Protein AF-A0A482XYJ1-F1 (afdb_monomer)

Foldseek 3Di:
DDDDDDDDDDDPPPLVPLFPPPDDDDDDDDDDDDDDDDDDDDDDDFFQQWAKAFQFFFKDFLVLERDAPLLFAFFFFDPQKWWFDDPQFDDPVSFYTDPPHTTGQWTDDALEIEGGHLCCQFQVGVRLVRCSLLLVVLSCCVQQNALFEEEEEPCQVDPSFCVRRQLSCVVVVVRRYHYYYFNDQFQFWQKFKAFQFFFKAFPVQARDAVVLCVVAVQKDQFFWDDLQKWKDDPDPDPFYGDDSVGITGQWMGRQQEIEGRAPFQWPVDPRVSSLQLVLLNCVVRFPDAEEEEEPQQVDPDFVVGNVVSCVVSVVVPHDYYYANPLLCQLVVHDRDDDDPDDDRHREYEYEQGPHADDPSSLVSLLVSVVVRHHYYYHYHACPPNSPSQVRVQVSCVSNVHRIGTGNIGMFHPPAAPHRRTGMDSRGNCSSHDPNGMGHHLQRGQEYEDEQGNDADDPVSLVSLLVSVVVSRRYYYYHRACPPNSHRQVRVQVSCVSNVHRMGTGNTQMFHPPAALAHRSTHMISDTRPSDDSRGDDDTPDDDDDQADKWKFAWFAQQFLFKTKTQTPGPSRRIFIEGEAFWDAADAPPDFGQCLLPAQFDRPCRVLSNVLRVVSRVVCCVQWFDPPDDHGHGRTRTFMWMWHHFPQDDQADNRNGGHTFIFHAPVDRHDDPVPGPSPDGSRLVCQLQPSTHTPFAAGPCNVVSNVSNVNCLVVCGRSNVNGDLPPAAAALQFFAQKAWFFQFFFKWFLPDPLTGHDDPVFAFFWFDQQKDWFFDDSFDDDPGTGGQKGDDLVLLEIEGRHDRQFCCCDVVVNVQDHPRNHNSLLLVVLSLQSNFPFDAAEEEANHQAQGVAWFHDTVVRHSVSQSNQSNQVHGYDYDHCLLPVQVVPPGHHSEYEGTQHPGADDPSNLVSVLVSSVVGHHYYYYYHNRHDPVSQVSSQVSCVSSPGRMGGTRITMFHCPAAPPSGRSGGMDSRGDVVRPRRGRDHPDPPVDDDDDDDDDDDDDDDDDDDDDDDDDDDDDDDDDDD

Organism: NCBI:txid222984

Radius of gyration: 42.06 Å; Cα contacts (8 Å, |Δi|>4): 2335; chains: 1; bounding box: 107×80×138 Å

Secondary structure (DSSP, 8-state):
-------------GGGGTTS-S----------------------------EE-TTPEEEEETTSSB---GGGEEEE--TT-EEE--TTSS-TTTSPP-SSSPPEEEEEETTEEEES-TTTT-TTT--TTTTHHHHHHHHHHHHT-TT-EEEEE-TT--SS-GGGGHHHHHHHHHTT-EEEEESS--SSSS-EEEESPPPEE-TTSSBP-HHHHTT-TTEEEEEE--TT-EEE-SSS--PPPPPTTS--EEEEEETTEEEESS-TT-TT---HHHHHHHHHHHHHH-SSSEEEEE-TT--SS-GGG-HHHHHHHHHTT-EEEEES-HHHHHTT--SSSS-TTPPPPSEEEEE--SSPPPHHHHHHHHHHHHTT-EEEEE---STTS---HHHHHHHHHHTT-S-EE-SSEEE-SSSEEETTEEEE--B-GGGS-TTTSPPPGGG-SEEEE-S-SS---HHHHHHHHHHHHHT-EEEEE----TTT-TTHHHHHHHHHHTT-SEEEEEEEEE-SSSBSSSTTSBEE-EE-TTS--------S-----TT-EEEEEEEEE-SSSEEEEEESSSS--EEEEEETTEEEPP-TTSPP-GGGSTT--TT-HHHHHHHHHHHHHHHHHHHS-TT--TT--S----EEEEEE-SSS-SB-TTS-EEEEEEE-SS-TT--TTT----EEHHHHHHHHTSEEE--SS-TTHHHHHHHHHHHHHTT-GGGGG--STT----S-S--S-EEEET---EEE--SBTBBPPPGGGEEEE--TT-EEEE-TTPPP-SS--EEEEEEGGGTEEEESS-TT-GGGSGGGT-SS--TTSTHHHHHHHHHHHH-S--EEEEEE-TTTTTT-TT---GGG-HHHHHHHHTTT--EEEES-TTTTGGG-SS-EEEEEE---SSPPPHHHHHHHHHHHHTT-EEEEE--SSS-HHHHHHHHHHHHHTT--EEE-SEEEE-SSSBSTT-TTEEEE--B-TTSS-SSPP----TTS----------------------------------

pLDDT: mean 86.08, std 18.99, range [20.58, 98.81]

Sequence (1026 aa):
MVSFRAIGESGIDRRAFVSLLGTTTGALALSRSSDAFTTADSASGDGLESLSFYSTASQVSAAYAPLTDTEHVVAWASENAYVTSTDDGTDDVDVVSYEDARIPLITQDGTVIGIGSASFLSDERGGFTAGNEEFVLNVWDQLLGPESTVLWDESHDQYWDLSRHDTFRRYAADNGYDLRALAEFDPDGTTLEFYSTASQIAPDGDVLTETHLAADDGLEVLAWAESTATNGDRTQSDAVEYGDEERIPLITRDDRVVGVGAPLVEDDSDHEENRAFVRGVWDAVIDGETVYWDESHDQYYDTDRFETFIAAAENDGYTVTAADDLQAVLEGASDGADDTTAPHADAVVITTPAAAFTDAELAALESFVADGGAVLLHDQSDHGGHDETGALNEIAERLDLGFRFNADQVVDDASGWDDHVFTTAAVDESYLAAESGSVGVMDADGLVITTPQSAFDESELAILESFVADGGALFLFDQSDFGGNDRTGILNEIAERLDLAFRFNGGQVEDEVQNAGPVYEPVATEFSPAFDYADARAGIGIEFDRDGEYYGRVTRVFDGDTVEVEFDTEYGHREIVRNVGVDTAETPPTEASPREWTGIPDDATAHLHDWGERAAAFALERLAPDGAAVDEGDLEGRHVKITFDEAEPIRGNYGRLLGYLHYDPDDFTADFDAGSFDVNYNRRIVADGYARVYSSGFAAHDEFAALEEDALAAGRGVWSASDVDARTAIRNEPVEELFVPSARSIRSARGRAGGRVRDDRVAVSAAASAEQHLEGDGVAYDGDVPLVGVDERRRVALVGGLLIDERYEAGEGFGADTSGYGNFPFLTNLIDHLSETDGDVILAGGQGQFNAAGSLSLEDCKYYCRYLEGVDERLRQINDLERTLPDESEPPRAVLLSAPAHELAFGDRLALREYRNAGGAVVLLGSAAADADHTRHLNRLAAELGTDLRFNADRVVDADRNLADDPAVLETAALNHSFPMFDAYEPSDRTGEAGEAPGNSGHAPGHRGNGPGNSGRAPGHRGGEK

InterPro domains:
  IPR016071 Staphylococcal nuclease (SNase-like), OB-fold [PF00565] (577-720)
  IPR016071 Staphylococcal nuclease (SNase-like), OB-fold [PS50830] (548-721)
  IPR016071 Staphylococcal nuclease (SNase-like), OB-fold [SM00318] (548-721)
  IPR035437 SNase-like, OB-fold superfamily [G3DSA:2.40.50.90] (544-727)
  IPR035437 SNase-like, OB-fold superfamily [SSF50199] (546-724)

Structure (mmCIF, N/CA/C/O backbone):
data_AF-A0A482XYJ1-F1
#
_entry.id   AF-A0A482XYJ1-F1
#
loop_
_atom_site.group_PDB
_atom_site.id
_atom_site.type_symbol
_atom_site.label_atom_id
_atom_site.label_alt_id
_atom_site.label_comp_id
_atom_site.label_asym_id
_atom_site.label_entity_id
_atom_site.label_seq_id
_atom_site.pdbx_PDB_ins_code
_atom_site.Cartn_x
_atom_site.Cartn_y
_atom_site.Cartn_z
_atom_site.occupancy
_atom_site.B_iso_or_equiv
_atom_site.auth_seq_id
_atom_site.auth_comp_id
_atom_site.auth_asym_id
_atom_site.auth_atom_id
_atom_site.pdbx_PDB_model_num
ATOM 1 N N . MET A 1 1 ? -1.911 38.276 17.345 1.00 36.97 1 MET A N 1
ATOM 2 C CA . MET A 1 1 ? -1.780 39.097 16.116 1.00 36.97 1 MET A CA 1
ATOM 3 C C . MET A 1 1 ? -0.488 39.926 16.140 1.00 36.97 1 MET A C 1
ATOM 5 O O . MET A 1 1 ? -0.558 41.105 16.443 1.00 36.97 1 MET A O 1
ATOM 9 N N . VAL A 1 2 ? 0.671 39.323 15.826 1.00 21.81 2 VAL A N 1
ATOM 10 C CA . VAL A 1 2 ? 1.848 39.954 15.181 1.00 21.81 2 VAL A CA 1
ATOM 11 C C . VAL A 1 2 ? 2.649 38.832 14.495 1.00 21.81 2 VAL A C 1
ATOM 13 O O . VAL A 1 2 ? 3.327 38.064 15.156 1.00 21.81 2 VAL A O 1
ATOM 16 N N . SER A 1 3 ? 2.511 38.779 13.168 1.00 20.58 3 SER A N 1
ATOM 17 C CA . SER A 1 3 ? 3.448 38.323 12.128 1.00 20.58 3 SER A CA 1
ATOM 18 C C . SER A 1 3 ? 4.245 37.017 12.300 1.00 20.58 3 SER A C 1
ATOM 20 O O . SER A 1 3 ? 5.388 37.032 12.749 1.00 20.58 3 SER A O 1
ATOM 22 N N . PHE A 1 4 ? 3.706 35.943 11.713 1.00 22.17 4 PHE A N 1
ATOM 23 C CA . PHE A 1 4 ? 4.493 34.908 11.034 1.00 22.17 4 PHE A CA 1
ATOM 24 C C . PHE A 1 4 ? 5.401 35.561 9.977 1.00 22.17 4 PHE A C 1
ATOM 26 O O . PHE A 1 4 ? 4.979 36.476 9.256 1.00 22.17 4 PHE A O 1
ATOM 33 N N . ARG A 1 5 ? 6.659 35.124 9.903 1.00 21.22 5 ARG A N 1
ATOM 34 C CA . ARG A 1 5 ? 7.608 35.511 8.857 1.00 21.22 5 ARG A CA 1
ATOM 35 C C . ARG A 1 5 ? 8.384 34.266 8.440 1.00 21.22 5 ARG A C 1
ATOM 37 O O . ARG A 1 5 ? 9.230 33.794 9.185 1.00 21.22 5 ARG A O 1
ATOM 44 N N . ALA A 1 6 ? 8.048 33.777 7.252 1.00 26.23 6 ALA A N 1
ATOM 45 C CA . ALA A 1 6 ? 8.756 32.745 6.515 1.00 26.23 6 ALA A CA 1
ATOM 46 C C . ALA A 1 6 ? 10.196 33.165 6.187 1.00 26.23 6 ALA A C 1
ATOM 48 O O . ALA A 1 6 ? 10.386 34.270 5.670 1.00 26.23 6 ALA A O 1
ATOM 49 N N . ILE A 1 7 ? 11.148 32.270 6.471 1.00 24.20 7 ILE A N 1
ATOM 50 C CA . ILE A 1 7 ? 12.487 32.054 5.878 1.00 24.20 7 ILE A CA 1
ATOM 51 C C . ILE A 1 7 ? 12.815 30.605 6.316 1.00 24.20 7 ILE A C 1
ATOM 53 O O . ILE A 1 7 ? 12.744 30.353 7.510 1.00 24.20 7 ILE A O 1
ATOM 57 N N . GLY A 1 8 ? 13.029 29.586 5.485 1.00 22.27 8 GLY A N 1
ATOM 58 C CA . GLY A 1 8 ? 13.705 29.537 4.193 1.00 22.27 8 GLY A CA 1
ATOM 59 C C . GLY A 1 8 ? 15.058 28.838 4.386 1.00 22.27 8 GLY A C 1
ATOM 60 O O . GLY A 1 8 ? 15.841 29.308 5.202 1.00 22.27 8 GLY A O 1
ATOM 61 N N . GLU A 1 9 ? 15.307 27.788 3.592 1.00 25.34 9 GLU A N 1
ATOM 62 C CA . GLU A 1 9 ? 16.601 27.109 3.355 1.00 25.34 9 GLU A CA 1
ATOM 63 C C . GLU A 1 9 ? 17.029 25.974 4.311 1.00 25.34 9 GLU A C 1
ATOM 65 O O . GLU A 1 9 ? 17.874 26.164 5.178 1.00 25.34 9 GLU A O 1
ATOM 70 N N . SER A 1 10 ? 16.556 24.757 4.024 1.00 23.84 10 SER A N 1
ATOM 71 C CA . SER A 1 10 ? 17.402 23.557 3.864 1.00 23.84 10 SER A CA 1
ATOM 72 C C . SER A 1 10 ? 16.560 22.470 3.193 1.00 23.84 10 SER A C 1
ATOM 74 O O . SER A 1 10 ? 15.749 21.810 3.833 1.00 23.84 10 SER A O 1
ATOM 76 N N . GLY A 1 11 ? 16.674 22.370 1.867 1.00 22.33 11 GLY A N 1
ATOM 77 C CA . GLY A 1 11 ? 16.013 21.322 1.098 1.00 22.33 11 GLY A CA 1
ATOM 78 C C . GLY A 1 11 ? 16.589 19.965 1.481 1.00 22.33 11 GLY A C 1
ATOM 79 O O . GLY A 1 11 ? 17.795 19.760 1.363 1.00 22.33 11 GLY A O 1
ATOM 80 N N . ILE A 1 12 ? 15.725 19.067 1.947 1.00 22.72 12 ILE A N 1
ATOM 81 C CA . ILE A 1 12 ? 16.020 17.640 2.011 1.00 22.72 12 ILE A CA 1
ATOM 82 C C . ILE A 1 12 ? 15.929 17.143 0.570 1.00 22.72 12 ILE A C 1
ATOM 84 O O . ILE A 1 12 ? 14.848 16.988 0.003 1.00 22.72 12 ILE A O 1
ATOM 88 N N . ASP A 1 13 ? 17.094 17.008 -0.049 1.00 23.59 13 ASP A N 1
ATOM 89 C CA . ASP A 1 13 ? 17.260 16.507 -1.403 1.00 23.59 13 ASP A CA 1
ATOM 90 C C . ASP A 1 13 ? 17.072 14.982 -1.395 1.00 23.59 13 ASP A C 1
ATOM 92 O O . ASP A 1 13 ? 18.022 14.223 -1.210 1.00 23.59 13 ASP A O 1
ATOM 96 N N . ARG A 1 14 ? 15.824 14.521 -1.569 1.00 27.41 14 ARG A N 1
ATOM 97 C CA . A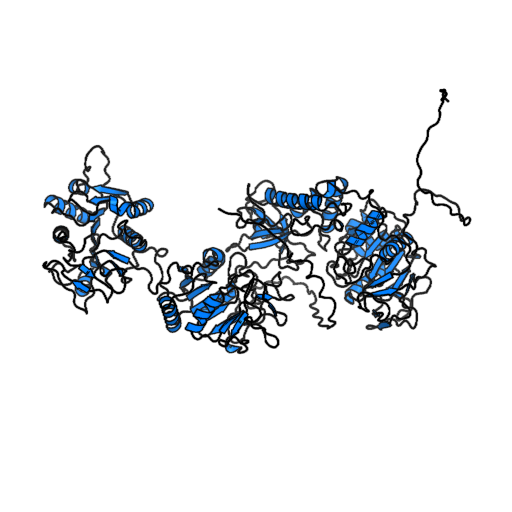RG A 1 14 ? 15.480 13.089 -1.687 1.00 27.41 14 ARG A CA 1
ATOM 98 C C . ARG A 1 14 ? 16.178 12.398 -2.875 1.00 27.41 14 ARG A C 1
ATOM 100 O O . ARG A 1 14 ? 16.186 11.174 -2.933 1.00 27.41 14 ARG A O 1
ATOM 107 N N . ARG A 1 15 ? 16.805 13.143 -3.800 1.00 27.42 15 ARG A N 1
ATOM 108 C CA . ARG A 1 15 ? 17.590 12.582 -4.917 1.00 27.42 15 ARG A CA 1
ATOM 109 C C . ARG A 1 15 ? 19.048 12.283 -4.574 1.00 27.42 15 ARG A C 1
ATOM 111 O O . ARG A 1 15 ? 19.703 11.570 -5.328 1.00 27.42 15 ARG A O 1
ATOM 118 N N . ALA A 1 16 ? 19.557 12.735 -3.426 1.00 25.72 16 ALA A N 1
ATOM 119 C CA . ALA A 1 16 ? 20.916 12.404 -2.992 1.00 25.72 16 ALA A CA 1
ATOM 120 C C . ALA A 1 16 ? 21.077 10.945 -2.502 1.00 25.72 16 ALA A C 1
ATOM 122 O O . ALA A 1 16 ? 22.195 10.527 -2.207 1.00 25.72 16 ALA A O 1
ATOM 123 N N . PHE A 1 17 ? 19.997 10.154 -2.457 1.00 25.83 17 PHE A N 1
ATOM 124 C CA . PHE A 1 17 ? 20.006 8.776 -1.952 1.00 25.83 17 PHE A CA 1
ATOM 125 C C . PHE A 1 17 ? 20.312 7.702 -3.022 1.00 25.83 17 PHE A C 1
ATOM 127 O O . PHE A 1 17 ? 20.583 6.557 -2.690 1.00 25.83 17 PHE A O 1
ATOM 134 N N . VAL A 1 18 ? 20.367 8.057 -4.314 1.00 26.80 18 VAL A N 1
ATOM 135 C CA . VAL A 1 18 ? 20.636 7.094 -5.413 1.00 26.80 18 VAL A CA 1
ATOM 136 C C . VAL A 1 18 ? 22.145 6.838 -5.641 1.00 26.80 18 VAL A C 1
ATOM 138 O O . VAL A 1 18 ? 22.534 5.908 -6.342 1.00 26.80 18 VAL A O 1
ATOM 141 N N . SER A 1 19 ? 23.046 7.597 -5.004 1.00 23.94 19 SER A N 1
ATOM 142 C CA . SER A 1 19 ? 24.480 7.616 -5.358 1.00 23.94 19 SER A CA 1
ATOM 143 C C . SER A 1 19 ? 25.425 6.779 -4.468 1.00 23.94 19 SER A C 1
ATOM 145 O O . SER A 1 19 ? 26.643 6.922 -4.604 1.00 23.94 19 SER A O 1
ATOM 147 N N . LEU A 1 20 ? 24.952 5.890 -3.584 1.00 22.48 20 LEU A N 1
ATOM 148 C CA . LEU A 1 20 ? 25.850 5.106 -2.707 1.00 22.48 20 LEU A CA 1
ATOM 149 C C . LEU A 1 20 ? 25.675 3.577 -2.782 1.00 22.48 20 LEU A C 1
ATOM 151 O O . LEU A 1 20 ? 25.861 2.886 -1.792 1.00 22.48 20 LEU A O 1
ATOM 155 N N . LEU A 1 21 ? 25.415 3.022 -3.972 1.00 24.88 21 LEU A N 1
ATOM 156 C CA . LEU A 1 21 ? 25.465 1.564 -4.228 1.00 24.88 21 LEU A CA 1
ATOM 157 C C . LEU A 1 21 ? 26.601 1.137 -5.174 1.00 24.88 21 LEU A C 1
ATOM 159 O O . LEU A 1 21 ? 26.613 0.044 -5.739 1.00 24.88 21 LEU A O 1
ATOM 163 N N . GLY A 1 22 ? 27.606 1.995 -5.332 1.00 24.06 22 GLY A N 1
ATOM 164 C CA . GLY A 1 22 ? 28.702 1.793 -6.269 1.00 24.06 22 GLY A CA 1
ATOM 165 C C . GLY A 1 22 ? 30.046 1.431 -5.648 1.00 24.06 22 GLY A C 1
ATOM 166 O O . GLY A 1 22 ? 31.018 1.954 -6.150 1.00 24.06 22 GLY A O 1
ATOM 167 N N . THR A 1 23 ? 30.153 0.603 -4.595 1.00 25.50 23 THR A N 1
ATOM 168 C CA . THR A 1 23 ? 31.401 -0.145 -4.277 1.00 25.50 23 THR A CA 1
ATOM 169 C C . THR A 1 23 ? 31.240 -1.093 -3.078 1.00 25.50 23 THR A C 1
ATOM 171 O O . THR A 1 23 ? 31.661 -0.764 -1.976 1.00 25.50 23 THR A O 1
ATOM 174 N N . THR A 1 24 ? 30.765 -2.320 -3.294 1.00 22.47 24 THR A N 1
ATOM 175 C CA . THR A 1 24 ? 31.197 -3.507 -2.523 1.00 22.47 24 THR A CA 1
ATOM 176 C C . THR A 1 24 ? 30.956 -4.770 -3.353 1.00 22.47 24 THR A C 1
ATOM 178 O O . THR A 1 24 ? 29.900 -5.388 -3.359 1.00 22.47 24 THR A O 1
ATOM 181 N N . THR A 1 25 ? 31.985 -5.200 -4.080 1.00 24.30 25 THR A N 1
ATOM 182 C CA . THR A 1 25 ? 32.080 -6.568 -4.604 1.00 24.30 25 THR A CA 1
ATOM 183 C C . THR A 1 25 ? 32.033 -7.586 -3.461 1.00 24.30 25 THR A C 1
ATOM 185 O O . THR A 1 25 ? 32.993 -7.690 -2.696 1.00 24.30 25 THR A O 1
ATOM 188 N N . GLY A 1 26 ? 30.970 -8.389 -3.399 1.00 20.84 26 GLY A N 1
ATOM 189 C CA . GLY A 1 26 ? 30.856 -9.550 -2.517 1.00 20.84 26 GLY A CA 1
ATOM 190 C C . GLY A 1 26 ? 29.702 -10.452 -2.946 1.00 20.84 26 GLY A C 1
ATOM 191 O O . GLY A 1 26 ? 28.553 -10.189 -2.639 1.00 20.84 26 GLY A O 1
ATOM 192 N N . ALA A 1 27 ? 30.009 -11.506 -3.698 1.00 22.34 27 ALA A N 1
ATOM 193 C CA . ALA A 1 27 ? 29.038 -12.465 -4.205 1.00 22.34 27 ALA A CA 1
ATOM 194 C C . ALA A 1 27 ? 28.246 -13.173 -3.091 1.00 22.34 27 ALA A C 1
ATOM 196 O O . ALA A 1 27 ? 28.856 -13.849 -2.266 1.00 22.34 27 ALA A O 1
ATOM 197 N N . LEU A 1 28 ? 26.914 -13.158 -3.186 1.00 21.11 28 LEU A N 1
ATOM 198 C CA . LEU A 1 28 ? 26.034 -14.244 -2.746 1.00 21.11 28 LEU A CA 1
ATOM 199 C C . LEU A 1 28 ? 24.881 -14.371 -3.749 1.00 21.11 28 LEU A C 1
ATOM 201 O O . LEU A 1 28 ? 23.866 -13.693 -3.683 1.00 21.11 28 LEU A O 1
ATOM 205 N N . ALA A 1 29 ? 25.087 -15.253 -4.724 1.00 22.75 29 ALA A N 1
ATOM 206 C CA . ALA A 1 29 ? 24.037 -15.747 -5.591 1.00 22.75 29 ALA A CA 1
ATOM 207 C C . ALA A 1 29 ? 23.083 -16.632 -4.774 1.00 22.75 29 ALA A C 1
ATOM 209 O O . ALA A 1 29 ? 23.490 -17.693 -4.296 1.00 22.75 29 ALA A O 1
ATOM 210 N N . LEU A 1 30 ? 21.812 -16.247 -4.685 1.00 21.53 30 LEU A N 1
ATOM 211 C CA . LEU A 1 30 ? 20.716 -17.181 -4.452 1.00 21.53 30 LEU A CA 1
ATOM 212 C C . LEU A 1 30 ? 19.887 -17.263 -5.731 1.00 21.53 30 LEU A C 1
ATOM 214 O O . LEU A 1 30 ? 18.906 -16.563 -5.934 1.00 21.53 30 LEU A O 1
ATOM 218 N N . SER A 1 31 ? 20.322 -18.163 -6.610 1.00 22.05 31 SER A N 1
ATOM 219 C CA . SER A 1 31 ? 19.471 -18.740 -7.644 1.00 22.05 31 SER A CA 1
ATOM 220 C C . SER A 1 31 ? 18.298 -19.442 -6.946 1.00 22.05 31 SER A C 1
ATOM 222 O O . SER A 1 31 ? 18.477 -20.538 -6.406 1.00 22.05 31 SER A O 1
ATOM 224 N N . ARG A 1 32 ? 17.101 -18.857 -6.984 1.00 21.64 32 ARG A N 1
ATOM 225 C CA . ARG A 1 32 ? 15.857 -19.631 -6.950 1.00 21.64 32 ARG A CA 1
ATOM 226 C C . ARG A 1 32 ? 15.294 -19.630 -8.361 1.00 21.64 32 ARG A C 1
ATOM 228 O O . ARG A 1 32 ? 14.801 -18.631 -8.864 1.00 21.64 32 ARG A O 1
ATOM 235 N N . SER A 1 33 ? 15.475 -20.770 -9.012 1.00 22.59 33 SER A N 1
ATOM 236 C CA . SER A 1 33 ? 14.816 -21.121 -10.255 1.00 22.59 33 SER A CA 1
ATOM 237 C C . SER A 1 33 ? 13.308 -20.971 -10.102 1.00 22.59 33 SER A C 1
ATOM 239 O O . SER A 1 33 ? 12.714 -21.562 -9.201 1.00 22.59 33 SER A O 1
ATOM 241 N N . SER A 1 34 ? 12.717 -20.226 -11.024 1.00 27.45 34 SER A N 1
ATOM 242 C CA . SER A 1 34 ? 11.316 -20.304 -11.402 1.00 27.45 34 SER A CA 1
ATOM 243 C C . SER A 1 34 ? 10.977 -21.734 -11.832 1.00 27.45 34 SER A C 1
ATOM 245 O O . SER A 1 34 ? 11.225 -22.134 -12.968 1.00 27.45 34 SER A O 1
ATOM 247 N N . ASP A 1 35 ? 10.425 -22.522 -10.913 1.00 22.92 35 ASP A N 1
ATOM 248 C CA . ASP A 1 35 ? 9.680 -23.724 -11.267 1.00 22.92 35 ASP A CA 1
ATOM 249 C C . ASP A 1 35 ? 8.188 -23.412 -11.158 1.00 22.92 35 ASP A C 1
ATOM 251 O O . ASP A 1 35 ? 7.693 -22.919 -10.148 1.00 22.92 35 ASP A O 1
ATOM 255 N N . ALA A 1 36 ? 7.501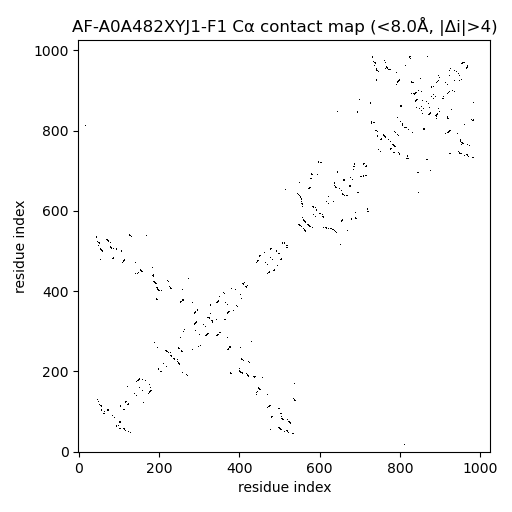 -23.672 -12.266 1.00 24.69 36 ALA A N 1
ATOM 256 C CA . ALA A 1 36 ? 6.076 -23.504 -12.456 1.00 24.69 36 ALA A CA 1
ATOM 257 C C . ALA A 1 36 ? 5.265 -24.140 -11.316 1.00 24.69 36 ALA A C 1
ATOM 259 O O . ALA A 1 36 ? 5.377 -25.344 -11.064 1.00 24.69 36 ALA A O 1
ATOM 260 N N . PHE A 1 37 ? 4.393 -23.344 -10.696 1.00 24.83 37 PHE A N 1
ATOM 261 C CA . PHE A 1 37 ? 3.345 -23.832 -9.810 1.00 24.83 37 PHE A CA 1
ATOM 262 C C . PHE A 1 37 ? 2.371 -24.668 -10.646 1.00 24.83 37 PHE A C 1
ATOM 264 O O . PHE A 1 37 ? 1.554 -24.169 -11.418 1.00 24.83 37 PHE A O 1
ATOM 271 N N . THR A 1 38 ? 2.515 -25.988 -10.575 1.00 22.19 38 THR A N 1
ATOM 272 C CA . THR A 1 38 ? 1.495 -26.897 -11.082 1.00 22.19 38 THR A CA 1
ATOM 273 C C . THR A 1 38 ? 0.296 -26.834 -10.150 1.00 22.19 38 THR A C 1
ATOM 275 O O . THR A 1 38 ? 0.405 -27.218 -8.989 1.00 22.19 38 THR A O 1
ATOM 278 N N . THR A 1 39 ? -0.842 -26.412 -10.692 1.00 29.22 39 THR A N 1
ATOM 279 C CA . THR A 1 39 ? -2.170 -26.516 -10.085 1.00 29.22 39 THR A CA 1
ATOM 280 C C . THR A 1 39 ? -2.442 -27.930 -9.562 1.00 29.22 39 THR A C 1
ATOM 282 O O . THR A 1 39 ? -2.580 -28.883 -10.336 1.00 29.22 39 THR A O 1
ATOM 285 N N . ALA A 1 40 ? -2.528 -28.060 -8.236 1.00 23.39 40 ALA A N 1
ATOM 286 C CA . ALA A 1 40 ? -3.137 -29.190 -7.540 1.00 23.39 40 ALA A CA 1
ATOM 287 C C . ALA A 1 40 ? -3.425 -28.830 -6.067 1.00 23.39 40 ALA A C 1
ATOM 289 O O . ALA A 1 40 ? -2.565 -29.002 -5.216 1.00 23.39 40 ALA A O 1
ATOM 290 N N . ASP A 1 41 ? -4.646 -28.360 -5.809 1.00 28.75 41 ASP A N 1
ATOM 291 C CA . ASP A 1 41 ? -5.511 -28.745 -4.679 1.00 28.75 41 ASP A CA 1
ATOM 292 C C . ASP A 1 41 ? -4.807 -29.151 -3.361 1.00 28.75 41 ASP A C 1
ATOM 294 O O . ASP A 1 41 ? -4.550 -30.337 -3.135 1.00 28.75 41 ASP A O 1
ATOM 298 N N . SER A 1 42 ? -4.555 -28.178 -2.477 1.00 28.02 42 SER A N 1
ATOM 299 C CA . SER A 1 42 ? -4.638 -28.335 -1.016 1.00 28.02 42 SER A CA 1
ATOM 300 C C . SER A 1 42 ? -4.415 -26.995 -0.316 1.00 28.02 42 SER A C 1
ATOM 302 O O . SER A 1 42 ? -3.374 -26.384 -0.520 1.00 28.02 42 SER A O 1
ATOM 304 N N . ALA A 1 43 ? -5.334 -26.604 0.567 1.00 41.06 43 ALA A N 1
ATOM 305 C CA . ALA A 1 43 ? -5.023 -25.705 1.673 1.00 41.06 43 ALA A CA 1
ATOM 306 C C . ALA A 1 43 ? -3.775 -26.225 2.422 1.00 41.06 43 ALA A C 1
ATOM 308 O O . ALA A 1 43 ? -3.763 -27.377 2.871 1.00 41.06 43 ALA A O 1
ATOM 309 N N . SER A 1 44 ? -2.730 -25.409 2.519 1.00 36.72 44 SER A N 1
ATOM 310 C CA . SER A 1 44 ? -1.504 -25.646 3.295 1.00 36.72 44 SER A CA 1
ATOM 311 C C . SER A 1 44 ? -1.285 -24.397 4.152 1.00 36.72 44 SER A C 1
ATOM 313 O O . SER A 1 44 ? -1.301 -23.317 3.593 1.00 36.72 44 SER A O 1
ATOM 315 N N . GLY A 1 45 ? -1.150 -24.428 5.476 1.00 37.56 45 GLY A N 1
ATOM 316 C CA . GLY A 1 45 ? -0.560 -25.467 6.321 1.00 37.56 45 GLY A CA 1
ATOM 317 C C . GLY A 1 45 ? 0.890 -25.149 6.715 1.00 37.56 45 GLY A C 1
ATOM 318 O O . GLY A 1 45 ? 1.457 -25.904 7.502 1.00 37.56 45 GLY A O 1
ATOM 319 N N . ASP A 1 46 ? 1.464 -24.064 6.194 1.00 53.38 46 ASP A N 1
ATOM 320 C CA . ASP A 1 46 ? 2.742 -23.505 6.633 1.00 53.38 46 ASP A CA 1
ATOM 321 C C . ASP A 1 46 ? 2.433 -22.289 7.529 1.00 53.38 46 ASP A C 1
ATOM 323 O O . ASP A 1 46 ? 1.509 -21.539 7.236 1.00 53.38 46 ASP A O 1
ATOM 327 N N . GLY A 1 47 ? 3.097 -22.191 8.685 1.00 72.12 47 GLY A N 1
ATOM 328 C CA . GLY A 1 47 ? 2.872 -21.145 9.694 1.00 72.12 47 GLY A CA 1
ATOM 329 C C . GLY A 1 47 ? 3.160 -19.724 9.200 1.00 72.12 47 GLY A C 1
ATOM 330 O O . GLY A 1 47 ? 3.552 -19.529 8.054 1.00 72.12 47 GLY A O 1
ATOM 331 N N . LEU A 1 48 ? 3.018 -18.744 10.093 1.00 86.06 48 LEU A N 1
ATOM 332 C CA . LEU A 1 48 ? 3.330 -17.334 9.854 1.00 86.06 48 LEU A CA 1
ATOM 333 C C . LEU A 1 48 ? 4.718 -17.172 9.202 1.00 86.06 48 LEU A C 1
ATOM 335 O O . LEU A 1 48 ? 5.739 -17.549 9.785 1.00 86.06 48 LEU A O 1
ATOM 339 N N . GLU A 1 49 ? 4.760 -16.617 7.988 1.00 87.38 49 GLU A N 1
ATOM 340 C CA . GLU A 1 49 ? 6.005 -16.489 7.218 1.00 87.38 49 GLU A CA 1
ATOM 341 C C . GLU A 1 49 ? 6.780 -15.207 7.539 1.00 87.38 49 GLU A C 1
ATOM 343 O O . GLU A 1 49 ? 8.013 -15.190 7.463 1.00 87.38 49 GLU A O 1
ATOM 348 N N . SER A 1 50 ? 6.073 -14.126 7.876 1.00 91.69 50 SER A N 1
ATOM 349 C CA . SER A 1 50 ? 6.679 -12.816 8.094 1.00 91.69 50 SER A CA 1
ATOM 350 C C . SER A 1 50 ? 5.828 -11.914 8.990 1.00 91.69 50 SER A C 1
ATOM 352 O O . SER A 1 50 ? 4.729 -12.292 9.351 1.00 91.69 50 SER A O 1
ATOM 354 N N . LEU A 1 51 ? 6.341 -10.746 9.373 1.00 94.75 51 LEU A N 1
ATOM 355 C CA . LEU A 1 51 ? 5.602 -9.671 10.044 1.00 94.75 51 LEU A CA 1
ATOM 356 C C . LEU A 1 51 ? 6.103 -8.327 9.511 1.00 94.75 51 LEU A C 1
ATOM 358 O O . LEU A 1 51 ? 7.317 -8.152 9.385 1.00 94.75 51 LEU A O 1
ATOM 362 N N . SER A 1 52 ? 5.205 -7.389 9.206 1.00 93.44 52 SER A N 1
ATOM 363 C CA . SER A 1 52 ? 5.571 -6.050 8.711 1.00 93.44 52 SER A CA 1
ATOM 364 C C . SER A 1 52 ? 5.506 -5.010 9.826 1.00 93.44 52 SER A C 1
ATOM 366 O O . SER A 1 52 ? 4.579 -5.030 10.637 1.00 93.44 52 SER A O 1
ATOM 368 N N . PHE A 1 53 ? 6.469 -4.088 9.861 1.00 93.94 53 PHE A N 1
ATOM 369 C CA . PHE A 1 53 ? 6.590 -3.092 10.925 1.00 93.94 53 PHE A CA 1
ATOM 370 C C . PHE A 1 53 ? 6.776 -1.685 10.361 1.00 93.94 53 PHE A C 1
ATOM 372 O O . PHE A 1 53 ? 7.897 -1.222 10.157 1.00 93.94 53 PHE A O 1
ATOM 379 N N . TYR A 1 54 ? 5.680 -0.968 10.138 1.00 90.19 54 TYR A N 1
ATOM 380 C CA . TYR A 1 54 ? 5.744 0.401 9.636 1.00 90.19 54 TYR A CA 1
ATOM 381 C C . TYR A 1 54 ? 6.274 1.366 10.707 1.00 90.19 54 TYR A C 1
ATOM 383 O O . TYR A 1 54 ? 5.756 1.417 11.825 1.00 90.19 54 TYR A O 1
ATOM 391 N N . SER A 1 55 ? 7.308 2.140 10.355 1.00 89.75 55 SER A N 1
ATOM 392 C CA . SER A 1 55 ? 7.925 3.174 11.203 1.00 89.75 55 SER A CA 1
ATOM 393 C C . SER A 1 55 ? 8.284 2.677 12.611 1.00 89.75 55 SER A C 1
ATOM 395 O O . SER A 1 55 ? 7.954 3.309 13.620 1.00 89.75 55 SER A O 1
ATOM 397 N N . THR A 1 56 ? 8.939 1.521 12.679 1.00 92.50 56 THR A N 1
ATOM 398 C CA . THR A 1 56 ? 9.121 0.798 13.939 1.00 92.50 56 THR A CA 1
ATOM 399 C C . THR A 1 56 ? 10.303 1.288 14.767 1.00 92.50 56 THR A C 1
ATOM 401 O O . THR A 1 56 ? 11.391 1.536 14.244 1.00 92.50 56 THR A O 1
ATOM 404 N N . ALA A 1 57 ? 10.095 1.354 16.078 1.00 92.69 57 ALA A N 1
ATOM 405 C CA . ALA A 1 57 ? 11.134 1.387 17.093 1.00 92.69 57 ALA A CA 1
ATOM 406 C C . ALA A 1 57 ? 11.714 -0.021 17.311 1.00 92.69 57 ALA A C 1
ATOM 408 O O . ALA A 1 57 ? 11.063 -1.037 17.046 1.00 92.69 57 ALA A O 1
ATOM 409 N N . SER A 1 58 ? 12.945 -0.086 17.813 1.00 95.12 58 SER A N 1
ATOM 410 C CA . SER A 1 58 ? 13.542 -1.339 18.311 1.00 95.12 58 SER A CA 1
ATOM 411 C C . SER A 1 58 ? 13.385 -1.445 19.828 1.00 95.12 58 SER A C 1
ATOM 413 O O . SER A 1 58 ? 13.068 -0.456 20.484 1.00 95.12 58 SER A O 1
ATOM 415 N N . GLN A 1 59 ? 13.639 -2.613 20.425 1.00 95.88 59 GLN A N 1
ATOM 416 C CA . GLN A 1 59 ? 13.684 -2.740 21.892 1.00 95.88 59 GLN A CA 1
ATOM 417 C C . GLN A 1 59 ? 15.109 -2.892 22.411 1.00 95.88 59 GLN A C 1
ATOM 419 O O . GLN A 1 59 ? 15.963 -3.474 21.750 1.00 95.88 59 GLN A O 1
ATOM 424 N N . VAL A 1 60 ? 15.375 -2.376 23.610 1.00 96.38 60 VAL A N 1
ATOM 425 C CA . VAL A 1 60 ? 16.657 -2.412 24.334 1.00 96.38 60 VAL A CA 1
ATOM 426 C C . VAL A 1 60 ? 16.458 -2.998 25.728 1.00 96.38 60 VAL A C 1
ATOM 428 O O . VAL A 1 60 ? 15.339 -3.187 26.184 1.00 96.38 60 VAL A O 1
ATOM 431 N N . SER A 1 61 ? 17.544 -3.334 26.421 1.00 97.00 61 SER A N 1
ATOM 432 C CA . SER A 1 61 ? 17.459 -3.852 27.794 1.00 97.00 61 SER A CA 1
ATOM 433 C C . SER A 1 61 ? 17.046 -2.765 28.792 1.00 97.00 61 SER A C 1
ATOM 435 O O . SER A 1 61 ? 17.272 -1.581 28.546 1.00 97.00 61 SER A O 1
ATOM 437 N N . ALA A 1 62 ? 16.574 -3.162 29.978 1.00 95.44 62 ALA A N 1
ATOM 438 C CA . ALA A 1 62 ? 16.278 -2.253 31.099 1.00 95.44 62 ALA A CA 1
ATOM 439 C C . ALA A 1 62 ? 17.446 -1.318 31.502 1.00 95.44 62 ALA A C 1
ATOM 441 O O . ALA A 1 62 ? 17.248 -0.304 32.165 1.00 95.44 62 ALA A O 1
ATOM 442 N N . ALA A 1 63 ? 18.682 -1.642 31.106 1.00 94.69 63 ALA A N 1
ATOM 443 C CA . ALA A 1 63 ? 19.863 -0.808 31.325 1.00 94.69 63 ALA A CA 1
ATOM 444 C C . ALA A 1 63 ? 20.179 0.151 30.155 1.00 94.69 63 ALA A C 1
ATOM 446 O O . ALA A 1 63 ? 21.273 0.719 30.142 1.00 94.69 63 ALA A O 1
ATOM 447 N N . TYR A 1 64 ? 19.275 0.295 29.177 1.00 93.06 64 TYR A N 1
ATOM 448 C CA . TYR A 1 64 ? 19.471 1.050 27.929 1.00 93.06 64 TYR A CA 1
ATOM 449 C C . TYR A 1 64 ? 20.727 0.606 27.155 1.00 93.06 64 TYR A C 1
ATOM 451 O O . TYR A 1 64 ? 21.515 1.403 26.651 1.00 93.06 64 TYR A O 1
ATOM 459 N N . ALA A 1 65 ? 20.943 -0.710 27.097 1.00 94.31 65 ALA A N 1
ATOM 460 C CA . ALA A 1 65 ? 21.988 -1.362 26.304 1.00 94.31 65 ALA A CA 1
ATOM 461 C C . ALA A 1 65 ? 21.361 -2.363 25.317 1.00 94.31 65 ALA A C 1
ATOM 463 O O . ALA A 1 65 ? 20.222 -2.777 25.562 1.00 94.31 65 ALA A O 1
ATOM 464 N N . PRO A 1 66 ? 22.078 -2.814 24.264 1.00 95.56 66 PRO A N 1
ATOM 465 C CA . PRO A 1 66 ? 21.539 -3.780 23.307 1.00 95.56 66 PRO A CA 1
ATOM 466 C C . PRO A 1 66 ? 20.934 -5.007 24.002 1.00 95.56 66 PRO A C 1
ATOM 468 O O . PRO A 1 66 ? 21.607 -5.676 24.799 1.00 95.56 66 PRO A O 1
ATOM 471 N N . LEU A 1 67 ? 19.664 -5.299 23.715 1.00 95.56 67 LEU A N 1
ATOM 472 C CA . LEU A 1 67 ? 18.959 -6.455 24.259 1.00 95.56 67 LEU A CA 1
ATOM 473 C C . LEU A 1 67 ? 19.429 -7.712 23.524 1.00 95.56 67 LEU A C 1
ATOM 475 O O . LEU A 1 67 ? 19.004 -8.025 22.418 1.00 95.56 67 LEU A O 1
ATOM 479 N N . THR A 1 68 ? 20.370 -8.414 24.149 1.00 92.44 68 THR A N 1
ATOM 480 C CA . THR A 1 68 ? 20.989 -9.634 23.602 1.00 92.44 68 THR A CA 1
ATOM 481 C C . THR A 1 68 ? 20.448 -10.910 24.234 1.00 92.44 68 THR A C 1
ATOM 483 O O . THR A 1 68 ? 20.800 -12.006 23.792 1.00 92.44 68 THR A O 1
ATOM 486 N N . ASP A 1 69 ? 19.607 -10.779 25.260 1.00 91.88 69 ASP A N 1
ATOM 487 C CA . ASP A 1 69 ? 18.972 -11.919 25.896 1.00 91.88 69 ASP A CA 1
ATOM 488 C C . ASP A 1 69 ? 17.784 -12.397 25.064 1.00 91.88 69 ASP A C 1
ATOM 490 O O . ASP A 1 69 ? 16.725 -11.776 25.026 1.00 91.88 69 ASP A O 1
ATOM 494 N N . THR A 1 70 ? 17.982 -13.502 24.351 1.00 91.38 70 THR A N 1
ATOM 495 C CA . THR A 1 70 ? 16.987 -14.035 23.420 1.00 91.38 70 THR A CA 1
ATOM 496 C C . THR A 1 70 ? 15.782 -14.659 24.121 1.00 91.38 70 THR A C 1
ATOM 498 O O . THR A 1 70 ? 14.833 -15.020 23.435 1.00 91.38 70 THR A O 1
ATOM 501 N N . GLU A 1 71 ? 15.812 -14.831 25.450 1.00 94.38 71 GLU A N 1
ATOM 502 C CA . GLU A 1 71 ? 14.664 -15.368 26.197 1.00 94.38 71 GLU A CA 1
ATOM 503 C C . GLU A 1 71 ? 13.466 -14.412 26.229 1.00 94.38 71 GLU A C 1
ATOM 505 O O . GLU A 1 71 ? 12.338 -14.869 26.380 1.00 94.38 71 GLU A O 1
ATOM 510 N N . HIS A 1 72 ? 13.710 -13.119 25.997 1.00 96.12 72 HIS A N 1
ATOM 511 C CA . HIS A 1 72 ? 12.694 -12.068 25.978 1.00 96.12 72 HIS A CA 1
ATOM 512 C C . HIS A 1 72 ? 12.352 -11.561 24.575 1.00 96.12 72 HIS A C 1
ATOM 514 O O . HIS A 1 72 ? 11.528 -10.664 24.444 1.00 96.12 72 HIS A O 1
ATOM 520 N N . VAL A 1 73 ? 12.992 -12.074 23.518 1.00 97.50 73 VAL A N 1
ATOM 521 C CA . VAL A 1 73 ? 12.782 -11.576 22.149 1.00 97.50 73 VAL A CA 1
ATOM 522 C C . VAL A 1 73 ? 11.948 -12.572 21.357 1.00 97.50 73 VAL A C 1
ATOM 524 O O . VAL A 1 73 ? 12.322 -13.740 21.241 1.00 97.50 73 VAL A O 1
ATOM 527 N N . VAL A 1 74 ? 10.839 -12.091 20.798 1.00 97.56 74 VAL A N 1
ATOM 528 C CA . VAL A 1 74 ? 9.884 -12.872 20.004 1.00 97.56 74 VAL A CA 1
ATOM 529 C C . VAL A 1 74 ? 10.235 -12.808 18.515 1.00 97.56 74 VAL A C 1
ATOM 531 O O . VAL A 1 74 ? 10.263 -13.846 17.855 1.00 97.56 74 VAL A O 1
ATOM 534 N N . ALA A 1 75 ? 10.567 -11.619 18.000 1.00 96.62 75 ALA A N 1
ATOM 535 C CA . ALA A 1 75 ? 10.904 -11.396 16.592 1.00 96.62 75 ALA A CA 1
ATOM 536 C C . ALA A 1 75 ? 12.088 -10.429 16.431 1.00 96.62 75 ALA A C 1
ATOM 538 O O . ALA A 1 75 ? 12.249 -9.487 17.217 1.00 96.62 75 ALA A O 1
ATOM 539 N N . TRP A 1 76 ? 12.900 -10.652 15.393 1.00 96.56 76 TRP A N 1
ATOM 540 C CA . TRP A 1 76 ? 14.021 -9.782 15.018 1.00 96.56 76 TRP A CA 1
ATOM 541 C C . TRP A 1 76 ? 13.836 -9.182 13.626 1.00 96.56 76 TRP A C 1
ATOM 543 O O . TRP A 1 76 ? 13.293 -9.832 12.731 1.00 96.56 76 TRP A O 1
ATOM 553 N N . ALA A 1 77 ? 14.391 -7.988 13.424 1.00 95.12 77 ALA A N 1
ATOM 554 C CA . ALA A 1 77 ? 14.644 -7.464 12.087 1.00 95.12 77 ALA A CA 1
ATOM 555 C C . ALA A 1 77 ? 15.689 -8.327 11.352 1.00 95.12 77 ALA A C 1
ATOM 557 O O . ALA A 1 77 ? 16.414 -9.121 11.971 1.00 95.12 77 ALA A O 1
ATOM 558 N N . SER A 1 78 ? 15.797 -8.152 10.032 1.00 90.94 78 SER A N 1
ATOM 559 C CA . SER A 1 78 ? 16.811 -8.853 9.241 1.00 90.94 78 SER A CA 1
ATOM 560 C C . SER A 1 78 ? 18.240 -8.464 9.654 1.00 90.94 78 SER A C 1
ATOM 562 O O . SER A 1 78 ? 18.476 -7.430 10.278 1.00 90.94 78 SER A O 1
ATOM 564 N N . GLU A 1 79 ? 19.231 -9.278 9.273 1.00 89.75 79 GLU A N 1
ATOM 565 C CA . GLU A 1 79 ? 20.649 -8.980 9.540 1.00 89.75 79 GLU A CA 1
ATOM 566 C C . GLU A 1 79 ? 21.166 -7.717 8.822 1.00 89.75 79 GLU A C 1
ATOM 568 O O . GLU A 1 79 ? 22.241 -7.232 9.169 1.00 89.75 79 GLU A O 1
ATOM 573 N N . ASN A 1 80 ? 20.438 -7.204 7.822 1.00 87.50 80 ASN A N 1
ATOM 574 C CA . ASN A 1 80 ? 20.809 -5.989 7.089 1.00 87.50 80 ASN A CA 1
ATOM 575 C C . ASN A 1 80 ? 20.119 -4.731 7.629 1.00 87.50 80 ASN A C 1
ATOM 577 O O . ASN A 1 80 ? 20.461 -3.631 7.194 1.00 87.50 80 ASN A O 1
ATOM 581 N N . ALA A 1 81 ? 19.161 -4.887 8.545 1.00 93.38 81 ALA A N 1
ATOM 582 C CA . ALA A 1 81 ? 18.469 -3.762 9.140 1.00 93.38 81 ALA A CA 1
ATOM 583 C C . ALA A 1 81 ? 19.409 -2.961 10.053 1.00 93.38 81 ALA A C 1
ATOM 585 O O . ALA A 1 81 ? 20.316 -3.509 10.688 1.00 93.38 81 ALA A O 1
ATOM 586 N N . TYR A 1 82 ? 19.171 -1.657 10.151 1.00 92.62 82 TYR A N 1
ATOM 587 C CA . TYR A 1 82 ? 19.915 -0.753 11.023 1.00 92.62 82 TYR A CA 1
ATOM 588 C C . TYR A 1 82 ? 18.978 0.237 11.716 1.00 92.62 82 TYR A C 1
ATOM 590 O O . TYR A 1 82 ? 17.867 0.487 11.261 1.00 92.62 82 TYR A O 1
ATOM 598 N N . VAL A 1 83 ? 19.432 0.797 12.839 1.00 91.56 83 VAL A N 1
ATOM 599 C CA . VAL A 1 83 ? 18.704 1.841 13.576 1.00 91.56 83 VAL A CA 1
ATOM 600 C C . VAL A 1 83 ? 19.250 3.209 13.173 1.00 91.56 83 VAL A C 1
ATOM 602 O O . VAL A 1 83 ? 20.468 3.402 13.162 1.00 91.56 83 VAL A O 1
ATOM 605 N N . THR A 1 84 ? 18.361 4.149 12.866 1.00 87.44 84 THR A N 1
ATOM 606 C CA . THR A 1 84 ? 18.676 5.531 12.490 1.00 87.44 84 THR A CA 1
ATOM 607 C C . THR A 1 84 ? 17.876 6.540 13.322 1.00 87.44 84 THR A C 1
ATOM 609 O O . THR A 1 84 ? 16.840 6.213 13.902 1.00 87.44 84 THR A O 1
ATOM 612 N N . SER A 1 85 ? 18.359 7.776 13.385 1.00 79.06 85 SER A N 1
ATOM 613 C CA . SER A 1 85 ? 17.749 8.914 14.086 1.00 79.06 85 SER A CA 1
ATOM 614 C C . SER A 1 85 ? 17.783 10.159 13.194 1.00 79.06 85 SER A C 1
ATOM 616 O O . SER A 1 85 ? 18.592 10.252 12.267 1.00 79.06 85 SER A O 1
ATOM 618 N N . THR A 1 86 ? 16.871 11.108 13.423 1.00 63.09 86 THR A N 1
ATOM 619 C CA . THR A 1 86 ? 16.730 12.335 12.618 1.00 63.09 86 THR A CA 1
ATOM 620 C C . THR A 1 86 ? 16.933 13.595 13.454 1.00 63.09 86 THR A C 1
ATOM 622 O O . THR A 1 86 ? 16.763 13.585 14.668 1.00 63.09 86 THR A O 1
ATOM 625 N N . ASP A 1 87 ? 17.246 14.715 12.786 1.00 56.09 87 ASP A N 1
ATOM 626 C CA . ASP A 1 87 ? 17.480 16.035 13.407 1.00 56.09 87 ASP A CA 1
ATOM 627 C C . ASP A 1 87 ? 16.273 16.583 14.218 1.00 56.09 87 ASP A C 1
ATOM 629 O O . ASP A 1 87 ? 16.404 17.604 14.901 1.00 56.09 87 ASP A O 1
ATOM 633 N N . ASP A 1 88 ? 15.096 15.958 14.114 1.00 59.03 88 ASP A N 1
ATOM 634 C CA . ASP A 1 88 ? 13.833 16.330 14.764 1.00 59.03 88 ASP A CA 1
ATOM 635 C C . ASP A 1 88 ? 13.231 15.248 15.690 1.00 59.03 88 ASP A C 1
ATOM 637 O O . ASP A 1 88 ? 12.161 15.491 16.250 1.00 59.03 88 ASP A O 1
ATOM 641 N N . GLY A 1 89 ? 13.905 14.103 15.872 1.00 63.53 89 GLY A N 1
ATOM 642 C CA . GLY A 1 89 ? 13.509 13.005 16.773 1.00 63.53 89 GLY A CA 1
ATOM 643 C C . GLY A 1 89 ? 14.386 12.903 18.032 1.00 63.53 89 GLY A C 1
ATOM 644 O O . GLY A 1 89 ? 14.910 13.913 18.511 1.00 63.53 89 GLY A O 1
ATOM 645 N N . THR A 1 90 ? 14.565 11.690 18.575 1.00 66.75 90 THR A N 1
ATOM 646 C CA . THR A 1 90 ? 15.524 11.441 19.669 1.00 66.75 90 THR A CA 1
ATOM 647 C C . THR A 1 90 ? 16.944 11.798 19.226 1.00 66.75 90 THR A C 1
ATOM 649 O O . THR A 1 90 ? 17.367 11.417 18.133 1.00 66.75 90 THR A O 1
ATOM 652 N N . ASP A 1 91 ? 17.715 12.469 20.087 1.00 64.75 91 ASP A N 1
ATOM 653 C CA . ASP A 1 91 ? 19.131 12.733 19.816 1.00 64.75 91 ASP A CA 1
ATOM 654 C C . ASP A 1 91 ? 19.889 11.404 19.587 1.00 64.75 91 ASP A C 1
ATOM 656 O O . ASP A 1 91 ? 19.781 10.478 20.393 1.00 64.75 91 ASP A O 1
ATOM 660 N N . ASP A 1 92 ? 20.751 11.338 18.559 1.00 69.00 92 ASP A N 1
ATOM 661 C CA . ASP A 1 92 ? 21.580 10.158 18.216 1.00 69.00 92 ASP A CA 1
ATOM 662 C C . ASP A 1 92 ? 22.323 9.536 19.415 1.00 69.00 92 ASP A C 1
ATOM 664 O O . ASP A 1 92 ? 22.700 8.366 19.398 1.00 69.00 92 ASP A O 1
ATOM 668 N N . VAL A 1 93 ? 22.618 10.336 20.446 1.00 70.44 93 VAL A N 1
ATOM 669 C CA . VAL A 1 93 ? 23.350 9.886 21.640 1.00 70.44 93 VAL A CA 1
ATOM 670 C C . VAL A 1 93 ? 22.510 9.037 22.591 1.00 70.44 93 VAL A C 1
ATOM 672 O O . VAL A 1 93 ? 23.095 8.320 23.406 1.00 70.44 93 VAL A O 1
ATOM 675 N N . ASP A 1 94 ? 21.186 9.127 22.487 1.00 76.56 94 ASP A N 1
ATOM 676 C CA . ASP A 1 94 ? 20.222 8.423 23.331 1.00 76.56 94 ASP A CA 1
ATOM 677 C C . ASP A 1 94 ? 19.631 7.188 22.619 1.00 76.56 94 ASP A C 1
ATOM 679 O O . ASP A 1 94 ? 18.971 6.367 23.255 1.00 76.56 94 ASP A O 1
ATOM 683 N N . VAL A 1 95 ? 19.947 6.997 21.330 1.00 87.31 95 VAL A N 1
ATOM 684 C CA . VAL A 1 95 ? 19.565 5.818 20.541 1.00 87.31 95 VAL A CA 1
ATOM 685 C C . VAL A 1 95 ? 20.621 4.718 20.650 1.00 87.31 95 VAL A C 1
ATOM 687 O O . VAL A 1 95 ? 21.820 4.920 20.436 1.00 87.31 95 VAL A O 1
ATOM 690 N N . VAL A 1 96 ? 20.176 3.500 20.956 1.00 90.75 96 VAL A N 1
ATOM 691 C CA . VAL A 1 96 ? 21.056 2.327 21.026 1.00 90.75 96 VAL A CA 1
ATOM 692 C C . VAL A 1 96 ? 21.214 1.701 19.641 1.00 90.75 96 VAL A C 1
ATOM 694 O O . VAL A 1 96 ? 20.235 1.310 19.011 1.00 90.75 96 VAL A O 1
ATOM 697 N N . SER A 1 97 ? 22.463 1.541 19.197 1.00 88.88 97 SER A N 1
ATOM 698 C CA . SER A 1 97 ? 22.805 0.843 17.953 1.00 88.88 97 SER A CA 1
ATOM 699 C C . SER A 1 97 ? 23.157 -0.633 18.182 1.00 88.88 97 SER A C 1
ATOM 701 O O . SER A 1 97 ? 23.697 -1.019 19.224 1.00 88.88 97 SER A O 1
ATOM 703 N N . TYR A 1 98 ? 22.879 -1.453 17.170 1.00 90.12 98 TYR A N 1
ATOM 704 C CA . TYR A 1 98 ? 23.044 -2.905 17.148 1.00 90.12 98 TYR A CA 1
ATOM 705 C C . TYR A 1 98 ? 24.140 -3.324 16.150 1.00 90.12 98 TYR A C 1
ATOM 707 O O . TYR A 1 98 ? 23.870 -3.955 15.138 1.00 90.12 98 TYR A O 1
ATOM 715 N N . GLU A 1 99 ? 25.403 -2.974 16.420 1.00 83.19 99 GLU A N 1
ATOM 716 C CA . GLU A 1 99 ? 26.512 -3.253 15.480 1.00 83.19 99 GLU A CA 1
ATOM 717 C C . GLU A 1 99 ? 26.865 -4.752 15.356 1.00 83.19 99 GLU A C 1
ATOM 719 O O . GLU A 1 99 ? 27.242 -5.216 14.283 1.00 83.19 99 GLU A O 1
ATOM 724 N N . ASP A 1 100 ? 26.765 -5.507 16.457 1.00 83.38 100 ASP A N 1
ATOM 725 C CA . ASP A 1 100 ? 27.195 -6.915 16.563 1.00 83.38 100 ASP A CA 1
ATOM 726 C C . ASP A 1 100 ? 26.061 -7.849 17.055 1.00 83.38 100 ASP A C 1
ATOM 728 O O . ASP A 1 100 ? 26.310 -8.965 17.525 1.00 83.38 100 ASP A O 1
ATOM 732 N N . ALA A 1 101 ? 24.809 -7.389 17.012 1.00 87.88 101 ALA A N 1
ATOM 733 C CA . ALA A 1 101 ? 23.638 -8.123 17.492 1.00 87.88 101 ALA A CA 1
ATOM 734 C C . ALA A 1 101 ? 22.430 -7.869 16.582 1.00 87.88 101 ALA A C 1
ATOM 736 O O . ALA A 1 101 ? 22.379 -6.860 15.893 1.00 87.88 101 ALA A O 1
ATOM 737 N N . ARG A 1 102 ? 21.452 -8.782 16.583 1.00 91.75 102 ARG A N 1
ATOM 738 C CA . ARG A 1 102 ? 20.197 -8.584 15.841 1.00 91.75 102 ARG A CA 1
ATOM 739 C C . ARG A 1 102 ? 19.305 -7.578 16.563 1.00 91.75 102 ARG A C 1
ATOM 741 O O . ARG A 1 102 ? 19.288 -7.576 17.792 1.00 91.75 102 ARG A O 1
ATOM 748 N N . ILE A 1 103 ? 18.549 -6.792 15.801 1.00 96.62 103 ILE A N 1
ATOM 749 C CA . ILE A 1 103 ? 17.625 -5.772 16.308 1.00 96.62 103 ILE A CA 1
ATOM 750 C C . ILE A 1 103 ? 16.309 -6.448 16.730 1.00 96.62 103 ILE A C 1
ATOM 752 O O . ILE A 1 103 ? 15.649 -7.042 15.874 1.00 96.62 103 ILE A O 1
ATOM 756 N N . PRO A 1 104 ? 15.919 -6.415 18.016 1.00 97.31 104 PRO A N 1
ATOM 757 C CA . PRO A 1 104 ? 14.606 -6.881 18.465 1.00 97.31 104 PRO A CA 1
ATOM 758 C C . PRO A 1 104 ? 13.499 -5.943 17.973 1.00 97.31 104 PRO A C 1
ATOM 760 O O . PRO A 1 104 ? 13.675 -4.723 18.041 1.00 97.31 104 PRO A O 1
ATOM 763 N N . LEU A 1 105 ? 12.392 -6.522 17.495 1.00 97.00 105 LEU A N 1
ATOM 764 C CA . LEU A 1 105 ? 11.186 -5.791 17.069 1.00 97.00 105 LEU A CA 1
ATOM 765 C C . LEU A 1 105 ? 9.948 -6.112 17.919 1.00 97.00 105 LEU A C 1
ATOM 767 O O . LEU A 1 105 ? 9.065 -5.263 18.059 1.00 97.00 105 LEU A O 1
ATOM 771 N N . ILE A 1 106 ? 9.896 -7.325 18.485 1.00 98.06 106 ILE A N 1
ATOM 772 C CA . ILE A 1 106 ? 8.870 -7.746 19.443 1.00 98.06 106 ILE A CA 1
ATOM 773 C C . ILE A 1 106 ? 9.544 -8.421 20.633 1.00 98.06 106 ILE A C 1
ATOM 775 O O . ILE A 1 106 ? 10.386 -9.312 20.457 1.00 98.06 106 ILE A O 1
ATOM 779 N N . THR A 1 107 ? 9.139 -8.043 21.841 1.00 98.19 107 THR A N 1
ATOM 780 C CA . THR A 1 107 ? 9.633 -8.606 23.101 1.00 98.19 107 THR A CA 1
ATOM 781 C C . THR A 1 107 ? 8.502 -9.078 24.003 1.00 98.19 107 THR A C 1
ATOM 783 O O . THR A 1 107 ? 7.391 -8.562 23.935 1.00 98.19 107 THR A O 1
ATOM 786 N N . GLN A 1 108 ? 8.801 -10.039 24.876 1.00 98.00 108 GLN A N 1
ATOM 787 C CA . GLN A 1 108 ? 7.885 -10.523 25.901 1.00 98.00 108 GLN A CA 1
ATOM 788 C C . GLN A 1 108 ? 8.593 -10.666 27.253 1.00 98.00 108 GLN A C 1
ATOM 790 O O . GLN A 1 108 ? 9.680 -11.247 27.345 1.00 98.00 108 GLN A O 1
ATOM 795 N N . ASP A 1 109 ? 7.940 -10.194 28.313 1.00 97.75 109 ASP A N 1
ATOM 796 C CA . ASP A 1 109 ? 8.306 -10.488 29.698 1.00 97.75 109 ASP A CA 1
ATOM 797 C C . ASP A 1 109 ? 7.044 -10.780 30.523 1.00 97.75 109 ASP A C 1
ATOM 799 O O . ASP A 1 109 ? 6.165 -9.934 30.671 1.00 97.75 109 ASP A O 1
ATOM 803 N N . GLY A 1 110 ? 6.909 -12.019 31.003 1.00 96.06 110 GLY A N 1
ATOM 804 C CA . GLY A 1 110 ? 5.668 -12.490 31.620 1.00 96.06 110 GLY A CA 1
ATOM 805 C C . GLY A 1 110 ? 4.472 -12.415 30.660 1.00 96.06 110 GLY A C 1
ATOM 806 O O . GLY A 1 110 ? 4.513 -12.999 29.572 1.00 96.06 110 GLY A O 1
ATOM 807 N N . THR A 1 111 ? 3.412 -11.723 31.086 1.00 97.12 111 THR A N 1
ATOM 808 C CA . THR A 1 111 ? 2.189 -11.450 30.308 1.00 97.12 111 THR A CA 1
ATOM 809 C C . THR A 1 111 ? 2.250 -10.119 29.547 1.00 97.12 111 THR A C 1
ATOM 811 O O . THR A 1 111 ? 1.256 -9.718 28.949 1.00 97.12 111 THR A O 1
ATOM 814 N N . VAL A 1 112 ? 3.404 -9.434 29.538 1.00 98.44 112 VAL A N 1
ATOM 815 C CA . VAL A 1 112 ? 3.579 -8.148 28.850 1.00 98.44 112 VAL A CA 1
ATOM 816 C C . VAL A 1 112 ? 4.312 -8.335 27.523 1.00 98.44 112 VAL A C 1
ATOM 818 O O . VAL A 1 112 ? 5.413 -8.894 27.483 1.00 98.44 112 VAL A O 1
ATOM 821 N N . ILE A 1 113 ? 3.714 -7.839 26.441 1.00 98.44 113 ILE A N 1
ATOM 822 C CA . ILE A 1 113 ? 4.246 -7.858 25.074 1.00 98.44 113 ILE A CA 1
ATOM 823 C C . ILE A 1 113 ? 4.579 -6.419 24.661 1.00 98.44 113 ILE A C 1
ATOM 825 O O . ILE A 1 113 ? 3.755 -5.522 24.810 1.00 98.44 113 ILE A O 1
ATOM 829 N N . GLY A 1 114 ? 5.777 -6.199 24.121 1.00 97.94 114 GLY A N 1
ATOM 830 C CA . GLY A 1 114 ? 6.176 -4.931 23.508 1.00 97.94 114 GLY A CA 1
ATOM 831 C C . GLY A 1 114 ? 6.344 -5.080 22.001 1.00 97.94 114 GLY A C 1
ATOM 832 O O . GLY A 1 114 ? 7.097 -5.949 21.562 1.00 97.94 114 GLY A O 1
ATOM 833 N N . ILE A 1 115 ? 5.674 -4.235 21.217 1.00 97.62 115 ILE A N 1
ATOM 834 C CA . ILE A 1 115 ? 5.731 -4.202 19.748 1.00 97.62 115 ILE A CA 1
ATOM 835 C C . ILE A 1 115 ? 6.200 -2.815 19.315 1.00 97.62 115 ILE A C 1
ATOM 837 O O . ILE A 1 115 ? 5.680 -1.802 19.769 1.00 97.62 115 ILE A O 1
ATOM 841 N N . GLY A 1 116 ? 7.204 -2.752 18.443 1.00 94.38 116 GLY A N 1
ATOM 842 C CA . GLY A 1 116 ? 7.835 -1.485 18.059 1.00 94.38 116 GLY A CA 1
ATOM 843 C C . GLY A 1 116 ? 7.040 -0.603 17.090 1.00 94.38 116 GLY A C 1
ATOM 844 O O . GLY A 1 116 ? 7.549 0.444 16.705 1.00 94.38 116 GLY A O 1
ATOM 845 N N . SER A 1 117 ? 5.850 -1.017 16.647 1.00 93.38 117 SER A N 1
ATOM 846 C CA . SER A 1 117 ? 5.061 -0.310 15.630 1.00 93.38 117 SER A CA 1
ATOM 847 C C . SER A 1 117 ? 3.612 -0.127 16.079 1.00 93.38 117 SER A C 1
ATOM 849 O O . SER A 1 117 ? 2.879 -1.096 16.222 1.00 93.38 117 SER A O 1
ATOM 851 N N . ALA A 1 118 ? 3.169 1.116 16.252 1.00 90.25 118 ALA A N 1
ATOM 852 C CA . ALA A 1 118 ? 1.809 1.439 16.678 1.00 90.25 118 ALA A CA 1
ATOM 853 C C . ALA A 1 118 ? 0.759 1.229 15.589 1.00 90.25 118 ALA A C 1
ATOM 855 O O . ALA A 1 118 ? -0.415 1.040 15.877 1.00 90.25 118 ALA A O 1
ATOM 856 N N . SER A 1 119 ? 1.196 1.183 14.335 1.00 89.25 119 SER A N 1
ATOM 857 C CA . SER A 1 119 ? 0.354 0.862 13.192 1.00 89.25 119 SER A CA 1
ATOM 858 C C . SER A 1 119 ? 0.300 -0.635 12.882 1.00 89.25 119 SER A C 1
ATOM 860 O O . SER A 1 119 ? -0.212 -1.003 11.834 1.00 89.25 119 SER A O 1
ATOM 862 N N . PHE A 1 120 ? 0.851 -1.500 13.741 1.00 94.06 120 PHE A N 1
ATOM 863 C CA . PHE A 1 120 ? 1.012 -2.936 13.479 1.00 94.06 120 PHE A CA 1
ATOM 864 C C . PHE A 1 120 ? -0.301 -3.672 13.179 1.00 94.06 120 PHE A C 1
ATOM 866 O O . PHE A 1 120 ? -0.248 -4.727 12.562 1.00 94.06 120 PHE A O 1
ATOM 873 N N . LEU A 1 121 ? -1.451 -3.113 13.573 1.00 94.06 121 LEU A N 1
ATOM 874 C CA . LEU A 1 121 ? -2.794 -3.643 13.307 1.00 94.06 121 LEU A CA 1
ATOM 875 C C . LEU A 1 121 ? -3.745 -2.604 12.685 1.00 94.06 121 LEU A C 1
ATOM 877 O O . LEU A 1 121 ? -4.954 -2.826 12.664 1.00 94.06 121 LEU A O 1
ATOM 881 N N . SER A 1 122 ? -3.239 -1.449 12.244 1.00 90.94 122 SER A N 1
ATOM 882 C CA . SER A 1 122 ? -4.107 -0.358 11.791 1.00 90.94 122 SER A CA 1
ATOM 883 C C . SER A 1 122 ? -4.725 -0.636 10.423 1.00 90.94 122 SER A C 1
ATOM 885 O O . SER A 1 122 ? -4.147 -1.324 9.586 1.00 90.94 122 SER A O 1
ATOM 887 N N . ASP A 1 123 ? -5.870 -0.028 10.143 1.00 85.25 123 ASP A N 1
ATOM 888 C CA . ASP A 1 123 ? -6.576 -0.209 8.870 1.00 85.25 123 ASP A CA 1
ATOM 889 C C . ASP A 1 123 ? -5.764 0.291 7.659 1.00 85.25 123 ASP A C 1
ATOM 891 O O . ASP A 1 123 ? -5.922 -0.198 6.543 1.00 85.25 123 ASP A O 1
ATOM 895 N N . GLU A 1 124 ? -4.857 1.248 7.874 1.00 79.44 124 GLU A N 1
ATOM 896 C CA . GLU A 1 124 ? -4.012 1.814 6.816 1.00 79.44 124 GLU A CA 1
ATOM 897 C C . GLU A 1 124 ? -2.696 1.047 6.602 1.00 79.44 124 GLU A C 1
ATOM 899 O O . GLU A 1 124 ? -2.129 1.083 5.508 1.00 79.44 124 GLU A O 1
ATOM 904 N N . ARG A 1 125 ? -2.134 0.440 7.659 1.00 82.75 125 ARG A N 1
ATOM 905 C CA . ARG A 1 125 ? -0.731 -0.035 7.691 1.00 82.75 125 ARG A CA 1
ATOM 906 C C . ARG A 1 125 ? -0.524 -1.310 8.516 1.00 82.75 125 ARG A C 1
ATOM 908 O O . ARG A 1 125 ? 0.617 -1.684 8.773 1.00 82.75 125 ARG A O 1
ATOM 915 N N . GLY A 1 126 ? -1.600 -2.001 8.881 1.00 80.56 126 GLY A N 1
ATOM 916 C CA . GLY A 1 126 ? -1.630 -3.144 9.796 1.00 80.56 126 GLY A CA 1
ATOM 917 C C . GLY A 1 126 ? -0.933 -4.409 9.321 1.00 80.56 126 GLY A C 1
ATOM 918 O O . GLY A 1 126 ? -1.068 -5.438 9.963 1.00 80.56 126 GLY A O 1
ATOM 919 N N . GLY A 1 127 ? -0.215 -4.384 8.195 1.00 81.69 127 GLY A N 1
ATOM 920 C CA . GLY A 1 127 ? 0.553 -5.537 7.729 1.00 81.69 127 GLY A CA 1
ATOM 921 C C . GLY A 1 127 ? -0.285 -6.803 7.527 1.00 81.69 127 GLY A C 1
ATOM 922 O O . GLY A 1 127 ? 0.249 -7.900 7.663 1.00 81.69 127 GLY A O 1
ATOM 923 N N . PHE A 1 128 ? -1.571 -6.678 7.178 1.00 88.19 128 PHE A N 1
ATOM 924 C CA . PHE A 1 128 ? -2.484 -7.820 6.997 1.00 88.19 128 PHE A CA 1
ATOM 925 C C . PHE A 1 128 ? -2.072 -8.768 5.861 1.00 88.19 128 PHE A C 1
ATOM 927 O O . PHE A 1 128 ? -2.531 -9.897 5.763 1.00 88.19 128 PHE A O 1
ATOM 934 N N . THR A 1 129 ? -1.154 -8.339 4.993 1.00 81.06 129 THR A N 1
ATOM 935 C CA . THR A 1 129 ? -0.515 -9.205 3.992 1.00 81.06 129 THR A CA 1
ATOM 936 C C . THR A 1 129 ? 0.628 -10.049 4.550 1.00 81.06 129 THR A C 1
ATOM 938 O O . THR A 1 129 ? 1.088 -10.964 3.874 1.00 81.06 129 THR A O 1
ATOM 941 N N . ALA A 1 130 ? 1.154 -9.686 5.720 1.00 87.50 130 ALA A N 1
ATOM 942 C CA . ALA A 1 130 ? 2.238 -10.382 6.402 1.00 87.50 130 ALA A CA 1
ATOM 943 C C . ALA A 1 130 ? 1.722 -11.313 7.513 1.00 87.50 130 ALA A C 1
ATOM 945 O O . ALA A 1 130 ? 2.458 -12.208 7.905 1.00 87.50 130 ALA A O 1
ATOM 946 N N . GLY A 1 131 ? 0.474 -11.152 7.971 1.00 91.06 131 GLY A N 1
ATOM 947 C CA . GLY A 1 131 ? -0.128 -11.961 9.039 1.00 91.06 131 GLY A CA 1
ATOM 948 C C . GLY A 1 131 ? 0.040 -11.354 10.437 1.00 91.06 131 GLY A C 1
ATOM 949 O O . GLY A 1 131 ? 0.083 -12.073 11.436 1.00 91.06 131 GLY A O 1
ATOM 950 N N . ASN A 1 132 ? 0.164 -10.029 10.544 1.00 95.06 132 ASN A N 1
ATOM 951 C CA . ASN A 1 132 ? 0.283 -9.345 11.834 1.00 95.06 132 ASN A CA 1
ATOM 952 C C . ASN A 1 132 ? -0.922 -9.614 12.757 1.00 95.06 132 ASN A C 1
ATOM 954 O O . ASN A 1 132 ? -0.751 -9.894 13.945 1.00 95.06 132 ASN A O 1
ATOM 958 N N . GLU A 1 133 ? -2.135 -9.578 12.211 1.00 94.38 133 GLU A N 1
ATOM 959 C CA . GLU A 1 133 ? -3.382 -9.922 12.893 1.00 94.38 133 GLU A CA 1
ATOM 960 C C . GLU A 1 133 ? -3.406 -11.384 13.334 1.00 94.38 133 GLU A C 1
ATOM 962 O O . GLU A 1 133 ? -3.908 -11.715 14.410 1.00 94.38 133 GLU A O 1
ATOM 967 N N . GLU A 1 134 ? -2.834 -12.267 12.514 1.00 94.69 134 GLU A N 1
ATOM 968 C CA . GLU A 1 134 ? -2.760 -13.686 12.813 1.00 94.69 134 GLU A CA 1
ATOM 969 C C . GLU A 1 134 ? -1.856 -13.926 14.022 1.00 94.69 134 GLU A C 1
ATOM 971 O O . GLU A 1 134 ? -2.227 -14.618 14.974 1.00 94.69 134 GLU A O 1
ATOM 976 N N . PHE A 1 135 ? -0.689 -13.282 14.010 1.00 96.12 135 PHE A N 1
ATOM 977 C CA . PHE A 1 135 ? 0.251 -13.300 15.117 1.00 96.12 135 PHE A CA 1
ATOM 978 C C . PHE A 1 135 ? -0.384 -12.796 16.415 1.00 96.12 135 PHE A C 1
ATOM 980 O O . PHE A 1 135 ? -0.268 -13.471 17.436 1.00 96.12 135 PHE A O 1
ATOM 987 N N . VAL A 1 136 ? -1.080 -11.652 16.398 1.00 96.44 136 VAL A N 1
ATOM 988 C CA . VAL A 1 136 ? -1.667 -11.095 17.630 1.00 96.44 136 VAL A CA 1
ATOM 989 C C . VAL A 1 136 ? -2.722 -12.025 18.212 1.00 96.44 136 VAL A C 1
ATOM 991 O O . VAL A 1 136 ? -2.683 -12.292 19.412 1.00 96.44 136 VAL A O 1
ATOM 994 N N . LEU A 1 137 ? -3.599 -12.602 17.388 1.00 95.44 137 LEU A N 1
ATOM 995 C CA . LEU A 1 137 ? -4.578 -13.549 17.914 1.00 95.44 137 LEU A CA 1
ATOM 996 C C . LEU A 1 137 ? -3.928 -14.852 18.413 1.00 95.44 137 LEU A C 1
ATOM 998 O O . LEU A 1 137 ? -4.382 -15.400 19.411 1.00 95.44 137 LEU A O 1
ATOM 1002 N N . ASN A 1 138 ? -2.826 -15.319 17.811 1.00 95.06 138 ASN A N 1
ATOM 1003 C CA . ASN A 1 138 ? -2.065 -16.453 18.356 1.00 95.06 138 ASN A CA 1
ATOM 1004 C C . ASN A 1 138 ? -1.441 -16.137 19.725 1.00 95.06 138 ASN A C 1
ATOM 1006 O O . ASN A 1 138 ? -1.343 -17.017 20.584 1.00 95.06 138 ASN A O 1
ATOM 1010 N N . VAL A 1 139 ? -1.006 -14.891 19.937 1.00 96.06 139 VAL A N 1
ATOM 1011 C CA . VAL A 1 139 ? -0.542 -14.425 21.250 1.00 96.06 139 VAL A CA 1
ATOM 1012 C C . VAL A 1 139 ? -1.710 -14.400 22.239 1.00 96.06 139 VAL A C 1
ATOM 1014 O O . VAL A 1 139 ? -1.573 -14.898 23.357 1.00 96.06 139 VAL A O 1
ATOM 1017 N N . TRP A 1 140 ? -2.868 -13.877 21.836 1.00 96.50 140 TRP A N 1
ATOM 1018 C CA . TRP A 1 140 ? -4.061 -13.798 22.685 1.00 96.50 140 TRP A CA 1
ATOM 1019 C C . TRP A 1 140 ? -4.611 -15.168 23.073 1.00 96.50 140 TRP A C 1
ATOM 1021 O O . TRP A 1 140 ? -4.936 -15.382 24.239 1.00 96.50 140 TRP A O 1
ATOM 1031 N N . ASP A 1 141 ? -4.619 -16.133 22.154 1.00 94.50 141 ASP A N 1
ATOM 1032 C CA . ASP A 1 141 ? -4.996 -17.523 22.430 1.00 94.50 141 ASP A CA 1
ATOM 1033 C C . ASP A 1 141 ? -4.158 -18.130 23.575 1.00 94.50 141 ASP A C 1
ATOM 1035 O O . ASP A 1 141 ? -4.653 -18.952 24.353 1.00 94.50 141 ASP A O 1
ATOM 1039 N N . GLN A 1 142 ? -2.887 -17.725 23.704 1.00 94.00 142 GLN A N 1
ATOM 1040 C CA . GLN A 1 142 ? -1.985 -18.217 24.749 1.00 94.00 142 GLN A CA 1
ATOM 1041 C C . GLN A 1 142 ? -2.022 -17.407 26.044 1.00 94.00 142 GLN A C 1
ATOM 1043 O O . GLN A 1 142 ? -1.879 -18.003 27.116 1.00 94.00 142 GLN A O 1
ATOM 1048 N N . LEU A 1 143 ? -2.148 -16.080 25.957 1.00 95.56 143 LEU A N 1
ATOM 1049 C CA . LEU A 1 143 ? -2.077 -15.193 27.122 1.00 95.56 143 LEU A CA 1
ATOM 1050 C C . LEU A 1 143 ? -3.440 -14.946 27.776 1.00 95.56 143 LEU A C 1
ATOM 1052 O O . LEU A 1 143 ? -3.503 -14.908 28.999 1.00 95.56 143 LEU A O 1
ATOM 1056 N N . LEU A 1 144 ? -4.500 -14.807 26.979 1.00 94.94 144 LEU A N 1
ATOM 1057 C CA . LEU A 1 144 ? -5.851 -14.460 27.436 1.00 94.94 144 LEU A CA 1
ATOM 1058 C C . LEU A 1 144 ? -6.744 -15.705 27.535 1.00 94.94 144 LEU A C 1
ATOM 1060 O O . LEU A 1 144 ? -7.417 -15.941 28.536 1.00 94.94 144 LEU A O 1
ATOM 1064 N N . GLY A 1 145 ? -6.674 -16.560 26.511 1.00 87.75 145 GLY A N 1
ATOM 1065 C CA . GLY A 1 145 ? -7.628 -17.645 26.298 1.00 87.75 145 GLY A CA 1
ATOM 1066 C C . GLY A 1 145 ? -8.776 -17.240 25.359 1.00 87.75 145 GLY A C 1
ATOM 1067 O O . GLY A 1 145 ? -8.752 -16.159 24.775 1.00 87.75 145 GLY A O 1
ATOM 1068 N N . PRO A 1 146 ? -9.744 -18.143 25.122 1.00 82.19 146 PRO A N 1
ATOM 1069 C CA . PRO A 1 146 ? -10.867 -17.878 24.226 1.00 82.19 146 PRO A CA 1
ATOM 1070 C C . PRO A 1 146 ? -11.930 -16.999 24.897 1.00 82.19 146 PRO A C 1
ATOM 1072 O O . PRO A 1 146 ? -12.150 -17.127 26.099 1.00 82.19 146 PRO A O 1
ATOM 1075 N N . GLU A 1 147 ? -12.669 -16.229 24.094 1.00 86.00 147 GLU A N 1
ATOM 1076 C CA . GLU A 1 147 ? -13.804 -15.402 24.551 1.00 86.00 147 GLU A CA 1
ATOM 1077 C C . GLU A 1 147 ? -13.423 -14.285 25.539 1.00 86.00 147 GLU A C 1
ATOM 1079 O O . GLU A 1 147 ? -14.212 -13.926 26.408 1.00 86.00 147 GLU A O 1
ATOM 1084 N N . SER A 1 148 ? -12.206 -13.752 25.402 1.00 93.81 148 SER A N 1
ATOM 1085 C CA . SER A 1 148 ? -11.647 -12.735 26.295 1.00 93.81 148 SER A CA 1
ATOM 1086 C C . SER A 1 148 ? -12.020 -11.300 25.920 1.00 93.81 148 SER A C 1
ATOM 1088 O O . SER A 1 148 ? -12.138 -10.968 24.734 1.00 93.81 148 SER A O 1
ATOM 1090 N N . THR A 1 149 ? -12.111 -10.442 26.936 1.00 94.31 149 THR A N 1
ATOM 1091 C CA . THR A 1 149 ? -12.311 -8.994 26.788 1.00 94.31 149 THR A CA 1
ATOM 1092 C C . THR A 1 149 ? -10.964 -8.278 26.740 1.00 94.31 149 THR A C 1
ATOM 1094 O O . THR A 1 149 ? -10.131 -8.431 27.638 1.00 94.31 149 THR A O 1
ATOM 1097 N N . VAL A 1 150 ? -10.754 -7.473 25.698 1.00 96.69 150 VAL A N 1
ATOM 1098 C CA . VAL A 1 150 ? -9.549 -6.663 25.497 1.00 96.69 150 VAL A CA 1
ATOM 1099 C C . VAL A 1 150 ? -9.923 -5.188 25.436 1.00 96.69 150 VAL A C 1
ATOM 1101 O O . VAL A 1 150 ? -10.675 -4.755 24.562 1.00 96.69 150 VAL A O 1
ATOM 1104 N N . LEU A 1 151 ? -9.359 -4.410 26.351 1.00 95.94 151 LEU A N 1
ATOM 1105 C CA . LEU A 1 151 ? -9.508 -2.963 26.381 1.00 95.94 151 LEU A CA 1
ATOM 1106 C C . LEU A 1 151 ? -8.447 -2.292 25.512 1.00 95.94 151 LEU A C 1
ATOM 1108 O O . LEU A 1 151 ? -7.278 -2.674 25.537 1.00 95.94 151 LEU A O 1
ATOM 1112 N N . TRP A 1 152 ? -8.853 -1.277 24.760 1.00 96.00 152 TRP A N 1
ATOM 1113 C CA . TRP A 1 152 ? -7.986 -0.406 23.980 1.00 96.00 152 TRP A CA 1
ATOM 1114 C C . TRP A 1 152 ? -7.960 0.969 24.633 1.00 96.00 152 TRP A C 1
ATOM 1116 O O . TRP A 1 152 ? -8.974 1.660 24.650 1.00 96.00 152 TRP A O 1
ATOM 1126 N N . ASP A 1 153 ? -6.821 1.349 25.200 1.00 95.62 153 ASP A N 1
ATOM 1127 C CA . ASP A 1 153 ? -6.671 2.613 25.916 1.00 95.62 153 ASP A CA 1
ATOM 1128 C C . ASP A 1 153 ? -6.896 3.811 24.978 1.00 95.62 153 ASP A C 1
ATOM 1130 O O . ASP A 1 153 ? -6.222 3.944 23.953 1.00 95.62 153 ASP A O 1
ATOM 1134 N N . GLU A 1 154 ? -7.861 4.661 25.333 1.00 93.75 154 GLU A N 1
ATOM 1135 C CA . GLU A 1 154 ? -8.169 5.945 24.691 1.00 93.75 154 GLU A CA 1
ATOM 1136 C C . GLU A 1 154 ? -8.151 7.115 25.699 1.00 93.75 154 GLU A C 1
ATOM 1138 O O . GLU A 1 154 ? -8.269 8.280 25.309 1.00 93.75 154 GLU A O 1
ATOM 1143 N N . SER A 1 155 ? -7.951 6.837 26.996 1.00 90.69 155 SER A N 1
ATOM 1144 C CA . SER A 1 155 ? -8.014 7.839 28.068 1.00 90.69 155 SER A CA 1
ATOM 1145 C C . SER A 1 155 ? -6.791 8.765 28.106 1.00 90.69 155 SER A C 1
ATOM 1147 O O . SER A 1 155 ? -6.791 9.773 28.814 1.00 90.69 155 SER A O 1
ATOM 1149 N N . HIS A 1 156 ? -5.749 8.453 27.326 1.00 92.75 156 HIS A N 1
ATOM 1150 C CA . HIS A 1 156 ? -4.497 9.211 27.242 1.00 92.75 156 HIS A CA 1
ATOM 1151 C C . HIS A 1 156 ? -4.280 9.860 25.861 1.00 92.75 156 HIS A C 1
ATOM 1153 O O . HIS A 1 156 ? -3.135 10.068 25.429 1.00 92.75 156 HIS A O 1
ATOM 1159 N N . ASP A 1 157 ? -5.377 10.210 25.176 1.00 89.31 157 ASP A N 1
ATOM 1160 C CA . ASP A 1 157 ? -5.406 10.904 23.879 1.00 89.31 157 ASP A CA 1
ATOM 1161 C C . ASP A 1 157 ? -4.609 10.163 22.780 1.00 89.31 157 ASP A C 1
ATOM 1163 O O . ASP A 1 157 ? -3.842 10.760 22.011 1.00 89.31 157 ASP A O 1
ATOM 1167 N N . GLN A 1 158 ? -4.746 8.841 22.709 1.00 87.38 158 GLN A N 1
ATOM 1168 C CA . GLN A 1 158 ? -4.046 7.987 21.755 1.00 87.38 158 GLN A CA 1
ATOM 1169 C C . GLN A 1 158 ? -4.332 8.451 20.330 1.00 87.38 158 GLN A C 1
ATOM 1171 O O . GLN A 1 158 ? -5.474 8.597 19.908 1.00 87.38 158 GLN A O 1
ATOM 1176 N N . TYR A 1 159 ? -3.272 8.664 19.544 1.00 85.62 159 TYR A N 1
ATOM 1177 C CA . TYR A 1 159 ? -3.456 8.883 18.109 1.00 85.62 159 TYR A CA 1
ATOM 1178 C C . TYR A 1 159 ? -3.963 7.607 17.429 1.00 85.62 159 TYR A C 1
ATOM 1180 O O . TYR A 1 159 ? -4.767 7.681 16.508 1.00 85.62 159 TYR A O 1
ATOM 1188 N N . TRP A 1 160 ? -3.474 6.452 17.886 1.00 89.56 160 TRP A N 1
ATOM 1189 C CA . TRP A 1 160 ? -3.832 5.117 17.417 1.00 89.56 160 TRP A CA 1
ATOM 1190 C C . TRP A 1 160 ? -4.946 4.534 18.296 1.00 89.56 160 TRP A C 1
ATOM 1192 O O . TRP A 1 160 ? -4.732 3.556 19.013 1.00 89.56 160 TRP A O 1
ATOM 1202 N N . ASP A 1 161 ? -6.103 5.193 18.263 1.00 91.00 161 ASP A N 1
ATOM 1203 C CA . ASP A 1 161 ? -7.344 4.775 18.923 1.00 91.00 161 ASP A CA 1
ATOM 1204 C C . ASP A 1 161 ? -7.984 3.546 18.238 1.00 91.00 161 ASP A C 1
ATOM 1206 O O . ASP A 1 161 ? -7.533 3.094 17.174 1.00 91.00 161 ASP A O 1
ATOM 1210 N N . LEU A 1 162 ? -9.035 2.980 18.837 1.00 92.50 162 LEU A N 1
ATOM 1211 C CA . LEU A 1 162 ? -9.693 1.778 18.320 1.00 92.50 162 LEU A CA 1
ATOM 1212 C C . LEU A 1 162 ? -10.387 2.032 16.970 1.00 92.50 162 LEU A C 1
ATOM 1214 O O . LEU A 1 162 ? -10.532 1.107 16.169 1.00 92.50 162 LEU A O 1
ATOM 1218 N N . SER A 1 163 ? -10.765 3.281 16.673 1.00 89.69 163 SER A N 1
ATOM 1219 C CA . SER A 1 163 ? -11.432 3.652 15.416 1.00 89.69 163 SER A CA 1
ATOM 1220 C C . SER A 1 163 ? -10.546 3.478 14.178 1.00 89.69 163 SER A C 1
ATOM 1222 O O . SER A 1 163 ? -11.060 3.302 13.077 1.00 89.69 163 SER A O 1
ATOM 1224 N N . ARG A 1 164 ? -9.218 3.471 14.358 1.00 90.44 164 ARG A N 1
ATOM 1225 C CA . ARG A 1 164 ? -8.220 3.201 13.304 1.00 90.44 164 ARG A CA 1
ATOM 1226 C C . ARG A 1 164 ? -7.892 1.719 13.115 1.00 90.44 164 ARG A C 1
ATOM 1228 O O . ARG A 1 164 ? -6.978 1.394 12.354 1.00 90.44 164 ARG A O 1
ATOM 1235 N N . HIS A 1 165 ? -8.567 0.850 13.861 1.00 92.62 165 HIS A N 1
ATOM 1236 C CA . HIS A 1 165 ? -8.340 -0.591 13.910 1.00 92.62 165 HIS A CA 1
ATOM 1237 C C . HIS A 1 165 ? -9.655 -1.350 13.695 1.00 92.62 165 HIS A C 1
ATOM 1239 O O . HIS A 1 165 ? -9.821 -2.454 14.215 1.00 92.62 165 HIS A O 1
ATOM 1245 N N . ASP A 1 166 ? -10.618 -0.782 12.964 1.00 89.81 166 ASP A N 1
ATOM 1246 C CA . ASP A 1 166 ? -11.949 -1.378 12.826 1.00 89.81 166 ASP A CA 1
ATOM 1247 C C . ASP A 1 166 ? -11.903 -2.723 12.086 1.00 89.81 166 ASP A C 1
ATOM 1249 O O . ASP A 1 166 ? -12.629 -3.656 12.442 1.00 89.81 166 ASP A O 1
ATOM 1253 N N . THR A 1 167 ? -11.004 -2.865 11.108 1.00 90.50 167 THR A N 1
ATOM 1254 C CA . THR A 1 167 ? -10.770 -4.132 10.397 1.00 90.50 167 THR A CA 1
ATOM 1255 C C . THR A 1 167 ? -10.300 -5.206 11.371 1.00 90.50 167 THR A C 1
ATOM 1257 O O . THR A 1 167 ? -10.880 -6.293 11.427 1.00 90.50 167 THR A O 1
ATOM 1260 N N . PHE A 1 168 ? -9.290 -4.890 12.190 1.00 93.75 168 PHE A N 1
ATOM 1261 C CA . PHE A 1 168 ? -8.784 -5.817 13.199 1.00 93.75 168 PHE A CA 1
ATOM 1262 C C . PHE A 1 168 ? -9.823 -6.098 14.290 1.00 93.75 168 PHE A C 1
ATOM 1264 O O . PHE A 1 168 ? -9.977 -7.245 14.697 1.00 93.75 168 PHE A O 1
ATOM 1271 N N . ARG A 1 169 ? -10.591 -5.090 14.719 1.00 93.69 169 ARG A N 1
ATOM 1272 C CA . ARG A 1 169 ? -11.671 -5.224 15.706 1.00 93.69 169 ARG A CA 1
ATOM 1273 C C . ARG A 1 169 ? -12.737 -6.214 15.247 1.00 93.69 169 ARG A C 1
ATOM 1275 O O . ARG A 1 169 ? -13.111 -7.103 16.009 1.00 93.69 169 ARG A O 1
ATOM 1282 N N . ARG A 1 170 ? -13.193 -6.102 13.994 1.00 92.19 170 ARG A N 1
ATOM 1283 C CA . ARG A 1 170 ? -14.150 -7.047 13.393 1.00 92.19 170 ARG A CA 1
ATOM 1284 C C . ARG A 1 170 ? -13.559 -8.451 13.275 1.00 92.19 170 ARG A C 1
ATOM 1286 O O . ARG A 1 170 ? -14.215 -9.416 13.652 1.00 92.19 170 ARG A O 1
ATOM 1293 N N . TYR A 1 171 ? -12.310 -8.559 12.824 1.00 93.38 171 TYR A N 1
ATOM 1294 C CA . TYR A 1 171 ? -11.606 -9.839 12.748 1.00 93.38 171 TYR A CA 1
ATOM 1295 C C . TYR A 1 171 ? -11.462 -10.507 14.125 1.00 93.38 171 TYR A C 1
ATOM 1297 O O . TYR A 1 171 ? -11.740 -11.697 14.270 1.00 93.38 171 TYR A O 1
ATOM 1305 N N . ALA A 1 172 ? -11.092 -9.753 15.158 1.00 94.12 172 ALA A N 1
ATOM 1306 C CA . ALA A 1 172 ? -10.998 -10.239 16.528 1.00 94.12 172 ALA A CA 1
ATOM 1307 C C . ALA A 1 172 ? -12.364 -10.703 17.069 1.00 94.12 172 ALA A C 1
ATOM 1309 O O . ALA A 1 172 ? -12.447 -11.801 17.624 1.00 94.12 172 ALA A O 1
ATOM 1310 N N . ALA A 1 173 ? -13.432 -9.934 16.824 1.00 92.56 173 ALA A N 1
ATOM 1311 C CA . ALA A 1 173 ? -14.802 -10.279 17.213 1.00 92.56 173 ALA A CA 1
ATOM 1312 C C . ALA A 1 173 ? -15.289 -11.592 16.584 1.00 92.56 173 ALA A C 1
ATOM 1314 O O . ALA A 1 173 ? -15.826 -12.454 17.283 1.00 92.56 173 ALA A O 1
ATOM 1315 N N . ASP A 1 174 ? -15.027 -11.808 15.294 1.00 92.56 174 ASP A N 1
ATOM 1316 C CA . ASP A 1 174 ? -15.370 -13.066 14.616 1.00 92.56 174 ASP A CA 1
ATOM 1317 C C . ASP A 1 174 ? -14.557 -14.264 15.127 1.00 92.56 174 ASP A C 1
ATOM 1319 O O . ASP A 1 174 ? -14.999 -15.415 15.047 1.00 92.56 174 ASP A O 1
ATOM 1323 N N . ASN A 1 175 ? -13.379 -13.998 15.695 1.00 93.19 175 ASN A N 1
ATOM 1324 C CA . ASN A 1 175 ? -12.547 -14.987 16.375 1.00 93.19 175 ASN A CA 1
ATOM 1325 C C . ASN A 1 175 ? -12.869 -15.115 17.879 1.00 93.19 175 ASN A C 1
ATOM 1327 O O . ASN A 1 175 ? -12.217 -15.893 18.574 1.00 93.19 175 ASN A O 1
ATOM 1331 N N . GLY A 1 176 ? -13.907 -14.423 18.359 1.00 93.38 176 GLY A N 1
ATOM 1332 C CA . GLY A 1 176 ? -14.461 -14.561 19.702 1.00 93.38 176 GLY A CA 1
ATOM 1333 C C . GLY A 1 176 ? -13.963 -13.547 20.727 1.00 93.38 176 GLY A C 1
ATOM 1334 O O . GLY A 1 176 ? -14.355 -13.672 21.875 1.00 93.38 176 GLY A O 1
ATOM 1335 N N . TYR A 1 177 ? -13.137 -12.567 20.370 1.00 95.12 177 TYR A N 1
ATOM 1336 C CA . TYR A 1 177 ? -12.646 -11.557 21.317 1.00 95.12 177 TYR A CA 1
ATOM 1337 C C . TYR A 1 177 ? -13.552 -10.327 21.363 1.00 95.12 177 TYR A C 1
ATOM 1339 O O . TYR A 1 177 ? -13.994 -9.846 20.323 1.00 95.12 177 TYR A O 1
ATOM 1347 N N . ASP A 1 178 ? -13.784 -9.780 22.552 1.00 93.25 178 ASP A N 1
ATOM 1348 C CA . ASP A 1 178 ? -14.542 -8.538 22.723 1.00 93.25 178 ASP A CA 1
ATOM 1349 C C . ASP A 1 178 ? -13.583 -7.353 22.883 1.00 93.25 178 ASP A C 1
ATOM 1351 O O . ASP A 1 178 ? -12.898 -7.234 23.897 1.00 93.25 178 ASP A O 1
ATOM 1355 N N . LEU A 1 179 ? -13.493 -6.504 21.857 1.00 93.56 179 LEU A N 1
ATOM 1356 C CA . LEU A 1 179 ? -12.614 -5.332 21.843 1.00 93.56 179 LEU A CA 1
ATOM 1357 C C . LEU A 1 179 ? -13.410 -4.067 22.132 1.00 93.56 179 LEU A C 1
ATOM 1359 O O . LEU A 1 179 ? -14.302 -3.709 21.356 1.00 93.56 179 LEU A O 1
ATOM 1363 N N . ARG A 1 180 ? -13.023 -3.351 23.190 1.00 91.38 180 ARG A N 1
ATOM 1364 C CA . ARG A 1 180 ? -13.698 -2.126 23.636 1.00 91.38 180 ARG A CA 1
ATOM 1365 C C . ARG A 1 180 ? -12.708 -0.989 23.846 1.00 91.38 180 ARG A C 1
ATOM 1367 O O . ARG A 1 180 ? -11.590 -1.219 24.292 1.00 91.38 180 ARG A O 1
ATOM 1374 N N . ALA A 1 181 ? -13.130 0.234 23.544 1.00 91.25 181 ALA A N 1
ATOM 1375 C CA . ALA A 1 181 ? -12.373 1.427 23.900 1.00 91.25 181 ALA A CA 1
ATOM 1376 C C . ALA A 1 181 ? -12.471 1.682 25.413 1.00 91.25 181 ALA A C 1
ATOM 1378 O O . ALA A 1 181 ? -13.543 1.527 26.001 1.00 91.25 181 ALA A O 1
ATOM 1379 N N . LEU A 1 182 ? -11.364 2.089 26.027 1.00 90.56 182 LEU A N 1
ATOM 1380 C CA . LEU A 1 182 ? -11.274 2.500 27.424 1.00 90.56 182 LEU A CA 1
ATOM 1381 C C . LEU A 1 182 ? -11.134 4.023 27.472 1.00 90.56 182 LEU A C 1
ATOM 1383 O O . LEU A 1 182 ? -10.042 4.560 27.297 1.00 90.56 182 LEU A O 1
ATOM 1387 N N . ALA A 1 183 ? -12.258 4.711 27.665 1.00 85.56 183 ALA A N 1
ATOM 1388 C CA . ALA A 1 183 ? -12.309 6.173 27.667 1.00 85.56 183 ALA A CA 1
ATOM 1389 C C . ALA A 1 183 ? -11.786 6.798 28.974 1.00 85.56 183 ALA A C 1
ATOM 1391 O O . ALA A 1 183 ? -11.292 7.925 28.959 1.00 85.56 183 ALA A O 1
ATOM 1392 N N . GLU A 1 184 ? -11.869 6.069 30.089 1.00 83.31 184 GLU A N 1
ATOM 1393 C CA . GLU A 1 184 ? -11.384 6.481 31.408 1.00 83.31 184 GLU A CA 1
ATOM 1394 C C . GLU A 1 184 ? -10.597 5.337 32.053 1.00 83.31 184 GLU A C 1
ATOM 1396 O O . GLU A 1 184 ? -10.993 4.178 31.957 1.00 83.31 184 GLU A O 1
ATOM 1401 N N . PHE A 1 185 ? -9.468 5.651 32.690 1.00 86.62 185 PHE A N 1
ATOM 1402 C CA . PHE A 1 185 ? -8.552 4.654 33.246 1.00 86.62 185 PHE A CA 1
ATOM 1403 C C . PHE A 1 185 ? -8.943 4.233 34.675 1.00 86.62 185 PHE A C 1
ATOM 1405 O O . PHE A 1 185 ? -8.171 4.393 35.623 1.00 86.62 185 PHE A O 1
ATOM 1412 N N . ASP A 1 186 ? -10.159 3.715 34.843 1.00 82.75 186 ASP A N 1
ATOM 1413 C CA . ASP A 1 186 ? -10.686 3.285 36.145 1.00 82.75 186 ASP A CA 1
ATOM 1414 C C . ASP A 1 186 ? -10.428 1.778 36.387 1.00 82.75 186 ASP A C 1
ATOM 1416 O O . ASP A 1 186 ? -10.535 0.966 35.455 1.00 82.75 186 ASP A O 1
ATOM 1420 N N . PRO A 1 187 ? -10.030 1.359 37.608 1.00 81.31 187 PRO A N 1
ATOM 1421 C CA . PRO A 1 187 ? -9.946 -0.059 37.949 1.00 81.31 187 PRO A CA 1
ATOM 1422 C C . PRO A 1 187 ? -11.294 -0.775 37.852 1.00 81.31 187 PRO A C 1
ATOM 1424 O O . PRO A 1 187 ? -11.309 -1.941 37.448 1.00 81.31 187 PRO A O 1
ATOM 1427 N N . ASP A 1 188 ? -12.374 -0.095 38.230 1.00 72.00 188 ASP A N 1
ATOM 1428 C CA . ASP A 1 188 ? -13.724 -0.626 38.329 1.00 72.00 188 ASP A CA 1
ATOM 1429 C C . ASP A 1 188 ? -14.523 -0.233 37.071 1.00 72.00 188 ASP A C 1
ATOM 1431 O O . ASP A 1 188 ? -14.275 0.799 36.450 1.00 72.00 188 ASP A O 1
ATOM 1435 N N . GLY A 1 189 ? -15.433 -1.104 36.626 1.00 72.25 189 GLY A N 1
ATOM 1436 C CA . GLY A 1 189 ? -16.209 -0.891 35.402 1.00 72.25 189 GLY A CA 1
ATOM 1437 C C . GLY A 1 189 ? -17.299 0.163 35.536 1.00 72.25 189 GLY A C 1
ATOM 1438 O O . GLY A 1 189 ? -17.035 1.356 35.681 1.00 72.25 189 GLY A O 1
ATOM 1439 N N . THR A 1 190 ? -18.556 -0.256 35.414 1.00 75.38 190 THR A N 1
ATOM 1440 C CA . THR A 1 190 ? -19.659 0.702 35.472 1.00 75.38 190 THR A CA 1
ATOM 1441 C C . THR A 1 190 ? -19.892 1.156 36.903 1.00 75.38 190 THR A C 1
ATOM 1443 O O . THR A 1 190 ? -20.200 0.350 37.780 1.00 75.38 190 THR A O 1
ATOM 1446 N N . THR A 1 191 ? -19.808 2.466 37.132 1.00 84.56 191 THR A N 1
ATOM 1447 C CA . THR A 1 191 ? -20.144 3.071 38.420 1.00 84.56 191 THR A CA 1
ATOM 1448 C C . THR A 1 191 ? -21.375 3.964 38.306 1.00 84.56 191 THR A C 1
ATOM 1450 O O . THR A 1 191 ? -21.620 4.594 37.279 1.00 84.56 191 THR A O 1
ATOM 1453 N N . LEU A 1 192 ? -22.181 4.005 39.369 1.00 87.75 192 LEU A N 1
ATOM 1454 C CA . LEU A 1 192 ? -23.302 4.938 39.494 1.00 87.75 192 LEU A CA 1
ATOM 1455 C C . LEU A 1 192 ? -22.963 6.029 40.506 1.00 87.75 192 LEU A C 1
ATOM 1457 O O . LEU A 1 192 ? -22.526 5.720 41.614 1.00 87.75 192 LEU A O 1
ATOM 1461 N N . GLU A 1 193 ? -23.201 7.290 40.147 1.00 89.81 193 GLU A N 1
ATOM 1462 C CA . GLU A 1 193 ? -22.983 8.454 41.015 1.00 89.81 193 GLU A CA 1
ATOM 1463 C C . GLU A 1 193 ? -24.250 8.780 41.818 1.00 89.81 193 GLU A C 1
ATOM 1465 O O . GLU A 1 193 ? -25.337 8.956 41.262 1.00 89.81 193 GLU A O 1
ATOM 1470 N N . PHE A 1 194 ? -24.119 8.916 43.136 1.00 90.12 194 PHE A N 1
ATOM 1471 C CA . PHE A 1 194 ? -25.223 9.231 44.037 1.00 90.12 194 PHE A CA 1
ATOM 1472 C C . PHE A 1 194 ? -25.036 10.595 44.703 1.00 90.12 194 PHE A C 1
ATOM 1474 O O . PHE A 1 194 ? -24.122 10.792 45.502 1.00 90.12 194 PHE A O 1
ATOM 1481 N N . TYR A 1 195 ? -25.973 11.515 44.452 1.00 86.56 195 TYR A N 1
ATOM 1482 C CA . TYR A 1 195 ? -26.044 12.813 45.127 1.00 86.56 195 TYR A CA 1
ATOM 1483 C C . TYR A 1 195 ? -26.947 12.758 46.350 1.00 86.56 195 TYR A C 1
ATOM 1485 O O . TYR A 1 195 ? -28.159 12.580 46.226 1.00 86.56 195 TYR A O 1
ATOM 1493 N N . SER A 1 196 ? -26.377 13.016 47.530 1.00 85.06 196 SER A N 1
ATOM 1494 C CA . SER A 1 196 ? -27.127 13.209 48.778 1.00 85.06 196 SER A CA 1
ATOM 1495 C C . SER A 1 196 ? -28.195 12.131 48.987 1.00 85.06 196 SER A C 1
ATOM 1497 O O . SER A 1 196 ? -29.369 12.444 49.194 1.00 85.06 196 SER A O 1
ATOM 1499 N N . THR A 1 197 ? -27.783 10.867 48.881 1.00 90.81 197 THR A N 1
ATOM 1500 C CA . THR A 1 197 ? -28.697 9.724 48.855 1.00 90.81 197 THR A CA 1
ATOM 1501 C C . THR A 1 197 ? -29.125 9.275 50.256 1.00 90.81 197 THR A C 1
ATOM 1503 O O . THR A 1 197 ? -28.332 9.299 51.202 1.00 90.81 197 THR A O 1
ATOM 1506 N N . ALA A 1 198 ? -30.389 8.879 50.381 1.00 91.25 198 ALA A N 1
ATOM 1507 C CA . ALA A 1 198 ? -30.951 8.154 51.510 1.00 91.25 198 ALA A CA 1
ATOM 1508 C C . ALA A 1 198 ? -30.812 6.638 51.300 1.00 91.25 198 ALA A C 1
ATOM 1510 O O . ALA A 1 198 ? -30.937 6.135 50.182 1.00 91.25 198 ALA A O 1
ATOM 1511 N N . SER A 1 199 ? -30.587 5.891 52.379 1.00 93.88 199 SER A N 1
ATOM 1512 C CA . SER A 1 199 ? -30.643 4.429 52.336 1.00 93.88 199 SER A CA 1
ATOM 1513 C C . SER A 1 199 ? -32.083 3.918 52.417 1.00 93.88 199 SER A C 1
ATOM 1515 O O . SER A 1 199 ? -33.034 4.665 52.656 1.00 93.88 199 SER A O 1
ATOM 1517 N N . GLN A 1 200 ? -32.265 2.613 52.235 1.00 94.56 200 GLN A N 1
ATOM 1518 C CA . GLN A 1 200 ? -33.577 1.966 52.323 1.00 94.56 200 GLN A CA 1
ATOM 1519 C C . GLN A 1 200 ? -33.611 0.982 53.486 1.00 94.56 200 GLN A C 1
ATOM 1521 O O . GLN A 1 200 ? -32.585 0.413 53.822 1.00 94.56 200 GLN A O 1
ATOM 1526 N N . ILE A 1 201 ? -34.755 0.774 54.133 1.00 95.00 201 ILE A N 1
ATOM 1527 C CA . ILE A 1 201 ? -34.922 -0.073 55.329 1.00 95.00 201 ILE A CA 1
ATOM 1528 C C . ILE A 1 201 ? -36.090 -1.049 55.160 1.00 95.00 201 ILE A C 1
ATOM 1530 O O . ILE A 1 201 ? -36.887 -0.934 54.229 1.00 95.00 201 ILE A O 1
ATOM 1534 N N . ALA A 1 202 ? -36.203 -2.029 56.057 1.00 94.38 202 ALA A N 1
ATOM 1535 C CA . ALA A 1 202 ? -37.288 -3.002 56.026 1.00 94.38 202 ALA A CA 1
ATOM 1536 C C . ALA A 1 202 ? -38.628 -2.391 56.509 1.00 94.38 202 ALA A C 1
ATOM 1538 O O . ALA A 1 202 ? -38.639 -1.409 57.259 1.00 94.38 202 ALA A O 1
ATOM 1539 N N . PRO A 1 203 ? -39.790 -2.976 56.151 1.00 92.75 203 PRO A N 1
ATOM 1540 C CA . PRO A 1 203 ? -41.106 -2.415 56.482 1.00 92.75 203 PRO A CA 1
ATOM 1541 C C . PRO A 1 203 ? -41.437 -2.390 57.981 1.00 92.75 203 PRO A C 1
ATOM 1543 O O . PRO A 1 203 ? -42.364 -1.696 58.401 1.00 92.75 203 PRO A O 1
ATOM 1546 N N . ASP A 1 204 ? -40.721 -3.165 58.798 1.00 90.62 204 ASP A N 1
ATOM 1547 C CA . ASP A 1 204 ? -40.852 -3.163 60.256 1.00 90.62 204 ASP A CA 1
ATOM 1548 C C . ASP A 1 204 ? -40.026 -2.064 60.947 1.00 90.62 204 ASP A C 1
ATOM 1550 O O . ASP A 1 204 ? -40.168 -1.880 62.162 1.00 90.62 204 ASP A O 1
ATOM 1554 N N . GLY A 1 205 ? -39.249 -1.297 60.176 1.00 88.44 205 GLY A N 1
ATOM 1555 C CA . GLY A 1 205 ? -38.402 -0.209 60.654 1.00 88.44 205 GLY A CA 1
ATOM 1556 C C . GLY A 1 205 ? -37.024 -0.657 61.149 1.00 88.44 205 GLY A C 1
ATOM 1557 O O . GLY A 1 205 ? -36.340 0.145 61.780 1.00 88.44 205 GLY A O 1
ATOM 1558 N N . ASP A 1 206 ? -36.628 -1.909 60.902 1.00 92.25 206 ASP A N 1
ATOM 1559 C CA . ASP A 1 206 ? -35.253 -2.387 61.087 1.00 92.25 206 ASP A CA 1
ATOM 1560 C C . ASP A 1 206 ? -34.470 -2.319 59.751 1.00 92.25 206 ASP A C 1
ATOM 1562 O O . ASP A 1 206 ? -35.028 -2.050 58.686 1.00 92.25 206 ASP A O 1
ATOM 1566 N N . VAL A 1 207 ? -33.155 -2.562 59.788 1.00 93.75 207 VAL A N 1
ATOM 1567 C CA . VAL A 1 207 ? -32.299 -2.604 58.586 1.00 93.75 207 VAL A CA 1
ATOM 1568 C C . VAL A 1 207 ? -32.789 -3.636 57.556 1.00 93.75 207 VAL A C 1
ATOM 1570 O O . VAL A 1 207 ? -33.207 -4.750 57.897 1.00 93.75 207 VAL A O 1
ATOM 1573 N N . LEU A 1 208 ? -32.720 -3.287 56.269 1.00 93.50 208 LEU A N 1
ATOM 1574 C CA . LEU A 1 208 ? -32.992 -4.208 55.169 1.00 93.50 208 LEU A CA 1
ATOM 1575 C C . LEU A 1 208 ? -31.787 -5.145 55.004 1.00 93.50 208 LEU A C 1
ATOM 1577 O O . LEU A 1 208 ? -30.650 -4.707 54.895 1.00 93.50 208 LEU A O 1
ATOM 1581 N N . THR A 1 209 ? -32.019 -6.459 55.023 1.00 90.25 209 THR A N 1
ATOM 1582 C CA . THR A 1 209 ? -30.943 -7.463 55.042 1.00 90.25 209 THR A CA 1
ATOM 1583 C C . THR A 1 209 ? -31.155 -8.480 53.937 1.00 90.25 209 THR A C 1
ATOM 1585 O O . THR A 1 209 ? -32.285 -8.700 53.505 1.00 90.25 209 THR A O 1
ATOM 1588 N N . GLU A 1 210 ? -30.107 -9.217 53.569 1.00 85.88 210 GLU A N 1
ATOM 1589 C CA . GLU A 1 210 ? -30.228 -10.343 52.629 1.00 85.88 210 GLU A CA 1
ATOM 1590 C C . GLU A 1 210 ? -31.255 -11.401 53.068 1.00 85.88 210 GLU A C 1
ATOM 1592 O O . GLU A 1 210 ? -31.799 -12.126 52.241 1.00 85.88 210 GLU A O 1
ATOM 1597 N N . THR A 1 211 ? -31.561 -11.507 54.369 1.00 87.56 211 THR A N 1
ATOM 1598 C CA . THR A 1 211 ? -32.611 -12.424 54.845 1.00 87.56 211 THR A CA 1
ATOM 1599 C C . THR A 1 211 ? -34.008 -11.949 54.445 1.00 87.56 211 THR A C 1
ATOM 1601 O O . THR A 1 211 ? -34.875 -12.791 54.218 1.00 87.56 211 THR A O 1
ATOM 1604 N N . HIS A 1 212 ? -34.226 -10.633 54.360 1.00 91.56 212 HIS A N 1
ATOM 1605 C CA . HIS A 1 212 ? -35.461 -10.055 53.833 1.00 91.56 212 HIS A CA 1
ATOM 1606 C C . HIS A 1 212 ? -35.573 -10.327 52.330 1.00 91.56 212 HIS A C 1
ATOM 1608 O O . HIS A 1 212 ? -36.580 -10.888 51.910 1.00 91.56 212 HIS A O 1
ATOM 1614 N N . LEU A 1 213 ? -34.501 -10.070 51.568 1.00 89.88 213 LEU A N 1
ATOM 1615 C CA . LEU A 1 213 ? -34.444 -10.345 50.123 1.00 89.88 213 LEU A CA 1
ATOM 1616 C C . LEU A 1 213 ? -34.698 -11.830 49.814 1.00 89.88 213 LEU A C 1
ATOM 1618 O O . LEU A 1 213 ? -35.504 -12.180 48.969 1.00 89.88 213 LEU A O 1
ATOM 1622 N N . ALA A 1 214 ? -34.094 -12.745 50.575 1.00 86.94 214 ALA A N 1
ATOM 1623 C CA . ALA A 1 214 ? -34.308 -14.182 50.384 1.00 86.94 214 ALA A CA 1
ATOM 1624 C C . ALA A 1 214 ? -35.704 -14.684 50.815 1.00 86.94 214 ALA A C 1
ATOM 1626 O O . ALA A 1 214 ? -36.025 -15.857 50.595 1.00 86.94 214 ALA A O 1
ATOM 1627 N N . ALA A 1 215 ? -36.494 -13.864 51.516 1.00 88.25 215 ALA A N 1
ATOM 1628 C CA . ALA A 1 215 ? -37.834 -14.216 51.978 1.00 88.25 215 ALA A CA 1
ATOM 1629 C C . ALA A 1 215 ? -38.943 -13.749 51.024 1.00 88.25 215 ALA A C 1
ATOM 1631 O O . ALA A 1 215 ? -40.063 -14.258 51.148 1.00 88.25 215 ALA A O 1
ATOM 1632 N N . ASP A 1 216 ? -38.630 -12.838 50.102 1.00 87.62 216 ASP A N 1
ATOM 1633 C CA . ASP A 1 216 ? -39.558 -12.267 49.135 1.00 87.62 216 ASP A CA 1
ATOM 1634 C C . ASP A 1 216 ? -38.956 -12.304 47.724 1.00 87.62 216 ASP A C 1
ATOM 1636 O O . ASP A 1 216 ? -38.033 -11.562 47.412 1.00 87.62 216 ASP A O 1
ATOM 1640 N N . ASP A 1 217 ? -39.481 -13.189 46.872 1.00 83.75 217 ASP A N 1
ATOM 1641 C CA . ASP A 1 217 ? -38.973 -13.388 45.508 1.00 83.75 217 ASP A CA 1
ATOM 1642 C C . ASP A 1 217 ? -39.210 -12.158 44.596 1.00 83.75 217 ASP A C 1
ATOM 1644 O O . ASP A 1 217 ? -38.675 -12.131 43.488 1.00 83.75 217 ASP A O 1
ATOM 1648 N N . GLY A 1 218 ? -40.036 -11.188 45.020 1.00 84.81 218 GLY A N 1
ATOM 1649 C CA . GLY A 1 218 ? -40.293 -9.934 44.300 1.00 84.81 218 GLY A CA 1
ATOM 1650 C C . GLY A 1 218 ? -39.364 -8.780 44.690 1.00 84.81 218 GLY A C 1
ATOM 1651 O O . GLY A 1 218 ? -39.346 -7.776 43.980 1.00 84.81 218 GLY A O 1
ATOM 1652 N N . LEU A 1 219 ? -38.587 -8.931 45.774 1.00 94.25 219 LEU A N 1
ATOM 1653 C CA . LEU A 1 219 ? -37.759 -7.881 46.365 1.00 94.25 219 LEU A CA 1
ATOM 1654 C C . LEU A 1 219 ? -36.272 -8.055 46.019 1.00 94.25 219 LEU A C 1
ATOM 1656 O O . LEU A 1 219 ? -35.638 -9.042 46.395 1.00 94.25 219 LEU A O 1
ATOM 1660 N N . GLU A 1 220 ? -35.688 -7.046 45.383 1.00 94.75 220 GLU A N 1
ATOM 1661 C CA . GLU A 1 220 ? -34.302 -7.046 44.910 1.00 94.75 220 GLU A CA 1
ATOM 1662 C C . GLU A 1 220 ? -33.623 -5.702 45.192 1.00 94.75 220 GLU A C 1
ATOM 1664 O O . GLU A 1 220 ? -34.254 -4.658 45.079 1.00 94.75 220 GLU A O 1
ATOM 1669 N N . VAL A 1 221 ? -32.330 -5.706 45.527 1.00 95.69 221 VAL A N 1
ATOM 1670 C CA . VAL A 1 221 ? -31.525 -4.476 45.628 1.00 95.69 221 VAL A CA 1
ATOM 1671 C C . VAL A 1 221 ? -30.672 -4.354 44.373 1.00 95.69 221 VAL A C 1
ATOM 1673 O O . VAL A 1 221 ? -29.803 -5.195 44.150 1.00 95.69 221 VAL A O 1
ATOM 1676 N N . LEU A 1 222 ? -30.922 -3.306 43.588 1.00 95.00 222 LEU A N 1
ATOM 1677 C CA . LEU A 1 222 ? -30.272 -3.049 42.300 1.00 95.00 222 LEU A CA 1
ATOM 1678 C C . LEU A 1 222 ? -28.934 -2.314 42.449 1.00 95.00 222 LEU A C 1
ATOM 1680 O O . LEU A 1 222 ? -28.081 -2.404 41.575 1.00 95.00 222 LEU A O 1
ATOM 1684 N N . ALA A 1 223 ? -28.748 -1.572 43.544 1.00 94.62 223 ALA A N 1
ATOM 1685 C CA . ALA A 1 223 ? -27.490 -0.902 43.857 1.00 94.62 223 ALA A CA 1
ATOM 1686 C C . ALA A 1 223 ? -27.273 -0.834 45.369 1.00 94.62 223 ALA A C 1
ATOM 1688 O O . ALA A 1 223 ? -28.181 -0.487 46.137 1.00 94.62 223 ALA A O 1
ATOM 1689 N N . TRP A 1 224 ? -26.052 -1.148 45.787 1.00 94.56 224 TRP A N 1
ATOM 1690 C CA . TRP A 1 224 ? -25.590 -1.052 47.169 1.00 94.56 224 TRP A CA 1
ATOM 1691 C C . TRP A 1 224 ? -24.558 0.059 47.289 1.00 94.56 224 TRP A C 1
ATOM 1693 O O . TRP A 1 224 ? -23.854 0.331 46.332 1.00 94.56 224 TRP A O 1
ATOM 1703 N N . ALA A 1 225 ? -24.414 0.649 48.470 1.00 92.25 225 ALA A N 1
ATOM 1704 C CA . ALA A 1 225 ? -23.263 1.495 48.744 1.00 92.25 225 ALA A CA 1
ATOM 1705 C C . ALA A 1 225 ? -21.992 0.644 48.880 1.00 92.25 225 ALA A C 1
ATOM 1707 O O . ALA A 1 225 ? -22.052 -0.534 49.269 1.00 92.25 225 ALA A O 1
ATOM 1708 N N . GLU A 1 226 ? -20.845 1.267 48.618 1.00 88.44 226 GLU A N 1
ATOM 1709 C CA . GLU A 1 226 ? -19.545 0.650 48.847 1.00 88.44 226 GLU A CA 1
ATOM 1710 C C . GLU A 1 226 ? -19.335 0.283 50.318 1.00 88.44 226 GLU A C 1
ATOM 1712 O O . GLU A 1 226 ? -19.937 0.843 51.234 1.00 88.44 226 GLU A O 1
ATOM 1717 N N . SER A 1 227 ? -18.431 -0.666 50.569 1.00 87.69 227 SER A N 1
ATOM 1718 C CA . SER A 1 227 ? -18.116 -1.101 51.942 1.00 87.69 227 SER A CA 1
ATOM 1719 C C . SER A 1 227 ? -17.477 -0.010 52.817 1.00 87.69 227 SER A C 1
ATOM 1721 O O . SER A 1 227 ? -17.392 -0.164 54.037 1.00 87.69 227 SER A O 1
ATOM 1723 N N . THR A 1 228 ? -17.007 1.072 52.196 1.00 87.12 228 THR A N 1
ATOM 1724 C CA . THR A 1 228 ? -16.475 2.287 52.826 1.00 87.12 228 THR A CA 1
ATOM 1725 C C . THR A 1 228 ? -17.562 3.266 53.252 1.00 87.12 228 THR A C 1
ATOM 1727 O O . THR A 1 228 ? -17.324 4.070 54.158 1.00 87.12 228 THR A O 1
ATOM 1730 N N . ALA A 1 229 ? -18.752 3.172 52.660 1.00 90.75 229 ALA A N 1
ATOM 1731 C CA . ALA A 1 229 ? -19.846 4.080 52.931 1.00 90.75 229 ALA A CA 1
ATOM 1732 C C . ALA A 1 229 ? -20.427 3.871 54.335 1.00 90.75 229 ALA A C 1
ATOM 1734 O O . ALA A 1 229 ? -20.478 2.768 54.884 1.00 90.75 229 ALA A O 1
ATOM 1735 N N . THR A 1 230 ? -20.918 4.960 54.918 1.00 90.81 230 THR A N 1
ATOM 1736 C CA . THR A 1 230 ? -21.637 4.945 56.196 1.00 90.81 230 THR A CA 1
ATOM 1737 C C . THR A 1 230 ? -22.895 5.784 56.083 1.00 90.81 230 THR A C 1
ATOM 1739 O O . THR A 1 230 ? -22.921 6.764 55.342 1.00 90.81 230 THR A O 1
ATOM 1742 N N . ASN A 1 231 ? -23.937 5.435 56.831 1.00 90.75 231 ASN A N 1
ATOM 1743 C CA . ASN A 1 231 ? -25.133 6.260 56.918 1.00 90.75 231 ASN A CA 1
ATOM 1744 C C . ASN A 1 231 ? -25.257 6.924 58.293 1.00 90.75 231 ASN A C 1
ATOM 1746 O O . ASN A 1 231 ? -24.775 6.408 59.305 1.00 90.75 231 ASN A O 1
ATOM 1750 N N . GLY A 1 232 ? -25.889 8.093 58.345 1.00 82.25 232 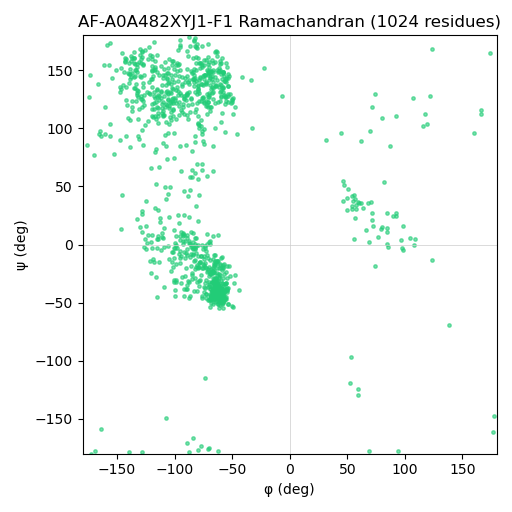GLY A N 1
ATOM 1751 C CA . GLY A 1 232 ? -26.119 8.778 59.611 1.00 82.25 232 GLY A CA 1
ATOM 1752 C C . GLY A 1 232 ? -27.217 9.829 59.555 1.00 82.25 232 GLY A C 1
ATOM 1753 O O . GLY A 1 232 ? -27.488 10.422 58.516 1.00 82.25 232 GLY A O 1
ATOM 1754 N N . ASP A 1 233 ? -27.806 10.088 60.720 1.00 73.06 233 ASP A N 1
ATOM 1755 C CA . ASP A 1 233 ? -28.805 11.136 60.936 1.00 73.06 233 ASP A CA 1
ATOM 1756 C C . ASP A 1 233 ? -28.120 12.495 61.153 1.00 73.06 233 ASP A C 1
ATOM 1758 O O . ASP A 1 233 ? -27.419 12.718 62.155 1.00 73.06 233 ASP A O 1
ATOM 1762 N N . ARG A 1 234 ? -28.322 13.436 60.224 1.00 64.06 234 ARG A N 1
ATOM 1763 C CA . ARG A 1 234 ? -27.778 14.799 60.339 1.00 64.06 234 ARG A CA 1
ATOM 1764 C C . ARG A 1 234 ? -28.798 15.807 60.887 1.00 64.06 234 ARG A C 1
ATOM 1766 O O . ARG A 1 234 ? -28.407 16.949 61.170 1.00 64.06 234 ARG A O 1
ATOM 1773 N N . THR A 1 235 ? -30.051 15.409 61.142 1.00 58.34 235 THR A N 1
ATOM 1774 C CA . THR A 1 235 ? -31.146 16.306 61.562 1.00 58.34 235 THR A CA 1
ATOM 1775 C C . THR A 1 235 ? -31.793 16.012 62.930 1.00 58.34 235 THR A C 1
ATOM 1777 O O . THR A 1 235 ? -32.541 16.866 63.420 1.00 58.34 235 THR A O 1
ATOM 1780 N N . GLN A 1 236 ? -31.402 14.944 63.643 1.00 57.75 236 GLN A N 1
ATOM 1781 C CA . GLN A 1 236 ? -32.060 14.418 64.862 1.00 57.75 236 GLN A CA 1
ATOM 1782 C C . GLN A 1 236 ? -33.456 13.815 64.587 1.00 57.75 236 GLN A C 1
ATOM 1784 O O . GLN A 1 236 ? -34.365 13.988 65.415 1.00 57.75 236 GLN A O 1
ATOM 1789 N N . SER A 1 237 ? -33.626 13.165 63.433 1.00 60.66 237 SER A N 1
ATOM 1790 C CA . SER A 1 237 ? -34.802 12.372 63.046 1.00 60.66 237 SER A CA 1
ATOM 1791 C C . SER A 1 237 ? -34.780 10.962 63.693 1.00 60.66 237 SER A C 1
ATOM 1793 O O . SER A 1 237 ? -33.933 10.663 64.536 1.00 60.66 237 SER A O 1
ATOM 1795 N N . ASP A 1 238 ? -35.753 10.095 63.376 1.00 70.12 238 ASP A N 1
ATOM 1796 C CA . ASP A 1 238 ? -35.788 8.683 63.816 1.00 70.12 238 ASP A CA 1
ATOM 1797 C C . ASP A 1 238 ? -35.097 7.762 62.768 1.00 70.12 238 ASP A C 1
ATOM 1799 O O . ASP A 1 238 ? -35.649 6.726 62.396 1.00 70.12 238 ASP A O 1
ATOM 1803 N N . ALA A 1 239 ? -33.916 8.141 62.257 1.00 82.88 239 ALA A N 1
ATOM 1804 C CA . ALA A 1 239 ? -33.191 7.358 61.248 1.00 82.88 239 ALA A CA 1
ATOM 1805 C C . ALA A 1 239 ? -32.645 6.024 61.793 1.00 82.88 239 ALA A C 1
ATOM 1807 O O . ALA A 1 239 ? -32.259 5.913 62.964 1.00 82.88 239 ALA A O 1
ATOM 1808 N N . VAL A 1 240 ? -32.558 5.017 60.924 1.00 89.06 240 VAL A N 1
ATOM 1809 C CA . VAL A 1 240 ? -31.972 3.706 61.241 1.00 89.06 240 VAL A CA 1
ATOM 1810 C C . VAL A 1 240 ? -30.514 3.674 60.781 1.00 89.06 240 VAL A C 1
ATOM 1812 O O . VAL A 1 240 ? -30.235 3.871 59.605 1.00 89.06 240 VAL A O 1
ATOM 1815 N N . GLU A 1 241 ? -29.570 3.410 61.683 1.00 90.06 241 GLU A N 1
ATOM 1816 C CA . GLU A 1 241 ? -28.146 3.260 61.337 1.00 90.06 241 GLU A CA 1
ATOM 1817 C C . GLU A 1 241 ? -27.827 1.806 60.949 1.00 90.06 241 GLU A C 1
ATOM 1819 O O . GLU A 1 241 ? -28.166 0.879 61.693 1.00 90.06 241 GLU A O 1
ATOM 1824 N N . TYR A 1 242 ? -27.143 1.623 59.819 1.00 92.25 242 TYR A N 1
ATOM 1825 C CA . TYR A 1 242 ? -26.564 0.352 59.391 1.00 92.25 242 TYR A CA 1
ATOM 1826 C C . TYR A 1 242 ? -25.244 0.096 60.128 1.00 92.25 242 TYR A C 1
ATOM 1828 O O . TYR A 1 242 ? -24.434 1.004 60.326 1.00 92.25 242 TYR A O 1
ATOM 1836 N N . GLY A 1 243 ? -25.024 -1.141 60.578 1.00 87.31 243 GLY A N 1
ATOM 1837 C CA . GLY A 1 243 ? -23.766 -1.521 61.226 1.00 87.31 243 GLY A CA 1
ATOM 1838 C C . GLY A 1 243 ? -22.632 -1.797 60.232 1.00 87.31 243 GLY A C 1
ATOM 1839 O O . GLY A 1 243 ? -22.885 -2.171 59.098 1.00 87.31 243 GLY A O 1
ATOM 1840 N N . ASP A 1 244 ? -21.376 -1.748 60.696 1.00 81.12 244 ASP A N 1
ATOM 1841 C CA . ASP A 1 244 ? -20.165 -1.985 59.876 1.00 81.12 244 ASP A CA 1
ATOM 1842 C C . ASP A 1 244 ? -20.133 -3.328 59.097 1.00 81.12 244 ASP A C 1
ATOM 1844 O O . ASP A 1 244 ? -19.310 -3.507 58.204 1.00 81.12 244 ASP A O 1
ATOM 1848 N N . GLU A 1 245 ? -20.947 -4.321 59.481 1.00 81.56 245 GLU A N 1
ATOM 1849 C CA . GLU A 1 245 ? -21.033 -5.636 58.813 1.00 81.56 245 GLU A CA 1
ATOM 1850 C C . GLU A 1 245 ? -22.248 -5.749 57.867 1.00 81.56 245 GLU A C 1
ATOM 1852 O O . GLU A 1 245 ? -22.436 -6.788 57.230 1.00 81.56 245 GLU A O 1
ATOM 1857 N N . GLU A 1 246 ? -23.091 -4.718 57.797 1.00 87.94 246 GLU A N 1
ATOM 1858 C CA . GLU A 1 246 ? -24.327 -4.679 57.015 1.00 87.94 246 GLU A CA 1
ATOM 1859 C C . GLU A 1 246 ? -24.129 -3.796 55.777 1.00 87.94 246 GLU A C 1
ATOM 1861 O O . GLU A 1 246 ? -23.505 -2.741 55.845 1.00 87.94 246 GLU A O 1
ATOM 1866 N N . ARG A 1 247 ? -24.652 -4.229 54.626 1.00 92.75 247 ARG A N 1
ATOM 1867 C CA . ARG A 1 247 ? -24.592 -3.439 53.389 1.00 92.75 247 ARG A CA 1
ATOM 1868 C C . ARG A 1 247 ? -25.739 -2.437 53.357 1.00 92.75 247 ARG A C 1
ATOM 1870 O O . ARG A 1 247 ? -26.852 -2.778 53.750 1.00 92.75 247 ARG A O 1
ATOM 1877 N N . ILE A 1 248 ? -25.468 -1.241 52.844 1.00 95.12 248 ILE A N 1
ATOM 1878 C CA . ILE A 1 248 ? -26.436 -0.144 52.756 1.00 95.12 248 ILE A CA 1
ATOM 1879 C C . ILE A 1 248 ? -27.103 -0.190 51.368 1.00 95.12 248 ILE A C 1
ATOM 1881 O O . ILE A 1 248 ? -26.406 -0.006 50.371 1.00 95.12 248 ILE A O 1
ATOM 1885 N N . PRO A 1 249 ? -28.412 -0.469 51.255 1.00 96.38 249 PRO A N 1
ATOM 1886 C CA . PRO A 1 249 ? -29.114 -0.491 49.971 1.00 96.38 249 PRO A CA 1
ATOM 1887 C C . PRO A 1 249 ? -29.469 0.929 49.512 1.00 96.38 249 PRO A C 1
ATOM 1889 O O . PRO A 1 249 ? -30.002 1.719 50.297 1.00 96.38 249 PRO A O 1
ATOM 1892 N N . LEU A 1 250 ? -29.197 1.230 48.238 1.00 95.69 250 LEU A N 1
ATOM 1893 C CA . LEU A 1 250 ? -29.410 2.547 47.621 1.00 95.69 250 LEU A CA 1
ATOM 1894 C C . LEU A 1 250 ? -30.572 2.546 46.622 1.00 95.69 250 LEU A C 1
ATOM 1896 O O . LEU A 1 250 ? -31.332 3.515 46.551 1.00 95.69 250 LEU A O 1
ATOM 1900 N N . ILE A 1 251 ? -30.736 1.448 45.876 1.00 97.00 251 ILE A N 1
ATOM 1901 C CA . ILE A 1 251 ? -31.833 1.244 44.922 1.00 97.00 251 ILE A CA 1
ATOM 1902 C C . ILE A 1 251 ? -32.449 -0.133 45.165 1.00 97.00 251 ILE A C 1
ATOM 1904 O O . ILE A 1 251 ? -31.732 -1.130 45.133 1.00 97.00 251 ILE A O 1
ATOM 1908 N N . THR A 1 252 ? -33.765 -0.203 45.361 1.00 96.88 252 THR A N 1
ATOM 1909 C CA . THR A 1 252 ? -34.498 -1.464 45.560 1.00 96.88 252 THR A CA 1
ATOM 1910 C C . THR A 1 252 ? -35.684 -1.517 44.617 1.00 96.88 252 THR A C 1
ATOM 1912 O O . THR A 1 252 ? -36.339 -0.511 44.350 1.00 96.88 252 THR A O 1
ATOM 1915 N N . ARG A 1 253 ? -35.981 -2.713 44.132 1.00 95.94 253 ARG A N 1
ATOM 1916 C CA . ARG A 1 253 ? -37.143 -3.039 43.324 1.00 95.94 253 ARG A CA 1
ATOM 1917 C C . ARG A 1 253 ? -38.026 -4.007 44.097 1.00 95.94 253 ARG A C 1
ATOM 1919 O O . ARG A 1 253 ? -37.535 -4.991 44.637 1.00 95.94 253 ARG A O 1
ATOM 1926 N N . ASP A 1 254 ? -39.322 -3.732 44.103 1.00 96.19 254 ASP A N 1
ATOM 1927 C CA . ASP A 1 254 ? -40.364 -4.662 44.527 1.00 96.19 254 ASP A CA 1
ATOM 1928 C C . ASP A 1 254 ? -41.394 -4.800 43.395 1.00 96.19 254 ASP A C 1
ATOM 1930 O O . ASP A 1 254 ? -42.182 -3.886 43.123 1.00 96.19 254 ASP A O 1
ATOM 1934 N N . ASP A 1 255 ? -41.316 -5.908 42.657 1.00 93.81 255 ASP A N 1
ATOM 1935 C CA . ASP A 1 255 ? -42.069 -6.171 41.424 1.00 93.81 255 ASP A CA 1
ATOM 1936 C C . ASP A 1 255 ? -41.936 -5.052 40.357 1.00 93.81 255 ASP A C 1
ATOM 1938 O O . ASP A 1 255 ? -40.999 -5.053 39.551 1.00 93.81 255 ASP A O 1
ATOM 1942 N N . ARG A 1 256 ? -42.902 -4.122 40.302 1.00 94.19 256 ARG A N 1
ATOM 1943 C CA . ARG A 1 256 ? -42.966 -2.984 39.355 1.00 94.19 256 ARG A CA 1
ATOM 1944 C C . ARG A 1 256 ? -42.758 -1.628 40.033 1.00 94.19 256 ARG A C 1
ATOM 1946 O O . ARG A 1 256 ? -42.951 -0.589 39.402 1.00 94.19 256 ARG A O 1
ATOM 1953 N N . VAL A 1 257 ? -42.416 -1.631 41.317 1.00 97.06 257 VAL A N 1
ATOM 1954 C CA . VAL A 1 257 ? -42.157 -0.416 42.082 1.00 97.06 257 VAL A CA 1
ATOM 1955 C C . VAL A 1 257 ? -40.671 -0.337 42.388 1.00 97.06 257 VAL A C 1
ATOM 1957 O O . VAL A 1 257 ? -40.108 -1.255 42.977 1.00 97.06 257 VAL A O 1
ATOM 1960 N N . VAL A 1 258 ? -40.032 0.753 41.976 1.00 97.69 258 VAL A N 1
ATOM 1961 C CA . VAL A 1 258 ? -38.598 0.979 42.182 1.00 97.69 258 VAL A CA 1
ATOM 1962 C C . VAL A 1 258 ? -38.426 2.147 43.137 1.00 97.69 258 VAL A C 1
ATOM 1964 O O . VAL A 1 258 ? -38.958 3.228 42.899 1.00 97.69 258 VAL A O 1
ATOM 1967 N N . GLY A 1 259 ? -37.701 1.924 44.227 1.00 96.19 259 GLY A N 1
ATOM 1968 C CA . GLY A 1 259 ? -37.255 2.965 45.138 1.00 96.19 259 GLY A CA 1
ATOM 1969 C C . GLY A 1 259 ? -35.807 3.326 44.859 1.00 96.19 259 GLY A C 1
ATOM 1970 O O . GLY A 1 259 ? -34.939 2.454 44.883 1.00 96.19 259 GLY A O 1
ATOM 1971 N N . VAL A 1 260 ? -35.545 4.607 44.637 1.00 95.31 260 VAL A N 1
ATOM 1972 C CA . VAL A 1 260 ? -34.219 5.181 44.411 1.00 95.31 260 VAL A CA 1
ATOM 1973 C C . VAL A 1 260 ? -33.959 6.170 45.536 1.00 95.31 260 VAL A C 1
ATOM 1975 O O . VAL A 1 260 ? -34.723 7.111 45.723 1.00 95.31 260 VAL A O 1
ATOM 1978 N N . GLY A 1 261 ? -32.889 5.976 46.301 1.00 92.44 261 GLY A N 1
ATOM 1979 C CA . GLY A 1 261 ? -32.563 6.844 47.433 1.00 92.44 261 GLY A CA 1
ATOM 1980 C C . GLY A 1 261 ? -32.102 8.255 47.051 1.00 92.44 261 GLY A C 1
ATOM 1981 O O . GLY A 1 261 ? -31.679 9.003 47.924 1.00 92.44 261 GLY A O 1
ATOM 1982 N N . ALA A 1 262 ? -32.074 8.600 45.767 1.00 90.44 262 ALA A N 1
ATOM 1983 C CA . ALA A 1 262 ? -31.568 9.867 45.260 1.00 90.44 262 ALA A CA 1
ATOM 1984 C C . ALA A 1 262 ? -32.418 10.356 44.075 1.00 90.44 262 ALA A C 1
ATOM 1986 O O . ALA A 1 262 ? -33.001 9.535 43.352 1.00 90.44 262 ALA A O 1
ATOM 1987 N N . PRO A 1 263 ? -32.400 11.667 43.778 1.00 86.31 263 PRO A N 1
ATOM 1988 C CA . PRO A 1 263 ? -32.832 12.218 42.496 1.00 86.31 263 PRO A CA 1
ATOM 1989 C C . PRO A 1 263 ? -31.801 11.872 41.403 1.00 86.31 263 PRO A C 1
ATOM 1991 O O . PRO A 1 263 ? -31.182 12.741 40.796 1.00 86.31 263 PRO A O 1
ATOM 1994 N N . LEU A 1 264 ? -31.572 10.571 41.203 1.00 83.94 264 LEU A N 1
ATOM 1995 C CA . LEU A 1 264 ? -30.688 10.007 40.186 1.00 83.94 264 LEU A CA 1
ATOM 1996 C C . LEU A 1 264 ? -31.073 10.581 38.813 1.00 83.94 264 LEU A C 1
ATOM 1998 O O . LEU A 1 264 ? -32.259 10.792 38.583 1.00 83.94 264 LEU A O 1
ATOM 2002 N N . VAL A 1 265 ? -30.094 10.810 37.931 1.00 89.75 265 VAL A N 1
ATOM 2003 C CA . VAL A 1 265 ? -30.237 11.352 36.556 1.00 89.75 265 VAL A CA 1
ATOM 2004 C C . VAL A 1 265 ? -30.578 12.842 36.394 1.00 89.75 265 VAL A C 1
ATOM 2006 O O . VAL A 1 265 ? -30.946 13.253 35.294 1.00 89.75 265 VAL A O 1
ATOM 2009 N N . GLU A 1 266 ? -30.418 13.661 37.438 1.00 88.81 266 GLU A N 1
ATOM 2010 C CA . GLU A 1 266 ? -30.521 15.129 37.330 1.00 88.81 266 GLU A CA 1
ATOM 2011 C C . GLU A 1 266 ? -29.529 15.702 36.296 1.00 88.81 266 GLU A C 1
ATOM 2013 O O . GLU A 1 266 ? -28.396 15.233 36.180 1.00 88.81 266 GLU A O 1
ATOM 2018 N N . ASP A 1 267 ? -29.936 16.758 35.584 1.00 87.00 267 ASP A N 1
ATOM 2019 C CA . ASP A 1 267 ? -29.132 17.454 34.565 1.00 87.00 267 ASP A CA 1
ATOM 2020 C C . ASP A 1 267 ? -27.819 18.061 35.098 1.00 87.00 267 ASP A C 1
ATOM 2022 O O . ASP A 1 267 ? -26.927 18.378 34.313 1.00 87.00 267 ASP A O 1
ATOM 2026 N N . ASP A 1 268 ? -27.692 18.240 36.417 1.00 82.75 268 ASP A N 1
ATOM 2027 C CA . ASP A 1 268 ? -26.460 18.703 37.067 1.00 82.75 268 ASP A CA 1
ATOM 2028 C C . ASP A 1 268 ? -25.389 17.584 37.177 1.00 82.75 268 ASP A C 1
ATOM 2030 O O . ASP A 1 268 ? -24.245 17.888 37.522 1.00 82.75 268 ASP A O 1
ATOM 2034 N N . SER A 1 269 ? -25.729 16.318 36.880 1.00 78.94 269 SER A N 1
ATOM 2035 C CA . SER A 1 269 ? -24.794 15.181 36.842 1.00 78.94 269 SER A CA 1
ATOM 2036 C C . SER A 1 269 ? -24.321 14.883 35.416 1.00 78.94 269 SER A C 1
ATOM 2038 O O . SER A 1 269 ? -25.121 14.655 34.499 1.00 78.94 269 SER A O 1
ATOM 2040 N N . ASP A 1 270 ? -23.002 14.795 35.246 1.00 76.94 270 ASP A N 1
ATOM 2041 C CA . ASP A 1 270 ? -22.364 14.447 33.972 1.00 76.94 270 ASP A CA 1
ATOM 2042 C C . ASP A 1 270 ? -22.223 12.917 33.767 1.00 76.94 270 ASP A C 1
ATOM 2044 O O . ASP A 1 270 ? -21.746 12.494 32.717 1.00 76.94 270 ASP A O 1
ATOM 2048 N N . HIS A 1 271 ? -22.685 12.078 34.710 1.00 82.12 271 HIS A N 1
ATOM 2049 C CA . HIS A 1 271 ? -22.587 10.612 34.622 1.00 82.12 271 HIS A CA 1
ATOM 2050 C C . HIS A 1 271 ? -23.673 10.007 33.716 1.00 82.12 271 HIS A C 1
ATOM 2052 O O . HIS A 1 271 ? -24.847 9.893 34.093 1.00 82.12 271 HIS A O 1
ATOM 2058 N N . GLU A 1 272 ? -23.288 9.590 32.509 1.00 82.50 272 GLU A N 1
ATOM 2059 C CA . GLU A 1 272 ? -24.190 8.946 31.543 1.00 82.50 272 GLU A CA 1
ATOM 2060 C C . GLU A 1 272 ? -24.615 7.537 31.983 1.00 82.50 272 GLU A C 1
ATOM 2062 O O . GLU A 1 272 ? -25.723 7.102 31.659 1.00 82.50 272 GLU A O 1
ATOM 2067 N N . GLU A 1 273 ? -23.791 6.848 32.774 1.00 84.75 273 GLU A N 1
ATOM 2068 C CA . GLU A 1 273 ? -24.053 5.517 33.331 1.00 84.75 273 GLU A CA 1
ATOM 2069 C C . GLU A 1 273 ? -25.322 5.526 34.190 1.00 84.75 273 GLU A C 1
ATOM 2071 O O . GLU A 1 273 ? -26.167 4.639 34.058 1.00 84.75 273 GLU A O 1
ATOM 2076 N N . ASN A 1 274 ? -25.533 6.589 34.978 1.00 90.06 274 ASN A N 1
ATOM 2077 C CA . ASN A 1 274 ? -26.775 6.805 35.722 1.00 90.06 274 ASN A CA 1
ATOM 2078 C C . ASN A 1 274 ? -27.989 6.820 34.790 1.00 90.06 274 ASN A C 1
ATOM 2080 O O . ASN A 1 274 ? -29.008 6.179 35.063 1.00 90.06 274 ASN A O 1
ATOM 2084 N N . ARG A 1 275 ? -27.889 7.554 33.674 1.00 90.25 275 ARG A N 1
ATOM 2085 C CA . ARG A 1 275 ? -28.977 7.683 32.696 1.00 90.25 275 ARG A CA 1
ATOM 2086 C C . ARG A 1 275 ? -29.233 6.356 31.994 1.00 90.25 275 ARG A C 1
ATOM 2088 O O . ARG A 1 275 ? -30.394 5.976 31.853 1.00 90.25 275 ARG A O 1
ATOM 2095 N N . ALA A 1 276 ? -28.183 5.653 31.578 1.00 87.88 276 ALA A N 1
ATOM 2096 C CA . ALA A 1 276 ? -28.287 4.339 30.949 1.00 87.88 276 ALA A CA 1
ATOM 2097 C C . ALA A 1 276 ? -28.932 3.309 31.889 1.00 87.88 276 ALA A C 1
ATOM 2099 O O . ALA A 1 276 ? -29.880 2.633 31.491 1.00 87.88 276 ALA A O 1
ATOM 2100 N N . PHE A 1 277 ? -28.490 3.261 33.148 1.00 90.94 277 PHE A N 1
ATOM 2101 C CA . PHE A 1 277 ? -29.017 2.351 34.161 1.00 90.94 277 PHE A CA 1
ATOM 2102 C C . PHE A 1 277 ? -30.507 2.581 34.423 1.00 90.94 277 PHE A C 1
ATOM 2104 O O . PHE A 1 277 ? -31.297 1.640 34.380 1.00 90.94 277 PHE A O 1
ATOM 2111 N N . VAL A 1 278 ? -30.934 3.835 34.631 1.00 92.69 278 VAL A N 1
ATOM 2112 C CA . VAL A 1 278 ? -32.359 4.135 34.857 1.00 92.69 278 VAL A CA 1
ATOM 2113 C C . VAL A 1 278 ? -33.210 3.757 33.641 1.00 92.69 278 VAL A C 1
ATOM 2115 O O . VAL A 1 278 ? -34.301 3.220 33.829 1.00 92.69 278 VAL A O 1
ATOM 2118 N N . ARG A 1 279 ? -32.724 3.959 32.406 1.00 92.56 279 ARG A N 1
ATOM 2119 C CA . ARG A 1 279 ? -33.450 3.514 31.200 1.00 92.56 279 ARG A CA 1
ATOM 2120 C C . ARG A 1 279 ? -33.561 1.989 31.116 1.00 92.56 279 ARG A C 1
ATOM 2122 O O . ARG A 1 279 ? -34.639 1.487 30.816 1.00 92.56 279 ARG A O 1
ATOM 2129 N N . GLY A 1 280 ? -32.517 1.239 31.465 1.00 91.75 280 GLY A N 1
ATOM 2130 C CA . GLY A 1 280 ? -32.620 -0.223 31.519 1.00 91.75 280 GLY A CA 1
ATOM 2131 C C . GLY A 1 280 ? -33.538 -0.724 32.640 1.00 91.75 280 GLY A C 1
ATOM 2132 O O . GLY A 1 280 ? -34.261 -1.706 32.462 1.00 91.75 280 GLY A O 1
ATOM 2133 N N . VAL A 1 281 ? -33.610 -0.007 33.769 1.00 93.69 281 VAL A N 1
ATOM 2134 C CA . VAL A 1 281 ? -34.640 -0.245 34.793 1.00 93.69 281 VAL A CA 1
ATOM 2135 C C . VAL A 1 281 ? -36.040 0.019 34.234 1.00 93.69 281 VAL A C 1
ATOM 2137 O O . VAL A 1 281 ? -36.929 -0.800 34.466 1.00 93.69 281 VAL A O 1
ATOM 2140 N N . TRP A 1 282 ? -36.245 1.103 33.472 1.00 94.69 282 TRP A N 1
ATOM 2141 C CA . TRP A 1 282 ? -37.522 1.397 32.805 1.00 94.69 282 TRP A CA 1
ATOM 2142 C C . TRP A 1 282 ? -37.938 0.257 31.873 1.00 94.69 282 TRP A C 1
ATOM 2144 O O . TRP A 1 282 ? -39.039 -0.272 32.027 1.00 94.69 282 TRP A O 1
ATOM 2154 N N . ASP A 1 283 ? -37.033 -0.212 31.014 1.00 92.88 283 ASP A N 1
ATOM 2155 C CA . ASP A 1 283 ? -37.284 -1.334 30.098 1.00 92.88 283 ASP A CA 1
ATOM 2156 C C . ASP A 1 283 ? -37.681 -2.629 30.830 1.00 92.88 283 ASP A C 1
ATOM 2158 O O . ASP A 1 283 ? -38.415 -3.467 30.299 1.00 92.88 283 ASP A O 1
ATOM 2162 N N . ALA A 1 284 ? -37.211 -2.805 32.068 1.00 92.62 284 ALA A N 1
ATOM 2163 C CA . ALA A 1 284 ? -37.482 -3.986 32.876 1.00 92.62 284 ALA A CA 1
ATOM 2164 C C . ALA A 1 284 ? -38.796 -3.929 33.679 1.00 92.62 284 ALA A C 1
ATOM 2166 O O . ALA A 1 284 ? -39.261 -4.981 34.147 1.00 92.62 284 ALA A O 1
ATOM 2167 N N . VAL A 1 285 ? -39.378 -2.741 33.895 1.00 94.19 285 VAL A N 1
ATOM 2168 C CA . VAL A 1 285 ? -40.576 -2.562 34.746 1.00 94.19 285 VAL A CA 1
ATOM 2169 C C . VAL A 1 285 ? -41.781 -1.962 34.021 1.00 94.19 285 VAL A C 1
ATOM 2171 O O . VAL A 1 285 ? -42.908 -2.208 34.457 1.00 94.19 285 VAL A O 1
ATOM 2174 N N . ILE A 1 286 ? -41.579 -1.213 32.932 1.00 95.25 286 ILE A N 1
ATOM 2175 C CA . ILE A 1 286 ? -42.634 -0.497 32.204 1.00 95.25 286 ILE A CA 1
ATOM 2176 C C . ILE A 1 286 ? -43.141 -1.352 31.034 1.00 95.25 286 ILE A C 1
ATOM 2178 O O . ILE A 1 286 ? -42.431 -1.619 30.072 1.00 95.25 286 ILE A O 1
ATOM 2182 N N . ASP A 1 287 ? -44.415 -1.749 31.078 1.00 90.31 287 ASP A N 1
ATOM 2183 C CA . ASP A 1 287 ? -45.071 -2.525 30.012 1.00 90.31 287 ASP A CA 1
ATOM 2184 C C . ASP A 1 287 ? -45.708 -1.616 28.925 1.00 90.31 287 ASP A C 1
ATOM 2186 O O . ASP A 1 287 ? -46.824 -1.875 28.455 1.00 90.31 287 ASP A O 1
ATOM 2190 N N . GLY A 1 288 ? -45.012 -0.544 28.520 1.00 91.00 288 GLY A N 1
ATOM 2191 C CA . GLY A 1 288 ? -45.498 0.469 27.575 1.00 91.00 288 GLY A CA 1
ATOM 2192 C C . GLY A 1 288 ? -44.520 1.629 27.352 1.00 91.00 288 GLY A C 1
ATOM 2193 O O . GLY A 1 288 ? -43.335 1.499 27.624 1.00 91.00 288 GLY A O 1
ATOM 2194 N N . GLU A 1 289 ? -45.013 2.754 26.832 1.00 93.88 289 GLU A N 1
ATOM 2195 C CA . GLU A 1 289 ? -44.176 3.895 26.404 1.00 93.88 289 GLU A CA 1
ATOM 2196 C C . GLU A 1 289 ? -44.542 5.197 27.141 1.00 93.88 289 GLU A C 1
ATOM 2198 O O . GLU A 1 289 ? -43.789 6.162 27.088 1.00 93.88 289 GLU A O 1
ATOM 2203 N N . THR A 1 290 ? -45.688 5.268 27.832 1.00 93.69 290 THR A N 1
ATOM 2204 C CA . THR A 1 290 ? -46.201 6.522 28.413 1.00 93.69 290 THR A CA 1
ATOM 2205 C C . THR A 1 290 ? -45.822 6.658 29.886 1.00 93.69 290 THR A C 1
ATOM 2207 O O . THR A 1 290 ? -46.373 5.962 30.742 1.00 93.69 290 THR A O 1
ATOM 2210 N N . VAL A 1 291 ? -44.950 7.613 30.201 1.00 95.38 291 VAL A N 1
ATOM 2211 C CA . VAL A 1 291 ? -44.493 7.897 31.567 1.00 95.38 291 VAL A CA 1
ATOM 2212 C C . VAL A 1 291 ? -44.984 9.270 32.007 1.00 95.38 291 VAL A C 1
ATOM 2214 O O . VAL A 1 291 ? -44.768 10.269 31.322 1.00 95.38 291 VAL A O 1
ATOM 2217 N N . TYR A 1 292 ? -45.632 9.332 33.167 1.00 94.62 292 TYR A N 1
ATOM 2218 C CA . TYR A 1 292 ? -46.037 10.599 33.771 1.00 94.62 292 TYR A CA 1
ATOM 2219 C C . TYR A 1 292 ? -45.153 10.960 34.962 1.00 94.62 292 TYR A C 1
ATOM 2221 O O . TYR A 1 292 ? -44.953 10.148 35.859 1.00 94.62 292 TYR A O 1
ATOM 2229 N N . TRP A 1 293 ? -44.648 12.185 34.992 1.00 93.62 293 TRP A N 1
ATOM 2230 C CA . TRP A 1 293 ? -43.833 12.704 36.087 1.00 93.62 293 TRP A CA 1
ATOM 2231 C C . TRP A 1 293 ? -44.701 13.550 37.013 1.00 93.62 293 TRP A C 1
ATOM 2233 O O . TRP A 1 293 ? -45.329 14.499 36.556 1.00 93.62 293 TRP A O 1
ATOM 2243 N N . ASP A 1 294 ? -44.789 13.209 38.294 1.00 93.94 294 ASP A N 1
ATOM 2244 C CA . ASP A 1 294 ? -45.641 13.941 39.230 1.00 93.94 294 ASP A CA 1
ATOM 2245 C C . ASP A 1 294 ? -45.077 15.337 39.536 1.00 93.94 294 ASP A C 1
ATOM 2247 O O . ASP A 1 294 ? -43.958 15.469 40.028 1.00 93.94 294 ASP A O 1
ATOM 2251 N N . GLU A 1 295 ? -45.883 16.367 39.275 1.00 92.50 295 GLU A N 1
ATOM 2252 C CA . GLU A 1 295 ? -45.627 17.769 39.639 1.00 92.50 295 GLU A CA 1
ATOM 2253 C C . GLU A 1 295 ? -46.776 18.348 40.497 1.00 92.50 295 GLU A C 1
ATOM 2255 O O . GLU A 1 295 ? -46.827 19.543 40.802 1.00 92.50 295 GLU A O 1
ATOM 2260 N N . SER A 1 296 ? -47.717 17.496 40.925 1.00 90.62 296 SER A N 1
ATOM 2261 C CA . SER A 1 296 ? -48.933 17.899 41.640 1.00 90.62 296 SER A CA 1
ATOM 2262 C C . SER A 1 296 ? -48.762 18.033 43.162 1.00 90.62 296 SER A C 1
ATOM 2264 O O . SER A 1 296 ? -49.654 18.563 43.836 1.00 90.62 296 SER A O 1
ATOM 2266 N N . HIS A 1 297 ? -47.607 17.629 43.710 1.00 91.38 297 HIS A N 1
ATOM 2267 C CA . HIS A 1 297 ? -47.324 17.573 45.154 1.00 91.38 297 HIS A CA 1
ATOM 2268 C C . HIS A 1 297 ? -46.184 18.509 45.599 1.00 91.38 297 HIS A C 1
ATOM 2270 O O . HIS A 1 297 ? -45.505 18.241 46.595 1.00 91.38 297 HIS A O 1
ATOM 2276 N N . ASP A 1 298 ? -46.024 19.647 44.910 1.00 86.88 298 ASP A N 1
ATOM 2277 C CA . ASP A 1 298 ? -45.018 20.682 45.202 1.00 86.88 298 ASP A CA 1
ATOM 2278 C C . ASP A 1 298 ? -43.571 20.125 45.200 1.00 86.88 298 ASP A C 1
ATOM 2280 O O . ASP A 1 298 ? -42.748 20.505 46.039 1.00 86.88 298 ASP A O 1
ATOM 2284 N N . GLN A 1 299 ? -43.262 19.209 44.273 1.00 85.75 299 GLN A N 1
ATOM 2285 C CA . GLN A 1 299 ? -41.923 18.644 44.093 1.00 85.75 299 GLN A CA 1
ATOM 2286 C C . GLN A 1 299 ? -40.871 19.732 43.844 1.00 85.75 299 GLN A C 1
ATOM 2288 O O . GLN A 1 299 ? -41.097 20.693 43.109 1.00 85.75 299 GLN A O 1
ATOM 2293 N N . TYR A 1 300 ? -39.685 19.563 44.434 1.00 83.50 300 TYR A N 1
ATOM 2294 C CA . TYR A 1 300 ? -38.513 20.373 44.076 1.00 83.50 300 TYR A CA 1
ATOM 2295 C C . TYR A 1 300 ? -37.855 19.906 42.765 1.00 83.50 300 TYR A C 1
ATOM 2297 O O . TYR A 1 300 ? -37.262 20.715 42.051 1.00 83.50 300 TYR A O 1
ATOM 2305 N N . TYR A 1 301 ? -37.957 18.603 42.489 1.00 86.56 301 TYR A N 1
ATOM 2306 C CA . TYR A 1 301 ? -37.393 17.901 41.339 1.00 86.56 301 TYR A CA 1
ATOM 2307 C C . TYR A 1 301 ? -38.479 17.659 40.281 1.00 86.56 301 TYR A C 1
ATOM 2309 O O . TYR A 1 301 ? -39.003 16.548 40.162 1.00 86.56 301 TYR A O 1
ATOM 2317 N N . ASP A 1 302 ? -38.842 18.730 39.576 1.00 89.19 302 ASP A N 1
ATOM 2318 C CA . ASP A 1 302 ? -39.765 18.734 38.436 1.00 89.19 302 ASP A CA 1
ATOM 2319 C C . ASP A 1 302 ? -39.053 18.362 37.121 1.00 89.19 302 ASP A C 1
ATOM 2321 O O . ASP A 1 302 ? -37.834 18.166 37.087 1.00 89.19 302 ASP A O 1
ATOM 2325 N N . THR A 1 303 ? -39.810 18.226 36.028 1.00 91.44 303 THR A N 1
ATOM 2326 C CA . THR A 1 303 ? -39.275 17.784 34.726 1.00 91.44 303 THR A CA 1
ATOM 2327 C C . THR A 1 303 ? -38.209 18.718 34.139 1.00 91.44 303 THR A C 1
ATOM 2329 O O . THR A 1 303 ? -37.330 18.242 33.422 1.00 91.44 303 THR A O 1
ATOM 2332 N N . ASP A 1 304 ? -38.215 20.007 34.504 1.00 92.19 304 ASP A N 1
ATOM 2333 C CA . ASP A 1 304 ? -37.223 21.015 34.084 1.00 92.19 304 ASP A CA 1
ATOM 2334 C C . ASP A 1 304 ? -35.784 20.689 34.563 1.00 92.19 304 ASP A C 1
ATOM 2336 O O . ASP A 1 304 ? -34.829 21.313 34.099 1.00 92.19 304 ASP A O 1
ATOM 2340 N N . ARG A 1 305 ? -35.608 19.752 35.509 1.00 91.69 305 ARG A N 1
ATOM 2341 C CA . ARG A 1 305 ? -34.294 19.308 36.026 1.00 91.69 305 ARG A CA 1
ATOM 2342 C C . ARG A 1 305 ? -33.779 17.996 35.435 1.00 91.69 305 ARG A C 1
ATOM 2344 O O . ARG A 1 305 ? -32.693 17.554 35.808 1.00 91.69 305 ARG A O 1
ATOM 2351 N N . PHE A 1 306 ? -34.561 17.358 34.572 1.00 93.19 306 PHE A N 1
ATOM 2352 C CA . PHE A 1 306 ? -34.238 16.067 33.960 1.00 93.19 306 PHE A CA 1
ATOM 2353 C C . PHE A 1 306 ? -34.380 16.133 32.435 1.00 93.19 306 PHE A C 1
ATOM 2355 O O . PHE A 1 306 ? -34.651 15.113 31.797 1.00 93.19 306 PHE A O 1
ATOM 2362 N N . GLU A 1 307 ? -34.231 17.317 31.827 1.00 93.94 307 GLU A N 1
ATOM 2363 C CA . GLU A 1 307 ? -34.453 17.529 30.392 1.00 93.94 307 GLU A CA 1
ATOM 2364 C C . GLU A 1 307 ? -33.550 16.616 29.547 1.00 93.94 307 GLU A C 1
ATOM 2366 O O . GLU A 1 307 ? -33.992 16.075 28.529 1.00 93.94 307 GLU A O 1
ATOM 2371 N N . THR A 1 308 ? -32.304 16.397 29.979 1.00 92.06 308 THR A N 1
ATOM 2372 C CA . THR A 1 308 ? -31.323 15.553 29.277 1.00 92.06 308 THR A CA 1
ATOM 2373 C C . THR A 1 308 ? -31.736 14.088 29.307 1.00 92.06 308 THR A C 1
ATOM 2375 O O . THR A 1 308 ? -31.747 13.419 28.272 1.00 92.06 308 THR A O 1
ATOM 2378 N N . PHE A 1 309 ? -32.122 13.587 30.482 1.00 93.38 309 PHE A N 1
ATOM 2379 C CA . PHE A 1 309 ? -32.596 12.215 30.629 1.00 93.38 309 PHE A CA 1
ATOM 2380 C C . PHE A 1 309 ? -33.910 11.985 29.872 1.00 93.38 309 PHE A C 1
ATOM 2382 O O . PHE A 1 309 ? -34.039 10.987 29.163 1.00 93.38 309 PHE A O 1
ATOM 2389 N N . ILE A 1 310 ? -34.858 12.922 29.966 1.00 94.75 310 ILE A N 1
ATOM 2390 C CA . ILE A 1 310 ? -36.136 12.859 29.248 1.00 94.75 310 ILE A CA 1
ATOM 2391 C C . ILE A 1 310 ? -35.893 12.806 27.739 1.00 94.75 310 ILE A C 1
ATOM 2393 O O . ILE A 1 310 ? -36.456 11.945 27.068 1.00 94.75 310 ILE A O 1
ATOM 2397 N N . ALA A 1 311 ? -35.009 13.652 27.203 1.00 92.56 311 ALA A N 1
ATOM 2398 C CA . ALA A 1 311 ? -34.670 13.632 25.782 1.00 92.56 311 ALA A CA 1
ATOM 2399 C C . ALA A 1 311 ? -34.061 12.289 25.339 1.00 92.56 311 ALA A C 1
ATOM 2401 O O . ALA A 1 311 ? -34.370 11.807 24.246 1.00 92.56 311 ALA A O 1
ATOM 2402 N N . ALA A 1 312 ? -33.224 11.670 26.179 1.00 88.81 312 ALA A N 1
ATOM 2403 C CA . ALA A 1 312 ? -32.673 10.342 25.914 1.00 88.81 312 ALA A CA 1
ATOM 2404 C C . ALA A 1 312 ? -33.769 9.260 25.921 1.00 88.81 312 ALA A C 1
ATOM 2406 O O . ALA A 1 312 ? -33.862 8.481 24.975 1.00 88.81 312 ALA A O 1
ATOM 2407 N N . ALA A 1 313 ? -34.651 9.256 26.925 1.00 92.31 313 ALA A N 1
ATOM 2408 C CA . ALA A 1 313 ? -35.768 8.314 27.001 1.00 92.31 313 ALA A CA 1
ATOM 2409 C C . ALA A 1 313 ? -36.754 8.475 25.825 1.00 92.31 313 ALA A C 1
ATOM 2411 O O . ALA A 1 313 ? -37.228 7.485 25.270 1.00 92.31 313 ALA A O 1
ATOM 2412 N N . GLU A 1 314 ? -37.034 9.708 25.391 1.00 93.94 314 GLU A N 1
ATOM 2413 C CA . GLU A 1 314 ? -37.874 9.975 24.216 1.00 93.94 314 GLU A CA 1
ATOM 2414 C C . GLU A 1 314 ? -37.240 9.479 22.912 1.00 93.94 314 GLU A C 1
ATOM 2416 O O . GLU A 1 314 ? -37.941 8.992 22.019 1.00 93.94 314 GLU A O 1
ATOM 2421 N N . ASN A 1 315 ? -35.913 9.567 22.794 1.00 91.62 315 ASN A N 1
ATOM 2422 C CA . ASN A 1 315 ? -35.186 8.995 21.665 1.00 91.62 315 ASN A CA 1
ATOM 2423 C C . ASN A 1 315 ? -35.268 7.457 21.646 1.00 91.62 315 ASN A C 1
ATOM 2425 O O . ASN A 1 315 ? -35.325 6.868 20.564 1.00 91.62 315 ASN A O 1
ATOM 2429 N N . ASP A 1 316 ? -35.363 6.837 22.823 1.00 89.56 316 ASP A N 1
ATOM 2430 C CA . ASP A 1 316 ? -35.534 5.389 22.999 1.00 89.56 316 ASP A CA 1
ATOM 2431 C C . ASP A 1 316 ? -37.003 4.934 22.844 1.00 89.56 316 ASP A C 1
ATOM 2433 O O . ASP A 1 316 ? -37.294 3.738 22.819 1.00 89.56 316 ASP A O 1
ATOM 2437 N N . GLY A 1 317 ? -37.933 5.875 22.631 1.00 92.31 317 GLY A N 1
ATOM 2438 C CA . GLY A 1 317 ? -39.330 5.606 22.271 1.00 92.31 317 GLY A CA 1
ATOM 2439 C C . GLY A 1 317 ? -40.354 5.880 23.371 1.00 92.31 317 GLY A C 1
ATOM 2440 O O . GLY A 1 317 ? -41.551 5.735 23.120 1.00 92.31 317 GLY A O 1
ATOM 2441 N N . TYR A 1 318 ? -39.925 6.320 24.555 1.00 94.69 318 TYR A N 1
ATOM 2442 C CA . TYR A 1 318 ? -40.842 6.738 25.613 1.00 94.69 318 TYR A CA 1
ATOM 2443 C C . TYR A 1 318 ? -41.510 8.086 25.289 1.00 94.69 318 TYR A C 1
ATOM 2445 O O . TYR A 1 318 ? -41.037 8.890 24.491 1.00 94.69 318 TYR A O 1
ATOM 2453 N N . THR A 1 319 ? -42.648 8.353 25.918 1.00 94.56 319 THR A N 1
ATOM 2454 C CA . THR A 1 319 ? -43.303 9.662 25.965 1.00 94.56 319 THR A CA 1
ATOM 2455 C C . THR A 1 319 ? -43.386 10.072 27.424 1.00 94.56 319 THR A C 1
ATOM 2457 O O . THR A 1 319 ? -44.149 9.471 28.181 1.00 94.56 319 THR A O 1
ATOM 2460 N N . VAL A 1 320 ? -42.614 11.086 27.815 1.00 93.69 320 VAL A N 1
ATOM 2461 C CA . VAL A 1 320 ? -42.592 11.588 29.194 1.00 93.69 320 VAL A CA 1
ATOM 2462 C C . VAL A 1 320 ? -43.412 12.872 29.283 1.00 93.69 320 VAL A C 1
ATOM 2464 O O . VAL A 1 320 ? -43.340 13.736 28.411 1.00 93.69 320 VAL A O 1
ATOM 2467 N N . THR A 1 321 ? -44.268 13.006 30.294 1.00 91.38 321 THR A N 1
ATOM 2468 C CA . THR A 1 321 ? -45.122 14.195 30.459 1.00 91.38 321 THR A CA 1
ATOM 2469 C C . THR A 1 321 ? -45.323 14.532 31.933 1.00 91.38 321 THR A C 1
ATOM 2471 O O . THR A 1 321 ? -45.573 13.643 32.738 1.00 91.38 321 THR A O 1
ATOM 2474 N N . ALA A 1 322 ? -45.250 15.813 32.290 1.00 91.56 322 ALA A N 1
ATOM 2475 C CA . ALA A 1 322 ? -45.581 16.284 33.634 1.00 91.56 322 ALA A CA 1
ATOM 2476 C C . ALA A 1 322 ? -47.070 16.067 33.973 1.00 91.56 322 ALA A C 1
ATOM 2478 O O . ALA A 1 322 ? -47.938 16.202 33.105 1.00 91.56 322 ALA A O 1
ATOM 2479 N N . ALA A 1 323 ? -47.360 15.743 35.232 1.00 90.31 323 ALA A N 1
ATOM 2480 C CA . ALA A 1 323 ? -48.696 15.548 35.780 1.00 90.31 323 ALA A CA 1
ATOM 2481 C C . ALA A 1 323 ? -48.999 16.601 36.862 1.00 90.31 323 ALA A C 1
ATOM 2483 O O . ALA A 1 323 ? -48.502 16.519 37.984 1.00 90.31 323 ALA A O 1
ATOM 2484 N N . ASP A 1 324 ? -49.872 17.552 36.533 1.00 88.94 324 ASP A N 1
ATOM 2485 C CA . ASP A 1 324 ? -50.448 18.562 37.430 1.00 88.94 324 ASP A CA 1
ATOM 2486 C C . ASP A 1 324 ? -51.603 17.993 38.294 1.00 88.94 324 ASP A C 1
ATOM 2488 O O . ASP A 1 324 ? -51.975 18.582 39.316 1.00 88.94 324 ASP A O 1
ATOM 2492 N N . ASP A 1 325 ? -52.197 16.860 37.893 1.00 89.69 325 ASP A N 1
ATOM 2493 C CA . ASP A 1 325 ? -53.230 16.104 38.625 1.00 89.69 325 ASP A CA 1
ATOM 2494 C C . ASP A 1 325 ? -52.947 14.594 38.519 1.00 89.69 325 ASP A C 1
ATOM 2496 O O . ASP A 1 325 ? -53.504 13.881 37.672 1.00 89.69 325 ASP A O 1
ATOM 2500 N N . LEU A 1 326 ? -52.070 14.092 39.397 1.00 90.06 326 LEU A N 1
ATOM 2501 C CA . LEU A 1 326 ? -51.657 12.685 39.399 1.00 90.06 326 LEU A CA 1
ATOM 2502 C C . LEU A 1 326 ? -52.854 11.731 39.541 1.00 90.06 326 LEU A C 1
ATOM 2504 O O . LEU A 1 326 ? -52.898 10.688 38.887 1.00 90.06 326 LEU A O 1
ATOM 2508 N N . GLN A 1 327 ? -53.864 12.083 40.346 1.00 91.00 327 GLN A N 1
ATOM 2509 C CA . GLN A 1 327 ? -55.056 11.245 40.494 1.00 91.00 327 GLN A CA 1
ATOM 2510 C C . GLN A 1 327 ? -55.792 11.085 39.158 1.00 91.00 327 GLN A C 1
ATOM 2512 O O . GLN A 1 327 ? -56.197 9.973 38.808 1.00 91.00 327 GLN A O 1
ATOM 2517 N N . ALA A 1 328 ? -55.975 12.178 38.410 1.00 87.00 328 ALA A N 1
ATOM 2518 C CA . ALA A 1 328 ? -56.628 12.131 37.107 1.00 87.00 328 ALA A CA 1
ATOM 2519 C C . ALA A 1 328 ? -55.859 11.236 36.128 1.00 87.00 328 ALA A C 1
ATOM 2521 O O . ALA A 1 328 ? -56.481 10.394 35.478 1.00 87.00 328 ALA A O 1
ATOM 2522 N N . VAL A 1 329 ? -54.531 11.368 36.075 1.00 88.19 329 VAL A N 1
ATOM 2523 C CA . VAL A 1 329 ? -53.653 10.549 35.225 1.00 88.19 329 VAL A CA 1
ATOM 2524 C C . VAL A 1 329 ? -53.798 9.059 35.548 1.00 88.19 329 VAL A C 1
ATOM 2526 O O . VAL A 1 329 ? -54.095 8.260 34.656 1.00 88.19 329 VAL A O 1
ATOM 2529 N N . LEU A 1 330 ? -53.683 8.689 36.827 1.00 88.75 330 LEU A N 1
ATOM 2530 C CA . LEU A 1 330 ? -53.787 7.299 37.288 1.00 88.75 330 LEU A CA 1
ATOM 2531 C C . LEU A 1 330 ? -55.176 6.691 37.024 1.00 88.75 330 LEU A C 1
ATOM 2533 O O . LEU A 1 330 ? -55.302 5.499 36.750 1.00 88.75 330 LEU A O 1
ATOM 2537 N N . GLU A 1 331 ? -56.238 7.502 37.064 1.00 86.88 331 GLU A N 1
ATOM 2538 C CA . GLU A 1 331 ? -57.608 7.074 36.747 1.00 86.88 331 GLU A CA 1
ATOM 2539 C C . GLU A 1 331 ? -57.917 7.064 35.230 1.00 86.88 331 GLU A C 1
ATOM 2541 O O . GLU A 1 331 ? -59.036 6.719 34.823 1.00 86.88 331 GLU A O 1
ATOM 2546 N N . GLY A 1 332 ? -56.951 7.428 34.375 1.00 77.38 332 GLY A N 1
ATOM 2547 C CA . GLY A 1 332 ? -57.114 7.515 32.919 1.00 77.38 332 GLY A CA 1
ATOM 2548 C C . GLY A 1 332 ? -57.990 8.689 32.464 1.00 77.38 332 GLY A C 1
ATOM 2549 O O . GLY A 1 332 ? -58.675 8.607 31.438 1.00 77.38 332 GLY A O 1
ATOM 2550 N N . ALA A 1 333 ? -58.035 9.760 33.256 1.00 76.25 333 ALA A N 1
ATOM 2551 C CA . ALA A 1 333 ? -58.680 11.025 32.936 1.00 76.25 333 ALA A CA 1
ATOM 2552 C C . ALA A 1 333 ? -57.656 12.050 32.417 1.00 76.25 333 ALA A C 1
ATOM 2554 O O . ALA A 1 333 ? -56.467 11.964 32.686 1.00 76.25 333 ALA A O 1
ATOM 2555 N N . SER A 1 334 ? -58.126 13.038 31.649 1.00 66.94 334 SER A N 1
ATOM 2556 C CA . SER A 1 334 ? -57.260 14.108 31.146 1.00 66.94 334 SER A CA 1
ATOM 2557 C C . SER A 1 334 ? -56.817 15.028 32.282 1.00 66.94 334 SER A C 1
ATOM 2559 O O . SER A 1 334 ? -57.681 15.618 32.946 1.00 66.94 334 SER A O 1
ATOM 2561 N N . ASP A 1 335 ? -55.516 15.233 32.403 1.00 64.62 335 ASP A N 1
ATOM 2562 C CA . ASP A 1 335 ? -54.918 16.241 33.266 1.00 64.62 335 ASP A CA 1
ATOM 2563 C C . ASP A 1 335 ? -55.047 17.649 32.644 1.00 64.62 335 ASP A C 1
ATOM 2565 O O . ASP A 1 335 ? -54.309 18.027 31.745 1.00 64.62 335 ASP A O 1
ATOM 2569 N N . GLY A 1 336 ? -56.084 18.407 33.020 1.00 56.03 336 GLY A N 1
ATOM 2570 C CA . GLY A 1 336 ? -56.137 19.856 32.761 1.00 56.03 336 GLY A CA 1
ATOM 2571 C C . GLY A 1 336 ? -56.120 20.371 31.297 1.00 56.03 336 GLY A C 1
ATOM 2572 O O . GLY A 1 336 ? -55.122 20.851 30.792 1.00 56.03 336 GLY A O 1
ATOM 2573 N N . ALA A 1 337 ? -57.315 20.508 30.699 1.00 44.94 337 ALA A N 1
ATOM 2574 C CA . ALA A 1 337 ? -57.690 21.387 29.564 1.00 44.94 337 ALA A CA 1
ATOM 2575 C C . ALA A 1 337 ? -57.161 21.101 28.125 1.00 44.94 337 ALA A C 1
ATOM 2577 O O . ALA A 1 337 ? -56.198 21.692 27.653 1.00 44.94 337 ALA A O 1
ATOM 2578 N N . ASP A 1 338 ? -58.036 20.427 27.359 1.00 46.81 338 ASP A N 1
ATOM 2579 C CA . ASP A 1 338 ? -58.171 20.395 25.879 1.00 46.81 338 ASP A CA 1
ATOM 2580 C C . ASP A 1 338 ? -57.551 19.215 25.110 1.00 46.81 338 ASP A C 1
ATOM 2582 O O . ASP A 1 338 ? -57.517 19.260 23.881 1.00 46.81 338 ASP A O 1
ATOM 2586 N N . ASP A 1 339 ? -57.202 18.109 25.779 1.00 48.47 339 ASP A N 1
ATOM 2587 C CA . ASP A 1 339 ? -56.920 16.845 25.086 1.00 48.47 339 ASP A CA 1
ATOM 2588 C C . ASP A 1 339 ? -58.001 15.782 25.354 1.00 48.47 339 ASP A C 1
ATOM 2590 O O . ASP A 1 339 ? -58.223 15.321 26.472 1.00 48.47 339 ASP A O 1
ATOM 2594 N N . THR A 1 340 ? -58.732 15.399 24.305 1.00 49.91 340 THR A N 1
ATOM 2595 C CA . THR A 1 340 ? -59.721 14.306 24.346 1.00 49.91 340 THR A CA 1
ATOM 2596 C C . THR A 1 340 ? -59.092 12.920 24.153 1.00 49.91 340 THR A C 1
ATOM 2598 O O . THR A 1 340 ? -59.824 11.949 23.943 1.00 49.91 340 THR A O 1
ATOM 2601 N N . THR A 1 341 ? -57.761 12.839 24.187 1.00 54.22 341 THR A N 1
ATOM 2602 C CA . THR A 1 341 ? -56.946 11.656 23.892 1.00 54.22 341 THR A CA 1
ATOM 2603 C C . THR A 1 341 ? -55.681 11.591 24.760 1.00 54.22 341 THR A C 1
ATOM 2605 O O . THR A 1 341 ? -54.626 11.239 24.249 1.00 54.22 341 THR A O 1
ATOM 2608 N N . ALA A 1 342 ? -55.774 11.889 26.062 1.00 56.69 342 ALA A N 1
ATOM 2609 C CA . ALA A 1 342 ? -54.667 11.591 26.975 1.00 56.69 342 ALA A CA 1
ATOM 2610 C C . ALA A 1 342 ? -54.396 10.067 26.965 1.00 56.69 342 ALA A C 1
ATOM 2612 O O . ALA A 1 342 ? -55.349 9.297 27.159 1.00 56.69 342 ALA A O 1
ATOM 2613 N N . PRO A 1 343 ? -53.167 9.618 26.650 1.00 64.19 343 PRO A N 1
ATOM 2614 C CA . PRO A 1 343 ? -52.806 8.208 26.727 1.00 64.19 343 PRO A CA 1
ATOM 2615 C C . PRO A 1 343 ? -52.952 7.699 28.167 1.00 64.19 343 PRO A C 1
ATOM 2617 O O . PRO A 1 343 ? -52.871 8.464 29.125 1.00 64.19 343 PRO A O 1
ATOM 2620 N N . HIS A 1 344 ? -53.232 6.405 28.322 1.00 81.19 344 HIS A N 1
ATOM 2621 C CA . HIS A 1 344 ? -53.167 5.784 29.643 1.00 81.19 344 HIS A CA 1
ATOM 2622 C C . HIS A 1 344 ? -51.703 5.775 30.091 1.00 81.19 344 HIS A C 1
ATOM 2624 O O . HIS A 1 344 ? -50.845 5.437 29.283 1.00 81.19 344 HIS A O 1
ATOM 2630 N N . ALA A 1 345 ? -51.436 6.157 31.342 1.00 89.75 345 ALA A N 1
ATOM 2631 C CA . ALA A 1 345 ? -50.105 6.020 31.917 1.00 89.75 345 ALA A CA 1
ATOM 2632 C C . ALA A 1 345 ? -49.703 4.538 31.940 1.00 89.75 345 ALA A C 1
ATOM 2634 O O . ALA A 1 345 ? -50.512 3.692 32.327 1.00 89.75 345 ALA A O 1
ATOM 2635 N N . ASP A 1 346 ? -48.469 4.247 31.547 1.00 95.31 346 ASP A N 1
ATOM 2636 C CA . ASP A 1 346 ? -47.829 2.940 31.710 1.00 95.31 346 ASP A CA 1
ATOM 2637 C C . ASP A 1 346 ? -46.911 2.956 32.947 1.00 95.31 346 ASP A C 1
ATOM 2639 O O . ASP A 1 346 ? -46.788 1.956 33.657 1.00 95.31 346 ASP A O 1
ATOM 2643 N N . ALA A 1 347 ? -46.344 4.125 33.272 1.00 96.75 347 ALA A N 1
ATOM 2644 C CA . ALA A 1 347 ? -45.596 4.361 34.500 1.00 96.75 347 ALA A CA 1
ATOM 2645 C C . ALA A 1 347 ? -45.818 5.765 35.076 1.00 96.75 347 ALA A C 1
ATOM 2647 O O . ALA A 1 347 ? -46.225 6.688 34.362 1.00 96.75 347 ALA A O 1
ATOM 2648 N N . VAL A 1 348 ? -45.504 5.924 36.364 1.00 96.38 348 VAL A N 1
ATOM 2649 C CA . VAL A 1 348 ? -45.373 7.233 37.012 1.00 96.38 348 VAL A CA 1
ATOM 2650 C C . VAL A 1 348 ? -44.040 7.373 37.744 1.00 96.38 348 VAL A C 1
ATOM 2652 O O . VAL A 1 348 ? -43.600 6.439 38.414 1.00 96.38 348 VAL A O 1
ATOM 2655 N N . VAL A 1 349 ? -43.419 8.547 37.636 1.00 96.44 349 VAL A N 1
ATOM 2656 C CA . VAL A 1 349 ? -42.228 8.947 38.397 1.00 96.44 349 VAL A CA 1
ATOM 2657 C C . VAL A 1 349 ? -42.658 9.949 39.461 1.00 96.44 349 VAL A C 1
ATOM 2659 O O . VAL A 1 349 ? -43.294 10.954 39.150 1.00 96.44 349 VAL A O 1
ATOM 2662 N N . ILE A 1 350 ? -42.333 9.669 40.718 1.00 94.62 350 ILE A N 1
ATOM 2663 C CA . ILE A 1 350 ? -42.627 10.523 41.867 1.00 94.62 350 ILE A CA 1
ATOM 2664 C C . ILE A 1 350 ? -41.300 10.830 42.548 1.00 94.62 350 ILE A C 1
ATOM 2666 O O . ILE A 1 350 ? -40.712 9.976 43.213 1.00 94.62 350 ILE A O 1
ATOM 2670 N N . THR A 1 351 ? -40.827 12.056 42.374 1.00 91.75 351 THR A N 1
ATOM 2671 C CA . THR A 1 351 ? -39.692 12.593 43.126 1.00 91.75 351 THR A CA 1
ATOM 2672 C C . THR A 1 351 ? -40.165 13.149 44.467 1.00 91.75 351 THR A C 1
ATOM 2674 O O . THR A 1 351 ? -41.357 13.412 44.653 1.00 91.75 351 THR A O 1
ATOM 2677 N N . THR A 1 352 ? -39.231 13.303 45.407 1.00 87.00 352 THR A N 1
ATOM 2678 C CA . THR A 1 352 ? -39.418 13.758 46.792 1.00 87.00 352 THR A CA 1
ATOM 2679 C C . THR A 1 352 ? -40.554 14.794 46.951 1.00 87.00 352 THR A C 1
ATOM 2681 O O . THR A 1 352 ? -40.363 15.979 46.648 1.00 87.00 352 THR A O 1
ATOM 2684 N N . PRO A 1 353 ? -41.753 14.374 47.411 1.00 88.19 353 PRO A N 1
ATOM 2685 C CA . PRO A 1 353 ? -42.944 15.216 47.406 1.00 88.19 353 PRO A CA 1
ATOM 2686 C C . PRO A 1 353 ? -43.067 16.028 48.700 1.00 88.19 353 PRO A C 1
ATOM 2688 O O . PRO A 1 353 ? -43.052 15.484 49.804 1.00 88.19 353 PRO A O 1
ATOM 2691 N N . ALA A 1 354 ? -43.258 17.345 48.577 1.00 83.69 354 ALA A N 1
ATOM 2692 C CA . ALA A 1 354 ? -43.390 18.244 49.728 1.00 83.69 354 ALA A CA 1
ATOM 2693 C C . ALA A 1 354 ? -44.798 18.228 50.357 1.00 83.69 354 ALA A C 1
ATOM 2695 O O . ALA A 1 354 ? -44.985 18.638 51.511 1.00 83.69 354 ALA A O 1
ATOM 2696 N N . ALA A 1 355 ? -45.805 17.774 49.607 1.00 85.62 355 ALA A N 1
ATOM 2697 C CA . ALA A 1 355 ? -47.177 17.607 50.069 1.00 85.62 355 ALA A CA 1
ATOM 2698 C C . ALA A 1 355 ? -47.537 16.123 50.262 1.00 85.62 355 ALA A C 1
ATOM 2700 O O . ALA A 1 355 ? -47.165 15.267 49.471 1.00 85.62 355 ALA A O 1
ATOM 2701 N N . ALA A 1 356 ? -48.313 15.825 51.309 1.00 86.31 356 ALA A N 1
ATOM 2702 C CA . ALA A 1 356 ? -48.820 14.475 51.553 1.00 86.31 356 ALA A CA 1
ATOM 2703 C C . ALA A 1 356 ? -49.941 14.101 50.572 1.00 86.31 356 ALA A C 1
ATOM 2705 O O . ALA A 1 356 ? -50.795 14.938 50.254 1.00 86.31 356 ALA A O 1
ATOM 2706 N N 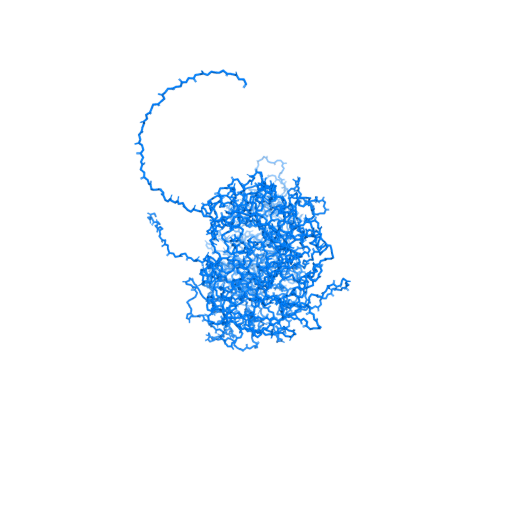. PHE A 1 357 ? -49.990 12.824 50.198 1.00 91.38 357 PHE A N 1
ATOM 2707 C CA . PHE A 1 357 ? -51.017 12.268 49.323 1.00 91.38 357 PHE A CA 1
ATOM 2708 C C . PHE A 1 357 ? -52.340 12.097 50.073 1.00 91.38 357 PHE A C 1
ATOM 2710 O O . PHE A 1 357 ? -52.411 11.773 51.262 1.00 91.38 357 PHE A O 1
ATOM 2717 N N . THR A 1 358 ? -53.445 12.300 49.373 1.00 94.69 358 THR A N 1
ATOM 2718 C CA . THR A 1 358 ? -54.775 11.989 49.884 1.00 94.69 358 THR A CA 1
ATOM 2719 C C . THR A 1 358 ? -55.058 10.488 49.797 1.00 94.69 358 THR A C 1
ATOM 2721 O O . THR A 1 358 ? -54.559 9.779 48.926 1.00 94.69 358 THR A O 1
ATOM 2724 N N . ASP A 1 359 ? -55.975 9.996 50.640 1.00 94.00 359 ASP A N 1
ATOM 2725 C CA . ASP A 1 359 ? -56.466 8.607 50.567 1.00 94.00 359 ASP A CA 1
ATOM 2726 C C . ASP A 1 359 ? -56.960 8.209 49.156 1.00 94.00 359 ASP A C 1
ATOM 2728 O O . ASP A 1 359 ? -56.995 7.022 48.826 1.00 94.00 359 ASP A O 1
ATOM 2732 N N . ALA A 1 360 ? -57.413 9.179 48.349 1.00 93.06 360 ALA A N 1
ATOM 2733 C CA . ALA A 1 360 ? -57.899 8.941 46.993 1.00 93.06 360 ALA A CA 1
ATOM 2734 C C . ALA A 1 360 ? -56.746 8.711 46.006 1.00 93.06 360 ALA A C 1
ATOM 2736 O O . ALA A 1 360 ? -56.799 7.734 45.265 1.00 93.06 360 ALA A O 1
ATOM 2737 N N . GLU A 1 361 ? -55.700 9.538 46.053 1.00 95.56 361 GLU A N 1
ATOM 2738 C CA . GLU A 1 361 ? -54.475 9.361 45.256 1.00 95.56 361 GLU A CA 1
ATOM 2739 C C . GLU A 1 361 ? -53.775 8.047 45.614 1.00 95.56 361 GLU A C 1
ATOM 2741 O O . GLU A 1 361 ? -53.479 7.243 44.735 1.00 95.56 361 GLU A O 1
ATOM 2746 N N . LEU A 1 362 ? -53.635 7.750 46.909 1.00 95.75 362 LEU A N 1
ATOM 2747 C CA . LEU A 1 362 ? -53.075 6.484 47.390 1.00 95.75 362 LEU A CA 1
ATOM 2748 C C . LEU A 1 362 ? -53.877 5.260 46.906 1.00 95.75 362 LEU A C 1
ATOM 2750 O O . LEU A 1 362 ? -53.313 4.215 46.586 1.00 95.75 362 LEU A O 1
ATOM 2754 N N . ALA A 1 363 ? -55.209 5.358 46.844 1.00 95.06 363 ALA A N 1
ATOM 2755 C CA . ALA A 1 363 ? -56.044 4.291 46.289 1.00 95.06 363 ALA A CA 1
ATOM 2756 C C . ALA A 1 363 ? -55.947 4.180 44.756 1.00 95.06 363 ALA A C 1
ATOM 2758 O O . ALA A 1 363 ? -56.100 3.075 44.226 1.00 95.06 363 ALA A O 1
ATOM 2759 N N . ALA A 1 364 ? -55.708 5.293 44.058 1.00 95.25 364 ALA A N 1
ATOM 2760 C CA . ALA A 1 364 ? -55.454 5.302 42.623 1.00 95.25 364 ALA A CA 1
ATOM 2761 C C . ALA A 1 364 ? -54.104 4.639 42.306 1.00 95.25 364 ALA A C 1
ATOM 2763 O O . ALA A 1 364 ? -54.079 3.756 41.456 1.00 95.25 364 ALA A O 1
ATOM 2764 N N . LEU A 1 365 ? -53.040 4.954 43.056 1.00 96.00 365 LEU A N 1
ATOM 2765 C CA . LEU A 1 365 ? -51.726 4.302 42.946 1.00 96.00 365 LEU A CA 1
ATOM 2766 C C . LEU A 1 365 ? -51.808 2.789 43.188 1.00 96.00 365 LEU A C 1
ATOM 2768 O O . LEU A 1 365 ? -51.308 2.012 42.380 1.00 96.00 365 LEU A O 1
ATOM 2772 N N . GLU A 1 366 ? -52.502 2.349 44.247 1.00 96.88 366 GLU A N 1
ATOM 2773 C CA . GLU A 1 366 ? -52.712 0.911 44.499 1.00 96.88 366 GLU A CA 1
ATOM 2774 C C . GLU A 1 366 ? -53.424 0.227 43.325 1.00 96.88 366 GLU A C 1
ATOM 2776 O O . GLU A 1 366 ? -53.045 -0.870 42.915 1.00 96.88 366 GLU A O 1
ATOM 2781 N N . SER A 1 367 ? -54.459 0.869 42.777 1.00 95.44 367 SER A N 1
ATOM 2782 C CA . SER A 1 367 ? -55.201 0.313 41.640 1.00 95.44 367 SER A CA 1
ATOM 2783 C C . SER A 1 367 ? -54.340 0.272 40.377 1.00 95.44 367 SER A C 1
ATOM 2785 O O . SER A 1 367 ? -54.369 -0.722 39.661 1.00 95.44 367 SER A O 1
ATOM 2787 N N . PHE A 1 368 ? -53.550 1.318 40.140 1.00 95.75 368 PHE A N 1
ATOM 2788 C CA . PHE A 1 368 ? -52.649 1.446 39.002 1.00 95.75 368 PHE A CA 1
ATOM 2789 C C . PHE A 1 368 ? -51.580 0.347 38.986 1.00 95.75 368 PHE A C 1
ATOM 2791 O O . PHE A 1 368 ? -51.456 -0.366 37.991 1.00 95.75 368 PHE A O 1
ATOM 2798 N N . VAL A 1 369 ? -50.890 0.125 40.111 1.00 95.81 369 VAL A N 1
ATOM 2799 C CA . VAL A 1 369 ? -49.901 -0.960 40.243 1.00 95.81 369 VAL A CA 1
ATOM 2800 C C . VAL A 1 369 ? -50.564 -2.331 40.087 1.00 95.81 369 VAL A C 1
ATOM 2802 O O . VAL A 1 369 ? -50.052 -3.199 39.378 1.00 95.81 369 VAL A O 1
ATOM 2805 N N . ALA A 1 370 ? -51.748 -2.530 40.680 1.00 94.12 370 ALA A N 1
ATOM 2806 C CA . ALA A 1 370 ? -52.498 -3.781 40.540 1.00 94.12 370 ALA A CA 1
ATOM 2807 C C . ALA A 1 370 ? -52.949 -4.066 39.093 1.00 94.12 370 ALA A C 1
ATOM 2809 O O . ALA A 1 370 ? -53.093 -5.235 38.717 1.00 94.12 370 ALA A O 1
ATOM 2810 N N . ASP A 1 371 ? -53.161 -3.019 38.294 1.00 93.25 371 ASP A N 1
ATOM 2811 C CA . ASP A 1 371 ? -53.499 -3.101 36.872 1.00 93.25 371 ASP A CA 1
ATOM 2812 C C . ASP A 1 371 ? -52.256 -3.227 35.963 1.00 93.25 371 ASP A C 1
ATOM 2814 O O . ASP A 1 371 ? -52.405 -3.428 34.756 1.00 93.25 371 ASP A O 1
ATOM 2818 N N . GLY A 1 372 ? -51.048 -3.224 36.542 1.00 93.12 372 GLY A N 1
ATOM 2819 C CA . GLY A 1 372 ? -49.779 -3.468 35.852 1.00 93.12 372 GLY A CA 1
ATOM 2820 C C . GLY A 1 372 ? -48.930 -2.224 35.596 1.00 93.12 372 GLY A C 1
ATOM 2821 O O . GLY A 1 372 ? -47.903 -2.353 34.940 1.00 93.12 372 GLY A O 1
ATOM 2822 N N . GLY A 1 373 ? -49.331 -1.057 36.102 1.00 96.25 373 GLY A N 1
ATOM 2823 C CA . GLY A 1 373 ? -48.542 0.168 36.005 1.00 96.25 373 GLY A CA 1
ATOM 2824 C C . GLY A 1 373 ? -47.280 0.131 36.870 1.00 96.25 373 GLY A C 1
ATOM 2825 O O . GLY A 1 373 ? -47.274 -0.481 37.943 1.00 96.25 373 GLY A O 1
ATOM 2826 N N . ALA A 1 374 ? -46.217 0.789 36.410 1.00 97.69 374 ALA A N 1
ATOM 2827 C CA . ALA A 1 374 ? -44.954 0.904 37.142 1.00 97.69 374 ALA A CA 1
ATOM 2828 C C . ALA A 1 374 ? -44.855 2.218 37.928 1.00 97.69 374 ALA A C 1
ATOM 2830 O O . ALA A 1 374 ? -45.328 3.259 37.476 1.00 97.69 374 ALA A O 1
ATOM 2831 N N . VAL A 1 375 ? -44.228 2.188 39.104 1.00 97.56 375 VAL A N 1
ATOM 2832 C CA . VAL A 1 375 ? -44.048 3.381 39.950 1.00 97.56 375 VAL A CA 1
ATOM 2833 C C . VAL A 1 375 ? -42.574 3.525 40.303 1.00 97.56 375 VAL A C 1
ATOM 2835 O O . VAL A 1 375 ? -41.991 2.620 40.896 1.00 97.56 375 VAL A O 1
ATOM 2838 N N . LEU A 1 376 ? -41.978 4.666 39.975 1.00 96.81 376 LEU A N 1
ATOM 2839 C CA . LEU A 1 376 ? -40.614 5.009 40.361 1.00 96.81 376 LEU A CA 1
ATOM 2840 C C . LEU A 1 376 ? -40.654 6.089 41.435 1.00 96.81 376 LEU A C 1
ATOM 2842 O O . LEU A 1 376 ? -41.217 7.160 41.223 1.00 96.81 376 LEU A O 1
ATOM 2846 N N . LEU A 1 377 ? -40.077 5.791 42.592 1.00 95.44 377 LEU A N 1
ATOM 2847 C CA . LEU A 1 377 ? -40.037 6.662 43.757 1.00 95.44 377 LEU A CA 1
ATOM 2848 C C . LEU A 1 377 ? -38.595 7.127 43.962 1.00 95.44 377 LEU A C 1
ATOM 2850 O O . LEU A 1 377 ? -37.737 6.310 44.290 1.00 95.44 377 LEU A O 1
ATOM 2854 N N . HIS A 1 378 ? -38.332 8.416 43.777 1.00 92.94 378 HIS A N 1
ATOM 2855 C CA . HIS A 1 378 ? -37.021 9.018 44.015 1.00 92.94 378 HIS A CA 1
ATOM 2856 C C . HIS A 1 378 ? -37.064 9.825 45.308 1.00 92.94 378 HIS A C 1
ATOM 2858 O O . HIS A 1 378 ? -37.822 10.790 45.405 1.00 92.94 378 HIS A O 1
ATOM 2864 N N . ASP A 1 379 ? -36.264 9.422 46.289 1.00 90.44 379 ASP A N 1
ATOM 2865 C CA . ASP A 1 379 ? -36.080 10.154 47.540 1.00 90.44 379 ASP A CA 1
ATOM 2866 C C . ASP A 1 379 ? -34.848 11.068 47.488 1.00 90.44 379 ASP A C 1
ATOM 2868 O O . ASP A 1 379 ? -34.086 11.075 46.521 1.00 90.44 379 ASP A O 1
ATOM 2872 N N . GLN A 1 380 ? -34.650 11.841 48.550 1.00 84.69 380 GLN A N 1
ATOM 2873 C CA . GLN A 1 380 ? -33.447 12.618 48.810 1.00 84.69 380 GLN A CA 1
ATOM 2874 C C . GLN A 1 380 ? -33.116 12.508 50.303 1.00 84.69 380 GLN A C 1
ATOM 2876 O O . GLN A 1 380 ? -34.019 12.451 51.133 1.00 84.69 380 GLN A O 1
ATOM 2881 N N . SER A 1 381 ? -31.827 12.515 50.660 1.00 79.31 381 SER A N 1
ATOM 2882 C CA . SER A 1 381 ? -31.415 12.551 52.071 1.00 79.31 381 SER A CA 1
ATOM 2883 C C . SER A 1 381 ? -32.007 13.732 52.842 1.00 79.31 381 SER A C 1
ATOM 2885 O O . SER A 1 381 ? -32.263 14.806 52.292 1.00 79.31 381 SER A O 1
ATOM 2887 N N . ASP A 1 382 ? -32.091 13.571 54.163 1.00 68.94 382 ASP A N 1
ATOM 2888 C CA . ASP A 1 382 ? -32.681 14.550 55.084 1.00 68.94 382 ASP A CA 1
ATOM 2889 C C . ASP A 1 382 ? -31.871 15.862 55.258 1.00 68.94 382 ASP A C 1
ATOM 2891 O O . ASP A 1 382 ? -32.221 16.768 56.034 1.00 68.94 382 ASP A O 1
ATOM 2895 N N . HIS A 1 383 ? -30.762 16.003 54.526 1.00 64.69 383 HIS A N 1
ATOM 2896 C CA . HIS A 1 383 ? -29.832 17.115 54.642 1.00 64.69 383 HIS A CA 1
ATOM 2897 C C . HIS A 1 383 ? -30.506 18.465 54.356 1.00 64.69 383 HIS A C 1
ATOM 2899 O O . HIS A 1 383 ? -31.174 18.661 53.353 1.00 64.69 383 HIS A O 1
ATOM 2905 N N . GLY A 1 384 ? -30.294 19.463 55.221 1.00 59.03 384 GLY A N 1
ATOM 2906 C CA . GLY A 1 384 ? -30.868 20.806 55.035 1.00 59.03 384 GLY A CA 1
ATOM 2907 C C . GLY A 1 384 ? -32.304 20.982 55.553 1.00 59.03 384 GLY A C 1
ATOM 2908 O O . GLY A 1 384 ? -32.805 22.111 55.534 1.00 59.03 384 GLY A O 1
ATOM 2909 N N . GLY A 1 385 ? -32.909 19.933 56.126 1.00 57.31 385 GLY A N 1
ATOM 2910 C CA . GLY A 1 385 ? -34.268 19.956 56.685 1.00 57.31 385 GLY A CA 1
ATOM 2911 C C . GLY A 1 385 ? -35.355 19.542 55.692 1.00 57.31 385 GLY A C 1
ATOM 2912 O O . GLY A 1 385 ? -36.498 19.973 55.858 1.00 57.31 385 GLY A O 1
ATOM 2913 N N . HIS A 1 386 ? -34.965 18.761 54.688 1.00 63.34 386 HIS A N 1
ATOM 2914 C CA . HIS A 1 386 ? -35.826 18.096 53.722 1.00 63.34 386 HIS A CA 1
ATOM 2915 C C . HIS A 1 386 ? -36.349 16.790 54.358 1.00 63.34 386 HIS A C 1
ATOM 2917 O O . HIS A 1 386 ? -35.685 15.768 54.329 1.00 63.34 386 HIS A O 1
ATOM 2923 N N . ASP A 1 387 ? -37.475 16.860 55.079 1.00 62.25 387 ASP A N 1
ATOM 2924 C CA . ASP A 1 387 ? -38.097 15.726 55.804 1.00 62.25 387 ASP A CA 1
ATOM 2925 C C . ASP A 1 387 ? -39.326 15.216 55.028 1.00 62.25 387 ASP A C 1
ATOM 2927 O O . ASP A 1 387 ? -40.446 15.142 55.543 1.00 62.25 387 ASP A O 1
ATOM 2931 N N . GLU A 1 388 ? -39.140 14.979 53.729 1.00 72.06 388 GLU A N 1
ATOM 2932 C CA . GLU A 1 388 ? -40.192 14.549 52.802 1.00 72.06 388 GLU A CA 1
ATOM 2933 C C . GLU A 1 388 ? -40.256 13.016 52.617 1.00 72.06 388 GLU A C 1
ATOM 2935 O O . GLU A 1 388 ? -41.261 12.502 52.117 1.00 72.06 388 GLU A O 1
ATOM 2940 N N . THR A 1 389 ? -39.270 12.263 53.130 1.00 81.56 389 THR A N 1
ATOM 2941 C CA . THR A 1 389 ? -39.220 10.783 53.160 1.00 81.56 389 THR A CA 1
ATOM 2942 C C . THR A 1 389 ? -40.519 10.155 53.690 1.00 81.56 389 THR A C 1
ATOM 2944 O O . THR A 1 389 ? -40.959 9.085 53.257 1.00 81.56 389 THR A O 1
ATOM 2947 N N . GLY A 1 390 ? -41.191 10.838 54.626 1.00 84.00 390 GLY A N 1
ATOM 2948 C CA . GLY A 1 390 ? -42.466 10.400 55.192 1.00 84.00 390 GLY A CA 1
ATOM 2949 C C . GLY A 1 390 ? -43.584 10.236 54.155 1.00 84.00 390 GLY A C 1
ATOM 2950 O O . GLY A 1 390 ? -44.358 9.286 54.260 1.00 84.00 390 GLY A O 1
ATOM 2951 N N . ALA A 1 391 ? -43.659 11.107 53.144 1.00 88.19 391 ALA A N 1
ATOM 2952 C CA . ALA A 1 391 ? -44.705 11.055 52.122 1.00 88.19 391 ALA A CA 1
ATOM 2953 C C . ALA A 1 391 ? -44.497 9.889 51.137 1.00 88.19 391 ALA A C 1
ATOM 2955 O O . ALA A 1 391 ? -45.458 9.204 50.784 1.00 88.19 391 ALA A O 1
ATOM 2956 N N . LEU A 1 392 ? -43.246 9.586 50.771 1.00 91.44 392 LEU A N 1
ATOM 2957 C CA . LEU A 1 392 ? -42.915 8.389 49.986 1.00 91.44 392 LEU A CA 1
ATOM 2958 C C . LEU A 1 392 ? -43.211 7.102 50.769 1.00 91.44 392 LEU A C 1
ATOM 2960 O O . LEU A 1 392 ? -43.741 6.136 50.218 1.00 91.44 392 LEU A O 1
ATOM 2964 N N . ASN A 1 393 ? -42.952 7.099 52.078 1.00 92.12 393 ASN A N 1
ATOM 2965 C CA . ASN A 1 393 ? -43.264 5.956 52.932 1.00 92.12 393 ASN A CA 1
ATOM 2966 C C . ASN A 1 393 ? -44.774 5.719 53.126 1.00 92.12 393 ASN A C 1
ATOM 2968 O O . ASN A 1 393 ? -45.167 4.571 53.340 1.00 92.12 393 ASN A O 1
ATOM 2972 N N . GLU A 1 394 ? -45.631 6.741 52.992 1.00 93.19 394 GLU A N 1
ATOM 2973 C CA . GLU A 1 394 ? -47.093 6.556 52.926 1.00 93.19 394 GLU A CA 1
ATOM 2974 C C . GLU A 1 394 ? -47.509 5.789 51.657 1.00 93.19 394 GLU A C 1
ATOM 2976 O O . GLU A 1 394 ? -48.373 4.909 51.729 1.00 93.19 394 GLU A O 1
ATOM 2981 N N . ILE A 1 395 ? -46.863 6.059 50.513 1.00 94.94 395 ILE A N 1
ATOM 2982 C CA . ILE A 1 395 ? -47.048 5.279 49.278 1.00 94.94 395 ILE A CA 1
ATOM 2983 C C . ILE A 1 395 ? -46.551 3.847 49.490 1.00 94.94 395 ILE A C 1
ATOM 2985 O O . ILE A 1 395 ? -47.293 2.897 49.232 1.00 94.94 395 ILE A O 1
ATOM 2989 N N . ALA A 1 396 ? -45.335 3.680 50.015 1.00 95.00 396 ALA A N 1
ATOM 2990 C CA . ALA A 1 396 ? -44.743 2.365 50.244 1.00 95.00 396 ALA A CA 1
ATOM 2991 C C . ALA A 1 396 ? -45.580 1.499 51.207 1.00 95.00 396 ALA A C 1
ATOM 2993 O O . ALA A 1 396 ? -45.755 0.302 50.978 1.00 95.00 396 ALA A O 1
ATOM 2994 N N . GLU A 1 397 ? -46.163 2.093 52.258 1.00 95.56 397 GLU A N 1
ATOM 2995 C CA . GLU A 1 397 ? -47.104 1.402 53.149 1.00 95.56 397 GLU A CA 1
ATOM 2996 C C . GLU A 1 397 ? -48.411 1.042 52.441 1.00 95.56 397 GLU A C 1
ATOM 2998 O O . GLU A 1 397 ? -48.937 -0.056 52.636 1.00 95.56 397 GLU A O 1
ATOM 3003 N N . ARG A 1 398 ? -48.938 1.934 51.596 1.00 96.38 398 ARG A N 1
ATOM 3004 C CA . ARG A 1 398 ? -50.182 1.685 50.862 1.00 96.38 398 ARG A CA 1
ATOM 3005 C C . ARG A 1 398 ? -50.061 0.543 49.858 1.00 96.38 398 ARG A C 1
ATOM 3007 O O . ARG A 1 398 ? -51.040 -0.190 49.693 1.00 96.38 398 ARG A O 1
ATOM 3014 N N . LEU A 1 399 ? -48.911 0.449 49.196 1.00 96.31 399 LEU A N 1
ATOM 3015 C CA . LEU A 1 399 ? -48.590 -0.556 48.183 1.00 96.31 399 LEU A CA 1
ATOM 3016 C C . LEU A 1 399 ? -48.047 -1.866 48.784 1.00 96.31 399 LEU A C 1
ATOM 3018 O O . LEU A 1 399 ? -47.844 -2.812 48.036 1.00 96.31 399 LEU A O 1
ATOM 3022 N N . ASP A 1 400 ? -47.881 -1.937 50.112 1.00 95.12 400 ASP A N 1
ATOM 3023 C CA . ASP A 1 400 ? -47.333 -3.098 50.836 1.00 95.12 400 ASP A CA 1
ATOM 3024 C C . ASP A 1 400 ? -45.905 -3.474 50.394 1.00 95.12 400 ASP A C 1
ATOM 3026 O O . ASP A 1 400 ? -45.567 -4.652 50.346 1.00 95.12 400 ASP A O 1
ATOM 3030 N N . LEU A 1 401 ? -45.066 -2.473 50.086 1.00 96.06 401 LEU A N 1
ATOM 3031 C CA . LEU A 1 401 ? -43.706 -2.712 49.584 1.00 96.06 401 LEU A CA 1
ATOM 3032 C C . LEU A 1 401 ? -42.807 -3.354 50.649 1.00 96.06 401 LEU A C 1
ATOM 3034 O O . LEU A 1 401 ? -42.909 -3.032 51.841 1.00 96.06 401 LEU A O 1
ATOM 3038 N N . GLY A 1 402 ? -41.861 -4.175 50.206 1.00 95.50 402 GLY A N 1
ATOM 3039 C CA . GLY A 1 402 ? -40.813 -4.823 50.991 1.00 95.50 402 GLY A CA 1
ATOM 3040 C C . GLY A 1 402 ? -39.687 -3.894 51.458 1.00 95.50 402 GLY A C 1
ATOM 3041 O O . GLY A 1 402 ? -38.805 -4.339 52.190 1.00 95.50 402 GLY A O 1
ATOM 3042 N N . PHE A 1 403 ? -39.729 -2.607 51.099 1.00 96.12 403 PHE A N 1
ATOM 3043 C CA . PHE A 1 403 ? -38.773 -1.587 51.537 1.00 96.12 403 PHE A CA 1
ATOM 3044 C C . PHE A 1 403 ? -39.461 -0.277 51.956 1.00 96.12 403 PHE A C 1
ATOM 3046 O O . PHE A 1 403 ? -40.614 -0.002 51.614 1.00 96.12 403 PHE A O 1
ATOM 3053 N N . ARG A 1 404 ? -38.746 0.545 52.721 1.00 94.75 404 ARG A N 1
ATOM 3054 C CA . ARG A 1 404 ? -39.084 1.930 53.078 1.00 94.75 404 ARG A CA 1
ATOM 3055 C C . ARG A 1 404 ? -37.856 2.805 52.864 1.00 94.75 404 ARG A C 1
ATOM 3057 O O . ARG A 1 404 ? -36.738 2.309 52.942 1.00 94.75 404 ARG A O 1
ATOM 3064 N N . PHE A 1 405 ? -38.056 4.092 52.645 1.00 92.75 405 PHE A N 1
ATOM 3065 C CA . PHE A 1 405 ? -36.968 5.060 52.608 1.00 92.75 405 PHE A CA 1
ATOM 3066 C C . PHE A 1 405 ? -36.550 5.442 54.030 1.00 92.75 405 PHE A C 1
ATOM 3068 O O . PHE A 1 405 ? -37.404 5.624 54.907 1.00 92.75 405 PHE A O 1
ATOM 3075 N N . ASN A 1 406 ? -35.245 5.509 54.275 1.00 91.44 406 ASN A N 1
ATOM 3076 C CA . ASN A 1 406 ? -34.677 5.895 55.558 1.00 91.44 406 ASN A CA 1
ATOM 3077 C C . ASN A 1 406 ? -34.514 7.415 55.618 1.00 91.44 406 ASN A C 1
ATOM 3079 O O . ASN A 1 406 ? -34.129 8.040 54.641 1.00 91.44 406 ASN A O 1
ATOM 3083 N N . ALA A 1 407 ? -34.779 8.019 56.773 1.00 88.25 407 ALA A N 1
ATOM 3084 C CA . ALA A 1 407 ? -34.590 9.458 56.960 1.00 88.25 407 ALA A CA 1
ATOM 3085 C C . ALA A 1 407 ? -33.127 9.764 57.337 1.00 88.25 407 ALA A C 1
ATOM 3087 O O . ALA A 1 407 ? -32.861 10.271 58.426 1.00 88.25 407 ALA A O 1
ATOM 3088 N N . ASP A 1 408 ? -32.180 9.369 56.484 1.00 88.62 408 ASP A N 1
ATOM 3089 C CA . ASP A 1 408 ? -30.738 9.461 56.716 1.00 88.62 408 ASP A CA 1
ATOM 3090 C C . ASP A 1 408 ? -29.991 10.146 55.562 1.00 88.62 408 ASP A C 1
ATOM 3092 O O . ASP A 1 408 ? -30.577 10.593 54.576 1.00 88.62 408 ASP A O 1
ATOM 3096 N N . GLN A 1 409 ? -28.666 10.233 55.704 1.00 88.75 409 GLN A N 1
ATOM 3097 C CA . GLN A 1 409 ? -27.751 10.532 54.611 1.00 88.75 409 GLN A CA 1
ATOM 3098 C C . GLN A 1 409 ? -26.646 9.476 54.563 1.00 88.75 409 GLN A C 1
ATOM 3100 O O . GLN A 1 409 ? -25.945 9.267 55.561 1.00 88.75 409 GLN A O 1
ATOM 3105 N N . VAL A 1 410 ? -26.470 8.848 53.401 1.00 91.56 410 VAL A N 1
ATOM 3106 C CA . VAL A 1 410 ? -25.314 7.995 53.107 1.00 91.56 410 VAL A CA 1
ATOM 3107 C C . VAL A 1 410 ? -24.154 8.873 52.653 1.00 91.56 410 VAL A C 1
ATOM 3109 O O . VAL A 1 410 ? -24.342 9.814 51.878 1.00 91.56 410 VAL A O 1
ATOM 3112 N N . VAL A 1 411 ? -22.962 8.580 53.166 1.00 89.69 411 VAL A N 1
ATOM 3113 C CA . VAL A 1 411 ? -21.725 9.273 52.818 1.00 89.69 411 VAL A CA 1
ATOM 3114 C C . VAL A 1 411 ? -20.574 8.308 52.586 1.00 89.69 411 VAL A C 1
ATOM 3116 O O . VAL A 1 411 ? -20.440 7.319 53.310 1.00 89.69 411 VAL A O 1
ATOM 3119 N N . ASP A 1 412 ? -19.721 8.649 51.628 1.00 89.19 412 ASP A N 1
ATOM 3120 C CA . ASP A 1 412 ? -18.462 7.972 51.337 1.00 89.19 412 ASP A CA 1
ATOM 3121 C C . ASP A 1 412 ? -17.400 9.011 50.942 1.00 89.19 412 ASP A C 1
ATOM 3123 O O . ASP A 1 412 ? -17.616 9.823 50.046 1.00 89.19 412 ASP A O 1
ATOM 3127 N N . ASP A 1 413 ? -16.261 9.022 51.639 1.00 83.00 413 ASP A N 1
ATOM 3128 C CA . ASP A 1 413 ? -15.136 9.919 51.355 1.00 83.00 413 ASP A CA 1
ATOM 3129 C C . ASP A 1 413 ? -14.050 9.281 50.469 1.00 83.00 413 ASP A C 1
ATOM 3131 O O . ASP A 1 413 ? -13.020 9.917 50.223 1.00 83.00 413 ASP A O 1
ATOM 3135 N N . ALA A 1 414 ? -14.264 8.044 50.001 1.00 80.25 414 ALA A N 1
ATOM 3136 C CA . ALA A 1 414 ? -13.306 7.271 49.217 1.00 80.25 414 ALA A CA 1
ATOM 3137 C C . ALA A 1 414 ? -13.562 7.294 47.700 1.00 80.25 414 ALA A C 1
ATOM 3139 O O . ALA A 1 414 ? -12.589 7.367 46.953 1.00 80.25 414 ALA A O 1
ATOM 3140 N N . SER A 1 415 ? -14.820 7.243 47.249 1.00 73.62 415 SER A N 1
ATOM 3141 C CA . SER A 1 415 ? -15.190 7.084 45.828 1.00 73.62 415 SER A CA 1
ATOM 3142 C C . SER A 1 415 ? -15.827 8.332 45.197 1.00 73.62 415 SER A C 1
ATOM 3144 O O . SER A 1 415 ? -16.373 8.283 44.103 1.00 73.62 415 SER A O 1
ATOM 3146 N N . GLY A 1 416 ? -15.794 9.469 45.893 1.00 71.81 416 GLY A N 1
ATOM 3147 C CA . GLY A 1 416 ? -16.489 10.692 45.501 1.00 71.81 416 GLY A CA 1
ATOM 3148 C C . GLY A 1 416 ? -15.614 11.938 45.506 1.00 71.81 416 GLY A C 1
ATOM 3149 O O . GLY A 1 416 ? -14.559 11.984 46.144 1.00 71.81 416 GLY A O 1
ATOM 3150 N N . TRP A 1 417 ? -16.071 13.000 44.839 1.00 74.75 417 TRP A N 1
ATOM 3151 C CA . TRP A 1 417 ? -15.430 14.319 44.942 1.00 74.75 417 TRP A CA 1
ATOM 3152 C C . TRP A 1 417 ? -15.896 15.112 46.178 1.00 74.75 417 TRP A C 1
ATOM 3154 O O . TRP A 1 417 ? -15.240 16.087 46.565 1.00 74.75 417 TRP A O 1
ATOM 3164 N N . ASP A 1 418 ? -16.985 14.681 46.825 1.00 81.88 418 ASP A N 1
ATOM 3165 C CA . ASP A 1 418 ? -17.440 15.137 48.142 1.00 81.88 418 ASP A CA 1
ATOM 3166 C C . ASP A 1 418 ? -18.005 13.949 48.942 1.00 81.88 418 ASP A C 1
ATOM 3168 O O . ASP A 1 418 ? -18.421 12.952 48.365 1.00 81.88 418 ASP A O 1
ATOM 3172 N N . ASP A 1 419 ? -18.075 14.058 50.272 1.00 79.88 419 ASP A N 1
ATOM 3173 C CA . ASP A 1 419 ? -18.514 12.952 51.141 1.00 79.88 419 ASP A CA 1
ATOM 3174 C C . ASP A 1 419 ? -19.957 12.500 50.865 1.00 79.88 419 ASP A C 1
ATOM 3176 O O . ASP A 1 419 ? -20.353 11.407 51.237 1.00 79.88 419 ASP A O 1
ATOM 3180 N N . HIS A 1 420 ? -20.760 13.344 50.227 1.00 82.31 420 HIS A N 1
ATOM 3181 C CA . HIS A 1 420 ? -22.167 13.121 49.910 1.00 82.31 420 HIS A CA 1
ATOM 3182 C C . HIS A 1 420 ? -22.435 13.036 48.403 1.00 82.31 420 HIS A C 1
ATOM 3184 O O . HIS A 1 420 ? -23.603 13.032 48.007 1.00 82.31 420 HIS A O 1
ATOM 3190 N N . VAL A 1 421 ? -21.378 13.021 47.588 1.00 87.00 421 VAL A N 1
ATOM 3191 C CA . VAL A 1 421 ? -21.436 12.768 46.146 1.00 87.00 421 VAL A CA 1
ATOM 3192 C C . VAL A 1 421 ? -20.376 11.727 45.829 1.00 87.00 421 VAL A C 1
ATOM 3194 O O . VAL A 1 421 ? -19.205 12.064 45.654 1.00 87.00 421 VAL A O 1
ATOM 3197 N N . PHE A 1 422 ? -20.796 10.465 45.834 1.00 88.62 422 PHE A N 1
ATOM 3198 C CA . PHE A 1 422 ? -19.922 9.302 45.722 1.00 88.62 422 PHE A CA 1
ATOM 3199 C C . PHE A 1 422 ? -20.387 8.367 44.611 1.00 88.62 422 PHE A C 1
ATOM 3201 O O . PHE A 1 422 ? -21.574 8.348 44.276 1.00 88.62 422 PHE A O 1
ATOM 3208 N N . THR A 1 423 ? -19.465 7.577 44.065 1.00 88.62 423 THR A N 1
ATOM 3209 C CA . THR A 1 423 ? -19.790 6.525 43.101 1.00 88.62 423 THR A CA 1
ATOM 3210 C C . THR A 1 423 ? -19.801 5.145 43.759 1.00 88.62 423 THR A C 1
ATOM 3212 O O . THR A 1 423 ? -19.205 4.932 44.821 1.00 88.62 423 THR A O 1
ATOM 3215 N N . THR A 1 424 ? -20.504 4.193 43.152 1.00 88.75 424 THR A N 1
ATOM 3216 C CA . THR A 1 424 ? -20.425 2.776 43.529 1.00 88.75 424 THR A CA 1
ATOM 3217 C C . THR A 1 424 ? -20.424 1.879 42.301 1.00 88.75 424 THR A C 1
ATOM 3219 O O . THR A 1 424 ? -21.193 2.109 41.367 1.00 88.75 424 THR A O 1
ATOM 3222 N N . ALA A 1 425 ? -19.584 0.845 42.335 1.00 85.94 425 ALA A N 1
ATOM 3223 C CA . ALA A 1 425 ? -19.539 -0.236 41.352 1.00 85.94 425 ALA A CA 1
ATOM 3224 C C . ALA A 1 425 ? -20.425 -1.428 41.769 1.00 85.94 425 ALA A C 1
ATOM 3226 O O . ALA A 1 425 ? -20.603 -2.388 41.025 1.00 85.94 425 ALA A O 1
ATOM 3227 N N . ALA A 1 426 ? -21.002 -1.403 42.978 1.00 88.56 426 ALA A N 1
ATOM 3228 C CA . ALA A 1 426 ? -21.817 -2.485 43.526 1.00 88.56 426 ALA A CA 1
ATOM 3229 C C . ALA A 1 426 ? -23.261 -2.479 42.984 1.00 88.56 426 ALA A C 1
ATOM 3231 O O . ALA A 1 426 ? -24.237 -2.436 43.750 1.00 88.56 426 ALA A O 1
ATOM 3232 N N . VAL A 1 427 ? -23.377 -2.539 41.659 1.00 88.56 427 VAL A N 1
ATOM 3233 C CA . VAL A 1 427 ? -24.604 -2.336 40.885 1.00 88.56 427 VAL A CA 1
ATOM 3234 C C . VAL A 1 427 ? -24.988 -3.600 40.118 1.00 88.56 427 VAL A C 1
ATOM 3236 O O . VAL A 1 427 ? -24.143 -4.423 39.772 1.00 88.56 427 VAL A O 1
ATOM 3239 N N . ASP A 1 428 ? -26.282 -3.791 39.880 1.00 88.06 428 ASP A N 1
ATOM 3240 C CA . ASP A 1 428 ? -26.765 -4.876 39.030 1.00 88.06 428 ASP A CA 1
ATOM 3241 C C . ASP A 1 428 ? -26.672 -4.469 37.555 1.00 88.06 428 ASP A C 1
ATOM 3243 O O . ASP A 1 428 ? -27.574 -3.853 36.986 1.00 88.06 428 ASP A O 1
ATOM 3247 N N . GLU A 1 429 ? -25.563 -4.833 36.921 1.00 79.88 429 GLU A N 1
ATOM 3248 C CA . GLU A 1 429 ? -25.289 -4.508 35.520 1.00 79.88 429 GLU A CA 1
ATOM 3249 C C . GLU A 1 429 ? -26.260 -5.160 34.525 1.00 79.88 429 GLU A C 1
ATOM 3251 O O . GLU A 1 429 ? -26.262 -4.797 33.350 1.00 79.88 429 GLU A O 1
ATOM 3256 N N . SER A 1 430 ? -27.136 -6.085 34.949 1.00 82.38 430 SER A N 1
ATOM 3257 C CA . SER A 1 430 ? -28.158 -6.647 34.050 1.00 82.38 430 SER A CA 1
ATOM 3258 C C . SER A 1 430 ? -29.167 -5.607 33.543 1.00 82.38 430 SER A C 1
ATOM 3260 O O . SER A 1 430 ? -29.873 -5.866 32.565 1.00 82.38 430 SER A O 1
ATOM 3262 N N . TYR A 1 431 ? -29.192 -4.428 34.171 1.00 83.50 431 TYR A N 1
ATOM 3263 C CA . TYR A 1 431 ? -29.968 -3.257 33.772 1.00 83.50 431 TYR A CA 1
ATOM 3264 C C . TYR A 1 431 ? -29.169 -2.261 32.904 1.00 83.50 431 TYR A C 1
ATOM 3266 O O . TYR A 1 431 ? -29.640 -1.157 32.650 1.00 83.50 431 TYR A O 1
ATOM 3274 N N . LEU A 1 432 ? -27.983 -2.632 32.415 1.00 77.62 432 LEU A N 1
ATOM 3275 C CA . LEU A 1 432 ? -27.225 -1.889 31.404 1.00 77.62 432 LEU A CA 1
ATOM 3276 C C . LEU A 1 432 ? -27.224 -2.677 30.090 1.00 77.62 432 LEU A C 1
ATOM 3278 O O . LEU A 1 432 ? -27.150 -3.908 30.086 1.00 77.62 432 LEU A O 1
ATOM 3282 N N . ALA A 1 433 ? -27.297 -1.997 28.941 1.00 63.69 433 ALA A N 1
ATOM 3283 C CA . ALA A 1 433 ? -27.103 -2.700 27.674 1.00 63.69 433 ALA A CA 1
ATOM 3284 C C . ALA A 1 433 ? -25.640 -3.168 27.569 1.00 63.69 433 ALA A C 1
ATOM 3286 O O . ALA A 1 433 ? -24.726 -2.475 28.015 1.00 63.69 433 ALA A O 1
ATOM 3287 N N . ALA A 1 434 ? -25.413 -4.333 26.952 1.00 53.94 434 ALA A N 1
ATOM 3288 C CA . ALA A 1 434 ? -24.089 -4.962 26.869 1.00 53.94 434 ALA A CA 1
ATOM 3289 C C . ALA A 1 434 ? -23.007 -4.070 26.222 1.00 53.94 434 ALA A C 1
ATOM 3291 O O . ALA A 1 434 ? -21.828 -4.242 26.517 1.00 53.94 434 ALA A O 1
ATOM 3292 N N . GLU A 1 435 ? -23.414 -3.119 25.372 1.00 52.56 435 GLU A N 1
ATOM 3293 C CA . GLU A 1 435 ? -22.538 -2.139 24.710 1.00 52.56 435 GLU A CA 1
ATOM 3294 C C . GLU A 1 435 ? -22.347 -0.832 25.504 1.00 52.56 435 GLU A C 1
ATOM 3296 O O . GLU A 1 435 ? -21.542 0.003 25.109 1.00 52.56 435 GLU A O 1
ATOM 3301 N N . SER A 1 436 ? -23.083 -0.631 26.601 1.00 54.19 436 SER A N 1
ATOM 3302 C CA . SER A 1 436 ? -23.075 0.611 27.396 1.00 54.19 436 SER A CA 1
ATOM 3303 C C . SER A 1 436 ? -22.465 0.470 28.791 1.00 54.19 436 SER A C 1
ATOM 3305 O O . SER A 1 436 ? -22.340 1.473 29.482 1.00 54.19 436 SER A O 1
ATOM 3307 N N . GLY A 1 437 ? -22.095 -0.742 29.215 1.00 59.75 437 GLY A N 1
ATOM 3308 C CA . GLY A 1 437 ? -21.304 -0.923 30.431 1.00 59.75 437 GLY A CA 1
ATOM 3309 C C . GLY A 1 437 ? -19.823 -0.670 30.149 1.00 59.75 437 GLY A C 1
ATOM 3310 O O . GLY A 1 437 ? -19.243 -1.343 29.286 1.00 59.75 437 GLY A O 1
ATOM 3311 N N . SER A 1 438 ? -19.211 0.278 30.862 1.00 67.38 438 SER A N 1
ATOM 3312 C CA . SER A 1 438 ? -17.752 0.382 30.927 1.00 67.38 438 SER A CA 1
ATOM 3313 C C . SER A 1 438 ? -17.205 -0.866 31.621 1.00 67.38 438 SER A C 1
ATOM 3315 O O . SER A 1 438 ? -17.768 -1.348 32.605 1.00 67.38 438 SER A O 1
ATOM 3317 N N . VAL A 1 439 ? -16.129 -1.427 31.072 1.00 75.56 439 VAL A N 1
ATOM 3318 C CA . VAL A 1 439 ? -15.392 -2.530 31.696 1.00 75.56 439 VAL A CA 1
ATOM 3319 C C . VAL A 1 439 ? -14.152 -1.917 32.321 1.00 75.56 439 VAL A C 1
ATOM 3321 O O . VAL A 1 439 ? -13.387 -1.250 31.624 1.00 75.56 439 VAL A O 1
ATOM 3324 N N . GLY A 1 440 ? -13.984 -2.122 33.624 1.00 84.06 440 GLY A N 1
ATOM 3325 C CA . GLY A 1 440 ? -12.845 -1.604 34.365 1.00 84.06 440 GLY A CA 1
ATOM 3326 C C . GLY A 1 440 ? -11.583 -2.345 33.964 1.00 84.06 440 GLY A C 1
ATOM 3327 O O . GLY A 1 440 ? -11.636 -3.494 33.508 1.00 84.06 440 GLY A O 1
ATOM 3328 N N . VAL A 1 441 ? -10.425 -1.718 34.160 1.00 89.56 441 VAL A N 1
ATOM 3329 C CA . VAL A 1 441 ? -9.140 -2.345 33.814 1.00 89.56 441 VAL A CA 1
ATOM 3330 C C . VAL A 1 441 ? -8.971 -3.696 34.519 1.00 89.56 441 VAL A C 1
ATOM 3332 O O . VAL A 1 441 ? -8.402 -4.615 33.937 1.00 89.56 441 VAL A O 1
ATOM 3335 N N . MET A 1 442 ? -9.493 -3.850 35.741 1.00 88.88 442 MET A N 1
ATOM 3336 C CA . MET A 1 442 ? -9.339 -5.079 36.529 1.00 88.88 442 MET A CA 1
ATOM 3337 C C . MET A 1 442 ? -10.279 -6.220 36.102 1.00 88.88 442 MET A C 1
ATOM 3339 O O . MET A 1 442 ? -10.016 -7.369 36.460 1.00 88.88 442 MET A O 1
ATOM 3343 N N . ASP A 1 443 ? -11.329 -5.924 35.331 1.00 87.88 443 ASP A N 1
ATOM 3344 C CA . ASP A 1 443 ? -12.290 -6.914 34.820 1.00 87.88 443 ASP A CA 1
ATOM 3345 C C . ASP A 1 443 ? -11.953 -7.404 33.402 1.00 87.88 443 ASP A C 1
ATOM 3347 O O . ASP A 1 443 ? -12.531 -8.383 32.922 1.00 87.88 443 ASP A O 1
ATOM 3351 N N . ALA A 1 444 ? -11.019 -6.738 32.719 1.00 93.00 444 ALA A N 1
ATOM 3352 C CA . ALA A 1 444 ? -10.539 -7.149 31.407 1.00 93.00 444 ALA A CA 1
ATOM 3353 C C . ALA A 1 444 ? -9.522 -8.298 31.497 1.00 93.00 444 ALA A C 1
ATOM 3355 O O . ALA A 1 444 ? -8.818 -8.468 32.491 1.00 93.00 444 ALA A O 1
ATOM 3356 N N . ASP A 1 445 ? -9.382 -9.066 30.417 1.00 96.62 445 ASP A N 1
ATOM 3357 C CA . ASP A 1 445 ? -8.319 -10.069 30.304 1.00 96.62 445 ASP A CA 1
ATOM 3358 C C . ASP A 1 445 ? -7.045 -9.455 29.700 1.00 96.62 445 ASP A C 1
ATOM 3360 O O . ASP A 1 445 ? -5.920 -9.836 30.045 1.00 96.62 445 ASP A O 1
ATOM 3364 N N . GLY A 1 446 ? -7.220 -8.504 28.774 1.00 97.56 446 GLY A N 1
ATOM 3365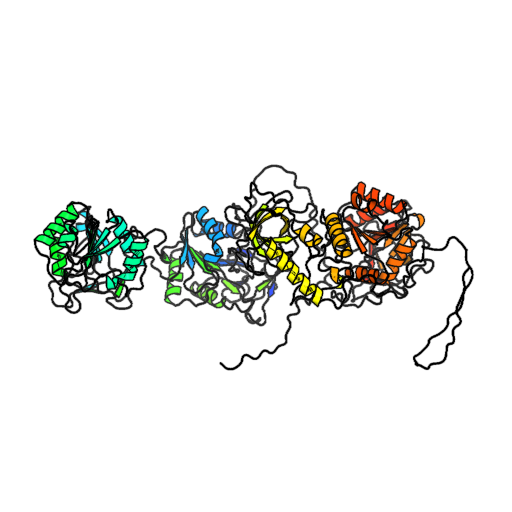 C CA . GLY A 1 446 ? -6.142 -7.835 28.053 1.00 97.56 446 GLY A CA 1
ATOM 3366 C C . GLY A 1 446 ? -6.298 -6.316 28.006 1.00 97.56 446 GLY A C 1
ATOM 3367 O O . GLY A 1 446 ? -7.410 -5.803 27.927 1.00 97.56 446 GLY A O 1
ATOM 3368 N N . LEU A 1 447 ? -5.173 -5.601 27.990 1.00 98.06 447 LEU A N 1
ATOM 3369 C CA . LEU A 1 447 ? -5.116 -4.151 27.796 1.00 98.06 447 LEU A CA 1
ATOM 3370 C C . LEU A 1 447 ? -4.102 -3.804 26.700 1.00 98.06 447 LEU A C 1
ATOM 3372 O O . LEU A 1 447 ? -2.944 -4.224 26.753 1.00 98.06 447 LEU A O 1
ATOM 3376 N N . VAL A 1 448 ? -4.532 -3.027 25.710 1.00 98.06 448 VAL A N 1
ATOM 3377 C CA . VAL A 1 448 ? -3.703 -2.479 24.634 1.00 98.06 448 VAL A CA 1
ATOM 3378 C C . VAL A 1 448 ? -3.442 -1.006 24.916 1.00 98.06 448 VAL A C 1
ATOM 3380 O O . VAL A 1 448 ? -4.377 -0.218 25.013 1.00 98.06 448 VAL A O 1
ATOM 3383 N N . ILE A 1 449 ? -2.166 -0.634 24.998 1.00 96.94 449 ILE A N 1
ATOM 3384 C CA . ILE A 1 449 ? -1.717 0.756 25.097 1.00 96.94 449 ILE A CA 1
ATOM 3385 C C . ILE A 1 449 ? -0.854 1.044 23.874 1.00 96.94 449 ILE A C 1
ATOM 3387 O O . ILE A 1 449 ? 0.260 0.527 23.735 1.00 96.94 449 ILE A O 1
ATOM 3391 N N . THR A 1 450 ? -1.379 1.864 22.971 1.00 93.38 450 THR A N 1
ATOM 3392 C CA . THR A 1 450 ? -0.608 2.429 21.859 1.00 93.38 450 THR A CA 1
ATOM 3393 C C . THR A 1 450 ? 0.071 3.723 22.291 1.00 93.38 450 THR A C 1
ATOM 3395 O O . THR A 1 450 ? -0.082 4.150 23.428 1.00 93.38 450 THR A O 1
ATOM 3398 N N . THR A 1 451 ? 0.839 4.344 21.396 1.00 86.62 451 THR A N 1
ATOM 3399 C CA . THR A 1 451 ? 1.608 5.580 21.605 1.00 86.62 451 THR A CA 1
ATOM 3400 C C . THR A 1 451 ? 0.801 6.691 22.323 1.00 86.62 451 THR A C 1
ATOM 3402 O O . THR A 1 451 ? 0.106 7.466 21.652 1.00 86.62 451 THR A O 1
ATOM 3405 N N . PRO A 1 452 ? 0.898 6.824 23.665 1.00 90.69 452 PRO A N 1
ATOM 3406 C CA . PRO A 1 452 ? 0.020 7.698 24.442 1.00 90.69 452 PRO A CA 1
ATOM 3407 C C . PRO A 1 452 ? 0.516 9.149 24.381 1.00 90.69 452 PRO A C 1
ATOM 3409 O O . PRO A 1 452 ? 1.719 9.402 24.245 1.00 90.69 452 PRO A O 1
ATOM 3412 N N . GLN A 1 453 ? -0.384 10.135 24.466 1.00 88.81 453 GLN A N 1
ATOM 3413 C CA . GLN A 1 453 ? -0.001 11.554 24.405 1.00 88.81 453 GLN A CA 1
ATOM 3414 C C . GLN A 1 453 ? 0.235 12.193 25.777 1.00 88.81 453 GLN A C 1
ATOM 3416 O O . GLN A 1 453 ? 1.032 13.141 25.872 1.00 88.81 453 GLN A O 1
ATOM 3421 N N . SER A 1 454 ? -0.428 11.695 26.816 1.00 89.44 454 SER A N 1
ATOM 3422 C CA . SER A 1 454 ? -0.240 12.076 28.218 1.00 89.44 454 SER A CA 1
ATOM 3423 C C . SER A 1 454 ? 0.454 10.959 29.002 1.00 89.44 454 SER A C 1
ATOM 3425 O O . SER A 1 454 ? 0.470 9.803 28.592 1.00 89.44 454 SER A O 1
ATOM 3427 N N . ALA A 1 455 ? 1.103 11.333 30.106 1.00 91.38 455 ALA A N 1
ATOM 3428 C CA . ALA A 1 455 ? 1.715 10.373 31.019 1.00 91.38 455 ALA A CA 1
ATOM 3429 C C . ALA A 1 455 ? 0.674 9.848 32.011 1.00 91.38 455 ALA A C 1
ATOM 3431 O O . ALA A 1 455 ? -0.195 10.618 32.422 1.00 91.38 455 ALA A O 1
ATOM 3432 N N . PHE A 1 456 ? 0.850 8.594 32.419 1.00 93.69 456 PHE A N 1
ATOM 3433 C CA . PHE A 1 456 ? 0.064 7.936 33.456 1.00 93.69 456 PHE A CA 1
ATOM 3434 C C . PHE A 1 456 ? 0.446 8.495 34.825 1.00 93.69 456 PHE A C 1
ATOM 3436 O O . PHE A 1 456 ? 1.627 8.730 35.113 1.00 93.69 456 PHE A O 1
ATOM 3443 N N . ASP A 1 457 ? -0.538 8.710 35.684 1.00 94.06 457 ASP A N 1
ATOM 3444 C CA . ASP A 1 457 ? -0.312 9.105 37.062 1.00 94.06 457 ASP A CA 1
ATOM 3445 C C . ASP A 1 457 ? -0.012 7.905 37.984 1.00 94.06 457 ASP A C 1
ATOM 3447 O O . ASP A 1 457 ? 0.022 6.744 37.580 1.00 94.06 457 ASP A O 1
ATOM 3451 N N . GLU A 1 458 ? 0.285 8.179 39.259 1.00 93.38 458 GLU A N 1
ATOM 3452 C CA . GLU A 1 458 ? 0.665 7.124 40.210 1.00 93.38 458 GLU A CA 1
ATOM 3453 C C . GLU A 1 458 ? -0.480 6.133 40.494 1.00 93.38 458 GLU A C 1
ATOM 3455 O O . GLU A 1 458 ? -0.204 4.971 40.794 1.00 93.38 458 GLU A O 1
ATOM 3460 N N . SER A 1 459 ? -1.741 6.575 40.422 1.00 88.38 459 SER A N 1
ATOM 3461 C CA . SER A 1 459 ? -2.915 5.706 40.587 1.00 88.38 459 SER A CA 1
ATOM 3462 C C . SER A 1 459 ? -3.029 4.750 39.407 1.00 88.38 459 SER A C 1
ATOM 3464 O O . SER A 1 459 ? -3.082 3.539 39.614 1.00 88.38 459 SER A O 1
ATOM 3466 N N . GLU A 1 460 ? -2.972 5.279 38.188 1.00 95.19 460 GLU A N 1
ATOM 3467 C CA . GLU A 1 460 ? -3.064 4.510 36.942 1.00 95.19 460 GLU A CA 1
ATOM 3468 C C . GLU A 1 460 ? -1.910 3.502 36.823 1.00 95.19 460 GLU A C 1
ATOM 3470 O O . GLU A 1 460 ? -2.112 2.319 36.537 1.00 95.19 460 GLU A O 1
ATOM 3475 N N . LEU A 1 461 ? -0.690 3.916 37.177 1.00 96.50 461 LEU A N 1
ATOM 3476 C CA . LEU A 1 461 ? 0.473 3.026 37.247 1.00 96.50 461 LEU A CA 1
ATOM 3477 C C . LEU A 1 461 ? 0.325 1.914 38.303 1.00 96.50 461 LEU A C 1
ATOM 3479 O O . LEU A 1 461 ? 0.844 0.810 38.112 1.00 96.50 461 LEU A O 1
ATOM 3483 N N . ALA A 1 462 ? -0.351 2.177 39.426 1.00 94.00 462 ALA A N 1
ATOM 3484 C CA . ALA A 1 462 ? -0.632 1.161 40.443 1.00 94.00 462 ALA A CA 1
ATOM 3485 C C . ALA A 1 462 ? -1.727 0.174 39.998 1.00 94.00 462 ALA A C 1
ATOM 3487 O O . ALA A 1 462 ? -1.654 -1.010 40.346 1.00 94.00 462 ALA A O 1
ATOM 3488 N N . ILE A 1 463 ? -2.699 0.640 39.209 1.00 95.06 463 ILE A N 1
ATOM 3489 C CA . ILE A 1 463 ? -3.717 -0.202 38.568 1.00 95.06 463 ILE A CA 1
ATOM 3490 C C . ILE A 1 463 ? -3.041 -1.149 37.575 1.00 95.06 463 ILE A C 1
ATOM 3492 O O . ILE A 1 463 ? -3.215 -2.358 37.691 1.00 95.06 463 ILE A O 1
ATOM 3496 N N . LEU A 1 464 ? -2.164 -0.641 36.702 1.00 97.12 464 LEU A N 1
ATOM 3497 C CA . LEU A 1 464 ? -1.380 -1.465 35.770 1.00 97.12 464 LEU A CA 1
ATOM 3498 C C . LEU A 1 464 ? -0.532 -2.534 36.475 1.00 97.12 464 LEU A C 1
ATOM 3500 O O . LEU A 1 464 ? -0.487 -3.683 36.035 1.00 97.12 464 LEU A O 1
ATOM 3504 N N . GLU A 1 465 ? 0.138 -2.180 37.578 1.00 97.44 465 GLU A N 1
ATOM 3505 C CA . GLU A 1 465 ? 0.902 -3.150 38.376 1.00 97.44 465 GLU A CA 1
ATOM 3506 C C . GLU A 1 465 ? -0.001 -4.251 38.946 1.00 97.44 465 GLU A C 1
ATOM 3508 O O . GLU A 1 465 ? 0.381 -5.423 38.933 1.00 97.44 465 GLU A O 1
ATOM 3513 N N . SER A 1 466 ? -1.191 -3.882 39.424 1.00 96.38 466 SER A N 1
ATOM 3514 C CA . SER A 1 466 ? -2.159 -4.824 39.994 1.00 96.38 466 SER A CA 1
ATOM 3515 C C . SER A 1 466 ? -2.746 -5.736 38.916 1.00 96.38 466 SER A C 1
ATOM 3517 O O . SER A 1 466 ? -2.707 -6.953 39.076 1.00 96.38 466 SER A O 1
ATOM 3519 N N . PHE A 1 467 ? -3.163 -5.170 37.783 1.00 96.56 467 PHE A N 1
ATOM 3520 C CA . PHE A 1 467 ? -3.673 -5.890 36.617 1.00 96.56 467 PHE A CA 1
ATOM 3521 C C . PHE A 1 467 ? -2.701 -6.979 36.139 1.00 96.56 467 PHE A C 1
ATOM 3523 O O . PHE A 1 467 ? -3.057 -8.155 36.036 1.00 96.56 467 PHE A O 1
ATOM 3530 N N . VAL A 1 468 ? -1.427 -6.621 35.933 1.00 97.56 468 VAL A N 1
ATOM 3531 C CA . VAL A 1 468 ? -0.393 -7.583 35.510 1.00 97.56 468 VAL A CA 1
ATOM 3532 C C . VAL A 1 468 ? -0.103 -8.614 36.608 1.00 97.56 468 VAL A C 1
ATOM 3534 O O . VAL A 1 468 ? 0.101 -9.794 36.313 1.00 97.56 468 VAL A O 1
ATOM 3537 N N . ALA A 1 469 ? -0.093 -8.209 37.883 1.00 95.88 469 ALA A N 1
ATOM 3538 C CA . ALA A 1 469 ? 0.129 -9.127 39.002 1.00 95.88 469 ALA A CA 1
ATOM 3539 C C . ALA A 1 469 ? -0.999 -10.162 39.165 1.00 95.88 469 ALA A C 1
ATOM 3541 O O . ALA A 1 469 ? -0.719 -11.300 39.566 1.00 95.88 469 ALA A O 1
ATOM 3542 N N . ASP A 1 470 ? -2.233 -9.785 38.828 1.00 94.00 470 ASP A N 1
ATOM 3543 C CA . ASP A 1 470 ? -3.414 -10.651 38.857 1.00 94.00 470 ASP A CA 1
ATOM 3544 C C . ASP A 1 470 ? -3.535 -11.541 37.605 1.00 94.00 470 ASP A C 1
ATOM 3546 O O . ASP A 1 470 ? -4.305 -12.504 37.597 1.00 94.00 470 ASP A O 1
ATOM 3550 N N . GLY A 1 471 ? -2.666 -11.323 36.613 1.00 94.06 471 GLY A N 1
ATOM 3551 C CA . GLY A 1 471 ? -2.490 -12.187 35.447 1.00 94.06 471 GLY A CA 1
ATOM 3552 C C . GLY A 1 471 ? -3.016 -11.610 34.136 1.00 94.06 471 GLY A C 1
ATOM 3553 O O . GLY A 1 471 ? -2.941 -12.316 33.132 1.00 94.06 471 GLY A O 1
ATOM 3554 N N . GLY A 1 472 ? -3.491 -10.361 34.132 1.00 96.75 472 GLY A N 1
ATOM 3555 C CA . GLY A 1 472 ? -3.873 -9.649 32.917 1.00 96.75 472 GLY A CA 1
ATOM 3556 C C . GLY A 1 472 ? -2.699 -9.504 31.943 1.00 96.75 472 GLY A C 1
ATOM 3557 O O . GLY A 1 472 ? -1.529 -9.408 32.352 1.00 96.75 472 GLY A O 1
ATOM 3558 N N . ALA A 1 473 ? -2.992 -9.523 30.642 1.00 98.31 473 ALA A N 1
ATOM 3559 C CA . ALA A 1 473 ? -1.977 -9.344 29.605 1.00 98.31 473 ALA A CA 1
ATOM 3560 C C . ALA A 1 473 ? -1.950 -7.907 29.082 1.00 98.31 473 ALA A C 1
ATOM 3562 O O . ALA A 1 473 ? -2.980 -7.328 28.748 1.00 98.31 473 ALA A O 1
ATOM 3563 N N . LEU A 1 474 ? -0.750 -7.338 28.982 1.00 98.44 474 LEU A N 1
ATOM 3564 C CA . LEU A 1 474 ? -0.544 -5.950 28.573 1.00 98.44 474 LEU A CA 1
ATOM 3565 C C . LEU A 1 474 ? 0.217 -5.899 27.247 1.00 98.44 474 LEU A C 1
ATOM 3567 O O . LEU A 1 474 ? 1.298 -6.478 27.125 1.00 98.44 474 LEU A O 1
ATOM 3571 N N . PHE A 1 475 ? -0.321 -5.180 26.267 1.00 98.38 475 PHE A N 1
ATOM 3572 C CA . PHE A 1 475 ? 0.266 -5.017 24.940 1.00 98.38 475 PHE A CA 1
ATOM 3573 C C . PHE A 1 475 ? 0.663 -3.559 24.734 1.00 98.38 475 PHE A C 1
ATOM 3575 O O . PHE A 1 475 ? -0.191 -2.683 24.620 1.00 98.38 475 PHE A O 1
ATOM 3582 N N . LEU A 1 476 ? 1.968 -3.302 24.694 1.00 97.81 476 LEU A N 1
ATOM 3583 C CA . LEU A 1 476 ? 2.533 -1.970 24.509 1.00 97.81 476 LEU A CA 1
ATOM 3584 C C . LEU A 1 476 ? 2.978 -1.807 23.056 1.00 97.81 476 LEU A C 1
ATOM 3586 O O . LEU A 1 476 ? 3.885 -2.514 22.607 1.00 97.81 476 LEU A O 1
ATOM 3590 N N . PHE A 1 477 ? 2.362 -0.873 22.337 1.00 95.88 477 PHE A N 1
ATOM 3591 C CA . PHE A 1 477 ? 2.711 -0.558 20.956 1.00 95.88 477 PHE A CA 1
ATOM 3592 C C . PHE A 1 477 ? 3.380 0.814 20.869 1.00 95.88 477 PHE A C 1
ATOM 3594 O O . PHE A 1 477 ? 2.748 1.854 21.066 1.00 95.88 477 PHE A O 1
ATOM 3601 N N . ASP A 1 478 ? 4.667 0.808 20.548 1.00 92.44 478 ASP A N 1
ATOM 3602 C CA . ASP A 1 478 ? 5.462 2.019 20.377 1.00 92.44 478 ASP A CA 1
ATOM 3603 C C . ASP A 1 478 ? 5.547 2.449 18.907 1.00 92.44 478 ASP A C 1
ATOM 3605 O O . ASP A 1 478 ? 5.163 1.712 18.005 1.00 92.44 478 ASP A O 1
ATOM 3609 N N . GLN A 1 479 ? 6.064 3.642 18.642 1.00 87.50 479 GLN A N 1
ATOM 3610 C CA . GLN A 1 479 ? 6.382 4.116 17.300 1.00 87.50 479 GLN A CA 1
ATOM 3611 C C . GLN A 1 479 ? 7.716 4.858 17.356 1.00 87.50 479 GLN A C 1
ATOM 3613 O O . GLN A 1 479 ? 7.964 5.592 18.304 1.00 87.50 479 GLN A O 1
ATOM 3618 N N . SER A 1 480 ? 8.560 4.723 16.325 1.00 82.00 480 SER A N 1
ATOM 3619 C CA . SER A 1 480 ? 9.815 5.483 16.280 1.00 82.00 480 SER A CA 1
ATOM 3620 C C . SER A 1 480 ? 9.558 6.993 16.352 1.00 82.00 480 SER A C 1
ATOM 3622 O O . SER A 1 480 ? 8.617 7.483 15.719 1.00 82.00 480 SER A O 1
ATOM 3624 N N . ASP A 1 481 ? 10.477 7.747 16.949 1.00 74.25 481 ASP A N 1
ATOM 3625 C CA . ASP A 1 481 ? 10.377 9.202 17.120 1.00 74.25 481 ASP A CA 1
ATOM 3626 C C . ASP A 1 481 ? 10.554 9.999 15.799 1.00 74.25 481 ASP A C 1
ATOM 3628 O O . ASP A 1 481 ? 10.645 11.231 15.805 1.00 74.25 481 ASP A O 1
ATOM 3632 N N . PHE A 1 482 ? 10.589 9.327 14.641 1.00 67.69 482 PHE A N 1
ATOM 3633 C CA . PHE A 1 482 ? 10.686 9.951 13.319 1.00 67.69 482 PHE A CA 1
ATOM 3634 C C . PHE A 1 482 ? 9.556 10.975 13.105 1.00 67.69 482 PHE A C 1
ATOM 3636 O O . PHE A 1 482 ? 8.372 10.662 13.257 1.00 67.69 482 PHE A O 1
ATOM 3643 N N . GLY A 1 483 ? 9.919 12.208 12.734 1.00 63.00 483 GLY A N 1
ATOM 3644 C CA . GLY A 1 483 ? 8.975 13.320 12.566 1.00 63.00 483 GLY A CA 1
ATOM 3645 C C . GLY A 1 483 ? 8.539 14.002 13.871 1.00 63.00 483 GLY A C 1
ATOM 3646 O O . GLY A 1 483 ? 7.580 14.777 13.847 1.00 63.00 483 GLY A O 1
ATOM 3647 N N . GLY A 1 484 ? 9.232 13.744 14.988 1.00 62.47 484 GLY A N 1
ATOM 3648 C CA . GLY A 1 484 ? 9.018 14.413 16.278 1.00 62.47 484 GLY A CA 1
ATOM 3649 C C . GLY A 1 484 ? 7.999 13.740 17.200 1.00 62.47 484 GLY A C 1
ATOM 3650 O O . GLY A 1 484 ? 7.413 14.410 18.054 1.00 62.47 484 GLY A O 1
ATOM 3651 N N . ASN A 1 485 ? 7.771 12.435 17.035 1.00 66.38 485 ASN A N 1
ATOM 3652 C CA . ASN A 1 485 ? 6.846 11.647 17.855 1.00 66.38 485 ASN A CA 1
ATOM 3653 C C . ASN A 1 485 ? 7.515 11.151 19.156 1.00 66.38 485 ASN A C 1
ATOM 3655 O O . ASN A 1 485 ? 7.666 9.957 19.345 1.00 66.38 485 ASN A O 1
ATOM 3659 N N . ASP A 1 486 ? 7.922 12.057 20.052 1.00 64.62 486 ASP A N 1
ATOM 3660 C CA . ASP A 1 486 ? 8.653 11.742 21.304 1.00 64.62 486 ASP A CA 1
ATOM 3661 C C . ASP A 1 486 ? 7.735 11.156 22.399 1.00 64.62 486 ASP A C 1
ATOM 3663 O O . ASP A 1 486 ? 7.385 11.824 23.379 1.00 64.62 486 ASP A O 1
ATOM 3667 N N . ARG A 1 487 ? 7.253 9.924 22.189 1.00 80.31 487 ARG A N 1
ATOM 3668 C CA . ARG A 1 487 ? 6.330 9.221 23.107 1.00 80.31 487 ARG A CA 1
ATOM 3669 C C . ARG A 1 487 ? 6.901 7.922 23.672 1.00 80.31 487 ARG A C 1
ATOM 3671 O O . ARG A 1 487 ? 6.407 7.457 24.701 1.00 80.31 487 ARG A O 1
ATOM 3678 N N . THR A 1 488 ? 8.006 7.438 23.101 1.00 87.25 488 THR A N 1
ATOM 3679 C CA . THR A 1 488 ? 8.825 6.320 23.598 1.00 87.25 488 THR A CA 1
ATOM 3680 C C . THR A 1 488 ? 9.064 6.407 25.116 1.00 87.25 488 THR A C 1
ATOM 3682 O O . THR A 1 488 ? 9.019 5.409 25.842 1.00 87.25 488 THR A O 1
ATOM 3685 N N . GLY A 1 489 ? 9.293 7.621 25.633 1.00 88.38 489 GLY A N 1
ATOM 3686 C CA . GLY A 1 489 ? 9.533 7.867 27.056 1.00 88.38 489 GLY A CA 1
ATOM 3687 C C . GLY A 1 489 ? 8.377 7.467 27.983 1.00 88.38 489 GLY A C 1
ATOM 3688 O O . GLY A 1 489 ? 8.646 6.966 29.073 1.00 88.38 489 GLY A O 1
ATOM 3689 N N . ILE A 1 490 ? 7.120 7.635 27.557 1.00 91.25 490 ILE A N 1
ATOM 3690 C CA . ILE A 1 490 ? 5.937 7.341 28.387 1.00 91.25 490 ILE A CA 1
ATOM 3691 C C . ILE A 1 490 ? 5.756 5.824 28.532 1.00 91.25 490 ILE A C 1
ATOM 3693 O O . ILE A 1 490 ? 5.611 5.317 29.642 1.00 91.25 490 ILE A O 1
ATOM 3697 N N . LEU A 1 491 ? 5.869 5.069 27.435 1.00 94.50 491 LEU A N 1
ATOM 3698 C CA . LEU A 1 491 ? 5.817 3.602 27.489 1.00 94.50 491 LEU A CA 1
ATOM 3699 C C . LEU A 1 491 ? 6.972 3.017 28.319 1.00 94.50 491 LEU A C 1
ATOM 3701 O O . LEU A 1 491 ? 6.808 2.021 29.026 1.00 94.50 491 LEU A O 1
ATOM 3705 N N . ASN A 1 492 ? 8.143 3.658 28.283 1.00 95.06 492 ASN A N 1
ATOM 3706 C CA . ASN A 1 492 ? 9.288 3.255 29.095 1.00 95.06 492 ASN A CA 1
ATOM 3707 C C . ASN A 1 492 ? 9.102 3.506 30.601 1.00 95.06 492 ASN A C 1
ATOM 3709 O O . ASN A 1 492 ? 9.712 2.783 31.393 1.00 95.06 492 ASN A O 1
ATOM 3713 N N . GLU A 1 493 ? 8.260 4.465 31.000 1.00 95.88 493 GLU A N 1
ATOM 3714 C CA . GLU A 1 493 ? 7.863 4.678 32.399 1.00 95.88 493 GLU A CA 1
ATOM 3715 C C . GLU A 1 493 ? 6.998 3.516 32.910 1.00 95.88 493 GLU A C 1
ATOM 3717 O O . GLU A 1 493 ? 7.289 2.965 33.974 1.00 95.88 493 GLU A O 1
ATOM 3722 N N . ILE A 1 494 ? 6.032 3.048 32.107 1.00 97.06 494 ILE A N 1
ATOM 3723 C CA . ILE A 1 494 ? 5.241 1.838 32.401 1.00 97.06 494 ILE A CA 1
ATOM 3724 C C . ILE A 1 494 ? 6.167 0.621 32.530 1.00 97.06 494 ILE A C 1
ATOM 3726 O O . ILE A 1 494 ? 6.129 -0.107 33.525 1.00 97.06 494 ILE A O 1
ATOM 3730 N N . ALA A 1 495 ? 7.065 0.426 31.559 1.00 97.38 495 ALA A N 1
ATOM 3731 C CA . ALA A 1 495 ? 8.014 -0.685 31.574 1.00 97.38 495 ALA A CA 1
ATOM 3732 C C . ALA A 1 495 ? 8.975 -0.642 32.780 1.00 97.38 495 ALA A C 1
ATOM 3734 O O . ALA A 1 495 ? 9.405 -1.688 33.273 1.00 97.38 495 ALA A O 1
ATOM 3735 N N . GLU A 1 496 ? 9.327 0.551 33.274 1.00 97.50 496 GLU A N 1
ATOM 3736 C CA . GLU A 1 496 ? 10.094 0.720 34.513 1.00 97.50 496 GLU A CA 1
ATOM 3737 C C . GLU A 1 496 ? 9.274 0.415 35.759 1.00 97.50 496 GLU A C 1
ATOM 3739 O O . GLU A 1 496 ? 9.773 -0.288 36.641 1.00 97.50 496 GLU A O 1
ATOM 3744 N N . ARG A 1 497 ? 8.017 0.863 35.813 1.00 97.56 497 ARG A N 1
ATOM 3745 C CA . ARG A 1 497 ? 7.116 0.580 36.934 1.00 97.56 497 ARG A CA 1
ATOM 3746 C C . ARG A 1 497 ? 6.880 -0.916 37.133 1.00 97.56 497 ARG A C 1
ATOM 3748 O O . ARG A 1 497 ? 6.821 -1.356 38.281 1.00 97.56 497 ARG A O 1
ATOM 3755 N N . LEU A 1 498 ? 6.781 -1.663 36.034 1.00 98.00 498 LEU A N 1
ATOM 3756 C CA . LEU A 1 498 ? 6.551 -3.110 36.008 1.00 98.00 498 LEU A CA 1
ATOM 3757 C C . LEU A 1 498 ? 7.844 -3.952 36.085 1.00 98.00 498 LEU A C 1
ATOM 3759 O O . LEU A 1 498 ? 7.768 -5.176 36.059 1.00 98.00 498 LEU A O 1
ATOM 3763 N N . ASP A 1 499 ? 9.024 -3.321 36.187 1.00 97.56 499 ASP A N 1
ATOM 3764 C CA . ASP A 1 499 ? 10.344 -3.985 36.213 1.00 97.56 499 ASP A CA 1
ATOM 3765 C C . ASP A 1 499 ? 10.596 -4.919 35.006 1.00 97.56 499 ASP A C 1
ATOM 3767 O O . ASP A 1 499 ? 11.217 -5.974 35.140 1.00 97.56 499 ASP A O 1
ATOM 3771 N N . LEU A 1 500 ? 10.133 -4.528 33.808 1.00 98.06 500 LEU A N 1
ATOM 3772 C CA . LEU A 1 500 ? 10.276 -5.344 32.595 1.00 98.06 500 LEU A CA 1
ATOM 3773 C C . LEU A 1 500 ? 11.739 -5.447 32.147 1.00 98.06 500 LEU A C 1
ATOM 3775 O O . LEU A 1 500 ? 12.512 -4.485 32.253 1.00 98.06 500 LEU A O 1
ATOM 3779 N N . ALA A 1 501 ? 12.104 -6.572 31.532 1.00 97.62 501 ALA A N 1
ATOM 3780 C CA . ALA A 1 501 ? 13.437 -6.814 30.979 1.00 97.62 501 ALA A CA 1
ATOM 3781 C C . ALA A 1 501 ? 13.808 -5.905 29.787 1.00 97.62 501 ALA A C 1
ATOM 3783 O O . ALA A 1 501 ? 15.000 -5.747 29.480 1.00 97.62 501 ALA A O 1
ATOM 3784 N N . PHE A 1 502 ? 12.817 -5.290 29.131 1.00 97.75 502 PHE A N 1
ATOM 3785 C CA . PHE A 1 502 ? 12.983 -4.485 27.919 1.00 97.75 502 PHE A CA 1
ATOM 3786 C C . PHE A 1 502 ? 12.456 -3.046 28.054 1.00 97.75 502 PHE A C 1
A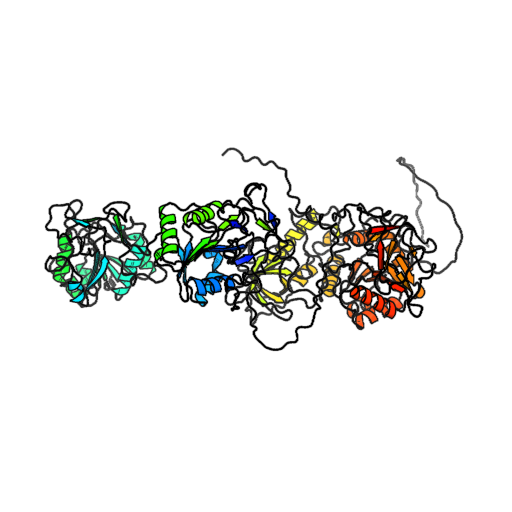TOM 3788 O O . PHE A 1 502 ? 11.636 -2.737 28.915 1.00 97.75 502 PHE A O 1
ATOM 3795 N N . ARG A 1 503 ? 12.941 -2.163 27.180 1.00 96.69 503 ARG A N 1
ATOM 3796 C CA . ARG A 1 503 ? 12.487 -0.784 26.938 1.00 96.69 503 ARG A CA 1
ATOM 3797 C C . ARG A 1 503 ? 12.409 -0.552 25.432 1.00 96.69 503 ARG A C 1
ATOM 3799 O O . ARG A 1 503 ? 13.069 -1.263 24.677 1.00 96.69 503 ARG A O 1
ATOM 3806 N N . PHE A 1 504 ? 11.664 0.447 24.997 1.00 94.56 504 PHE A N 1
ATOM 3807 C CA . PHE A 1 504 ? 11.639 0.897 23.613 1.00 94.56 504 PHE A CA 1
ATOM 3808 C C . PHE A 1 504 ? 12.773 1.887 23.318 1.00 94.56 504 PHE A C 1
ATOM 3810 O O . PHE A 1 504 ? 13.215 2.635 24.196 1.00 94.56 504 PHE A O 1
ATOM 3817 N N . ASN A 1 505 ? 13.276 1.848 22.088 1.00 92.31 505 ASN A N 1
ATOM 3818 C CA . ASN A 1 505 ? 14.393 2.638 21.582 1.00 92.31 505 ASN A CA 1
ATOM 3819 C C . ASN A 1 505 ? 13.872 3.582 20.496 1.00 92.31 505 ASN A C 1
ATOM 3821 O O . ASN A 1 505 ? 13.490 3.103 19.432 1.00 92.31 505 ASN A O 1
ATOM 3825 N N . GLY A 1 506 ? 13.899 4.896 20.740 1.00 87.69 506 GLY A N 1
ATOM 3826 C CA . GLY A 1 506 ? 13.209 5.893 19.901 1.00 87.69 506 GLY A CA 1
ATOM 3827 C C . GLY A 1 506 ? 13.731 6.039 18.463 1.00 87.69 506 GLY A C 1
ATOM 3828 O O . GLY A 1 506 ? 13.091 6.686 17.636 1.00 87.69 506 GLY A O 1
ATOM 3829 N N . GLY A 1 507 ? 14.863 5.413 18.122 1.00 88.75 507 GLY A N 1
ATOM 3830 C CA . GLY A 1 507 ? 15.366 5.363 16.747 1.00 88.75 507 GLY A CA 1
ATOM 3831 C C . GLY A 1 507 ? 14.510 4.489 15.820 1.00 88.75 507 GLY A C 1
ATOM 3832 O O . GLY A 1 507 ? 14.006 3.440 16.223 1.00 88.75 507 GLY A O 1
ATOM 3833 N N . GLN A 1 508 ? 14.400 4.894 14.553 1.00 90.94 508 GLN A N 1
ATOM 3834 C CA . GLN A 1 508 ? 13.682 4.149 13.518 1.00 90.94 508 GLN A CA 1
ATOM 3835 C C . GLN A 1 508 ? 14.538 2.997 12.990 1.00 90.94 508 GLN A C 1
ATOM 3837 O O . GLN A 1 508 ? 15.719 3.178 12.691 1.00 90.94 508 GLN A O 1
ATOM 3842 N N . VAL A 1 509 ? 13.946 1.812 12.857 1.00 93.44 509 VAL A N 1
ATOM 3843 C CA . VAL A 1 509 ? 14.582 0.684 12.170 1.00 93.44 509 VAL A CA 1
ATOM 3844 C C . VAL A 1 509 ? 14.296 0.781 10.675 1.00 93.44 509 VAL A C 1
ATOM 3846 O O . VAL A 1 509 ? 13.138 0.841 10.264 1.00 93.44 509 VAL A O 1
ATOM 3849 N N . GLU A 1 510 ? 15.351 0.755 9.868 1.00 92.69 510 GLU A N 1
ATOM 3850 C CA . GLU A 1 510 ? 15.273 0.719 8.409 1.00 92.69 510 GLU A CA 1
ATOM 3851 C C . GLU A 1 510 ? 15.939 -0.547 7.857 1.00 92.69 510 GLU A C 1
ATOM 3853 O O . GLU A 1 510 ? 16.906 -1.061 8.425 1.00 92.69 510 GLU A O 1
ATOM 3858 N N . ASP A 1 511 ? 15.440 -1.037 6.726 1.00 91.25 511 ASP A N 1
ATOM 3859 C CA . ASP A 1 511 ? 16.007 -2.147 5.969 1.00 91.25 511 ASP A CA 1
ATOM 3860 C C . ASP A 1 511 ? 15.883 -1.875 4.464 1.00 91.25 511 ASP A C 1
ATOM 3862 O O . ASP A 1 511 ? 14.787 -1.736 3.926 1.00 91.25 511 ASP A O 1
ATOM 3866 N N . GLU A 1 512 ? 17.006 -1.813 3.749 1.00 85.56 512 GLU A N 1
ATOM 3867 C CA . GLU A 1 512 ? 17.023 -1.580 2.297 1.00 85.56 512 GLU A CA 1
ATOM 3868 C C . GLU A 1 512 ? 16.672 -2.830 1.471 1.00 85.56 512 GLU A C 1
ATOM 3870 O O . GLU A 1 512 ? 16.415 -2.730 0.270 1.00 85.56 512 GLU A O 1
ATOM 3875 N N . VAL A 1 513 ? 16.696 -4.015 2.088 1.00 84.19 513 VAL A N 1
ATOM 3876 C CA . VAL A 1 513 ? 16.632 -5.315 1.406 1.00 84.19 513 VAL A CA 1
ATOM 3877 C C . VAL A 1 513 ? 15.359 -6.086 1.752 1.00 84.19 513 VAL A C 1
ATOM 3879 O O . VAL A 1 513 ? 14.744 -6.662 0.856 1.00 84.19 513 VAL A O 1
ATOM 3882 N N . GLN A 1 514 ? 14.985 -6.146 3.030 1.00 85.81 514 GLN A N 1
ATOM 3883 C CA . GLN A 1 514 ? 13.813 -6.870 3.532 1.00 85.81 514 GLN A CA 1
ATOM 3884 C C . GLN A 1 514 ? 12.802 -5.895 4.135 1.00 85.81 514 GLN A C 1
ATOM 3886 O O . GLN A 1 514 ? 12.736 -5.701 5.347 1.00 85.81 514 GLN A O 1
ATOM 3891 N N . ASN A 1 515 ? 11.999 -5.289 3.267 1.00 87.19 515 ASN A N 1
ATOM 3892 C CA . ASN A 1 515 ? 10.946 -4.354 3.642 1.00 87.19 515 ASN A CA 1
ATOM 3893 C C . ASN A 1 515 ? 9.664 -4.607 2.832 1.00 87.19 515 ASN A C 1
ATOM 3895 O O . ASN A 1 515 ? 9.701 -5.253 1.781 1.00 87.19 515 ASN A O 1
ATOM 3899 N N . ALA A 1 516 ? 8.534 -4.088 3.313 1.00 79.88 516 ALA A N 1
ATOM 3900 C CA . ALA A 1 516 ? 7.241 -4.153 2.631 1.00 79.88 516 ALA A CA 1
ATOM 3901 C C . ALA A 1 516 ? 7.028 -2.974 1.659 1.00 79.88 516 ALA A C 1
ATOM 3903 O O . ALA A 1 516 ? 5.902 -2.629 1.308 1.00 79.88 516 ALA A O 1
ATOM 3904 N N . GLY A 1 517 ? 8.118 -2.367 1.179 1.00 76.38 517 GLY A N 1
ATOM 3905 C CA . GLY A 1 517 ? 8.109 -1.345 0.142 1.00 76.38 517 GLY A CA 1
ATOM 3906 C C . GLY A 1 517 ? 9.058 -0.184 0.424 1.00 76.38 517 GLY A C 1
ATOM 3907 O O . GLY A 1 517 ? 10.030 0.002 -0.311 1.00 76.38 517 GLY A O 1
ATOM 3908 N N . PRO A 1 518 ? 8.771 0.659 1.425 1.00 80.06 518 PRO A N 1
ATOM 3909 C CA . PRO A 1 518 ? 9.712 1.666 1.888 1.00 80.06 518 PRO A CA 1
ATOM 3910 C C . PRO A 1 518 ? 10.727 1.075 2.876 1.00 80.06 518 PRO A C 1
ATOM 3912 O O . PRO A 1 518 ? 10.407 0.177 3.645 1.00 80.06 518 PRO A O 1
ATOM 3915 N N . VAL A 1 519 ? 11.938 1.639 2.923 1.00 86.25 519 VAL A N 1
ATOM 3916 C CA . VAL A 1 519 ? 13.011 1.150 3.813 1.00 86.25 519 VAL A CA 1
ATOM 3917 C C . VAL A 1 519 ? 12.647 1.204 5.301 1.00 86.25 519 VAL A C 1
ATOM 3919 O O . VAL A 1 519 ? 13.137 0.395 6.071 1.00 86.25 519 VAL A O 1
ATOM 3922 N N . TYR A 1 520 ? 11.752 2.108 5.700 1.00 87.50 520 TYR A N 1
ATOM 3923 C CA . TYR A 1 520 ? 11.261 2.270 7.074 1.00 87.50 520 TYR A CA 1
ATOM 3924 C C . TYR A 1 520 ? 10.075 1.351 7.428 1.00 87.50 520 TYR A C 1
ATOM 3926 O O . TYR A 1 520 ? 9.427 1.544 8.457 1.00 87.50 520 TYR A O 1
ATOM 3934 N N . GLU A 1 521 ? 9.756 0.375 6.575 1.00 90.19 521 GLU A N 1
ATOM 3935 C CA . GLU A 1 521 ? 8.782 -0.687 6.849 1.00 90.19 521 GLU A CA 1
ATOM 3936 C C . GLU A 1 521 ? 9.467 -2.063 6.755 1.00 90.19 521 GLU A C 1
ATOM 3938 O O . GLU A 1 521 ? 9.216 -2.829 5.818 1.00 90.19 521 GLU A O 1
ATOM 3943 N N . PRO A 1 522 ? 10.413 -2.368 7.666 1.00 92.88 522 PRO A N 1
ATOM 3944 C CA . PRO A 1 522 ? 11.116 -3.642 7.664 1.00 92.88 522 PRO A CA 1
ATOM 3945 C C . PRO A 1 522 ? 10.160 -4.822 7.867 1.00 92.88 522 PRO A C 1
ATOM 3947 O O . PRO A 1 522 ? 9.155 -4.731 8.576 1.00 92.88 522 PRO A O 1
ATOM 3950 N N . VAL A 1 523 ? 10.528 -5.959 7.278 1.00 92.19 523 VAL A N 1
ATOM 3951 C CA . VAL A 1 523 ? 9.799 -7.224 7.405 1.00 92.19 523 VAL A CA 1
ATOM 3952 C C . VAL A 1 523 ? 10.627 -8.208 8.226 1.00 92.19 523 VAL A C 1
ATOM 3954 O O . VAL A 1 523 ? 11.745 -8.568 7.850 1.00 92.19 523 VAL A O 1
ATOM 3957 N N . ALA A 1 524 ? 10.079 -8.674 9.346 1.00 93.62 524 ALA A N 1
ATOM 3958 C CA . ALA A 1 524 ? 10.680 -9.743 10.133 1.00 93.62 524 ALA A CA 1
ATOM 3959 C C . ALA A 1 524 ? 10.309 -11.103 9.541 1.00 93.62 524 ALA A C 1
ATOM 3961 O O . ALA A 1 524 ? 9.141 -11.377 9.303 1.00 93.62 524 ALA A O 1
ATOM 3962 N N . THR A 1 525 ? 11.296 -11.975 9.356 1.00 91.62 525 THR A N 1
ATOM 3963 C CA . THR A 1 525 ? 11.102 -13.386 8.951 1.00 91.62 525 THR A CA 1
ATOM 3964 C C . THR A 1 525 ? 11.749 -14.364 9.936 1.00 91.62 525 THR A C 1
ATOM 3966 O O . THR A 1 525 ? 11.729 -15.580 9.755 1.00 91.62 525 THR A O 1
ATOM 3969 N N . GLU A 1 526 ? 12.351 -13.832 11.000 1.00 89.94 526 GLU A N 1
ATOM 3970 C CA . GLU A 1 526 ? 13.119 -14.578 11.988 1.00 89.94 526 GLU A CA 1
ATOM 3971 C C . GLU A 1 526 ? 12.401 -14.509 13.339 1.00 89.94 526 GLU A C 1
ATOM 3973 O O . GLU A 1 526 ? 12.460 -13.496 14.042 1.00 89.94 526 GLU A O 1
ATOM 3978 N N . PHE A 1 527 ? 11.750 -15.612 13.711 1.00 93.06 527 PHE A N 1
ATOM 3979 C CA . PHE A 1 527 ? 10.997 -15.745 14.958 1.00 93.06 527 PHE A CA 1
ATOM 3980 C C . PHE A 1 527 ? 11.728 -16.623 15.970 1.00 93.06 527 PHE A C 1
ATOM 3982 O O . PHE A 1 527 ? 12.460 -17.561 15.630 1.00 93.06 527 PHE A O 1
ATOM 3989 N N . SER A 1 528 ? 11.546 -16.315 17.249 1.00 93.06 528 SER A N 1
ATOM 3990 C CA . SER A 1 528 ? 12.158 -17.066 18.335 1.00 93.06 528 SER A CA 1
ATOM 3991 C C . SER A 1 528 ? 11.436 -18.395 18.546 1.00 93.06 528 SER A C 1
ATOM 3993 O O . SER A 1 528 ? 10.237 -18.400 18.804 1.00 93.06 528 SER A O 1
ATOM 3995 N N . PRO A 1 529 ? 12.146 -19.539 18.548 1.00 89.62 529 PRO A N 1
ATOM 3996 C CA . PRO A 1 529 ? 11.530 -20.842 18.793 1.00 89.62 529 PRO A CA 1
ATOM 3997 C C . PRO A 1 529 ? 11.118 -21.047 20.262 1.00 89.62 529 PRO A C 1
ATOM 3999 O O . PRO A 1 529 ? 10.687 -22.139 20.627 1.00 89.62 529 PRO A O 1
ATOM 4002 N N . ALA A 1 530 ? 11.348 -20.053 21.129 1.00 90.81 530 ALA A N 1
ATOM 4003 C CA . ALA A 1 530 ? 10.893 -20.067 22.515 1.00 90.81 530 ALA A CA 1
ATOM 4004 C C . ALA A 1 530 ? 9.391 -19.764 22.642 1.00 90.81 530 ALA A C 1
ATOM 4006 O O . ALA A 1 530 ? 8.799 -20.130 23.656 1.00 90.81 530 ALA A O 1
ATOM 4007 N N . PHE A 1 531 ? 8.799 -19.144 21.618 1.00 92.38 531 PHE A N 1
ATOM 4008 C CA . PHE A 1 531 ? 7.399 -18.741 21.570 1.00 92.38 531 PHE A CA 1
ATOM 4009 C C . PHE A 1 531 ? 6.702 -19.439 20.402 1.00 92.38 531 PHE A C 1
ATOM 4011 O O . PHE A 1 531 ? 7.297 -19.621 19.341 1.00 92.38 531 PHE A O 1
ATOM 4018 N N . ASP A 1 532 ? 5.449 -19.837 20.603 1.00 90.06 532 ASP A N 1
ATOM 4019 C CA . ASP A 1 532 ? 4.677 -20.624 19.633 1.00 90.06 532 ASP A CA 1
ATOM 4020 C C . ASP A 1 532 ? 3.574 -19.763 18.992 1.00 90.06 532 ASP A C 1
ATOM 4022 O O . ASP A 1 532 ? 2.404 -20.116 19.017 1.00 90.06 532 ASP A O 1
ATOM 4026 N N . TYR A 1 533 ? 3.933 -18.569 18.505 1.00 92.94 533 TYR A N 1
ATOM 4027 C CA . TYR A 1 533 ? 2.980 -17.580 17.961 1.00 92.94 533 TYR A CA 1
ATOM 4028 C C . TYR A 1 533 ? 2.889 -17.577 16.431 1.00 92.94 533 TYR A C 1
ATOM 4030 O O . TYR A 1 533 ? 2.132 -16.804 15.850 1.00 92.94 533 TYR A O 1
ATOM 4038 N N . ALA A 1 534 ? 3.668 -18.433 15.772 1.00 87.81 534 ALA A N 1
ATOM 4039 C CA . ALA A 1 534 ? 3.762 -18.509 14.317 1.00 87.81 534 ALA A CA 1
ATOM 4040 C C . ALA A 1 534 ? 2.852 -19.597 13.717 1.00 87.81 534 ALA A C 1
ATOM 4042 O O . ALA A 1 534 ? 3.083 -20.042 12.595 1.00 87.81 534 ALA A O 1
ATOM 4043 N N . ASP A 1 535 ? 1.851 -20.072 14.459 1.00 87.56 535 ASP A N 1
ATOM 4044 C CA . ASP A 1 535 ? 0.898 -21.057 13.951 1.00 87.56 535 ASP A CA 1
ATOM 4045 C C . ASP A 1 535 ? 0.025 -20.458 12.838 1.00 87.56 535 ASP A C 1
ATOM 4047 O O . ASP A 1 535 ? -0.400 -19.307 12.906 1.00 87.56 535 ASP A O 1
ATOM 4051 N N . ALA A 1 536 ? -0.239 -21.249 11.795 1.00 83.94 536 ALA A N 1
ATOM 4052 C CA . ALA A 1 536 ? -1.062 -20.817 10.668 1.00 83.94 536 ALA A CA 1
ATOM 4053 C C . ALA A 1 536 ? -2.524 -20.633 11.093 1.00 83.94 536 ALA A C 1
ATOM 4055 O O . ALA A 1 536 ? -3.114 -21.553 11.678 1.00 83.94 536 ALA A O 1
ATOM 4056 N N . ARG A 1 537 ? -3.145 -19.517 10.702 1.00 88.06 537 ARG A N 1
ATOM 4057 C CA . ARG A 1 537 ? -4.597 -19.319 10.801 1.00 88.06 537 ARG A CA 1
ATOM 4058 C C . ARG A 1 537 ? -5.126 -18.614 9.553 1.00 88.06 537 ARG A C 1
ATOM 4060 O O . ARG A 1 537 ? -4.424 -18.467 8.565 1.00 88.06 537 ARG A O 1
ATOM 4067 N N . ALA A 1 538 ? -6.425 -18.340 9.530 1.00 87.69 538 ALA A N 1
ATOM 4068 C CA . ALA A 1 538 ? -7.018 -17.579 8.439 1.00 87.69 538 ALA A CA 1
ATOM 4069 C C . ALA A 1 538 ? -6.878 -16.091 8.769 1.00 87.69 538 ALA A C 1
ATOM 4071 O O . ALA A 1 538 ? -7.477 -15.659 9.749 1.00 87.69 538 ALA A O 1
ATOM 4072 N N . GLY A 1 539 ? -6.085 -15.357 7.990 1.00 87.31 539 GLY A N 1
ATOM 4073 C CA . GLY A 1 539 ? -5.926 -13.909 8.113 1.00 87.31 539 GLY A CA 1
ATOM 4074 C C . GLY A 1 539 ? -6.948 -13.093 7.316 1.00 87.31 539 GLY A C 1
ATOM 4075 O O . GLY A 1 539 ? -7.834 -13.631 6.646 1.00 87.31 539 GLY A O 1
ATOM 4076 N N . ILE A 1 540 ? -6.792 -11.773 7.397 1.00 87.31 540 ILE A N 1
ATOM 4077 C CA . ILE A 1 540 ? -7.563 -10.752 6.669 1.00 87.31 540 ILE A CA 1
ATOM 4078 C C . ILE A 1 540 ? -7.067 -10.624 5.221 1.00 87.31 540 ILE A C 1
ATOM 4080 O O . ILE A 1 540 ? -7.857 -10.357 4.311 1.00 87.31 540 ILE A O 1
ATOM 4084 N N . GLY A 1 541 ? -5.755 -10.780 5.017 1.00 82.81 541 GLY A N 1
ATOM 4085 C CA . GLY A 1 541 ? -5.093 -10.522 3.744 1.00 82.81 541 GLY A CA 1
ATOM 4086 C C . GLY A 1 541 ? -5.590 -11.382 2.581 1.00 82.81 541 GLY A C 1
ATOM 4087 O O . GLY A 1 541 ? -6.075 -12.503 2.736 1.00 82.81 541 GLY A O 1
ATOM 4088 N N . ILE A 1 542 ? -5.417 -10.857 1.367 1.00 84.38 542 ILE A N 1
ATOM 4089 C CA . ILE A 1 542 ? -5.742 -11.568 0.127 1.00 84.38 542 ILE A CA 1
ATOM 4090 C C . ILE A 1 542 ? -4.466 -12.149 -0.483 1.00 84.38 542 ILE A C 1
ATOM 4092 O O . ILE A 1 542 ? -3.536 -11.416 -0.832 1.00 84.38 542 ILE A O 1
ATOM 4096 N N . GLU A 1 543 ? -4.452 -13.461 -0.716 1.00 84.75 543 GLU A N 1
ATOM 4097 C CA . GLU A 1 543 ? -3.480 -14.069 -1.625 1.00 84.75 543 GLU A CA 1
ATOM 4098 C C . GLU A 1 543 ? -3.911 -13.794 -3.075 1.00 84.75 543 GLU A C 1
ATOM 4100 O O . GLU A 1 543 ? -4.849 -14.395 -3.611 1.00 84.75 543 GLU A O 1
ATOM 4105 N N . PHE A 1 544 ? -3.252 -12.823 -3.708 1.00 88.25 544 PHE A N 1
ATOM 4106 C CA . PHE A 1 544 ? -3.527 -12.463 -5.095 1.00 88.25 544 PHE A CA 1
ATOM 4107 C C . PHE A 1 544 ? -2.940 -13.499 -6.063 1.00 88.25 544 PHE A C 1
ATOM 4109 O O . PHE A 1 544 ? -1.740 -13.776 -6.056 1.00 88.25 544 PHE A O 1
ATOM 4116 N N . ASP A 1 545 ? -3.781 -14.021 -6.951 1.00 90.56 545 ASP A N 1
ATOM 4117 C CA . ASP A 1 545 ? -3.414 -14.891 -8.060 1.00 90.56 545 ASP A CA 1
ATOM 4118 C C . ASP A 1 545 ? -3.287 -14.062 -9.346 1.00 90.56 545 ASP A C 1
ATOM 4120 O O . ASP A 1 545 ? -4.087 -13.162 -9.615 1.00 90.56 545 ASP A O 1
ATOM 4124 N N . ARG A 1 546 ? -2.284 -14.391 -10.166 1.00 91.38 546 ARG A N 1
ATOM 4125 C CA . ARG A 1 546 ? -1.993 -13.738 -11.455 1.00 91.38 546 ARG A CA 1
ATOM 4126 C C . ARG A 1 546 ? -3.206 -13.722 -12.388 1.00 91.38 546 ARG A C 1
ATOM 4128 O O . ARG A 1 546 ? -3.431 -12.731 -13.074 1.00 91.38 546 ARG A O 1
ATOM 4135 N N . ASP A 1 547 ? -3.952 -14.823 -12.421 1.00 93.25 547 ASP A N 1
ATOM 4136 C CA . ASP A 1 547 ? -5.111 -15.021 -13.293 1.00 93.25 547 ASP A CA 1
ATOM 4137 C C . ASP A 1 547 ? -6.428 -14.620 -12.593 1.00 93.25 547 ASP A C 1
ATOM 4139 O O . ASP A 1 547 ? -7.514 -14.798 -13.156 1.00 93.25 547 ASP A O 1
ATOM 4143 N N . GLY A 1 548 ? -6.345 -14.110 -11.358 1.00 93.69 548 GLY A N 1
ATOM 4144 C CA . GLY A 1 548 ? -7.485 -13.702 -10.547 1.00 93.69 548 GLY A CA 1
ATOM 4145 C C . GLY A 1 548 ? -8.093 -12.363 -10.971 1.00 93.69 548 GLY A C 1
ATOM 4146 O O . GLY A 1 548 ? -7.437 -11.488 -11.540 1.00 93.69 548 GLY A O 1
ATOM 4147 N N . GLU A 1 549 ? -9.375 -12.203 -10.653 1.00 96.31 549 GLU A N 1
ATOM 4148 C CA . GLU A 1 549 ? -10.104 -10.942 -10.770 1.00 96.31 549 GLU A CA 1
ATOM 4149 C C . GLU A 1 549 ? -10.558 -10.516 -9.377 1.00 96.31 549 GLU A C 1
ATOM 4151 O O . GLU A 1 549 ? -11.225 -11.286 -8.684 1.00 96.31 549 GLU A O 1
ATOM 4156 N N . TYR A 1 550 ? -10.206 -9.295 -8.982 1.00 97.12 550 TYR A N 1
ATOM 4157 C CA . TYR A 1 550 ? -10.466 -8.783 -7.640 1.00 97.12 550 TYR A CA 1
ATOM 4158 C C . TYR A 1 550 ? -11.293 -7.514 -7.732 1.00 97.12 550 TYR A C 1
ATOM 4160 O O . TYR A 1 550 ? -10.964 -6.612 -8.499 1.00 97.12 550 TYR A O 1
ATOM 4168 N N . TYR A 1 551 ? -12.373 -7.451 -6.968 1.00 97.88 551 TYR A N 1
ATOM 4169 C CA . TYR A 1 551 ? -13.331 -6.354 -7.010 1.00 97.88 551 TYR A CA 1
ATOM 4170 C C . TYR A 1 551 ? -13.224 -5.535 -5.733 1.00 97.88 551 TYR A C 1
ATOM 4172 O O . TYR A 1 551 ? -12.924 -6.081 -4.675 1.00 97.88 551 TYR A O 1
ATOM 4180 N N . GLY A 1 552 ? -13.433 -4.229 -5.829 1.00 97.44 552 GLY A N 1
ATOM 4181 C CA . GLY A 1 552 ? -13.328 -3.342 -4.679 1.00 97.44 552 GLY A CA 1
ATOM 4182 C C . GLY A 1 552 ? -13.774 -1.924 -4.981 1.00 97.44 552 GLY A C 1
ATOM 4183 O O . GLY A 1 552 ? -14.161 -1.600 -6.107 1.00 97.44 552 GLY A O 1
ATOM 4184 N N . ARG A 1 553 ? -13.701 -1.063 -3.973 1.00 97.50 553 ARG A N 1
ATOM 4185 C CA . ARG A 1 553 ? -13.996 0.366 -4.064 1.00 97.50 553 ARG A CA 1
ATOM 4186 C C . ARG A 1 553 ? -12.712 1.172 -3.899 1.00 97.50 553 ARG A C 1
ATOM 4188 O O . ARG A 1 553 ? -11.897 0.883 -3.032 1.00 97.50 553 ARG A O 1
ATOM 4195 N N . VAL A 1 554 ? -12.530 2.206 -4.717 1.00 98.31 554 VAL A N 1
ATOM 4196 C CA . VAL A 1 554 ? -11.424 3.159 -4.527 1.00 98.31 554 VAL A CA 1
ATOM 4197 C C . VAL A 1 554 ? -11.644 3.953 -3.233 1.00 98.31 554 VAL A C 1
ATOM 4199 O O . VAL A 1 554 ? -12.693 4.576 -3.086 1.00 98.31 554 VAL A O 1
ATOM 4202 N N . THR A 1 555 ? -10.669 3.948 -2.321 1.00 96.81 555 THR A N 1
ATOM 4203 C CA . THR A 1 555 ? -10.675 4.714 -1.052 1.00 96.81 555 THR A CA 1
ATOM 4204 C C . THR A 1 555 ? -9.802 5.960 -1.104 1.00 96.81 555 THR A C 1
ATOM 4206 O O . THR A 1 555 ? -10.024 6.887 -0.334 1.00 96.81 555 THR A O 1
ATOM 4209 N N . ARG A 1 556 ? -8.816 6.012 -2.005 1.00 96.81 556 ARG A N 1
ATOM 4210 C CA . ARG A 1 556 ? -7.885 7.143 -2.127 1.00 96.81 556 ARG A CA 1
ATOM 4211 C C . ARG A 1 556 ? -7.330 7.236 -3.538 1.00 96.81 556 ARG A C 1
ATOM 4213 O O . ARG A 1 556 ? -7.044 6.224 -4.177 1.00 96.81 556 ARG A O 1
ATOM 4220 N N . VAL A 1 557 ? -7.138 8.457 -4.025 1.00 97.62 557 VAL A N 1
ATOM 4221 C CA . VAL A 1 557 ? -6.455 8.729 -5.299 1.00 97.62 557 VAL A CA 1
ATOM 4222 C C . VAL A 1 557 ? -5.194 9.525 -4.997 1.00 97.62 557 VAL A C 1
ATOM 4224 O O . VAL A 1 557 ? -5.291 10.687 -4.609 1.00 97.62 557 VAL A O 1
ATOM 4227 N N . PHE A 1 558 ? -4.021 8.915 -5.170 1.00 94.25 558 PHE A N 1
ATOM 4228 C CA . PHE A 1 558 ? -2.738 9.570 -4.889 1.00 94.25 558 PHE A CA 1
ATOM 4229 C C . PHE A 1 558 ? -2.304 10.482 -6.035 1.00 94.25 558 PHE A C 1
ATOM 4231 O O . PHE A 1 558 ? -1.792 11.574 -5.807 1.00 94.25 558 PHE A O 1
ATOM 4238 N N . ASP A 1 559 ? -2.519 10.040 -7.272 1.00 94.44 559 ASP A N 1
ATOM 4239 C CA . ASP A 1 559 ? -2.186 10.768 -8.493 1.00 94.44 559 ASP A CA 1
ATOM 4240 C C . ASP A 1 559 ? -2.923 10.144 -9.700 1.00 94.44 559 ASP A C 1
ATOM 4242 O O . ASP A 1 559 ? -3.965 9.501 -9.553 1.00 94.44 559 ASP A O 1
ATOM 4246 N N . GLY A 1 560 ? -2.434 10.376 -10.922 1.00 95.75 560 GLY A N 1
ATOM 4247 C CA . GLY A 1 560 ? -3.061 9.850 -12.131 1.00 95.75 560 GLY A CA 1
ATOM 4248 C C . GLY A 1 560 ? -2.853 8.346 -12.371 1.00 95.75 560 GLY A C 1
ATOM 4249 O O . GLY A 1 560 ? -3.600 7.759 -13.161 1.00 95.75 560 GLY A O 1
ATOM 4250 N N . ASP A 1 561 ? -1.875 7.716 -11.718 1.00 96.25 561 ASP A N 1
ATOM 4251 C CA . ASP A 1 561 ? -1.464 6.327 -11.946 1.00 96.25 561 ASP A CA 1
ATOM 4252 C C . ASP A 1 561 ? -1.436 5.447 -10.681 1.00 96.25 561 ASP A C 1
ATOM 4254 O O . ASP A 1 561 ? -1.194 4.245 -10.791 1.00 96.25 561 ASP A O 1
ATOM 4258 N N . THR A 1 562 ? -1.737 6.002 -9.507 1.00 96.31 562 THR A N 1
ATOM 4259 C CA . THR A 1 562 ? -1.722 5.287 -8.227 1.00 96.31 562 THR A CA 1
ATOM 4260 C C . THR A 1 562 ? -2.993 5.567 -7.418 1.00 96.31 562 THR A C 1
ATOM 4262 O O . THR A 1 562 ? -3.371 6.720 -7.190 1.00 96.31 562 THR A O 1
ATOM 4265 N N . VAL A 1 563 ? -3.651 4.502 -6.953 1.00 97.12 563 VAL A N 1
ATOM 4266 C CA . VAL A 1 563 ? -4.870 4.561 -6.124 1.00 97.12 563 VAL A CA 1
ATOM 4267 C C . VAL A 1 563 ? -4.802 3.558 -4.977 1.00 97.12 563 VAL A C 1
ATOM 4269 O O . VAL A 1 563 ? -4.044 2.596 -5.045 1.00 97.12 563 VAL A O 1
ATOM 4272 N N . GLU A 1 564 ? -5.608 3.762 -3.944 1.00 95.94 564 GLU A N 1
ATOM 4273 C CA . GLU A 1 564 ? -5.892 2.756 -2.920 1.00 95.94 564 GLU A CA 1
ATOM 4274 C C . GLU A 1 564 ? -7.273 2.146 -3.164 1.00 95.94 564 GLU A C 1
ATOM 4276 O O . GLU A 1 564 ? -8.218 2.856 -3.531 1.00 95.94 564 GLU A O 1
ATOM 4281 N N . VAL A 1 565 ? -7.377 0.829 -2.999 1.00 96.31 565 VAL A N 1
ATOM 4282 C CA . VAL A 1 565 ? -8.605 0.058 -3.198 1.00 96.31 565 VAL A CA 1
ATOM 4283 C C . VAL A 1 565 ? -8.888 -0.768 -1.953 1.00 96.31 565 VAL A C 1
ATOM 4285 O O . VAL A 1 565 ? -8.031 -1.530 -1.515 1.00 96.31 565 VAL A O 1
ATOM 4288 N N . GLU A 1 566 ? -10.107 -0.654 -1.441 1.00 93.81 566 GLU A N 1
ATOM 4289 C CA . GLU A 1 566 ? -10.704 -1.556 -0.460 1.00 93.81 566 GLU A CA 1
ATOM 4290 C C . GLU A 1 566 ? -11.417 -2.684 -1.207 1.00 93.81 566 GLU A C 1
ATOM 4292 O O . GLU A 1 566 ? -12.393 -2.453 -1.927 1.00 93.81 566 GLU A O 1
ATOM 4297 N N . PHE A 1 567 ? -10.889 -3.898 -1.110 1.00 94.06 567 PHE A N 1
ATOM 4298 C CA . PHE A 1 567 ? -11.414 -5.064 -1.808 1.00 94.06 567 PHE A CA 1
ATOM 4299 C C . PHE A 1 567 ? -12.653 -5.633 -1.117 1.00 94.06 567 PHE A C 1
ATOM 4301 O O . PHE A 1 567 ? -12.728 -5.685 0.112 1.00 94.06 567 PHE A O 1
ATOM 4308 N N . ASP A 1 568 ? -13.587 -6.129 -1.933 1.00 93.38 568 ASP A N 1
ATOM 4309 C CA . ASP A 1 568 ? -14.815 -6.806 -1.515 1.00 93.38 568 ASP A CA 1
ATOM 4310 C C . ASP A 1 568 ? -14.482 -8.142 -0.840 1.00 93.38 568 ASP A C 1
ATOM 4312 O O . ASP A 1 568 ? -14.399 -9.207 -1.455 1.00 93.38 568 ASP A O 1
ATOM 4316 N N . THR A 1 569 ? -14.195 -8.041 0.448 1.00 87.88 569 THR A N 1
ATOM 4317 C CA . THR A 1 569 ? -13.809 -9.118 1.352 1.00 87.88 569 THR A CA 1
ATOM 4318 C C . THR A 1 569 ? -14.577 -8.949 2.651 1.00 87.88 569 THR A C 1
ATOM 4320 O O . THR A 1 569 ? -15.137 -7.889 2.916 1.00 87.88 569 THR A O 1
ATOM 4323 N N . GLU A 1 570 ? -14.592 -9.989 3.481 1.00 84.69 570 GLU A N 1
ATOM 4324 C CA . GLU A 1 570 ? -15.309 -9.983 4.761 1.00 84.69 570 GLU A CA 1
ATOM 4325 C C . GLU A 1 570 ? -14.910 -8.803 5.663 1.00 84.69 570 GLU A C 1
ATOM 4327 O O . GLU A 1 570 ? -15.769 -8.172 6.280 1.00 84.69 570 GLU A O 1
ATOM 4332 N N . TYR A 1 571 ? -13.622 -8.445 5.658 1.00 84.94 571 TYR A N 1
ATOM 4333 C CA . TYR A 1 571 ? -13.077 -7.395 6.517 1.00 84.94 571 TYR A CA 1
ATOM 4334 C C . TYR A 1 571 ? -12.769 -6.075 5.794 1.00 84.94 571 TYR A C 1
ATOM 4336 O O . TYR A 1 571 ? -12.640 -5.054 6.462 1.00 84.94 571 TYR A O 1
ATOM 4344 N N . GLY A 1 572 ? -12.763 -6.038 4.457 1.00 82.56 572 GLY A N 1
ATOM 4345 C CA . GLY A 1 572 ? -12.454 -4.824 3.688 1.00 82.56 572 GLY A CA 1
ATOM 4346 C C . GLY A 1 572 ? -10.949 -4.572 3.549 1.00 82.56 572 GLY A C 1
ATOM 4347 O O . GLY A 1 572 ? -10.462 -3.499 3.887 1.00 82.56 572 GLY A O 1
ATOM 4348 N N . HIS A 1 573 ? -10.197 -5.566 3.064 1.00 86.62 573 HIS A N 1
ATOM 4349 C CA . HIS A 1 573 ? -8.743 -5.469 2.872 1.00 86.62 573 HIS A CA 1
ATOM 4350 C C . HIS A 1 573 ? -8.359 -4.338 1.906 1.00 86.62 573 HIS A C 1
ATOM 4352 O O . HIS A 1 573 ? -8.844 -4.303 0.772 1.00 86.62 573 HIS A O 1
ATOM 4358 N N . ARG A 1 574 ? -7.458 -3.441 2.324 1.00 89.44 574 ARG A N 1
ATOM 4359 C CA . ARG A 1 574 ? -7.006 -2.286 1.532 1.00 89.44 574 ARG A CA 1
ATOM 4360 C C . ARG A 1 574 ? -5.613 -2.485 0.954 1.00 89.44 574 ARG A C 1
ATOM 4362 O O . ARG A 1 574 ? -4.711 -2.979 1.622 1.00 89.44 574 ARG A O 1
ATOM 4369 N N . GLU A 1 575 ? -5.417 -2.047 -0.288 1.00 89.12 575 GLU A N 1
ATOM 4370 C CA . GLU A 1 575 ? -4.115 -2.070 -0.962 1.00 89.12 575 GLU A CA 1
ATOM 4371 C C . GLU A 1 575 ? -3.900 -0.863 -1.863 1.00 89.12 575 GLU A C 1
ATOM 4373 O O . GLU A 1 575 ? -4.810 -0.391 -2.548 1.00 89.12 575 GLU A O 1
ATOM 4378 N N . ILE A 1 576 ? -2.636 -0.456 -1.973 1.00 92.62 576 ILE A N 1
ATOM 4379 C CA . ILE A 1 576 ? -2.202 0.521 -2.966 1.00 92.62 576 ILE A CA 1
ATOM 4380 C C . ILE A 1 576 ? -1.919 -0.193 -4.291 1.00 92.62 576 ILE A C 1
ATOM 4382 O O . ILE A 1 576 ? -1.032 -1.048 -4.389 1.00 92.62 576 ILE A O 1
ATOM 4386 N N . VAL A 1 577 ? -2.628 0.223 -5.337 1.00 96.06 577 VAL A N 1
ATOM 4387 C CA . VAL A 1 577 ? -2.490 -0.262 -6.711 1.00 96.06 577 VAL A CA 1
ATOM 4388 C C . VAL A 1 577 ? -1.767 0.788 -7.558 1.00 96.06 577 VAL A C 1
ATOM 4390 O O . VAL A 1 577 ? -2.253 1.904 -7.744 1.00 96.06 577 VAL A O 1
ATOM 4393 N N . ARG A 1 578 ? -0.607 0.417 -8.112 1.00 96.25 578 ARG A N 1
ATOM 4394 C CA . ARG A 1 578 ? 0.095 1.155 -9.172 1.00 96.25 578 ARG A CA 1
ATOM 4395 C C . ARG A 1 578 ? -0.354 0.614 -10.526 1.00 96.25 578 ARG A C 1
ATOM 4397 O O . ARG A 1 578 ? -0.246 -0.581 -10.809 1.00 96.25 578 ARG A O 1
ATOM 4404 N N . ASN A 1 579 ? -0.831 1.511 -11.378 1.00 97.00 579 ASN A N 1
ATOM 4405 C CA . ASN A 1 579 ? -1.349 1.176 -12.694 1.00 97.00 579 ASN A CA 1
ATOM 4406 C C . ASN A 1 579 ? -0.218 0.725 -13.630 1.00 97.00 579 ASN A C 1
ATOM 4408 O O . ASN A 1 579 ? 0.653 1.512 -14.004 1.00 97.00 579 ASN A O 1
ATOM 4412 N N . VAL A 1 580 ? -0.251 -0.543 -14.047 1.00 96.56 580 VAL A N 1
ATOM 4413 C CA . VAL A 1 580 ? 0.724 -1.114 -14.990 1.00 96.56 580 VAL A CA 1
ATOM 4414 C C . VAL A 1 580 ? 0.740 -0.329 -16.300 1.00 96.56 580 VAL A C 1
ATOM 4416 O O . VAL A 1 580 ? -0.317 -0.027 -16.868 1.00 96.56 580 VAL A O 1
ATOM 4419 N N . GLY A 1 581 ? 1.951 -0.031 -16.777 1.00 95.44 581 GLY A N 1
ATOM 4420 C CA . GLY A 1 581 ? 2.207 0.598 -18.072 1.00 95.44 581 GLY A CA 1
ATOM 4421 C C . GLY A 1 581 ? 1.932 2.100 -18.137 1.00 95.44 581 GLY A C 1
ATOM 4422 O O . GLY A 1 581 ? 2.003 2.668 -19.225 1.00 95.44 581 GLY A O 1
ATOM 4423 N N . VAL A 1 582 ? 1.616 2.748 -17.014 1.00 97.56 582 VAL A N 1
ATOM 4424 C CA . VAL A 1 582 ? 1.267 4.174 -16.954 1.00 97.56 582 VAL A CA 1
ATOM 4425 C C . VAL A 1 582 ? 2.318 4.931 -16.153 1.00 97.56 582 VAL A C 1
ATOM 4427 O O . VAL A 1 582 ? 2.674 4.521 -15.050 1.00 97.56 582 VAL A O 1
ATOM 4430 N N . ASP A 1 583 ? 2.771 6.056 -16.700 1.00 96.44 583 ASP A N 1
ATOM 4431 C CA . ASP A 1 583 ? 3.561 7.035 -15.959 1.00 96.44 583 ASP A CA 1
ATOM 4432 C C . ASP A 1 583 ? 3.024 8.446 -16.207 1.00 96.44 583 ASP A C 1
ATOM 4434 O O . ASP A 1 583 ? 2.880 8.898 -17.353 1.00 96.44 583 ASP A O 1
ATOM 4438 N N . THR A 1 584 ? 2.669 9.130 -15.124 1.00 96.75 584 THR A N 1
ATOM 4439 C CA . THR A 1 584 ? 2.181 10.509 -15.166 1.00 96.75 584 THR A CA 1
ATOM 4440 C C . THR A 1 584 ? 3.293 11.494 -14.833 1.00 96.75 584 THR A C 1
ATOM 4442 O O . THR A 1 584 ? 4.291 11.162 -14.207 1.00 96.75 584 THR A O 1
ATOM 4445 N N . ALA A 1 585 ? 3.169 12.729 -15.319 1.00 95.31 585 ALA A N 1
ATOM 4446 C CA . ALA A 1 585 ? 4.191 13.732 -15.062 1.00 95.31 585 ALA A CA 1
ATOM 4447 C C . ALA A 1 585 ? 4.244 14.100 -13.572 1.00 95.31 585 ALA A C 1
ATOM 4449 O O . ALA A 1 585 ? 3.227 14.455 -12.981 1.00 95.31 585 ALA A O 1
ATOM 4450 N N . GLU A 1 586 ? 5.451 14.091 -13.008 1.00 89.81 586 GLU A N 1
ATOM 4451 C CA . GLU A 1 586 ? 5.702 14.466 -11.615 1.00 89.81 586 GLU A CA 1
ATOM 4452 C C . GLU A 1 586 ? 5.178 15.870 -11.274 1.00 89.81 586 GLU A C 1
ATOM 4454 O O . GLU A 1 586 ? 5.351 16.832 -12.038 1.00 89.81 586 GLU A O 1
ATOM 4459 N N . THR A 1 587 ? 4.597 16.017 -10.083 1.00 86.12 587 THR A N 1
ATOM 4460 C CA . THR A 1 587 ? 4.143 17.302 -9.529 1.00 86.12 587 THR A CA 1
ATOM 4461 C C . THR A 1 587 ? 5.077 17.804 -8.419 1.00 86.12 587 THR A C 1
ATOM 4463 O O . THR A 1 587 ? 5.689 16.994 -7.720 1.00 86.12 587 THR A O 1
ATOM 4466 N N . PRO A 1 588 ? 5.190 19.131 -8.193 1.00 81.56 588 PRO A N 1
ATOM 4467 C CA . PRO A 1 588 ? 6.026 19.670 -7.122 1.00 81.56 588 PRO A CA 1
ATOM 4468 C C . PRO A 1 588 ? 5.658 19.088 -5.742 1.00 81.56 588 PRO A C 1
ATOM 4470 O O . PRO A 1 588 ? 4.474 18.923 -5.457 1.00 81.56 588 PRO A O 1
ATOM 4473 N N . PRO A 1 589 ? 6.640 18.839 -4.852 1.00 82.50 589 PRO A N 1
ATOM 4474 C CA . PRO A 1 589 ? 8.032 19.289 -4.926 1.00 82.50 589 PRO A CA 1
ATOM 4475 C C . PRO A 1 589 ? 8.960 18.412 -5.782 1.00 82.50 589 PRO A C 1
ATOM 4477 O O . PRO A 1 589 ? 10.119 18.787 -5.959 1.00 82.50 589 PRO A O 1
ATOM 4480 N N . THR A 1 590 ? 8.486 17.285 -6.318 1.00 81.19 590 THR A N 1
ATOM 4481 C CA . THR A 1 590 ? 9.281 16.430 -7.207 1.00 81.19 590 THR A CA 1
ATOM 4482 C C . THR A 1 590 ? 9.497 17.134 -8.549 1.00 81.19 590 THR A C 1
ATOM 4484 O O . THR A 1 590 ? 8.562 17.672 -9.142 1.00 81.19 590 THR A O 1
ATOM 4487 N N . GLU A 1 591 ? 10.738 17.191 -9.040 1.00 83.25 591 GLU A N 1
ATOM 4488 C CA . GLU A 1 591 ? 11.014 17.822 -10.337 1.00 83.25 591 GLU A CA 1
ATOM 4489 C C . GLU A 1 591 ? 10.671 16.868 -11.487 1.00 83.25 591 GLU A C 1
ATOM 4491 O O . GLU A 1 591 ? 11.144 15.734 -11.510 1.00 83.25 591 GLU A O 1
ATOM 4496 N N . ALA A 1 592 ? 9.945 17.338 -12.500 1.00 88.25 592 ALA A N 1
ATOM 4497 C CA . ALA A 1 592 ? 9.726 16.545 -13.706 1.00 88.25 592 ALA A CA 1
ATOM 4498 C C . ALA A 1 592 ? 11.014 16.424 -14.541 1.00 88.25 592 ALA A C 1
ATOM 4500 O O . ALA A 1 592 ? 11.832 17.348 -14.577 1.00 88.25 592 ALA A O 1
ATOM 4501 N N . SER A 1 593 ? 11.159 15.306 -15.255 1.00 90.06 593 SER A N 1
ATOM 4502 C CA . SER A 1 593 ? 12.277 15.013 -16.159 1.00 90.06 593 SER A CA 1
ATOM 4503 C C . SER A 1 593 ? 11.807 15.088 -17.617 1.00 90.06 593 SER A C 1
ATOM 4505 O O . SER A 1 593 ? 11.320 14.102 -18.163 1.00 90.06 593 SER A O 1
ATOM 4507 N N . PRO A 1 594 ? 11.946 16.233 -18.320 1.00 92.38 594 PRO A N 1
ATOM 4508 C CA . PRO A 1 594 ? 11.464 16.343 -19.698 1.00 92.38 594 PRO A CA 1
ATOM 4509 C C . PRO A 1 594 ? 12.099 15.359 -20.676 1.00 92.38 594 PRO A C 1
ATOM 4511 O O . PRO A 1 594 ? 11.526 15.112 -21.734 1.00 92.38 594 PRO A O 1
ATOM 4514 N N . ARG A 1 595 ? 13.268 14.793 -20.338 1.00 90.75 595 ARG A N 1
ATOM 4515 C CA . ARG A 1 595 ? 14.010 13.883 -21.215 1.00 90.75 595 ARG A CA 1
ATOM 4516 C C . ARG A 1 595 ? 13.291 12.561 -21.457 1.00 90.75 595 ARG A C 1
ATOM 4518 O O . ARG A 1 595 ? 13.442 12.043 -22.559 1.00 90.75 595 ARG A O 1
ATOM 4525 N N . GLU A 1 596 ? 12.474 12.105 -20.511 1.00 91.56 596 GLU A N 1
ATOM 4526 C CA . GLU A 1 596 ? 11.614 10.916 -20.639 1.00 91.56 596 GLU A CA 1
ATOM 4527 C C . GLU A 1 596 ? 10.450 11.116 -21.621 1.00 91.56 596 GLU A C 1
ATOM 4529 O O . GLU A 1 596 ? 9.900 10.151 -22.140 1.00 91.56 596 GLU A O 1
ATOM 4534 N N . TRP A 1 597 ? 10.092 12.365 -21.933 1.00 94.62 597 TRP A N 1
ATOM 4535 C CA . TRP A 1 597 ? 8.918 12.681 -22.744 1.00 94.62 597 TRP A CA 1
ATOM 4536 C C . TRP A 1 597 ? 9.321 13.045 -24.173 1.00 94.62 597 TRP A C 1
ATOM 4538 O O . TRP A 1 597 ? 9.948 14.089 -24.410 1.00 94.62 597 TRP A O 1
ATOM 4548 N N . THR A 1 598 ? 8.938 12.210 -25.142 1.00 93.06 598 THR A N 1
ATOM 4549 C CA . THR A 1 598 ? 9.331 12.380 -26.548 1.00 93.06 598 THR A CA 1
ATOM 4550 C C . THR A 1 598 ? 8.984 13.769 -27.086 1.00 93.06 598 THR A C 1
ATOM 4552 O O . THR A 1 598 ? 7.830 14.212 -27.075 1.00 93.06 598 THR A O 1
ATOM 4555 N N . GLY A 1 599 ? 10.006 14.474 -27.571 1.00 92.00 599 GLY A N 1
ATOM 4556 C CA . GLY A 1 599 ? 9.880 15.788 -28.199 1.00 92.00 599 GLY A CA 1
ATOM 4557 C C . GLY A 1 599 ? 9.489 16.939 -27.264 1.00 92.00 599 GLY A C 1
ATOM 4558 O O . GLY A 1 599 ? 9.381 18.069 -27.740 1.00 92.00 599 GLY A O 1
ATOM 4559 N N . ILE A 1 600 ? 9.322 16.725 -25.952 1.00 94.25 600 ILE A N 1
ATOM 4560 C CA . ILE A 1 600 ? 9.044 17.807 -24.987 1.00 94.25 600 ILE A CA 1
ATOM 4561 C C . ILE A 1 600 ? 10.321 18.627 -24.696 1.00 94.25 600 ILE A C 1
ATOM 4563 O O . ILE A 1 600 ? 11.409 18.054 -24.607 1.00 94.25 600 ILE A O 1
ATOM 4567 N N . PRO A 1 601 ? 10.263 19.978 -24.626 1.00 91.81 601 PRO A N 1
ATOM 4568 C CA . PRO A 1 601 ? 11.432 20.822 -24.340 1.00 91.81 601 PRO A CA 1
ATOM 4569 C C . PRO A 1 601 ? 12.050 20.605 -22.962 1.00 91.81 601 PRO A C 1
ATOM 4571 O O . PRO A 1 601 ? 11.331 20.486 -21.979 1.00 91.81 601 PRO A O 1
ATOM 4574 N N . ASP A 1 602 ? 13.386 20.644 -22.885 1.00 89.19 602 ASP A N 1
ATOM 4575 C CA . ASP A 1 602 ? 14.135 20.535 -21.622 1.00 89.19 602 ASP A CA 1
ATOM 4576 C C . ASP A 1 602 ? 13.757 21.640 -20.613 1.00 89.19 602 ASP A C 1
ATOM 4578 O O . ASP A 1 602 ? 13.970 21.479 -19.416 1.00 89.19 602 ASP A O 1
ATOM 4582 N N . ASP A 1 603 ? 13.201 22.764 -21.081 1.00 90.94 603 ASP A N 1
ATOM 4583 C CA . ASP A 1 603 ? 12.716 23.883 -20.267 1.00 90.94 603 ASP A CA 1
ATOM 4584 C C . ASP A 1 603 ? 11.189 23.877 -20.040 1.00 90.94 603 ASP A C 1
ATOM 4586 O O . ASP A 1 603 ? 10.647 24.819 -19.457 1.00 90.94 603 ASP A O 1
ATOM 4590 N N . ALA A 1 604 ? 10.480 22.820 -20.458 1.00 93.31 604 ALA A N 1
ATOM 4591 C CA . ALA A 1 604 ? 9.024 22.696 -20.354 1.00 93.31 604 ALA A CA 1
ATOM 4592 C C . ALA A 1 604 ? 8.535 22.009 -19.062 1.00 93.31 604 ALA A C 1
ATOM 4594 O O . ALA A 1 604 ? 7.422 21.490 -19.023 1.00 93.31 604 ALA A O 1
ATOM 4595 N N . THR A 1 605 ? 9.310 22.043 -17.974 1.00 93.38 605 THR A N 1
ATOM 4596 C CA . THR A 1 605 ? 8.931 21.438 -16.680 1.00 93.38 605 THR A CA 1
ATOM 4597 C C . THR A 1 605 ? 7.586 21.959 -16.156 1.00 93.38 605 THR A C 1
ATOM 4599 O O . THR A 1 605 ? 6.780 21.186 -15.659 1.00 93.38 605 THR A O 1
ATOM 4602 N N . ALA A 1 606 ? 7.288 23.252 -16.337 1.00 94.62 606 ALA A N 1
ATOM 4603 C CA . ALA A 1 606 ? 5.997 23.824 -15.936 1.00 94.62 606 ALA A CA 1
ATOM 4604 C C . ALA A 1 606 ? 4.808 23.202 -16.689 1.00 94.62 606 ALA A C 1
ATOM 4606 O O . ALA A 1 606 ? 3.750 23.001 -16.110 1.00 94.62 606 ALA A O 1
ATOM 4607 N N . HIS A 1 607 ? 4.988 22.871 -17.971 1.00 96.12 607 HIS A N 1
ATOM 4608 C CA . HIS A 1 607 ? 3.962 22.174 -18.747 1.00 96.12 607 HIS A CA 1
ATOM 4609 C C . HIS A 1 607 ? 3.758 20.748 -18.230 1.00 96.12 607 HIS A C 1
ATOM 4611 O O . HIS A 1 607 ? 2.621 20.307 -18.128 1.00 96.12 607 HIS A O 1
ATOM 4617 N N . LEU A 1 608 ? 4.834 20.045 -17.865 1.00 97.12 608 LEU A N 1
ATOM 4618 C CA . LEU A 1 608 ? 4.735 18.708 -17.275 1.00 97.12 608 LEU A CA 1
ATOM 4619 C C . LEU A 1 608 ? 4.019 18.739 -15.921 1.00 97.12 608 LEU A C 1
ATOM 4621 O O . LEU A 1 608 ? 3.087 17.969 -15.737 1.00 97.12 608 LEU A O 1
ATOM 4625 N N . HIS A 1 609 ? 4.350 19.680 -15.036 1.00 95.62 609 HIS A N 1
ATOM 4626 C CA . HIS A 1 609 ? 3.633 19.850 -13.767 1.00 95.62 609 HIS A CA 1
ATOM 4627 C C . HIS A 1 609 ? 2.136 20.122 -13.971 1.00 95.62 609 HIS A C 1
ATOM 4629 O O . HIS A 1 609 ? 1.305 19.449 -13.365 1.00 95.62 609 HIS A O 1
ATOM 4635 N N . ASP A 1 610 ? 1.783 21.038 -14.882 1.00 96.75 610 ASP A N 1
ATOM 4636 C CA . ASP A 1 610 ? 0.384 21.318 -15.230 1.00 96.75 610 ASP A CA 1
ATOM 4637 C C . ASP A 1 610 ? -0.343 20.056 -15.738 1.00 96.75 610 ASP A C 1
ATOM 4639 O O . ASP A 1 610 ? -1.548 19.907 -15.530 1.00 96.75 610 ASP A O 1
ATOM 4643 N N . TRP A 1 611 ? 0.352 19.158 -16.446 1.00 97.75 611 TRP A N 1
ATOM 4644 C CA . TRP A 1 611 ? -0.224 17.904 -16.938 1.00 97.75 611 TRP A CA 1
ATOM 4645 C C . TRP A 1 611 ? -0.259 16.788 -15.897 1.00 97.75 611 TRP A C 1
ATOM 4647 O O . TRP A 1 611 ? -1.207 16.007 -15.932 1.00 97.75 611 TRP A O 1
ATOM 4657 N N . GLY A 1 612 ? 0.666 16.773 -14.938 1.00 96.69 612 GLY A N 1
ATOM 4658 C CA . GLY A 1 612 ? 0.586 15.938 -13.739 1.00 96.69 612 GLY A CA 1
ATOM 4659 C C . GLY A 1 612 ? -0.668 16.251 -12.926 1.00 96.69 612 GLY A C 1
ATOM 4660 O O . GLY A 1 612 ? -1.490 15.371 -12.677 1.00 96.69 612 GLY A O 1
ATOM 4661 N N . GLU A 1 613 ? -0.915 17.536 -12.647 1.00 96.94 613 GLU A N 1
ATOM 4662 C CA . GLU A 1 613 ? -2.142 17.985 -11.969 1.00 96.94 613 GLU A CA 1
ATOM 4663 C C . GLU A 1 613 ? -3.410 17.610 -12.758 1.00 96.94 613 GLU A C 1
ATOM 4665 O O . GLU A 1 613 ? -4.431 17.225 -12.185 1.00 96.94 613 GLU A O 1
ATOM 4670 N N . ARG A 1 614 ? -3.364 17.689 -14.094 1.00 98.25 614 ARG A N 1
ATOM 4671 C CA . ARG A 1 614 ? -4.486 17.282 -14.958 1.00 98.25 614 ARG A CA 1
ATOM 4672 C C . ARG A 1 614 ? -4.702 15.774 -14.981 1.00 98.25 614 ARG A C 1
ATOM 4674 O O . ARG A 1 614 ? -5.849 15.361 -15.134 1.00 98.25 614 ARG A O 1
ATOM 4681 N N . ALA A 1 615 ? -3.644 14.975 -14.878 1.00 98.12 615 ALA A N 1
ATOM 4682 C CA . ALA A 1 615 ? -3.736 13.522 -14.796 1.00 98.12 615 ALA A CA 1
ATOM 4683 C C . ALA A 1 615 ? -4.369 13.097 -13.464 1.00 98.12 615 ALA A C 1
ATOM 4685 O O . ALA A 1 615 ? -5.310 12.308 -13.473 1.00 98.12 615 ALA A O 1
ATOM 4686 N N . ALA A 1 616 ? -3.959 13.708 -12.349 1.00 97.12 616 ALA A N 1
ATOM 4687 C CA . ALA A 1 616 ? -4.605 13.506 -11.052 1.00 97.12 616 ALA A CA 1
ATOM 4688 C C . ALA A 1 616 ? -6.079 13.958 -11.068 1.00 97.12 616 ALA A C 1
ATOM 4690 O O . ALA A 1 616 ? -6.964 13.240 -10.610 1.00 97.12 616 ALA A O 1
ATOM 4691 N N . ALA A 1 617 ? -6.385 15.106 -11.685 1.00 97.88 617 ALA A N 1
ATOM 4692 C CA . ALA A 1 617 ? -7.770 15.554 -11.854 1.00 97.88 617 ALA A CA 1
ATOM 4693 C C . ALA A 1 617 ? -8.606 14.596 -12.723 1.00 97.88 617 ALA A C 1
ATOM 4695 O O . ALA A 1 617 ? -9.794 14.411 -12.466 1.00 97.88 617 ALA A O 1
ATOM 4696 N N . PHE A 1 618 ? -8.000 13.979 -13.742 1.00 98.19 618 PHE A N 1
ATOM 4697 C CA . PHE A 1 618 ? -8.646 12.943 -14.546 1.00 98.19 618 PHE A CA 1
ATOM 4698 C C . PHE A 1 618 ? -8.922 11.679 -13.720 1.00 98.19 618 PHE A C 1
ATOM 4700 O O . PHE A 1 618 ? -10.014 11.124 -13.834 1.00 98.19 618 PHE A O 1
ATOM 4707 N N . ALA A 1 619 ? -7.983 11.253 -12.868 1.00 98.19 619 ALA A N 1
ATOM 4708 C CA . ALA A 1 619 ? -8.200 10.145 -11.940 1.00 98.19 619 ALA A CA 1
ATOM 4709 C C . ALA A 1 619 ? -9.367 10.433 -10.996 1.00 98.19 619 ALA A C 1
ATOM 4711 O O . ALA A 1 619 ? -10.287 9.626 -10.925 1.00 98.19 619 ALA A O 1
ATOM 4712 N N . LEU A 1 620 ? -9.396 11.610 -10.363 1.00 98.31 620 LEU A N 1
ATOM 4713 C CA . LEU A 1 620 ? -10.499 12.024 -9.490 1.00 98.31 620 LEU A CA 1
ATOM 4714 C C . LEU A 1 620 ? -11.846 12.036 -10.226 1.00 98.31 620 LEU A C 1
ATOM 4716 O O . LEU A 1 620 ? -12.799 11.434 -9.747 1.00 98.31 620 LEU A O 1
ATOM 4720 N N . GLU A 1 621 ? -11.922 12.638 -11.421 1.00 97.25 621 GLU A N 1
ATOM 4721 C CA . GLU A 1 621 ? -13.157 12.673 -12.231 1.00 97.25 621 GLU A CA 1
ATOM 4722 C C . GLU A 1 621 ? -13.702 11.266 -12.520 1.00 97.25 621 GLU A C 1
ATOM 4724 O O . GLU A 1 621 ? -14.913 11.065 -12.649 1.00 97.25 621 GLU A O 1
ATOM 4729 N N . ARG A 1 622 ? -12.812 10.281 -12.679 1.00 97.69 622 ARG A N 1
ATOM 4730 C CA . ARG A 1 622 ? -13.210 8.914 -13.015 1.00 97.69 622 ARG A CA 1
ATOM 4731 C C . ARG A 1 622 ? -13.422 8.044 -11.796 1.00 97.69 622 ARG A C 1
ATOM 4733 O O . ARG A 1 622 ? -14.354 7.253 -11.834 1.00 97.69 622 ARG A O 1
ATOM 4740 N N . LEU A 1 623 ? -12.614 8.166 -10.756 1.00 98.38 623 LEU A N 1
ATOM 4741 C CA . LEU A 1 623 ? -12.497 7.166 -9.696 1.00 98.38 623 LEU A CA 1
ATOM 4742 C C . LEU A 1 623 ? -13.005 7.652 -8.336 1.00 98.38 623 LEU A C 1
ATOM 4744 O O . LEU A 1 623 ? -13.251 6.819 -7.474 1.00 98.38 623 LEU A O 1
ATOM 4748 N N . ALA A 1 624 ? -13.200 8.956 -8.145 1.00 98.06 624 ALA A N 1
ATOM 4749 C CA . ALA A 1 624 ? -13.581 9.545 -6.864 1.00 98.06 624 ALA A CA 1
ATOM 4750 C C . ALA A 1 624 ? -14.962 10.231 -6.933 1.00 98.06 624 ALA A C 1
ATOM 4752 O O . ALA A 1 624 ? -15.431 10.566 -8.027 1.00 98.06 624 ALA A O 1
ATOM 4753 N N . PRO A 1 625 ? -15.650 10.418 -5.789 1.00 97.19 625 PRO A N 1
ATOM 4754 C CA . PRO A 1 625 ? -16.903 11.162 -5.749 1.00 97.19 625 PRO A CA 1
ATOM 4755 C C . PRO A 1 625 ? -16.689 12.654 -6.057 1.00 97.19 625 PRO A C 1
ATOM 4757 O O . PRO A 1 625 ? -15.597 13.208 -5.904 1.00 97.19 625 PRO A O 1
ATOM 4760 N N . ASP A 1 626 ? -17.760 13.332 -6.477 1.00 95.56 626 ASP A N 1
ATOM 4761 C CA . ASP A 1 626 ? -17.723 14.760 -6.801 1.00 95.56 626 ASP A CA 1
ATOM 4762 C C . ASP A 1 626 ? -17.216 15.595 -5.610 1.00 95.56 626 ASP A C 1
ATOM 4764 O O . ASP A 1 626 ? -17.847 15.649 -4.555 1.00 95.56 626 ASP A O 1
ATOM 4768 N N . GLY A 1 627 ? -16.120 16.328 -5.818 1.00 94.56 627 GLY A N 1
ATOM 4769 C CA . GLY A 1 627 ? -15.540 17.227 -4.815 1.00 94.56 627 GLY A CA 1
ATOM 4770 C C . GLY A 1 627 ? -14.379 16.644 -4.009 1.00 94.56 627 GLY A C 1
ATOM 4771 O O . GLY A 1 627 ? -13.793 17.406 -3.242 1.00 94.56 627 GLY A O 1
ATOM 4772 N N . ALA A 1 628 ? -14.026 15.373 -4.226 1.00 96.69 628 ALA A N 1
ATOM 4773 C CA . ALA A 1 628 ? -12.854 14.747 -3.622 1.00 96.69 628 ALA A CA 1
ATOM 4774 C C . ALA A 1 628 ? -11.542 15.448 -4.016 1.00 96.69 628 ALA A C 1
ATOM 4776 O O . ALA A 1 628 ? -11.411 16.012 -5.114 1.00 96.69 628 ALA A O 1
ATOM 4777 N N . ALA A 1 629 ? -10.563 15.388 -3.120 1.00 96.12 629 ALA A N 1
ATOM 4778 C CA . ALA A 1 629 ? -9.210 15.876 -3.324 1.00 96.12 629 ALA A CA 1
ATOM 4779 C C . ALA A 1 629 ? -8.215 14.728 -3.544 1.00 96.12 629 ALA A C 1
ATOM 4781 O O . ALA A 1 629 ? -8.448 13.576 -3.186 1.00 96.12 629 ALA A O 1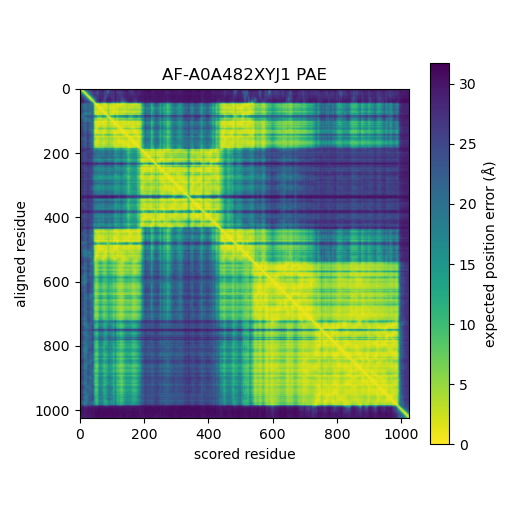
ATOM 4782 N N . VAL A 1 630 ? -7.074 15.066 -4.146 1.00 93.12 630 VAL A N 1
ATOM 4783 C CA . VAL A 1 630 ? -5.926 14.157 -4.206 1.00 93.12 630 VAL A CA 1
ATOM 4784 C C . VAL A 1 630 ? -5.477 13.850 -2.781 1.00 93.12 630 VAL A C 1
ATOM 4786 O O . VAL A 1 630 ? -5.406 14.762 -1.957 1.00 93.12 630 VAL A O 1
ATOM 4789 N N . ASP A 1 631 ? -5.145 12.587 -2.533 1.00 91.19 631 ASP A N 1
ATOM 4790 C CA . ASP A 1 631 ? -4.646 12.075 -1.258 1.00 91.19 631 ASP A CA 1
ATOM 4791 C C . ASP A 1 631 ? -5.663 12.121 -0.096 1.00 91.19 631 ASP A C 1
ATOM 4793 O O . ASP A 1 631 ? -5.302 11.920 1.060 1.00 91.19 631 ASP A O 1
ATOM 4797 N N . GLU A 1 632 ? -6.943 12.361 -0.399 1.00 92.06 632 GLU A N 1
ATOM 4798 C CA . GLU A 1 632 ? -8.053 12.205 0.546 1.00 92.06 632 GLU A CA 1
ATOM 4799 C C . GLU A 1 632 ? -8.349 10.711 0.744 1.00 92.06 632 GLU A C 1
ATOM 4801 O O . GLU A 1 632 ? -8.596 10.003 -0.233 1.00 92.06 632 GLU A O 1
ATOM 4806 N N . GLY A 1 633 ? -8.260 10.235 1.990 1.00 89.00 633 GLY A N 1
ATOM 4807 C CA . GLY A 1 633 ? -8.579 8.856 2.372 1.00 89.00 633 GLY A CA 1
ATOM 4808 C C . GLY A 1 633 ? -10.076 8.629 2.595 1.00 89.00 633 GLY A C 1
ATOM 4809 O O . GLY A 1 633 ? -10.853 9.582 2.628 1.00 89.00 633 GLY A O 1
ATOM 4810 N N . ASP A 1 634 ? -10.461 7.360 2.750 1.00 88.44 634 ASP A N 1
ATOM 4811 C CA . ASP A 1 634 ? -11.835 6.919 3.051 1.00 88.44 634 ASP A CA 1
ATOM 4812 C C . ASP A 1 634 ? -12.907 7.436 2.077 1.00 88.44 634 ASP A C 1
ATOM 4814 O O . ASP A 1 634 ? -14.060 7.689 2.432 1.00 88.44 634 ASP A O 1
ATOM 4818 N N . LEU A 1 635 ? -12.534 7.593 0.806 1.00 93.94 635 LEU A N 1
ATOM 4819 C CA . LEU A 1 635 ? -13.462 7.981 -0.245 1.00 93.94 635 LEU A CA 1
ATOM 4820 C C . LEU A 1 635 ? -14.474 6.868 -0.514 1.00 93.94 635 LEU A C 1
ATOM 4822 O O . LEU A 1 635 ? -14.108 5.728 -0.787 1.00 93.94 635 LEU A O 1
ATOM 4826 N N . GLU A 1 636 ? -15.746 7.238 -0.639 1.00 96.38 636 GLU A N 1
ATOM 4827 C CA . GLU A 1 636 ? -16.763 6.407 -1.293 1.00 96.38 636 GLU A CA 1
ATOM 4828 C C . GLU A 1 636 ? -16.597 6.475 -2.823 1.00 96.38 636 GLU A C 1
ATOM 4830 O O . GLU A 1 636 ? -17.411 7.055 -3.549 1.00 96.38 636 GLU A O 1
ATOM 4835 N N . GLY A 1 637 ? -15.456 5.968 -3.302 1.00 97.62 637 GLY A N 1
ATOM 4836 C CA . GLY A 1 637 ? -15.030 6.009 -4.697 1.00 97.62 637 GLY A CA 1
ATOM 4837 C C . GLY A 1 637 ? -15.722 5.001 -5.606 1.00 97.62 637 GLY A C 1
ATOM 4838 O O . GLY A 1 637 ? -16.683 4.321 -5.247 1.00 97.62 637 GLY A O 1
ATOM 4839 N N . ARG A 1 638 ? -15.246 4.940 -6.850 1.00 98.38 638 ARG A N 1
ATOM 4840 C CA . ARG A 1 638 ? -15.824 4.081 -7.882 1.00 98.38 638 ARG A CA 1
ATOM 4841 C C . ARG A 1 638 ? -15.547 2.615 -7.558 1.00 98.38 638 ARG A C 1
ATOM 4843 O O . ARG A 1 638 ? -14.449 2.267 -7.124 1.00 98.38 638 ARG A O 1
ATOM 4850 N N . HIS A 1 639 ? -16.518 1.759 -7.855 1.00 98.56 639 HIS A N 1
ATOM 4851 C CA . HIS A 1 639 ? -16.323 0.313 -7.880 1.00 98.56 639 HIS A CA 1
ATOM 4852 C C . HIS A 1 639 ? -15.446 -0.094 -9.069 1.00 98.56 639 HIS A C 1
ATOM 4854 O O . HIS A 1 639 ? -15.708 0.274 -10.221 1.00 98.56 639 HIS A O 1
ATOM 4860 N N . VAL A 1 640 ? -14.404 -0.868 -8.792 1.00 98.69 640 VAL A N 1
ATOM 4861 C CA . VAL A 1 640 ? -13.375 -1.258 -9.755 1.00 98.69 640 VAL A CA 1
ATOM 4862 C C . VAL A 1 640 ? -13.123 -2.759 -9.724 1.00 98.69 640 VAL A C 1
ATOM 4864 O O . VAL A 1 640 ? -13.368 -3.434 -8.727 1.00 98.69 640 VAL A O 1
ATOM 4867 N N . LYS A 1 641 ? -12.593 -3.261 -10.839 1.00 98.50 641 LYS A N 1
ATOM 4868 C CA . LYS A 1 641 ? -12.007 -4.593 -10.962 1.00 98.50 641 LYS A CA 1
ATOM 4869 C C . LYS A 1 641 ? -10.514 -4.457 -11.230 1.00 98.50 641 LYS A C 1
ATOM 4871 O O . LYS A 1 641 ? -10.123 -3.758 -12.166 1.00 98.50 641 LYS A O 1
ATOM 4876 N N . ILE A 1 642 ? -9.698 -5.152 -10.452 1.00 98.44 642 ILE A N 1
ATOM 4877 C CA . ILE A 1 642 ? -8.250 -5.248 -10.606 1.00 98.44 642 ILE A CA 1
ATOM 4878 C C . ILE A 1 642 ? -7.899 -6.610 -11.210 1.00 98.44 642 ILE A C 1
ATOM 4880 O O . ILE A 1 642 ? -8.375 -7.652 -10.760 1.00 98.44 642 ILE A O 1
ATOM 4884 N N . THR A 1 643 ? -7.064 -6.586 -12.248 1.00 98.06 643 THR A N 1
ATOM 4885 C CA . THR A 1 643 ? -6.484 -7.778 -12.893 1.00 98.06 643 THR A CA 1
ATOM 4886 C C . THR A 1 643 ? -4.985 -7.582 -13.080 1.00 98.06 643 THR A C 1
ATOM 4888 O O . THR A 1 643 ? -4.553 -6.443 -13.264 1.00 98.06 643 THR A O 1
ATOM 4891 N N . PHE A 1 644 ? -4.203 -8.657 -13.123 1.00 97.38 644 PHE A N 1
ATOM 4892 C CA . PHE A 1 644 ? -2.742 -8.580 -13.216 1.00 97.38 644 PHE A CA 1
ATOM 4893 C C . PHE A 1 644 ? -2.223 -8.853 -14.632 1.00 97.38 644 PHE A C 1
ATOM 4895 O O . PHE A 1 644 ? -2.901 -9.459 -15.463 1.00 97.38 644 PHE A O 1
ATOM 4902 N N . ASP A 1 645 ? -1.015 -8.370 -14.924 1.00 94.94 645 ASP A N 1
ATOM 4903 C CA . ASP A 1 645 ? -0.322 -8.683 -16.174 1.00 94.94 645 ASP A CA 1
ATOM 4904 C C . ASP A 1 645 ? 0.389 -10.042 -16.083 1.00 94.94 645 ASP A C 1
ATOM 4906 O O . ASP A 1 645 ? 0.934 -10.403 -15.042 1.00 94.94 645 ASP A O 1
ATOM 4910 N N . GLU A 1 646 ? 0.410 -10.807 -17.176 1.00 91.31 646 GLU A N 1
ATOM 4911 C CA . GLU A 1 646 ? 1.019 -12.145 -17.192 1.00 91.31 646 GLU A CA 1
ATOM 4912 C C . GLU A 1 646 ? 2.558 -12.126 -17.133 1.00 91.31 646 GLU A C 1
ATOM 4914 O O . GLU A 1 646 ? 3.165 -13.117 -16.709 1.00 91.31 646 GLU A O 1
ATOM 4919 N N . ALA A 1 647 ? 3.182 -11.021 -17.561 1.00 88.38 647 ALA A N 1
ATOM 4920 C CA . ALA A 1 647 ? 4.629 -10.862 -17.675 1.00 88.38 647 ALA A CA 1
ATOM 4921 C C . ALA A 1 647 ? 5.252 -10.045 -16.529 1.00 88.38 647 ALA A C 1
ATOM 4923 O O . ALA A 1 647 ? 6.471 -10.102 -16.355 1.00 88.38 647 ALA A O 1
ATOM 4924 N N . GLU A 1 648 ? 4.445 -9.327 -15.744 1.00 88.06 648 GLU A N 1
ATOM 4925 C CA . GLU A 1 648 ? 4.895 -8.564 -14.574 1.00 88.06 648 GLU A CA 1
ATOM 4926 C C . GLU A 1 648 ? 4.697 -9.353 -13.264 1.00 88.06 648 GLU A C 1
ATOM 4928 O O . GLU A 1 648 ? 3.833 -10.235 -13.170 1.00 88.06 648 GLU A O 1
ATOM 4933 N N . PRO A 1 649 ? 5.493 -9.065 -12.219 1.00 88.44 649 PRO A N 1
ATOM 4934 C CA . PRO A 1 649 ? 5.180 -9.535 -10.878 1.00 88.44 649 PRO A CA 1
ATOM 4935 C C . PRO A 1 649 ? 3.873 -8.901 -10.376 1.00 88.44 649 PRO A C 1
ATOM 4937 O O . PRO A 1 649 ? 3.480 -7.821 -10.803 1.00 88.44 649 PRO A O 1
ATOM 4940 N N . ILE A 1 650 ? 3.214 -9.560 -9.420 1.00 90.19 650 ILE A N 1
ATOM 4941 C CA . ILE A 1 650 ? 1.977 -9.043 -8.805 1.00 90.19 650 ILE A CA 1
ATOM 4942 C C . ILE A 1 650 ? 2.252 -7.772 -7.991 1.00 90.19 650 ILE A C 1
ATOM 4944 O O . ILE A 1 650 ? 1.407 -6.884 -7.929 1.00 90.19 650 ILE A O 1
ATOM 4948 N N . ARG A 1 651 ? 3.442 -7.671 -7.386 1.00 88.12 651 ARG A N 1
ATOM 4949 C CA . ARG A 1 651 ? 3.881 -6.513 -6.603 1.00 88.12 651 ARG A CA 1
ATOM 4950 C C . ARG A 1 651 ? 5.143 -5.897 -7.193 1.00 88.12 651 ARG A C 1
ATOM 4952 O O . ARG A 1 651 ? 6.025 -6.609 -7.671 1.00 88.12 651 ARG A O 1
ATOM 4959 N N . GLY A 1 652 ? 5.215 -4.571 -7.150 1.00 79.62 652 GLY A N 1
ATOM 4960 C CA . GLY A 1 652 ? 6.387 -3.807 -7.562 1.00 79.62 652 GLY A CA 1
ATOM 4961 C C . GLY A 1 652 ? 7.449 -3.737 -6.465 1.00 79.62 652 GLY A C 1
ATOM 4962 O O . GLY A 1 652 ? 7.232 -4.171 -5.337 1.00 79.62 652 GLY A O 1
ATOM 4963 N N . ASN A 1 653 ? 8.583 -3.103 -6.773 1.00 70.81 653 ASN A N 1
ATOM 4964 C CA . ASN A 1 653 ? 9.724 -2.973 -5.849 1.00 70.81 653 ASN A CA 1
ATOM 4965 C C . ASN A 1 653 ? 9.398 -2.227 -4.541 1.00 70.81 653 ASN A C 1
ATOM 4967 O O . ASN A 1 653 ? 10.155 -2.321 -3.589 1.00 70.81 653 ASN A O 1
ATOM 4971 N N . TYR A 1 654 ? 8.287 -1.488 -4.508 1.00 67.12 654 TYR A N 1
ATOM 4972 C CA . TYR A 1 654 ? 7.802 -0.755 -3.338 1.00 67.12 654 TYR A CA 1
ATOM 4973 C C . TYR A 1 654 ? 6.606 -1.449 -2.666 1.00 67.12 654 TYR A C 1
ATOM 4975 O O . TYR A 1 654 ? 5.767 -0.769 -2.086 1.00 67.12 654 TYR A O 1
ATOM 4983 N N . GLY A 1 655 ? 6.432 -2.762 -2.844 1.00 74.19 655 GLY A N 1
ATOM 4984 C CA . GLY A 1 655 ? 5.353 -3.543 -2.218 1.00 74.19 655 GLY A CA 1
ATOM 4985 C C . GLY A 1 655 ? 3.948 -3.334 -2.807 1.00 74.19 655 GLY A C 1
ATOM 4986 O O . GLY A 1 655 ? 3.092 -4.201 -2.658 1.00 74.19 655 GLY A O 1
ATOM 4987 N N . ARG A 1 656 ? 3.711 -2.238 -3.540 1.00 87.31 656 ARG A N 1
ATOM 4988 C CA . ARG A 1 656 ? 2.430 -1.912 -4.201 1.00 87.31 656 ARG A CA 1
ATOM 4989 C C . ARG A 1 656 ? 1.992 -2.986 -5.199 1.00 87.31 656 ARG A C 1
ATOM 4991 O O . ARG A 1 656 ? 2.828 -3.494 -5.952 1.00 87.31 656 ARG A O 1
ATOM 4998 N N . LEU A 1 657 ? 0.688 -3.256 -5.271 1.00 93.00 657 LEU A N 1
ATOM 4999 C CA . LEU A 1 657 ? 0.100 -4.106 -6.309 1.00 93.00 657 LEU A CA 1
ATOM 5000 C C . LEU A 1 657 ? 0.281 -3.472 -7.694 1.00 93.00 657 LEU A C 1
ATOM 5002 O O . LEU A 1 657 ? 0.063 -2.275 -7.870 1.00 93.00 657 LEU A O 1
ATOM 5006 N N . LEU A 1 658 ? 0.650 -4.277 -8.687 1.00 95.25 658 LEU A N 1
ATOM 5007 C CA . LEU A 1 658 ? 0.771 -3.872 -10.086 1.00 95.25 658 LEU A CA 1
ATOM 5008 C C . LEU A 1 658 ? -0.468 -4.327 -10.858 1.00 95.25 658 LEU A C 1
ATOM 5010 O O . LEU A 1 658 ? -0.547 -5.469 -11.300 1.00 95.25 658 LEU A O 1
ATOM 5014 N N . GLY A 1 659 ? -1.445 -3.435 -11.020 1.00 97.06 659 GLY A N 1
ATOM 5015 C CA . GLY A 1 659 ? -2.758 -3.790 -11.561 1.00 97.06 659 GLY A CA 1
ATOM 5016 C C . GLY A 1 659 ? -3.142 -3.067 -12.851 1.00 97.06 659 GLY A C 1
ATOM 5017 O O . GLY A 1 659 ? -2.751 -1.926 -13.113 1.00 97.06 659 GLY A O 1
ATOM 5018 N N . TYR A 1 660 ? -3.994 -3.719 -13.637 1.00 98.44 660 TYR A N 1
ATOM 5019 C CA . TYR A 1 660 ? -4.910 -3.045 -14.550 1.00 98.44 660 TYR A CA 1
ATOM 5020 C C . TYR A 1 660 ? -6.206 -2.738 -13.816 1.00 98.44 660 TYR A C 1
ATOM 5022 O O . TYR A 1 660 ? -6.891 -3.656 -13.362 1.00 98.44 660 TYR A O 1
ATOM 5030 N N . LEU A 1 661 ? -6.547 -1.454 -13.740 1.00 98.56 661 LEU A N 1
ATOM 5031 C CA . LEU A 1 661 ? -7.793 -0.998 -13.148 1.00 98.56 661 LEU A CA 1
ATOM 5032 C C . LEU A 1 661 ? -8.874 -0.929 -14.225 1.00 98.56 661 LEU A C 1
ATOM 5034 O O . LEU A 1 661 ? -8.721 -0.244 -15.242 1.00 98.56 661 LEU A O 1
ATOM 5038 N N . HIS A 1 662 ? -9.988 -1.615 -13.990 1.00 98.69 662 HIS A N 1
ATOM 5039 C CA . HIS A 1 662 ? -11.159 -1.591 -14.860 1.00 98.69 662 HIS A CA 1
ATOM 5040 C C . HIS A 1 662 ? -12.377 -1.051 -14.124 1.00 98.69 662 HIS A C 1
ATOM 5042 O O . HIS A 1 662 ? -12.562 -1.318 -12.940 1.00 98.69 662 HIS A O 1
ATOM 5048 N N . TYR A 1 663 ? -13.230 -0.316 -14.831 1.00 98.50 663 TYR A N 1
ATOM 5049 C CA . TYR A 1 663 ? -14.451 0.246 -14.264 1.00 98.50 663 TYR A CA 1
ATOM 5050 C C . TYR A 1 663 ? -15.637 0.147 -15.222 1.00 98.50 663 TYR A C 1
ATOM 5052 O O . TYR A 1 663 ? -15.473 0.064 -16.445 1.00 98.50 663 TYR A O 1
ATOM 5060 N N . ASP A 1 664 ? -16.845 0.162 -14.660 1.00 98.06 664 ASP A N 1
ATOM 5061 C CA . ASP A 1 664 ? -18.074 0.266 -15.441 1.00 98.06 664 ASP A CA 1
ATOM 5062 C C . ASP A 1 664 ? -18.280 1.725 -15.893 1.00 98.06 664 ASP A C 1
ATOM 5064 O O . ASP A 1 664 ? -18.283 2.634 -15.057 1.00 98.06 664 ASP A O 1
ATOM 5068 N N . PRO A 1 665 ? -18.405 2.009 -17.201 1.00 96.25 665 PRO A N 1
ATOM 5069 C CA . PRO A 1 665 ? -18.544 3.380 -17.685 1.00 96.25 665 PRO A CA 1
ATOM 5070 C C . PRO A 1 665 ? -19.902 4.016 -17.364 1.00 96.25 665 PRO A C 1
ATOM 5072 O O . PRO A 1 665 ? -19.991 5.247 -17.354 1.00 96.25 665 PRO A O 1
ATOM 5075 N N . ASP A 1 666 ? -20.935 3.204 -17.142 1.00 96.31 666 ASP A N 1
ATOM 5076 C CA . ASP A 1 666 ? -22.324 3.632 -17.000 1.00 96.31 666 ASP A CA 1
ATOM 5077 C C . ASP A 1 666 ? -22.781 3.687 -15.529 1.00 96.31 666 ASP A C 1
ATOM 5079 O O . ASP A 1 666 ? -23.751 4.391 -15.233 1.00 96.31 666 ASP A O 1
ATOM 5083 N N . ASP A 1 667 ? -22.079 3.005 -14.614 1.00 97.19 667 ASP A N 1
ATOM 5084 C CA . ASP A 1 667 ? -22.385 2.970 -13.178 1.00 97.19 667 ASP A CA 1
ATOM 5085 C C . ASP A 1 667 ? -21.138 3.210 -12.303 1.00 97.19 667 ASP A C 1
ATOM 5087 O O . ASP A 1 667 ? -20.089 2.599 -12.490 1.00 97.19 667 ASP A O 1
ATOM 5091 N N . PHE A 1 668 ? -21.244 4.131 -11.343 1.00 97.44 668 PHE A N 1
ATOM 5092 C CA . PHE A 1 668 ? -20.151 4.472 -10.426 1.00 97.44 668 PHE A CA 1
ATOM 5093 C C . PHE A 1 668 ? -20.041 3.460 -9.272 1.00 97.44 668 PHE A C 1
ATOM 5095 O O . PHE A 1 668 ? -18.946 3.156 -8.808 1.00 97.44 668 PHE A O 1
ATOM 5102 N N . THR A 1 669 ? -21.169 2.891 -8.849 1.00 97.50 669 THR A N 1
ATOM 5103 C CA . THR A 1 669 ? -21.260 1.888 -7.779 1.00 97.50 669 THR A CA 1
ATOM 5104 C C . THR A 1 669 ? -21.777 0.580 -8.368 1.00 97.50 669 THR A C 1
ATOM 5106 O O . THR A 1 669 ? -22.794 0.043 -7.930 1.00 97.50 669 THR A O 1
ATOM 5109 N N . ALA A 1 670 ? -21.128 0.125 -9.442 1.00 96.94 670 ALA A N 1
ATOM 5110 C CA . ALA A 1 670 ? -21.534 -1.073 -10.157 1.00 96.94 670 ALA A CA 1
ATOM 5111 C C . ALA A 1 670 ? -21.525 -2.289 -9.221 1.00 96.94 670 ALA A C 1
ATOM 5113 O O . ALA A 1 670 ? -20.572 -2.506 -8.475 1.00 96.94 670 ALA A O 1
ATOM 5114 N N . ASP A 1 671 ? -22.580 -3.094 -9.284 1.00 96.50 671 ASP A N 1
ATOM 5115 C CA . ASP A 1 671 ? -22.648 -4.382 -8.593 1.00 96.50 671 ASP A CA 1
ATOM 5116 C C . ASP A 1 671 ? -21.467 -5.272 -9.028 1.00 96.50 671 ASP A C 1
ATOM 5118 O O . ASP A 1 671 ? -21.232 -5.424 -10.228 1.00 96.50 671 ASP A O 1
ATOM 5122 N N . PHE A 1 672 ? -20.703 -5.828 -8.083 1.00 95.00 672 PHE A N 1
ATOM 5123 C CA . PHE A 1 672 ? -19.476 -6.571 -8.401 1.00 95.00 672 PHE A CA 1
ATOM 5124 C C . PHE A 1 672 ? -19.739 -7.855 -9.208 1.00 95.00 672 PHE A C 1
ATOM 5126 O O . PHE A 1 672 ? -18.916 -8.228 -10.042 1.00 95.00 672 PHE A O 1
ATOM 5133 N N . ASP A 1 673 ? -20.914 -8.478 -9.054 1.00 93.06 673 ASP A N 1
ATOM 5134 C CA . ASP A 1 673 ? -21.294 -9.697 -9.780 1.00 93.06 673 ASP A CA 1
ATOM 5135 C C . ASP A 1 673 ? -21.888 -9.413 -11.173 1.00 93.06 673 ASP A C 1
ATOM 5137 O O . ASP A 1 673 ? -21.870 -10.277 -12.060 1.00 93.06 673 ASP A O 1
ATOM 5141 N N . ALA A 1 674 ? -22.485 -8.232 -11.369 1.00 92.50 674 ALA A N 1
ATOM 5142 C CA . ALA A 1 674 ? -23.266 -7.903 -12.566 1.00 92.50 674 ALA A CA 1
ATOM 5143 C C . ALA A 1 674 ? -22.716 -6.738 -13.407 1.00 92.50 674 ALA A C 1
ATOM 5145 O O . ALA A 1 674 ? -23.157 -6.566 -14.552 1.00 92.50 674 ALA A O 1
ATOM 5146 N N . GLY A 1 675 ? -21.804 -5.938 -12.856 1.00 93.81 675 GLY A N 1
ATOM 5147 C CA . GLY A 1 675 ? -21.165 -4.806 -13.519 1.00 93.81 675 GLY A CA 1
ATOM 5148 C C . GLY A 1 675 ? -20.342 -5.241 -14.728 1.00 93.81 675 GLY A C 1
ATOM 5149 O O . GLY A 1 675 ? -19.820 -6.353 -14.785 1.00 93.81 675 GLY A O 1
ATOM 5150 N N . SER A 1 676 ? -20.236 -4.369 -15.731 1.00 96.12 676 SER A N 1
ATOM 5151 C CA . SER A 1 676 ? -19.482 -4.697 -16.945 1.00 96.12 676 SER A CA 1
ATOM 5152 C C . SER A 1 676 ? -17.975 -4.689 -16.706 1.00 96.12 676 SER A C 1
ATOM 5154 O O . SER A 1 676 ? -17.271 -5.568 -17.196 1.00 96.12 676 SER A O 1
ATOM 5156 N N . PHE A 1 677 ? -17.486 -3.688 -15.961 1.00 97.62 677 PHE A N 1
ATOM 5157 C CA . PHE A 1 677 ? -16.059 -3.404 -15.783 1.00 97.62 677 PHE A CA 1
ATOM 5158 C C . PHE A 1 677 ? -15.288 -3.429 -17.119 1.00 97.62 677 PHE A C 1
ATOM 5160 O O . PHE A 1 677 ? -14.161 -3.910 -17.199 1.00 97.62 677 PHE A O 1
ATOM 5167 N N . ASP A 1 678 ? -15.918 -2.933 -18.191 1.00 96.94 678 ASP A N 1
ATOM 5168 C CA . ASP A 1 678 ? -15.421 -3.068 -19.567 1.00 96.94 678 ASP A CA 1
ATOM 5169 C C . ASP A 1 678 ? -14.347 -2.024 -19.936 1.00 96.94 678 ASP A C 1
ATOM 5171 O O . ASP A 1 678 ? -13.700 -2.133 -20.986 1.00 96.94 678 ASP A O 1
ATOM 5175 N N . VAL A 1 679 ? -14.167 -0.970 -19.129 1.00 98.19 679 VAL A N 1
ATOM 5176 C CA . VAL A 1 679 ? -13.203 0.099 -19.423 1.00 98.19 679 VAL A CA 1
ATOM 5177 C C . VAL A 1 679 ? -11.936 -0.065 -18.602 1.00 98.19 679 VAL A C 1
ATOM 5179 O O . VAL A 1 679 ? -11.922 0.232 -17.415 1.00 98.19 679 VAL A O 1
ATOM 5182 N N . ASN A 1 680 ? -10.840 -0.408 -19.280 1.00 98.31 680 ASN A N 1
ATOM 5183 C CA . ASN A 1 680 ? -9.489 -0.333 -18.727 1.00 98.31 680 ASN A CA 1
ATOM 5184 C C . ASN A 1 680 ? -9.051 1.143 -18.592 1.00 98.31 680 ASN A C 1
ATOM 5186 O O . ASN A 1 680 ? -8.867 1.848 -19.596 1.00 98.31 680 ASN A O 1
ATOM 5190 N N . TYR A 1 681 ? -8.897 1.609 -17.352 1.00 98.62 681 TYR A N 1
ATOM 5191 C CA . TYR A 1 681 ? -8.464 2.961 -17.006 1.00 98.62 681 TYR A CA 1
ATOM 5192 C C . TYR A 1 681 ? -7.037 3.248 -17.488 1.00 98.62 681 TYR A C 1
ATOM 5194 O O . TYR A 1 681 ? -6.823 4.272 -18.141 1.00 98.62 681 TYR A O 1
ATOM 5202 N N . ASN A 1 682 ? -6.096 2.327 -17.255 1.00 98.44 682 ASN A N 1
ATOM 5203 C CA . ASN A 1 682 ? -4.683 2.461 -17.631 1.00 98.44 682 ASN A CA 1
ATOM 5204 C C . ASN A 1 682 ? -4.533 2.753 -19.133 1.00 98.44 682 ASN A C 1
ATOM 5206 O O . ASN A 1 682 ? -3.840 3.672 -19.564 1.00 98.44 682 ASN A O 1
ATOM 5210 N N . ARG A 1 683 ? -5.280 2.013 -19.953 1.00 98.12 683 ARG A N 1
ATOM 5211 C CA . ARG A 1 683 ? -5.331 2.205 -21.404 1.00 98.12 683 ARG A CA 1
ATOM 5212 C C . ARG A 1 683 ? -5.920 3.567 -21.778 1.00 98.12 683 ARG A C 1
ATOM 5214 O O . ARG A 1 683 ? -5.495 4.207 -22.742 1.00 98.12 683 ARG A O 1
ATOM 5221 N N . ARG A 1 684 ? -6.953 3.998 -21.050 1.00 98.19 684 ARG A N 1
ATOM 5222 C CA . ARG A 1 684 ? -7.693 5.231 -21.333 1.00 98.19 684 ARG A CA 1
ATOM 5223 C C . ARG A 1 684 ? -6.859 6.478 -21.052 1.00 98.19 684 ARG A C 1
ATOM 5225 O O . ARG A 1 684 ? -6.878 7.385 -21.885 1.00 98.19 684 ARG A O 1
ATOM 5232 N N . ILE A 1 685 ? -6.152 6.521 -19.922 1.00 98.44 685 ILE A N 1
ATOM 5233 C CA . ILE A 1 685 ? -5.338 7.680 -19.528 1.00 98.44 685 ILE A CA 1
ATOM 5234 C C . ILE A 1 685 ? -4.191 7.931 -20.525 1.00 98.44 685 ILE A C 1
ATOM 5236 O O . ILE A 1 685 ? -3.957 9.082 -20.908 1.00 98.44 685 ILE A O 1
ATOM 5240 N N . VAL A 1 686 ? -3.572 6.864 -21.050 1.00 98.69 686 VAL A N 1
ATOM 5241 C CA . VAL A 1 686 ? -2.569 6.940 -22.130 1.00 98.69 686 VAL A CA 1
ATOM 5242 C C . VAL A 1 686 ? -3.204 7.420 -23.440 1.00 98.69 686 VAL A C 1
ATOM 5244 O O . VAL A 1 686 ? -2.752 8.398 -24.034 1.00 98.69 686 VAL A O 1
ATOM 5247 N N . ALA A 1 687 ? -4.308 6.800 -23.877 1.00 98.44 687 ALA A N 1
ATOM 5248 C CA . ALA A 1 687 ? -4.960 7.141 -25.148 1.00 98.44 687 ALA A CA 1
ATOM 5249 C C . ALA A 1 687 ? -5.439 8.606 -25.230 1.00 98.44 687 ALA A C 1
ATOM 5251 O O . ALA A 1 687 ? -5.387 9.233 -26.302 1.00 98.44 687 ALA A O 1
ATOM 5252 N N . ASP A 1 688 ? -5.910 9.147 -24.103 1.00 98.19 688 ASP A N 1
ATOM 5253 C CA . ASP A 1 688 ? -6.364 10.534 -23.982 1.00 98.19 688 ASP A CA 1
ATOM 5254 C C . ASP A 1 688 ? -5.192 11.533 -23.828 1.00 98.19 688 ASP A C 1
ATOM 5256 O O . ASP A 1 688 ? -5.398 12.738 -23.993 1.00 98.19 688 ASP A O 1
ATOM 5260 N N . GLY A 1 689 ? -3.960 11.047 -23.626 1.00 98.31 689 GLY A N 1
ATOM 5261 C CA . GLY A 1 689 ? -2.730 11.845 -23.595 1.00 98.31 689 GLY A CA 1
ATOM 5262 C C . GLY A 1 689 ? -2.424 12.486 -22.241 1.00 98.31 689 GLY A C 1
ATOM 5263 O O . GLY A 1 689 ? -1.801 13.545 -22.206 1.00 98.31 689 GLY A O 1
ATOM 5264 N N . TYR A 1 690 ? -2.889 11.900 -21.137 1.00 98.44 690 TYR A N 1
ATOM 5265 C CA . TYR A 1 690 ? -2.577 12.374 -19.780 1.00 98.44 690 TYR A CA 1
ATOM 5266 C C . TYR A 1 690 ? -1.315 11.725 -19.196 1.00 98.44 690 TYR A C 1
ATOM 5268 O O . TYR A 1 690 ? -0.725 12.278 -18.274 1.00 98.44 690 TYR A O 1
ATOM 5276 N N . ALA A 1 691 ? -0.903 10.582 -19.742 1.00 98.19 691 ALA A N 1
ATOM 5277 C CA . ALA A 1 691 ? 0.245 9.803 -19.297 1.00 98.19 691 ALA A CA 1
ATOM 5278 C C . ALA A 1 691 ? 1.085 9.342 -20.495 1.00 98.19 691 ALA A C 1
ATOM 5280 O O . ALA A 1 691 ? 0.558 9.227 -21.611 1.00 98.19 691 ALA A O 1
ATOM 5281 N N . ARG A 1 692 ? 2.366 9.062 -20.242 1.00 97.75 692 ARG A N 1
ATOM 5282 C CA . ARG A 1 692 ? 3.224 8.290 -21.149 1.00 97.75 692 ARG A CA 1
ATOM 5283 C C . ARG A 1 692 ? 3.123 6.801 -20.830 1.00 97.75 692 ARG A C 1
ATOM 5285 O O . ARG A 1 692 ? 2.612 6.421 -19.770 1.00 97.75 692 ARG A O 1
ATOM 5292 N N . VAL A 1 693 ? 3.625 5.963 -21.727 1.00 98.12 693 VAL A N 1
ATOM 5293 C CA . VAL A 1 693 ? 3.804 4.538 -21.432 1.00 98.12 693 VAL A CA 1
ATOM 5294 C C . VAL A 1 693 ? 5.065 4.352 -20.603 1.00 98.12 693 VAL A C 1
ATOM 5296 O O . VAL A 1 693 ? 6.159 4.728 -21.026 1.00 98.12 693 VAL A O 1
ATOM 5299 N N . TYR A 1 694 ? 4.911 3.735 -19.433 1.00 95.75 694 TYR A N 1
ATOM 5300 C CA . TYR A 1 694 ? 6.050 3.225 -18.679 1.00 95.75 694 TYR A CA 1
ATOM 5301 C C . TYR A 1 694 ? 6.523 1.929 -19.332 1.00 95.75 694 TYR A C 1
ATOM 5303 O O . TYR A 1 694 ? 5.837 0.908 -19.266 1.00 95.75 694 TYR A O 1
ATOM 5311 N N . SER A 1 695 ? 7.660 1.971 -20.018 1.00 95.00 695 SER A N 1
ATOM 5312 C CA . SER A 1 695 ? 8.092 0.924 -20.946 1.00 95.00 695 SER A CA 1
ATOM 5313 C C . SER A 1 695 ? 8.770 -0.258 -20.236 1.00 95.00 695 SER A C 1
ATOM 5315 O O . SER A 1 695 ? 9.931 -0.581 -20.495 1.00 95.00 695 SER A O 1
ATOM 5317 N N . SER A 1 696 ? 8.032 -0.936 -19.353 1.00 92.94 696 SER A N 1
ATOM 5318 C CA . SER A 1 696 ? 8.447 -2.191 -18.712 1.00 92.94 696 SER A CA 1
ATOM 5319 C C . SER A 1 696 ? 8.152 -3.422 -19.591 1.00 92.94 696 SER A C 1
ATOM 5321 O O . SER A 1 696 ? 7.898 -3.306 -20.794 1.00 92.94 696 SER A O 1
ATOM 5323 N N . GLY A 1 697 ? 8.226 -4.628 -19.018 1.00 90.75 697 GLY A N 1
ATOM 5324 C CA . GLY A 1 697 ? 8.099 -5.904 -19.731 1.00 90.75 697 GLY A CA 1
ATOM 5325 C C . GLY A 1 697 ? 6.665 -6.394 -19.966 1.00 90.75 697 GLY A C 1
ATOM 5326 O O . GLY A 1 697 ? 6.504 -7.484 -20.517 1.00 90.75 697 GLY A O 1
ATOM 5327 N N . PHE A 1 698 ? 5.652 -5.622 -19.560 1.00 95.12 698 PHE A N 1
ATOM 5328 C CA . PHE A 1 698 ? 4.246 -6.033 -19.546 1.00 95.12 698 PHE A CA 1
ATOM 5329 C C . PHE A 1 698 ? 3.696 -6.471 -20.913 1.00 95.12 698 PHE A C 1
ATOM 5331 O O . PHE A 1 698 ? 4.104 -5.977 -21.973 1.00 95.12 698 PHE A O 1
ATOM 5338 N N . ALA A 1 699 ? 2.746 -7.408 -20.898 1.00 93.69 699 ALA A N 1
ATOM 5339 C CA . ALA A 1 699 ? 2.244 -8.082 -22.095 1.00 93.69 699 ALA A CA 1
ATOM 5340 C C . ALA A 1 699 ? 1.466 -7.148 -23.039 1.00 93.69 699 ALA A C 1
ATOM 5342 O O . ALA A 1 699 ? 1.583 -7.251 -24.263 1.00 93.69 699 ALA A O 1
ATOM 5343 N N . ALA A 1 700 ? 0.709 -6.193 -22.489 1.00 95.31 700 ALA A N 1
ATOM 5344 C CA . ALA A 1 700 ? -0.061 -5.215 -23.266 1.00 95.31 700 ALA A CA 1
ATOM 5345 C C . ALA A 1 700 ? 0.766 -4.010 -23.772 1.00 95.31 700 ALA A C 1
ATOM 5347 O O . ALA A 1 700 ? 0.199 -3.087 -24.365 1.00 95.31 700 ALA A O 1
ATOM 5348 N N . HIS A 1 701 ? 2.091 -4.010 -23.577 1.00 97.56 701 HIS A N 1
ATOM 5349 C CA . HIS A 1 701 ? 2.973 -2.872 -23.865 1.00 97.56 701 HIS A CA 1
ATOM 5350 C C . HIS A 1 701 ? 2.785 -2.283 -25.258 1.00 97.56 701 HIS A C 1
ATOM 5352 O O . HIS A 1 701 ? 2.536 -1.091 -25.404 1.00 97.56 701 HIS A O 1
ATOM 5358 N N . ASP A 1 702 ? 2.846 -3.114 -26.293 1.00 97.62 702 ASP A N 1
ATOM 5359 C CA . ASP A 1 702 ? 2.811 -2.621 -27.671 1.00 97.62 702 ASP A CA 1
ATOM 5360 C C . ASP A 1 702 ? 1.439 -2.042 -28.055 1.00 97.62 702 ASP A C 1
ATOM 5362 O O . ASP A 1 702 ? 1.349 -1.204 -28.950 1.00 97.62 702 ASP A O 1
ATOM 5366 N N . GLU A 1 703 ? 0.358 -2.471 -27.391 1.00 97.31 703 GLU A N 1
ATOM 5367 C CA . GLU A 1 703 ? -0.949 -1.825 -27.545 1.00 97.31 703 GLU A CA 1
ATOM 5368 C C . GLU A 1 703 ? -0.932 -0.422 -26.931 1.00 97.31 703 GLU A C 1
ATOM 5370 O O . GLU A 1 703 ? -1.409 0.530 -27.551 1.00 97.31 703 GLU A O 1
ATOM 5375 N N . PHE A 1 704 ? -0.373 -0.285 -25.729 1.00 98.38 704 PHE A N 1
ATOM 5376 C CA . PHE A 1 704 ? -0.277 0.991 -25.024 1.00 98.38 704 PHE A CA 1
ATOM 5377 C C . PHE A 1 704 ? 0.641 1.961 -25.774 1.00 98.38 704 PHE A C 1
ATOM 5379 O O . PHE A 1 704 ? 0.260 3.110 -25.990 1.00 98.38 704 PHE A O 1
ATOM 5386 N N . ALA A 1 705 ? 1.788 1.483 -26.261 1.00 97.75 705 ALA A N 1
ATOM 5387 C CA . ALA A 1 705 ? 2.717 2.264 -27.072 1.00 97.75 705 ALA A CA 1
ATOM 5388 C C . ALA A 1 705 ? 2.045 2.784 -28.353 1.00 97.75 705 ALA A C 1
ATOM 5390 O O . ALA A 1 705 ? 2.205 3.945 -28.713 1.00 97.75 705 ALA A O 1
ATOM 5391 N N . ALA A 1 706 ? 1.207 1.977 -29.016 1.00 97.56 706 ALA A N 1
ATOM 5392 C CA . ALA A 1 706 ? 0.446 2.445 -30.176 1.00 97.56 706 ALA A CA 1
ATOM 5393 C C . ALA A 1 706 ? -0.562 3.561 -29.822 1.00 97.56 706 ALA A C 1
ATOM 5395 O O . ALA A 1 706 ? -0.758 4.490 -30.607 1.00 97.56 706 ALA A O 1
ATOM 5396 N N . LEU A 1 707 ? -1.191 3.498 -28.642 1.00 98.44 707 LEU A N 1
ATOM 5397 C CA . LEU A 1 707 ? -2.100 4.547 -28.160 1.00 98.44 707 LEU A CA 1
ATOM 5398 C C . LEU A 1 707 ? -1.361 5.846 -27.823 1.00 98.44 707 LEU A C 1
ATOM 5400 O O . LEU A 1 707 ? -1.881 6.930 -28.101 1.00 98.44 707 LEU A O 1
ATOM 5404 N N . GLU A 1 708 ? -0.167 5.734 -27.246 1.00 98.19 708 GLU A N 1
ATOM 5405 C CA . GLU A 1 708 ? 0.729 6.861 -27.006 1.00 98.19 708 GLU A CA 1
ATOM 5406 C C . GLU A 1 708 ? 1.181 7.503 -28.317 1.00 98.19 708 GLU A C 1
ATOM 5408 O O . GLU A 1 708 ? 1.042 8.716 -28.459 1.00 98.19 708 GLU A O 1
ATOM 5413 N N . GLU A 1 709 ? 1.614 6.723 -29.312 1.00 96.12 709 GLU A N 1
ATOM 5414 C CA . GLU A 1 709 ? 1.971 7.246 -30.639 1.00 96.12 709 GLU A CA 1
ATOM 5415 C C . GLU A 1 709 ? 0.795 7.990 -31.291 1.00 96.12 709 GLU A C 1
ATOM 5417 O O . GLU A 1 709 ? 0.963 9.085 -31.836 1.00 96.12 709 GLU A O 1
ATOM 5422 N N . ASP A 1 710 ? -0.425 7.458 -31.177 1.00 97.69 710 ASP A N 1
ATOM 5423 C CA . ASP A 1 710 ? -1.639 8.128 -31.655 1.00 97.69 710 ASP A CA 1
ATOM 5424 C C . ASP A 1 710 ? -1.932 9.438 -30.899 1.00 97.69 710 ASP A C 1
ATOM 5426 O O . ASP A 1 710 ? -2.535 10.365 -31.463 1.00 97.69 710 ASP A O 1
ATOM 5430 N N . ALA A 1 711 ? -1.590 9.517 -29.609 1.00 98.06 711 ALA A N 1
ATOM 5431 C CA . ALA A 1 711 ? -1.758 10.712 -28.784 1.00 98.06 711 ALA A CA 1
ATOM 5432 C C . ALA A 1 711 ? -0.687 11.762 -29.104 1.00 98.06 711 ALA A C 1
ATOM 5434 O O . ALA A 1 711 ? -1.033 12.930 -29.318 1.00 98.06 711 ALA A O 1
ATOM 5435 N N . LEU A 1 712 ? 0.566 11.326 -29.240 1.00 96.00 712 LEU A N 1
ATOM 5436 C CA . LEU A 1 712 ? 1.719 12.112 -29.657 1.00 96.00 712 LEU A CA 1
ATOM 5437 C C . LEU A 1 712 ? 1.484 12.740 -31.033 1.00 96.00 712 LEU A C 1
ATOM 5439 O O . LEU A 1 712 ? 1.509 13.963 -31.168 1.00 96.00 712 LEU A O 1
ATOM 5443 N N . ALA A 1 713 ? 1.147 11.928 -32.040 1.00 95.06 713 ALA A N 1
ATOM 5444 C CA . ALA A 1 713 ? 0.906 12.389 -33.409 1.00 95.06 713 ALA A CA 1
ATOM 5445 C C . ALA A 1 713 ? -0.264 13.383 -33.513 1.00 95.06 713 ALA A C 1
ATOM 5447 O O . ALA A 1 713 ? -0.301 14.238 -34.402 1.00 95.06 713 ALA A O 1
ATOM 5448 N N . ALA A 1 714 ? -1.237 13.284 -32.606 1.00 97.25 714 ALA A N 1
ATOM 5449 C CA . ALA A 1 714 ? -2.371 14.197 -32.537 1.00 97.25 714 ALA A CA 1
ATOM 5450 C C . ALA A 1 714 ? -2.123 15.429 -31.645 1.00 97.25 714 ALA A C 1
ATOM 5452 O O . ALA A 1 714 ? -3.007 16.288 -31.567 1.00 97.25 714 ALA A O 1
ATOM 5453 N N . GLY A 1 715 ? -0.970 15.518 -30.968 1.00 97.00 715 GLY A N 1
ATOM 5454 C CA . GLY A 1 715 ? -0.676 16.558 -29.980 1.00 97.00 715 GLY A CA 1
ATOM 5455 C C . GLY A 1 715 ? -1.702 16.593 -28.844 1.00 97.00 715 GLY A C 1
ATOM 5456 O O . GLY A 1 715 ? -2.076 17.675 -28.383 1.00 97.00 715 GLY A O 1
ATOM 5457 N N . ARG A 1 716 ? -2.242 15.425 -28.462 1.00 98.06 716 ARG A N 1
ATOM 5458 C CA . ARG A 1 716 ? -3.243 15.309 -27.396 1.00 98.06 716 ARG A CA 1
ATOM 5459 C C . ARG A 1 716 ? -2.576 15.451 -26.038 1.00 98.06 716 ARG A C 1
ATOM 5461 O O . ARG A 1 716 ? -1.537 14.863 -25.782 1.00 98.06 716 ARG A O 1
ATOM 5468 N N . GLY A 1 717 ? -3.229 16.193 -25.159 1.00 97.62 717 GLY A N 1
ATOM 5469 C CA . GLY A 1 717 ? -2.835 16.271 -23.765 1.00 97.62 717 GLY A CA 1
ATOM 5470 C C . GLY A 1 717 ? -1.413 16.795 -23.550 1.00 97.62 717 GLY A C 1
ATOM 5471 O O . GLY A 1 717 ? -1.036 17.821 -24.126 1.00 97.62 717 GLY A O 1
ATOM 5472 N N . VAL A 1 718 ? -0.622 16.069 -22.757 1.00 97.50 718 VAL A N 1
ATOM 5473 C CA . VAL A 1 718 ? 0.789 16.369 -22.467 1.00 97.50 718 VAL A CA 1
ATOM 5474 C C . VAL A 1 718 ? 1.625 16.519 -23.740 1.00 97.50 718 VAL A C 1
ATOM 5476 O O . VAL A 1 718 ? 2.539 17.343 -23.796 1.00 97.50 718 VAL A O 1
ATOM 5479 N N . TRP A 1 719 ? 1.247 15.844 -24.825 1.00 97.88 719 TRP A N 1
ATOM 5480 C CA . TRP A 1 719 ? 1.946 15.911 -26.105 1.00 97.88 719 TRP A CA 1
ATOM 5481 C C . TRP A 1 719 ? 1.743 17.227 -26.863 1.00 97.88 719 TRP A C 1
ATOM 5483 O O . TRP A 1 719 ? 2.401 17.454 -27.876 1.00 97.88 719 TRP A O 1
ATOM 5493 N N . SER A 1 720 ? 0.891 18.146 -26.389 1.00 97.06 720 SER A N 1
ATOM 5494 C CA . SER A 1 720 ? 0.663 19.436 -27.061 1.00 97.06 720 SER A CA 1
ATOM 5495 C C . SER A 1 720 ? 1.895 20.349 -27.102 1.00 97.06 720 SER A C 1
ATOM 5497 O O . SER A 1 720 ? 1.896 21.336 -27.837 1.00 97.06 720 SER A O 1
ATOM 5499 N N . ALA A 1 721 ? 2.905 20.071 -26.273 1.00 95.62 721 ALA A N 1
ATOM 5500 C CA . ALA A 1 721 ? 4.188 20.772 -26.267 1.00 95.62 721 ALA A CA 1
ATOM 5501 C C . ALA A 1 721 ? 5.298 20.009 -27.013 1.00 95.62 721 ALA A C 1
ATOM 5503 O O . ALA A 1 721 ? 6.431 20.487 -27.039 1.00 95.62 721 ALA A O 1
ATOM 5504 N N . SER A 1 722 ? 4.997 18.840 -27.591 1.00 94.94 722 SER A N 1
ATOM 5505 C CA . SER A 1 722 ? 5.991 18.041 -28.304 1.00 94.94 722 SER A CA 1
ATOM 5506 C C . SER A 1 722 ? 6.359 18.697 -29.635 1.00 94.94 722 SER A C 1
ATOM 5508 O O . SER A 1 722 ? 5.492 19.083 -30.421 1.00 94.94 722 SER A O 1
ATOM 5510 N N . ASP A 1 723 ? 7.661 18.844 -29.865 1.00 89.31 723 ASP A N 1
ATOM 5511 C CA . ASP A 1 723 ? 8.265 19.366 -31.087 1.00 89.31 723 ASP A CA 1
ATOM 5512 C C . ASP A 1 723 ? 9.612 18.655 -31.298 1.00 89.31 723 ASP A C 1
ATOM 5514 O O . ASP A 1 723 ? 10.649 19.054 -30.750 1.00 89.31 723 ASP A O 1
ATOM 5518 N N . VAL A 1 724 ? 9.561 17.528 -32.017 1.00 82.50 724 VAL A N 1
ATOM 5519 C CA . VAL A 1 724 ? 10.738 16.708 -32.355 1.00 82.50 724 VAL A CA 1
ATOM 5520 C C . VAL A 1 724 ? 11.567 17.394 -33.447 1.00 82.50 724 VAL A C 1
ATOM 5522 O O . VAL A 1 724 ? 12.781 17.484 -33.321 1.00 82.50 724 VAL A O 1
ATOM 5525 N N . ASP A 1 725 ? 10.924 17.992 -34.452 1.00 78.56 725 ASP A N 1
ATOM 5526 C CA . ASP A 1 725 ? 11.607 18.643 -35.583 1.00 78.56 725 ASP A CA 1
ATOM 5527 C C . ASP A 1 725 ? 12.406 19.898 -35.172 1.00 78.56 725 ASP A C 1
ATOM 5529 O O . ASP A 1 725 ? 13.329 20.327 -35.869 1.00 78.56 725 ASP A O 1
ATOM 5533 N N . ALA A 1 726 ? 12.047 20.546 -34.059 1.00 81.75 726 ALA A N 1
ATOM 5534 C CA . ALA A 1 726 ? 12.781 21.702 -33.538 1.00 81.75 726 ALA A CA 1
ATOM 5535 C C . ALA A 1 726 ? 14.037 21.330 -32.730 1.00 81.75 726 ALA A C 1
ATOM 5537 O O . ALA A 1 726 ? 14.735 22.228 -32.235 1.00 81.75 726 ALA A O 1
ATOM 5538 N N . ARG A 1 727 ? 14.326 20.035 -32.560 1.00 82.75 727 ARG A N 1
ATOM 5539 C CA . ARG A 1 727 ? 15.436 19.556 -31.733 1.00 82.75 727 ARG A CA 1
ATOM 5540 C C . ARG A 1 727 ? 16.772 19.798 -32.414 1.00 82.75 727 ARG A C 1
ATOM 5542 O O . ARG A 1 727 ? 16.923 19.747 -33.627 1.00 82.75 727 ARG A O 1
ATOM 5549 N N . THR A 1 728 ? 17.776 20.082 -31.596 1.00 84.19 728 THR A N 1
ATOM 5550 C CA . THR A 1 728 ? 19.162 20.198 -32.050 1.00 84.19 728 THR A CA 1
ATOM 5551 C C . THR A 1 728 ? 19.949 18.995 -31.578 1.00 84.19 728 THR A C 1
ATOM 5553 O O . THR A 1 728 ? 19.848 18.639 -30.404 1.00 84.19 728 THR A O 1
ATOM 5556 N N . ALA A 1 729 ? 20.789 18.445 -32.453 1.00 84.94 729 ALA A N 1
ATOM 5557 C CA . ALA A 1 729 ? 21.714 17.376 -32.107 1.00 84.94 729 ALA A CA 1
ATOM 5558 C C . ALA A 1 729 ? 22.525 17.723 -30.852 1.00 84.94 729 ALA A C 1
ATOM 5560 O O . ALA A 1 729 ? 23.208 18.751 -30.788 1.00 84.94 729 ALA A O 1
ATOM 5561 N N . ILE A 1 730 ? 22.466 16.835 -29.867 1.00 90.31 730 ILE A N 1
ATOM 5562 C CA . ILE A 1 730 ? 23.360 16.820 -28.709 1.00 90.31 730 ILE A CA 1
ATOM 5563 C C . ILE A 1 730 ? 24.406 15.728 -28.929 1.00 90.31 730 ILE A C 1
ATOM 5565 O O . ILE A 1 730 ? 24.143 14.786 -29.661 1.00 90.31 730 ILE A O 1
ATOM 5569 N N . ARG A 1 731 ? 25.595 15.835 -28.321 1.00 92.50 731 ARG A N 1
ATOM 5570 C CA . ARG A 1 731 ? 26.607 14.749 -28.271 1.00 92.50 731 ARG A CA 1
ATOM 5571 C C . ARG A 1 731 ? 26.943 14.095 -29.629 1.00 92.50 731 ARG A C 1
ATOM 5573 O O . ARG A 1 731 ? 27.303 12.925 -29.681 1.00 92.50 731 ARG A O 1
ATOM 5580 N N . ASN A 1 732 ? 26.844 14.845 -30.726 1.00 95.69 732 ASN A N 1
ATOM 5581 C CA . ASN A 1 732 ? 27.043 14.347 -32.089 1.00 95.69 732 ASN A CA 1
ATOM 5582 C C . ASN A 1 732 ? 28.385 14.802 -32.686 1.00 95.69 732 ASN A C 1
ATOM 5584 O O . ASN A 1 732 ? 28.453 15.269 -33.818 1.00 95.69 732 ASN A O 1
ATOM 5588 N N . GLU A 1 733 ? 29.451 14.738 -31.893 1.00 95.38 733 GLU A N 1
ATOM 5589 C CA . GLU A 1 733 ? 30.815 15.017 -32.354 1.00 95.38 733 GLU A CA 1
ATOM 5590 C C . GLU A 1 733 ? 31.466 13.730 -32.904 1.00 95.38 733 GLU A C 1
ATOM 5592 O O . GLU A 1 733 ? 30.985 12.629 -32.615 1.00 95.38 733 GLU A O 1
ATOM 5597 N N . PRO A 1 734 ? 32.556 13.823 -33.693 1.00 96.81 734 PRO A N 1
ATOM 5598 C CA . PRO A 1 734 ? 33.307 12.648 -34.133 1.00 96.81 734 PRO A CA 1
ATOM 5599 C C . PRO A 1 734 ? 33.749 11.747 -32.971 1.00 96.81 734 PRO A C 1
ATOM 5601 O O . PRO A 1 734 ? 34.136 12.217 -31.902 1.00 96.81 734 PRO A O 1
ATOM 5604 N N . VAL A 1 735 ? 33.731 10.435 -33.203 1.00 97.94 735 VAL A N 1
ATOM 5605 C CA . VAL A 1 735 ? 34.058 9.415 -32.203 1.00 97.94 735 VAL A CA 1
ATOM 5606 C C . VAL A 1 735 ? 35.575 9.304 -32.062 1.00 97.94 735 VAL A C 1
ATOM 5608 O O . VAL A 1 735 ? 36.248 8.652 -32.862 1.00 97.94 735 VAL A O 1
ATOM 5611 N N . GLU A 1 736 ? 36.121 9.932 -31.024 1.00 97.50 736 GLU A N 1
ATOM 5612 C CA . GLU A 1 736 ? 37.541 9.808 -30.666 1.00 97.50 736 GLU A CA 1
ATOM 5613 C C . GLU A 1 736 ? 37.781 8.724 -29.605 1.00 97.50 736 GLU A C 1
ATOM 5615 O O . GLU A 1 736 ? 38.807 8.040 -29.628 1.00 97.50 736 GLU A O 1
ATOM 5620 N N . GLU A 1 737 ? 36.819 8.543 -28.701 1.00 97.56 737 GLU A N 1
ATOM 5621 C CA . GLU A 1 737 ? 36.904 7.633 -27.565 1.00 97.56 737 GLU A CA 1
ATOM 5622 C C . GLU A 1 737 ? 35.516 7.112 -27.172 1.00 97.56 737 GLU A C 1
ATOM 5624 O O . GLU A 1 737 ? 34.500 7.789 -27.360 1.00 97.56 737 GLU A O 1
ATOM 5629 N N . LEU A 1 738 ? 35.486 5.891 -26.638 1.00 98.31 738 LEU A N 1
ATOM 5630 C CA . LEU A 1 738 ? 34.296 5.211 -26.137 1.00 98.31 738 LEU A CA 1
ATOM 5631 C C . LEU A 1 738 ? 34.537 4.739 -24.708 1.00 98.31 738 LEU A C 1
ATOM 5633 O O . LEU A 1 738 ? 35.640 4.285 -24.395 1.00 98.31 738 LEU A O 1
ATOM 5637 N N . PHE A 1 739 ? 33.491 4.750 -23.888 1.00 98.00 739 PHE A N 1
ATOM 5638 C CA . PHE A 1 739 ? 33.465 3.949 -22.667 1.00 98.00 739 PHE A CA 1
ATOM 5639 C C . PHE A 1 739 ? 32.603 2.704 -22.891 1.00 98.00 739 PHE A C 1
ATOM 5641 O O . PHE A 1 739 ? 31.595 2.760 -23.597 1.00 98.00 739 PHE A O 1
ATOM 5648 N N . VAL A 1 740 ? 33.006 1.568 -22.324 1.00 98.12 740 VAL A N 1
ATOM 5649 C CA . VAL A 1 740 ? 32.293 0.291 -22.466 1.00 98.12 740 VAL A CA 1
ATOM 5650 C C . VAL A 1 740 ? 32.051 -0.293 -21.074 1.00 98.12 740 VAL A C 1
ATOM 5652 O O . VAL A 1 740 ? 32.957 -0.907 -20.504 1.00 98.12 740 VAL A O 1
ATOM 5655 N N . PRO A 1 741 ? 30.850 -0.104 -20.504 1.00 97.00 741 PRO A N 1
ATOM 5656 C CA . PRO A 1 741 ? 30.554 -0.578 -19.164 1.00 97.00 741 PRO A CA 1
ATOM 5657 C C . PRO A 1 741 ? 30.348 -2.090 -19.126 1.00 97.00 741 PRO A C 1
ATOM 5659 O O . PRO A 1 741 ? 29.740 -2.673 -20.029 1.00 97.00 741 PRO A O 1
ATOM 5662 N N . SER A 1 742 ? 30.830 -2.713 -18.047 1.00 96.12 742 SER A N 1
ATOM 5663 C CA . SER A 1 742 ? 30.733 -4.152 -17.782 1.00 96.12 742 SER A CA 1
ATOM 5664 C C . SER A 1 742 ? 31.102 -4.980 -19.012 1.00 96.12 742 SER A C 1
ATOM 5666 O O . SER A 1 742 ? 30.319 -5.799 -19.492 1.00 96.12 742 SER A O 1
ATOM 5668 N N . ALA A 1 743 ? 32.287 -4.729 -19.565 1.00 97.44 743 ALA A N 1
ATOM 5669 C CA . ALA A 1 743 ? 32.604 -5.190 -20.904 1.00 97.44 743 ALA A CA 1
ATOM 5670 C C . ALA A 1 743 ? 32.782 -6.717 -21.016 1.00 97.44 743 ALA A C 1
ATOM 5672 O O . ALA A 1 743 ? 33.400 -7.363 -20.163 1.00 97.44 743 ALA A O 1
ATOM 5673 N N . ARG A 1 744 ? 32.307 -7.291 -22.127 1.00 96.38 744 ARG A N 1
ATOM 5674 C CA . ARG A 1 744 ? 32.467 -8.711 -22.496 1.00 96.38 744 ARG A CA 1
ATOM 5675 C C . ARG A 1 744 ? 33.038 -8.810 -23.909 1.00 96.38 744 ARG A C 1
ATOM 5677 O O . ARG A 1 744 ? 32.593 -8.101 -24.808 1.00 96.38 744 ARG A O 1
ATOM 5684 N N . SER A 1 745 ? 34.023 -9.674 -24.151 1.00 97.94 745 SER A N 1
ATOM 5685 C CA . SER A 1 745 ? 34.648 -9.720 -25.483 1.00 97.94 745 SER A CA 1
ATOM 5686 C C . SER A 1 745 ? 33.827 -10.532 -26.493 1.00 97.94 745 SER A C 1
ATOM 5688 O O . SER A 1 745 ? 32.983 -11.359 -26.138 1.00 97.94 745 SER A O 1
ATOM 5690 N N . ILE A 1 746 ? 34.084 -10.331 -27.787 1.00 98.06 746 ILE A N 1
ATOM 5691 C CA . ILE A 1 746 ? 33.439 -11.078 -28.875 1.00 98.06 746 ILE A CA 1
ATOM 5692 C C . ILE A 1 746 ? 34.348 -12.216 -29.353 1.00 98.06 746 ILE A C 1
ATOM 5694 O O . ILE A 1 746 ? 35.532 -12.030 -29.620 1.00 98.06 746 ILE A O 1
ATOM 5698 N N . ARG A 1 747 ? 33.804 -13.416 -29.557 1.00 96.06 747 ARG A N 1
ATOM 5699 C CA . ARG A 1 747 ? 34.497 -14.571 -30.160 1.00 96.06 747 ARG A CA 1
ATOM 5700 C C . ARG A 1 747 ? 33.818 -15.047 -31.442 1.00 96.06 747 ARG A C 1
ATOM 5702 O O . ARG A 1 747 ? 32.654 -14.760 -31.705 1.00 96.06 747 ARG A O 1
ATOM 5709 N N . SER A 1 748 ? 34.538 -15.826 -32.247 1.00 95.31 748 SER A N 1
ATOM 5710 C CA . SER A 1 748 ? 33.961 -16.577 -33.367 1.00 95.31 748 SER A CA 1
ATOM 5711 C C . SER A 1 748 ? 33.594 -17.994 -32.925 1.00 95.31 748 SER A C 1
ATOM 5713 O O . SER A 1 748 ? 34.385 -18.699 -32.306 1.00 95.31 748 SER A O 1
ATOM 5715 N N . ALA A 1 749 ? 32.419 -18.470 -33.322 1.00 92.44 749 ALA A N 1
ATOM 5716 C CA . ALA A 1 749 ? 31.997 -19.860 -33.183 1.00 92.44 749 ALA A CA 1
ATOM 5717 C C . ALA A 1 749 ? 32.667 -20.796 -34.212 1.00 92.44 749 ALA A C 1
ATOM 5719 O O . ALA A 1 749 ? 32.446 -22.008 -34.188 1.00 92.44 749 ALA A O 1
ATOM 5720 N N . ARG A 1 750 ? 33.477 -20.278 -35.153 1.00 86.31 750 ARG A N 1
ATOM 5721 C CA . ARG A 1 750 ? 34.179 -21.119 -36.135 1.00 86.31 750 ARG A CA 1
ATOM 5722 C C . ARG A 1 750 ? 35.321 -21.882 -35.469 1.00 86.31 750 ARG A C 1
ATOM 5724 O O . ARG A 1 750 ? 36.301 -21.300 -35.025 1.00 86.31 750 ARG A O 1
ATOM 5731 N N . GLY A 1 751 ? 35.231 -23.209 -35.511 1.00 73.25 751 GLY A N 1
ATOM 5732 C CA . GLY A 1 751 ? 36.213 -24.116 -34.916 1.00 73.25 751 GLY A CA 1
ATOM 5733 C C . GLY A 1 751 ? 35.546 -25.068 -33.928 1.00 73.25 751 GLY A C 1
ATOM 5734 O O . GLY A 1 751 ? 34.386 -24.899 -33.578 1.00 73.25 751 GLY A O 1
ATOM 5735 N N . ARG A 1 752 ? 36.261 -26.111 -33.491 1.00 61.09 752 ARG A N 1
ATOM 5736 C CA . ARG A 1 752 ? 35.690 -27.133 -32.591 1.00 61.09 752 ARG A CA 1
ATOM 5737 C C . ARG A 1 752 ? 35.502 -26.638 -31.146 1.00 61.09 752 ARG A C 1
ATOM 5739 O O . ARG A 1 752 ? 34.790 -27.291 -30.399 1.00 61.09 752 ARG A O 1
ATOM 5746 N N . ALA A 1 753 ? 36.147 -25.529 -30.783 1.00 64.44 753 ALA A N 1
ATOM 5747 C CA . ALA A 1 753 ? 36.105 -24.894 -29.463 1.00 64.44 753 ALA A CA 1
ATOM 5748 C C . ALA A 1 753 ? 35.863 -23.370 -29.570 1.00 64.44 753 ALA A C 1
ATOM 5750 O O . ALA A 1 753 ? 36.266 -22.615 -28.696 1.00 64.44 753 ALA A O 1
ATOM 5751 N N . GLY A 1 754 ? 35.294 -22.904 -30.691 1.00 75.50 754 GLY A N 1
ATOM 5752 C CA . GLY A 1 754 ? 35.344 -21.487 -31.057 1.00 75.50 754 GLY A CA 1
ATOM 5753 C C . GLY A 1 754 ? 36.758 -21.023 -31.434 1.00 75.50 754 GLY A C 1
ATOM 5754 O O . GLY A 1 754 ? 37.699 -21.821 -31.519 1.00 75.50 754 GLY A O 1
ATOM 5755 N N . GLY A 1 755 ? 36.899 -19.736 -31.729 1.00 86.69 755 GLY A N 1
ATOM 5756 C CA . GLY A 1 755 ? 38.150 -19.120 -32.149 1.00 86.69 755 GLY A CA 1
ATOM 5757 C C . GLY A 1 755 ? 38.072 -17.597 -32.162 1.00 86.69 755 GLY A C 1
ATOM 5758 O O . GLY A 1 755 ? 37.053 -17.003 -31.817 1.00 86.69 755 GLY A O 1
ATOM 5759 N N . ARG A 1 756 ? 39.167 -16.960 -32.575 1.00 90.00 756 ARG A N 1
ATOM 5760 C CA . ARG A 1 756 ? 39.266 -15.498 -32.641 1.00 90.00 756 ARG A CA 1
ATOM 5761 C C . ARG A 1 756 ? 38.404 -14.919 -33.762 1.00 90.00 756 ARG A C 1
ATOM 5763 O O . ARG A 1 756 ? 38.265 -15.532 -34.828 1.00 90.00 756 ARG A O 1
ATOM 5770 N N . VAL A 1 757 ? 37.852 -13.732 -33.526 1.00 93.19 757 VAL A N 1
ATOM 5771 C CA . VAL A 1 757 ? 37.242 -12.912 -34.583 1.00 93.19 757 VAL A CA 1
ATOM 5772 C C . VAL A 1 757 ? 38.343 -12.453 -35.546 1.00 93.19 757 VAL A C 1
ATOM 5774 O O . VAL A 1 757 ? 39.509 -12.365 -35.172 1.00 93.19 757 VAL A O 1
ATOM 5777 N N . ARG A 1 758 ? 38.002 -12.246 -36.820 1.00 92.19 758 ARG A N 1
ATOM 5778 C CA . ARG A 1 758 ? 38.952 -11.696 -37.793 1.00 92.19 758 ARG A CA 1
ATOM 5779 C C . ARG A 1 758 ? 39.002 -10.180 -37.656 1.00 92.19 758 ARG A C 1
ATOM 5781 O O . ARG A 1 758 ? 37.946 -9.575 -37.529 1.00 92.19 758 ARG A O 1
ATOM 5788 N N . ASP A 1 759 ? 40.189 -9.598 -37.776 1.00 91.44 759 ASP A N 1
ATOM 5789 C CA . ASP A 1 759 ? 40.425 -8.158 -37.603 1.00 91.44 759 ASP A CA 1
ATOM 5790 C C . ASP A 1 759 ? 39.545 -7.284 -38.520 1.00 91.44 759 ASP A C 1
ATOM 5792 O O . ASP A 1 759 ? 39.081 -6.229 -38.107 1.00 91.44 759 ASP A O 1
ATOM 5796 N N . ASP A 1 760 ? 39.220 -7.754 -39.735 1.00 94.94 760 ASP A N 1
ATOM 5797 C CA . ASP A 1 760 ? 38.315 -7.076 -40.685 1.00 94.94 760 ASP A CA 1
ATOM 5798 C C . ASP A 1 760 ? 36.840 -7.053 -40.246 1.00 94.94 760 ASP A C 1
ATOM 5800 O O . ASP A 1 760 ? 35.981 -6.559 -40.967 1.00 94.94 760 ASP A O 1
ATOM 5804 N N . ARG A 1 761 ? 36.536 -7.625 -39.080 1.00 96.88 761 ARG A N 1
ATOM 5805 C CA . ARG A 1 761 ? 35.208 -7.682 -38.464 1.00 96.88 761 ARG A CA 1
ATOM 5806 C C . ARG A 1 761 ? 35.194 -7.133 -37.042 1.00 96.88 761 ARG A C 1
ATOM 5808 O O . ARG A 1 761 ? 34.172 -7.259 -36.376 1.00 96.88 761 ARG A O 1
ATOM 5815 N N . VAL A 1 762 ? 36.311 -6.586 -36.565 1.00 98.12 762 VAL A N 1
ATOM 5816 C CA . VAL A 1 762 ? 36.420 -5.970 -35.240 1.00 98.12 762 VAL A CA 1
ATOM 5817 C C . VAL A 1 762 ? 36.428 -4.459 -35.430 1.00 98.12 762 VAL A C 1
ATOM 5819 O O . VAL A 1 762 ? 37.390 -3.917 -35.975 1.00 98.12 762 VAL A O 1
ATOM 5822 N N . ALA A 1 763 ? 35.350 -3.791 -35.020 1.00 98.19 763 ALA A N 1
ATOM 5823 C CA . ALA A 1 763 ? 35.222 -2.337 -35.136 1.00 98.19 763 ALA A CA 1
ATOM 5824 C C . ALA A 1 763 ? 35.916 -1.616 -33.973 1.00 98.19 763 ALA A C 1
ATOM 5826 O O . ALA A 1 763 ? 36.601 -0.618 -34.183 1.00 98.19 763 ALA A O 1
ATOM 5827 N N . VAL A 1 764 ? 35.787 -2.163 -32.762 1.00 98.62 764 VAL A N 1
ATOM 5828 C CA . VAL A 1 764 ? 36.357 -1.608 -31.529 1.00 98.62 764 VAL A CA 1
ATOM 5829 C C . VAL A 1 764 ? 37.016 -2.733 -30.740 1.00 98.62 764 VAL A C 1
ATOM 5831 O O . VAL A 1 764 ? 36.437 -3.815 -30.587 1.00 98.62 764 VAL A O 1
ATOM 5834 N N . SER A 1 765 ? 38.224 -2.478 -30.243 1.00 98.31 765 SER A N 1
ATOM 5835 C CA . SER A 1 765 ? 38.923 -3.353 -29.294 1.00 98.31 765 SER A CA 1
ATOM 5836 C C . SER A 1 765 ? 39.115 -2.646 -27.954 1.00 98.31 765 SER A C 1
ATOM 5838 O O . SER A 1 765 ? 39.006 -1.424 -27.872 1.00 98.31 765 SER A O 1
ATOM 5840 N N . ALA A 1 766 ? 39.407 -3.403 -26.902 1.00 97.88 766 ALA A N 1
ATOM 5841 C CA . ALA A 1 766 ? 39.828 -2.842 -25.628 1.00 97.88 766 ALA A CA 1
ATOM 5842 C C . ALA A 1 766 ? 41.206 -2.177 -25.768 1.00 97.88 766 ALA A C 1
ATOM 5844 O O . ALA A 1 766 ? 41.987 -2.521 -26.664 1.00 97.88 766 ALA A O 1
ATOM 5845 N N . ALA A 1 767 ? 41.509 -1.231 -24.879 1.00 95.56 767 ALA A N 1
ATOM 5846 C CA . ALA A 1 767 ? 42.836 -0.640 -24.805 1.00 95.56 767 ALA A CA 1
ATOM 5847 C C . ALA A 1 767 ? 43.899 -1.712 -24.502 1.00 95.56 767 ALA A C 1
ATOM 5849 O O . ALA A 1 767 ? 43.617 -2.756 -23.922 1.00 95.56 767 ALA A O 1
ATOM 5850 N N . ALA A 1 768 ? 45.155 -1.450 -24.870 1.00 94.50 768 ALA A N 1
ATOM 5851 C CA . ALA A 1 768 ? 46.246 -2.406 -24.653 1.00 94.50 768 ALA A CA 1
ATOM 5852 C C . ALA A 1 768 ? 46.566 -2.664 -23.163 1.00 94.50 768 ALA A C 1
ATOM 5854 O O . ALA A 1 768 ? 47.284 -3.617 -22.861 1.00 94.50 768 ALA A O 1
ATOM 5855 N N . SER A 1 769 ? 46.089 -1.796 -22.265 1.00 95.00 769 SER A N 1
ATOM 5856 C CA . SER A 1 769 ? 46.144 -1.938 -20.804 1.00 95.00 769 SER A CA 1
ATOM 5857 C C . SER A 1 769 ? 45.072 -2.876 -20.246 1.00 95.00 769 SER A C 1
ATOM 5859 O O . SER A 1 769 ? 45.246 -3.383 -19.142 1.00 95.00 769 SER A O 1
ATOM 5861 N N . ALA A 1 770 ? 44.001 -3.140 -20.999 1.00 96.62 770 ALA A N 1
ATOM 5862 C CA . ALA A 1 770 ? 42.876 -3.918 -20.515 1.00 96.62 770 ALA A CA 1
ATOM 5863 C C . ALA A 1 770 ? 43.247 -5.390 -20.281 1.00 96.62 770 ALA A C 1
ATOM 5865 O O . ALA A 1 770 ? 43.965 -6.023 -21.064 1.00 96.62 770 ALA A O 1
ATOM 5866 N N . GLU A 1 771 ? 42.689 -5.954 -19.217 1.00 96.31 771 GLU A N 1
ATOM 5867 C CA . GLU A 1 771 ? 42.857 -7.339 -18.806 1.00 96.31 771 GLU A CA 1
ATOM 5868 C C . GLU A 1 771 ? 41.574 -8.136 -19.077 1.00 96.31 771 GLU A C 1
ATOM 5870 O O . GLU A 1 771 ? 40.462 -7.737 -18.732 1.00 96.31 771 GLU A O 1
ATOM 5875 N N . GLN A 1 772 ? 41.731 -9.301 -19.710 1.00 97.06 772 GLN A N 1
ATOM 5876 C CA . GLN A 1 772 ? 40.639 -10.240 -19.961 1.00 97.06 772 GLN A CA 1
ATOM 5877 C C . GLN A 1 772 ? 40.608 -11.310 -18.867 1.00 97.06 772 GLN A C 1
ATOM 5879 O O . GLN A 1 772 ? 41.545 -12.101 -18.723 1.00 97.06 772 GLN A O 1
ATOM 5884 N N . HIS A 1 773 ? 39.504 -11.390 -18.136 1.00 96.12 773 HIS A N 1
ATOM 5885 C CA . HIS A 1 773 ? 39.265 -12.386 -17.098 1.00 96.12 773 HIS A CA 1
ATOM 5886 C C . HIS A 1 773 ? 38.308 -13.451 -17.637 1.00 96.12 773 HIS A C 1
ATOM 5888 O O . HIS A 1 773 ? 37.124 -13.195 -17.832 1.00 96.12 773 HIS A O 1
ATOM 5894 N N . LEU A 1 774 ? 38.823 -14.649 -17.921 1.00 94.62 774 LEU A N 1
ATOM 5895 C CA . LEU A 1 774 ? 38.024 -15.732 -18.500 1.00 94.62 774 LEU A CA 1
ATOM 5896 C C . LEU A 1 774 ? 37.141 -16.429 -17.466 1.00 94.62 774 LEU A C 1
ATOM 5898 O O . LEU A 1 774 ? 37.577 -16.738 -16.357 1.00 94.62 774 LEU A O 1
ATOM 5902 N N . GLU A 1 775 ? 35.953 -16.811 -17.916 1.00 89.44 775 GLU A N 1
ATOM 5903 C CA . GLU A 1 775 ? 34.990 -17.624 -17.188 1.00 89.44 775 GLU A CA 1
ATOM 5904 C C . GLU A 1 775 ? 34.732 -18.917 -17.977 1.00 89.44 775 GLU A C 1
ATOM 5906 O O . GLU A 1 775 ? 34.576 -18.912 -19.199 1.00 89.44 775 GLU A O 1
ATOM 5911 N N . GLY A 1 776 ? 34.704 -20.065 -17.295 1.00 84.75 776 GLY A N 1
ATOM 5912 C CA . GLY A 1 776 ? 34.361 -21.347 -17.920 1.00 84.75 776 GLY A CA 1
ATOM 5913 C C . GLY A 1 776 ? 35.180 -21.685 -19.180 1.00 84.75 776 GLY A C 1
ATOM 5914 O O . GLY A 1 776 ? 36.396 -21.862 -19.117 1.00 84.75 776 GLY A O 1
ATOM 5915 N N . ASP A 1 777 ? 34.495 -21.839 -20.319 1.00 82.25 777 ASP A N 1
ATOM 5916 C CA . ASP A 1 777 ? 35.074 -22.222 -21.616 1.00 82.25 777 ASP A CA 1
ATOM 5917 C C . ASP A 1 777 ? 35.365 -21.031 -22.554 1.00 82.25 777 ASP A C 1
ATOM 5919 O O . ASP A 1 777 ? 35.404 -21.177 -23.784 1.00 82.25 777 ASP A O 1
ATOM 5923 N N . GLY A 1 778 ? 35.572 -19.842 -21.980 1.00 89.25 778 GLY A N 1
ATOM 5924 C CA . GLY A 1 778 ? 35.932 -18.626 -22.703 1.00 89.25 778 GLY A CA 1
ATOM 5925 C C . GLY A 1 778 ? 37.183 -18.762 -23.586 1.00 89.25 778 GLY A C 1
ATOM 5926 O O . GLY A 1 778 ? 38.087 -19.566 -23.347 1.00 89.25 778 GLY A O 1
ATOM 5927 N N . VAL A 1 779 ? 37.241 -17.958 -24.650 1.00 92.62 779 VAL A N 1
ATOM 5928 C CA . VAL A 1 779 ? 38.372 -17.896 -25.588 1.00 92.62 779 VAL A CA 1
ATOM 5929 C C . VAL A 1 779 ? 39.344 -16.798 -25.155 1.00 92.62 779 VAL A C 1
ATOM 5931 O O . VAL A 1 779 ? 38.971 -15.630 -25.109 1.00 92.62 779 VAL A O 1
ATOM 5934 N N . ALA A 1 780 ? 40.597 -17.168 -24.888 1.00 93.19 780 ALA A N 1
ATOM 5935 C CA . ALA A 1 780 ? 41.662 -16.228 -24.533 1.00 93.19 780 ALA A CA 1
ATOM 5936 C C . ALA A 1 780 ? 42.149 -15.397 -25.736 1.00 93.19 780 ALA A C 1
ATOM 5938 O O . ALA A 1 780 ? 42.408 -15.946 -26.819 1.00 93.19 780 ALA A O 1
ATOM 5939 N N . TYR A 1 781 ? 42.371 -14.101 -25.517 1.00 93.19 781 TYR A N 1
ATOM 5940 C CA . TYR A 1 781 ? 43.022 -13.189 -26.455 1.00 93.19 781 TYR A CA 1
ATOM 5941 C C . TYR A 1 781 ? 44.415 -12.778 -25.947 1.00 93.19 781 TYR A C 1
ATOM 5943 O O . TYR A 1 781 ? 44.564 -12.025 -25.002 1.00 93.19 781 TYR A O 1
ATOM 5951 N N . ASP A 1 782 ? 45.464 -13.251 -26.624 1.00 81.19 782 ASP A N 1
ATOM 5952 C CA . ASP A 1 782 ? 46.874 -12.881 -26.367 1.00 81.19 782 ASP A CA 1
ATOM 5953 C C . ASP A 1 782 ? 47.285 -11.531 -27.021 1.00 81.19 782 ASP A C 1
ATOM 5955 O O . ASP A 1 782 ? 48.394 -11.406 -27.544 1.00 81.19 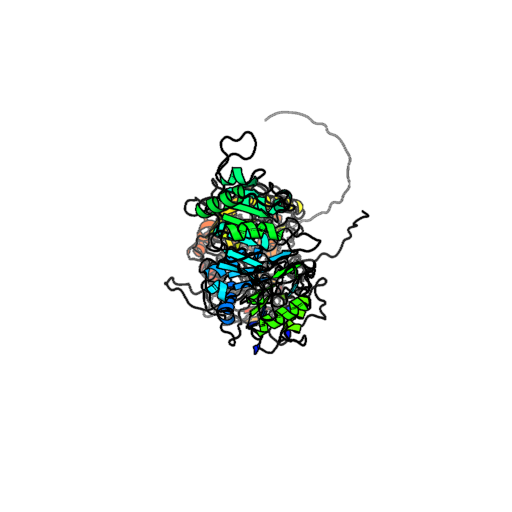782 ASP A O 1
ATOM 5959 N N . GLY A 1 783 ? 46.368 -10.564 -27.119 1.00 82.25 783 GLY A N 1
ATOM 5960 C CA . GLY A 1 783 ? 46.531 -9.291 -27.839 1.00 82.25 783 GLY A CA 1
ATOM 5961 C C . GLY A 1 783 ? 45.243 -8.466 -27.780 1.00 82.25 783 GLY A C 1
ATOM 5962 O O . GLY A 1 783 ? 44.515 -8.595 -26.805 1.00 82.25 783 GLY A O 1
ATOM 5963 N N . ASP A 1 784 ? 44.940 -7.686 -28.822 1.00 89.69 784 ASP A N 1
ATOM 5964 C CA . ASP A 1 784 ? 43.723 -6.861 -28.880 1.00 89.69 784 ASP A CA 1
ATOM 5965 C C . ASP A 1 784 ? 42.463 -7.691 -28.567 1.00 89.69 784 ASP A C 1
ATOM 5967 O O . ASP A 1 784 ? 42.183 -8.707 -29.221 1.00 89.69 784 ASP A O 1
ATOM 5971 N N . VAL A 1 785 ? 41.728 -7.270 -27.535 1.00 97.56 785 VAL A N 1
ATOM 5972 C CA . VAL A 1 785 ? 40.502 -7.923 -27.068 1.00 97.56 785 VAL A CA 1
ATOM 5973 C C . VAL A 1 785 ? 39.316 -7.273 -27.789 1.00 97.56 785 VAL A C 1
ATOM 5975 O O . VAL A 1 785 ? 39.052 -6.095 -27.562 1.00 97.56 785 VAL A O 1
ATOM 5978 N N . PRO A 1 786 ? 38.598 -7.976 -28.680 1.00 98.06 786 PRO A N 1
ATOM 5979 C CA . PRO A 1 786 ? 37.531 -7.373 -29.477 1.00 98.06 786 PRO A CA 1
ATOM 5980 C C . PRO A 1 786 ? 36.292 -7.086 -28.623 1.00 98.06 786 PRO A C 1
ATOM 5982 O O . PRO A 1 786 ? 35.721 -8.009 -28.042 1.00 98.06 786 PRO A O 1
ATOM 5985 N N . LEU A 1 787 ? 35.845 -5.831 -28.605 1.00 98.50 787 LEU A N 1
ATOM 5986 C CA . LEU A 1 787 ? 34.648 -5.394 -27.877 1.00 98.50 787 LEU A CA 1
ATOM 5987 C C . LEU A 1 787 ? 33.435 -5.239 -28.798 1.00 98.50 787 LEU A C 1
ATOM 5989 O O . LEU A 1 787 ? 32.315 -5.500 -28.376 1.00 98.50 787 LEU A O 1
ATOM 5993 N N . VAL A 1 788 ? 33.642 -4.880 -30.071 1.00 98.75 788 VAL A N 1
ATOM 5994 C CA . VAL A 1 788 ? 32.556 -4.785 -31.060 1.00 98.75 788 VAL A CA 1
ATOM 5995 C C . VAL A 1 788 ? 32.881 -5.601 -32.303 1.00 98.75 788 VAL A C 1
ATOM 5997 O O . VAL A 1 788 ? 33.875 -5.353 -32.992 1.00 98.75 788 VAL A O 1
ATOM 6000 N N . GLY A 1 789 ? 32.021 -6.576 -32.598 1.00 98.44 789 GLY A N 1
ATOM 6001 C CA . GLY A 1 789 ? 32.129 -7.455 -33.757 1.00 98.44 789 GLY A CA 1
ATOM 6002 C C . GLY A 1 789 ? 31.016 -7.208 -34.772 1.00 98.44 789 GLY A C 1
ATOM 6003 O O . GLY A 1 789 ? 29.844 -7.214 -34.410 1.00 98.44 789 GLY A O 1
ATOM 6004 N N . VAL A 1 790 ? 31.368 -7.083 -36.053 1.00 98.69 790 VAL A N 1
ATOM 6005 C CA . VAL A 1 790 ? 30.435 -6.749 -37.143 1.00 98.69 790 VAL A CA 1
ATOM 6006 C C . VAL A 1 790 ? 30.354 -7.887 -38.177 1.00 98.69 790 VAL A C 1
ATOM 6008 O O . VAL A 1 790 ? 31.360 -8.439 -38.640 1.00 98.69 790 VAL A O 1
ATOM 6011 N N . ASP A 1 791 ? 29.138 -8.299 -38.543 1.00 98.12 791 ASP A N 1
ATOM 6012 C CA . ASP A 1 791 ? 28.833 -9.193 -39.669 1.00 98.12 791 ASP A CA 1
ATOM 6013 C C . ASP A 1 791 ? 27.979 -8.470 -40.714 1.00 98.12 791 ASP A C 1
ATOM 6015 O O . ASP A 1 791 ? 26.770 -8.680 -40.799 1.00 98.12 791 ASP A O 1
ATOM 6019 N N . GLU A 1 792 ? 28.611 -7.651 -41.553 1.00 96.81 792 GLU A N 1
ATOM 6020 C CA . GLU A 1 792 ? 27.920 -6.890 -42.608 1.00 96.81 792 GLU A CA 1
ATOM 6021 C C . GLU A 1 792 ? 27.072 -7.792 -43.516 1.00 96.81 792 GLU A C 1
ATOM 6023 O O . GLU A 1 792 ? 25.954 -7.458 -43.893 1.00 96.81 792 GLU A O 1
ATOM 6028 N N . ARG A 1 793 ? 27.555 -9.007 -43.816 1.00 95.81 793 ARG A N 1
ATOM 6029 C CA . ARG A 1 793 ? 26.837 -9.962 -44.681 1.00 95.81 793 ARG A CA 1
ATOM 6030 C C . ARG A 1 793 ? 25.554 -10.482 -44.056 1.00 95.81 793 ARG A C 1
ATOM 6032 O O . ARG A 1 793 ? 24.718 -11.038 -44.767 1.00 95.81 793 ARG A O 1
ATOM 6039 N N . ARG A 1 794 ? 25.458 -10.421 -42.731 1.00 97.31 794 ARG A N 1
ATOM 6040 C CA . ARG A 1 794 ? 24.297 -10.859 -41.963 1.00 97.31 794 ARG A CA 1
ATOM 6041 C C . ARG A 1 794 ? 23.531 -9.696 -41.353 1.00 97.31 794 ARG A C 1
ATOM 6043 O O . ARG A 1 794 ? 22.525 -10.000 -40.726 1.00 97.31 794 ARG A O 1
ATOM 6050 N N . ARG A 1 795 ? 23.982 -8.446 -41.524 1.00 98.31 795 ARG 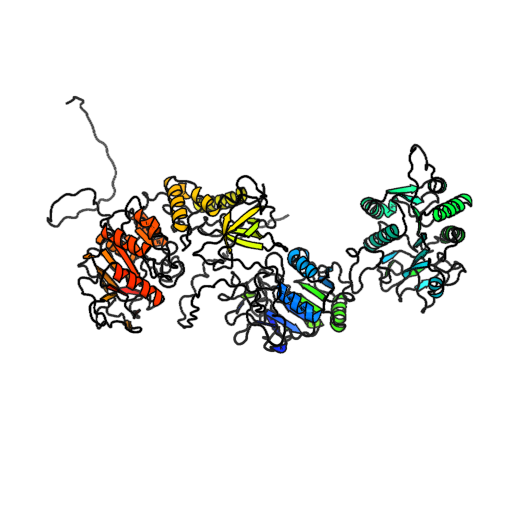A N 1
ATOM 6051 C CA . ARG A 1 795 ? 23.447 -7.245 -40.857 1.00 98.31 795 ARG A CA 1
ATOM 6052 C C . ARG A 1 795 ? 23.321 -7.423 -39.343 1.00 98.31 795 ARG A C 1
ATOM 6054 O O . ARG A 1 795 ? 22.312 -7.068 -38.748 1.00 98.31 795 ARG A O 1
ATOM 6061 N N . VAL A 1 796 ? 24.321 -8.070 -38.741 1.00 98.69 796 VAL A N 1
ATOM 6062 C CA . VAL A 1 796 ? 24.352 -8.332 -37.297 1.00 98.69 796 VAL A CA 1
ATOM 6063 C C . VAL A 1 796 ? 25.629 -7.769 -36.702 1.00 98.69 796 VAL A C 1
ATOM 6065 O O . VAL A 1 796 ? 26.715 -8.089 -37.192 1.00 98.69 796 VAL A O 1
ATOM 6068 N N . ALA A 1 797 ? 25.505 -7.016 -35.614 1.00 98.75 797 ALA A N 1
ATOM 6069 C CA . ALA A 1 797 ? 26.625 -6.644 -34.758 1.00 98.75 797 ALA A CA 1
ATOM 6070 C C . ALA A 1 797 ? 26.424 -7.164 -33.335 1.00 98.75 797 ALA A C 1
ATOM 6072 O O . ALA A 1 797 ? 25.296 -7.337 -32.880 1.00 98.75 797 ALA A O 1
ATOM 6073 N N . LEU A 1 798 ? 27.532 -7.443 -32.653 1.00 98.81 798 LEU A N 1
ATOM 6074 C CA . LEU A 1 798 ? 27.561 -7.697 -31.217 1.00 98.81 798 LEU A CA 1
ATOM 6075 C C . LEU A 1 798 ? 28.420 -6.610 -30.568 1.00 98.81 798 LEU A C 1
ATOM 6077 O O . LEU A 1 798 ? 29.566 -6.416 -30.987 1.00 98.81 798 LEU A O 1
ATOM 6081 N N . VAL A 1 799 ? 27.873 -5.950 -29.554 1.00 98.75 799 VAL A N 1
ATOM 6082 C CA . VAL A 1 799 ? 28.519 -4.900 -28.762 1.00 98.75 799 VAL A CA 1
ATOM 6083 C C . VAL A 1 799 ? 28.677 -5.415 -27.339 1.00 98.75 799 VAL A C 1
ATOM 6085 O O . VAL A 1 799 ? 27.701 -5.749 -26.674 1.00 98.75 799 VAL A O 1
ATOM 6088 N N . GLY A 1 800 ? 29.921 -5.534 -26.895 1.00 97.81 800 GLY A N 1
ATOM 6089 C CA . GLY A 1 800 ? 30.310 -6.106 -25.612 1.00 97.81 800 GLY A CA 1
ATOM 6090 C C . GLY A 1 800 ? 30.128 -5.176 -24.419 1.00 97.81 800 GLY A C 1
ATOM 6091 O O . GLY A 1 800 ? 31.052 -5.086 -23.623 1.00 97.81 800 GLY A O 1
ATOM 6092 N N . GLY A 1 801 ? 29.011 -4.453 -24.343 1.00 97.00 801 GLY A N 1
ATOM 6093 C CA . GLY A 1 801 ? 28.647 -3.538 -23.261 1.00 97.00 801 GLY A CA 1
ATOM 6094 C C . GLY A 1 801 ? 27.362 -2.771 -23.590 1.00 97.00 801 GLY A C 1
ATOM 6095 O O . GLY A 1 801 ? 26.926 -2.752 -24.745 1.00 97.00 801 GLY A O 1
ATOM 6096 N N . LEU A 1 802 ? 26.758 -2.143 -22.582 1.00 97.06 802 LEU A N 1
ATOM 6097 C CA . LEU A 1 802 ? 25.527 -1.356 -22.722 1.00 97.06 802 LEU A CA 1
ATOM 6098 C C . LEU A 1 802 ? 25.881 0.125 -22.904 1.00 97.06 802 LEU A C 1
ATOM 6100 O O . LEU A 1 802 ? 25.969 0.882 -21.948 1.00 97.06 802 LEU A O 1
ATOM 6104 N N . LEU A 1 803 ? 26.166 0.535 -24.142 1.00 96.88 803 LEU A N 1
ATOM 6105 C CA . LEU A 1 803 ? 26.739 1.863 -24.426 1.00 96.88 803 LEU A CA 1
ATOM 6106 C C . LEU A 1 803 ? 25.786 3.045 -24.187 1.00 96.88 803 LEU A C 1
ATOM 6108 O O . LEU A 1 803 ? 26.247 4.185 -24.222 1.00 96.88 803 LEU A O 1
ATOM 6112 N N . ILE A 1 804 ? 24.492 2.766 -24.030 1.00 96.88 804 ILE A N 1
ATOM 6113 C CA . ILE A 1 804 ? 23.394 3.742 -23.960 1.00 96.88 804 ILE A CA 1
ATOM 6114 C C . ILE A 1 804 ? 22.627 3.691 -22.634 1.00 96.88 804 ILE A C 1
ATOM 6116 O O . ILE A 1 804 ? 21.591 4.331 -22.522 1.00 96.88 804 ILE A O 1
ATOM 6120 N N . ASP A 1 805 ? 23.140 2.924 -21.671 1.00 96.56 805 ASP A N 1
ATOM 6121 C CA . ASP A 1 805 ? 22.575 2.782 -20.331 1.00 96.56 805 ASP A CA 1
ATOM 6122 C C . ASP A 1 805 ? 22.743 4.094 -19.549 1.00 96.56 805 ASP A C 1
ATOM 6124 O O . ASP A 1 805 ? 23.869 4.566 -19.339 1.00 96.56 805 ASP A O 1
ATOM 6128 N N . GLU A 1 806 ? 21.627 4.698 -19.148 1.00 95.44 806 GLU A N 1
ATOM 6129 C CA . GLU A 1 806 ? 21.603 6.011 -18.512 1.00 95.44 806 GLU A CA 1
ATOM 6130 C C . GLU A 1 806 ? 22.247 6.042 -17.132 1.00 95.44 806 GLU A C 1
ATOM 6132 O O . GLU A 1 806 ? 22.725 7.095 -16.716 1.00 95.44 806 GLU A O 1
ATOM 6137 N N . ARG A 1 807 ? 22.382 4.893 -16.458 1.00 94.69 807 ARG A N 1
ATOM 6138 C CA . ARG A 1 807 ? 23.042 4.812 -15.144 1.00 94.69 807 ARG A CA 1
ATOM 6139 C C . ARG A 1 807 ? 24.482 5.326 -15.144 1.00 94.69 807 ARG A C 1
ATOM 6141 O O . ARG A 1 807 ? 25.060 5.519 -14.080 1.00 94.69 807 ARG A O 1
ATOM 6148 N N . TYR A 1 808 ? 25.096 5.443 -16.324 1.00 95.25 808 TYR A N 1
ATOM 6149 C CA . TYR A 1 808 ? 26.455 5.948 -16.516 1.00 95.25 808 TYR A CA 1
ATOM 6150 C C . TYR A 1 808 ? 26.495 7.454 -16.801 1.00 95.25 808 TYR A C 1
ATOM 6152 O O . TYR A 1 808 ? 27.543 7.994 -17.157 1.00 95.25 808 TYR A O 1
ATOM 6160 N N . GLU A 1 809 ? 25.374 8.155 -16.664 1.00 94.25 809 GLU A N 1
ATOM 6161 C CA . GLU A 1 809 ? 25.279 9.594 -16.863 1.00 94.25 809 GLU A CA 1
ATOM 6162 C C . GLU A 1 809 ? 25.466 10.340 -15.538 1.00 94.25 809 GLU A C 1
ATOM 6164 O O . GLU A 1 809 ? 25.022 9.916 -14.471 1.00 94.25 809 GLU A O 1
ATOM 6169 N N . ALA A 1 810 ? 26.117 11.504 -15.599 1.00 92.88 810 ALA A N 1
ATOM 6170 C CA . ALA A 1 810 ? 26.358 12.318 -14.407 1.00 92.88 810 ALA A CA 1
ATOM 6171 C C . ALA A 1 810 ? 25.053 12.779 -13.732 1.00 92.88 810 ALA A C 1
ATOM 6173 O O . ALA A 1 810 ? 25.036 12.980 -12.520 1.00 92.88 810 ALA A O 1
ATOM 6174 N N . GLY A 1 811 ? 23.975 12.942 -14.511 1.00 89.50 811 GLY A N 1
ATOM 6175 C CA . GLY A 1 811 ? 22.647 13.288 -13.997 1.00 89.50 811 GLY A CA 1
ATOM 6176 C C . GLY A 1 811 ? 22.000 12.181 -13.162 1.00 89.50 811 GLY A C 1
ATOM 6177 O O . GLY A 1 811 ? 21.197 12.503 -12.296 1.00 89.50 811 GLY A O 1
ATOM 6178 N N . GLU A 1 812 ? 22.425 10.928 -13.350 1.00 91.19 812 GLU A N 1
ATOM 6179 C CA . GLU A 1 812 ? 21.969 9.756 -12.588 1.00 91.19 812 GLU A CA 1
ATOM 6180 C C . GLU A 1 812 ? 22.910 9.415 -11.415 1.00 91.19 812 GLU A C 1
ATOM 6182 O O . GLU A 1 812 ? 22.776 8.378 -10.773 1.00 91.19 812 GLU A O 1
ATOM 6187 N N . GLY A 1 813 ? 23.902 10.268 -11.128 1.00 91.94 813 GLY A N 1
ATOM 6188 C CA . GLY A 1 813 ? 24.803 10.088 -9.985 1.00 91.94 813 GLY A CA 1
ATOM 6189 C C . GLY A 1 813 ? 26.007 9.167 -10.222 1.00 91.94 813 GLY A C 1
ATOM 6190 O O . GLY A 1 813 ? 26.693 8.828 -9.264 1.00 91.94 813 GLY A O 1
ATOM 6191 N N . PHE A 1 814 ? 26.345 8.808 -11.469 1.00 92.19 814 PHE A N 1
ATOM 6192 C CA . PHE A 1 814 ? 27.470 7.899 -11.773 1.00 92.19 814 PHE A CA 1
ATOM 6193 C C . PHE A 1 814 ? 28.854 8.368 -11.261 1.00 92.19 814 PHE A C 1
ATOM 6195 O O . PHE A 1 814 ? 29.794 7.585 -11.155 1.00 92.19 814 PHE A O 1
ATOM 6202 N N . GLY A 1 815 ? 29.018 9.660 -10.962 1.00 90.56 815 GLY A N 1
ATOM 6203 C CA . GLY A 1 815 ? 30.273 10.220 -10.443 1.00 90.56 815 GLY A CA 1
ATOM 6204 C C . GLY A 1 815 ? 31.305 10.608 -11.512 1.00 90.56 815 GLY A C 1
ATOM 6205 O O . GLY A 1 815 ? 32.339 11.189 -11.175 1.00 90.56 815 GLY A O 1
ATOM 6206 N N . ALA A 1 816 ? 31.021 10.373 -12.797 1.00 93.38 816 ALA A N 1
ATOM 6207 C CA . ALA A 1 816 ? 31.815 10.848 -13.932 1.00 93.38 816 ALA A CA 1
ATOM 6208 C C . ALA A 1 816 ? 30.927 11.445 -15.040 1.00 93.38 816 ALA A C 1
ATOM 6210 O O . ALA A 1 816 ? 29.785 11.034 -15.225 1.00 93.38 816 ALA A O 1
ATOM 6211 N N . ASP A 1 817 ? 31.461 12.417 -15.789 1.00 94.88 817 ASP A N 1
ATOM 6212 C CA . ASP A 1 817 ? 30.781 13.015 -16.945 1.00 94.88 817 ASP A CA 1
ATOM 6213 C C . ASP A 1 817 ? 31.094 12.227 -18.224 1.00 94.88 817 ASP A C 1
ATOM 6215 O O . ASP A 1 817 ? 32.203 12.289 -18.760 1.00 94.88 817 ASP A O 1
ATOM 6219 N N . THR A 1 818 ? 30.099 11.496 -18.721 1.00 95.12 818 THR A N 1
ATOM 6220 C CA . THR A 1 818 ? 30.178 10.681 -19.941 1.00 95.12 818 THR A CA 1
ATOM 6221 C C . THR A 1 818 ? 29.714 11.422 -21.196 1.00 95.12 818 THR A C 1
ATOM 6223 O O . THR A 1 818 ? 29.778 10.877 -22.306 1.00 95.12 818 THR A O 1
ATOM 6226 N N . SER A 1 819 ? 29.300 12.690 -21.076 1.00 93.50 819 SER A N 1
ATOM 6227 C CA . SER A 1 819 ? 28.705 13.444 -22.185 1.00 93.50 819 SER A CA 1
ATOM 6228 C C . SER A 1 819 ? 29.654 13.674 -23.368 1.00 93.50 819 SER A C 1
ATOM 6230 O O . SER A 1 819 ? 29.194 13.823 -24.501 1.00 93.50 819 SER A O 1
ATOM 6232 N N . GLY A 1 820 ? 30.968 13.644 -23.121 1.00 94.06 820 GLY A N 1
ATOM 6233 C CA . GLY A 1 820 ? 32.017 13.816 -24.130 1.00 94.06 820 GLY A CA 1
ATOM 6234 C C . GLY A 1 820 ? 32.416 12.558 -24.914 1.00 94.06 820 GLY A C 1
ATOM 6235 O O . GLY A 1 820 ? 33.182 12.681 -25.868 1.00 94.06 820 GLY A O 1
ATOM 6236 N N . TYR A 1 821 ? 31.932 11.368 -24.544 1.00 97.25 821 TYR A N 1
ATOM 6237 C CA . TYR A 1 821 ? 32.275 10.123 -25.243 1.00 97.25 821 TYR A CA 1
ATOM 6238 C C . TYR A 1 821 ? 31.394 9.909 -26.475 1.00 97.25 821 TYR A C 1
ATOM 6240 O O . TYR A 1 821 ? 30.202 10.220 -26.478 1.00 97.25 821 TYR A O 1
ATOM 6248 N N . GLY A 1 822 ? 31.968 9.309 -27.519 1.00 97.69 822 GLY A N 1
ATOM 6249 C CA . GLY A 1 822 ? 31.300 9.104 -28.806 1.00 97.69 822 GLY A CA 1
ATOM 6250 C C . GLY A 1 822 ? 30.328 7.920 -28.846 1.00 97.69 822 GLY A C 1
ATOM 6251 O O . GLY A 1 822 ? 30.040 7.423 -29.931 1.00 97.69 822 GLY A O 1
ATOM 6252 N N . ASN A 1 823 ? 29.843 7.439 -27.696 1.00 98.12 823 ASN A N 1
ATOM 6253 C CA . ASN A 1 823 ? 28.989 6.251 -27.583 1.00 98.12 823 ASN A CA 1
ATOM 6254 C C . ASN A 1 823 ? 27.733 6.340 -28.464 1.00 98.12 823 ASN A C 1
ATOM 6256 O O . ASN A 1 823 ? 27.430 5.404 -29.208 1.00 98.12 823 ASN A O 1
ATOM 6260 N N . PHE A 1 824 ? 27.038 7.479 -28.418 1.00 97.75 824 PHE A N 1
ATOM 6261 C CA . PHE A 1 824 ? 25.794 7.705 -29.157 1.00 97.75 824 PHE A CA 1
ATOM 6262 C C . PHE A 1 824 ? 25.999 7.791 -30.679 1.00 97.75 824 PHE A C 1
ATOM 6264 O O . PHE A 1 824 ? 25.371 6.999 -31.393 1.00 97.75 824 PHE A O 1
ATOM 6271 N N . PRO A 1 825 ? 26.893 8.652 -31.214 1.00 97.88 825 PRO A N 1
ATOM 6272 C CA . PRO A 1 825 ? 27.169 8.669 -32.650 1.00 97.88 825 PRO A CA 1
ATOM 6273 C C . PRO A 1 825 ? 27.763 7.351 -33.151 1.00 97.88 825 PRO A C 1
ATOM 6275 O O . PRO A 1 825 ? 27.404 6.903 -34.236 1.00 97.88 825 PRO A O 1
ATOM 6278 N N . PHE A 1 826 ? 28.593 6.660 -32.362 1.00 98.50 826 PHE A N 1
ATOM 6279 C CA . PHE A 1 826 ? 29.120 5.348 -32.741 1.00 98.50 826 PHE A CA 1
ATOM 6280 C C . PHE A 1 826 ? 28.020 4.303 -32.951 1.00 98.50 826 PHE A C 1
ATOM 6282 O O . PHE A 1 826 ? 27.991 3.652 -33.998 1.00 98.50 826 PHE A O 1
ATOM 6289 N N . LEU A 1 827 ? 27.121 4.129 -31.973 1.00 98.25 827 LEU A N 1
ATOM 6290 C CA . LEU A 1 827 ? 26.043 3.144 -32.083 1.00 98.25 827 LEU A CA 1
ATOM 6291 C C . LEU A 1 827 ? 25.109 3.483 -33.252 1.00 98.25 827 LEU A C 1
ATOM 6293 O O . LEU A 1 827 ? 24.731 2.598 -34.017 1.00 98.25 827 LEU A O 1
ATOM 6297 N N . THR A 1 828 ? 24.806 4.765 -33.434 1.00 98.00 828 THR A N 1
ATOM 6298 C CA . THR A 1 828 ? 23.911 5.243 -34.497 1.00 98.00 828 THR A CA 1
ATOM 6299 C C . THR A 1 828 ? 24.527 5.048 -35.885 1.00 98.00 828 THR A C 1
ATOM 6301 O O . THR A 1 828 ? 23.878 4.504 -36.778 1.00 98.00 828 THR A O 1
ATOM 6304 N N . ASN A 1 829 ? 25.819 5.348 -36.055 1.00 97.88 829 ASN A N 1
ATOM 6305 C CA . ASN A 1 829 ? 26.546 5.040 -37.288 1.00 97.88 829 ASN A CA 1
ATOM 6306 C C . ASN A 1 829 ? 26.656 3.525 -37.546 1.00 97.88 829 ASN A C 1
ATOM 6308 O O . ASN A 1 829 ? 26.597 3.082 -38.693 1.00 97.88 829 ASN A O 1
ATOM 6312 N N . LEU A 1 830 ? 26.840 2.708 -36.500 1.00 98.19 830 LEU A N 1
ATOM 6313 C CA . LEU A 1 830 ? 26.864 1.246 -36.622 1.00 98.19 830 LEU A CA 1
ATOM 6314 C C . LEU A 1 830 ? 25.518 0.711 -37.132 1.00 98.19 830 LEU A C 1
ATOM 6316 O O . LEU A 1 830 ? 25.500 -0.189 -37.975 1.00 98.19 830 LEU A O 1
ATOM 6320 N N . ILE A 1 831 ? 24.412 1.269 -36.635 1.00 97.69 831 ILE A N 1
ATOM 6321 C CA . ILE A 1 831 ? 23.056 0.969 -37.101 1.00 97.69 831 ILE A CA 1
ATOM 6322 C C . ILE A 1 831 ? 22.907 1.342 -38.584 1.00 97.69 831 ILE A C 1
ATOM 6324 O O . ILE A 1 831 ? 22.586 0.462 -39.387 1.00 97.69 831 ILE A O 1
ATOM 6328 N N . ASP A 1 832 ? 23.208 2.587 -38.971 1.00 95.81 832 ASP A N 1
ATOM 6329 C CA . ASP A 1 832 ? 23.054 3.056 -40.362 1.00 95.81 832 ASP A CA 1
ATOM 6330 C C . ASP A 1 832 ? 23.940 2.279 -41.352 1.00 95.81 832 ASP A C 1
ATOM 6332 O O . ASP A 1 832 ? 23.509 1.937 -42.457 1.00 95.81 832 ASP A O 1
ATOM 6336 N N . HIS A 1 833 ? 25.155 1.904 -40.931 1.00 96.25 833 HIS A N 1
ATOM 6337 C CA . HIS A 1 833 ? 26.079 1.101 -41.740 1.00 96.25 833 HIS A CA 1
ATOM 6338 C C . HIS A 1 833 ? 25.542 -0.304 -42.051 1.00 96.25 833 HIS A C 1
ATOM 6340 O O . HIS A 1 833 ? 25.868 -0.887 -43.089 1.00 96.25 833 HIS A O 1
ATOM 6346 N N . LEU A 1 834 ? 24.740 -0.883 -41.153 1.00 97.25 834 LEU A N 1
ATOM 6347 C CA . LEU A 1 834 ? 24.153 -2.215 -41.336 1.00 97.25 834 LEU A CA 1
ATOM 6348 C C . LEU A 1 834 ? 22.775 -2.173 -42.009 1.00 97.25 834 LEU A C 1
ATOM 6350 O O . LEU A 1 834 ? 22.398 -3.154 -42.670 1.00 97.25 834 LEU A O 1
ATOM 6354 N N . SER A 1 835 ? 22.055 -1.064 -41.843 1.00 96.44 835 SER A N 1
ATOM 6355 C CA . SER A 1 835 ? 20.666 -0.900 -42.257 1.00 96.44 835 SER A CA 1
ATOM 6356 C C . SER A 1 835 ? 20.504 -0.501 -43.730 1.00 96.44 835 SER A C 1
ATOM 6358 O O . SER A 1 835 ? 21.252 0.302 -44.294 1.00 96.44 835 SER A O 1
ATOM 6360 N N . GLU A 1 836 ? 19.472 -1.055 -44.363 1.00 95.56 836 GLU A N 1
ATOM 6361 C CA . GLU A 1 836 ? 18.902 -0.589 -45.637 1.00 95.56 836 GLU A CA 1
ATOM 6362 C C . GLU A 1 836 ? 17.504 0.030 -45.465 1.00 95.56 836 GLU A C 1
ATOM 6364 O O . GLU A 1 836 ? 16.853 0.342 -46.462 1.00 95.56 836 GLU A O 1
ATOM 6369 N N . THR A 1 837 ? 17.040 0.167 -44.224 1.00 94.31 837 THR A N 1
ATOM 6370 C CA . THR A 1 837 ? 15.728 0.693 -43.838 1.00 94.31 837 THR A CA 1
ATOM 6371 C C . THR A 1 837 ? 15.883 1.976 -43.020 1.00 94.31 837 THR A C 1
ATOM 6373 O O . THR A 1 837 ? 16.900 2.157 -42.347 1.00 94.31 837 THR A O 1
ATOM 6376 N N . ASP A 1 838 ? 14.870 2.844 -43.078 1.00 89.94 838 ASP A N 1
ATOM 6377 C CA . ASP A 1 838 ? 14.956 4.225 -42.582 1.00 89.94 838 ASP A CA 1
ATOM 6378 C C . ASP A 1 838 ? 14.019 4.515 -41.385 1.00 89.94 838 ASP A C 1
ATOM 6380 O O . ASP A 1 838 ? 14.066 5.617 -40.848 1.00 89.94 838 ASP A O 1
ATOM 6384 N N . GLY A 1 839 ? 13.194 3.550 -40.945 1.00 93.25 839 GLY A N 1
ATOM 6385 C CA . GLY A 1 839 ? 12.282 3.729 -39.804 1.00 93.25 839 GLY A CA 1
ATOM 6386 C C . GLY A 1 839 ? 13.003 3.829 -38.454 1.00 93.25 839 GLY A C 1
ATOM 6387 O O . GLY A 1 839 ? 14.234 3.788 -38.393 1.00 93.25 839 GLY A O 1
ATOM 6388 N N . ASP A 1 840 ? 12.244 3.897 -37.361 1.00 95.50 840 ASP A N 1
ATOM 6389 C CA . ASP A 1 840 ? 12.781 4.090 -36.004 1.00 95.50 840 ASP A CA 1
ATOM 6390 C C . ASP A 1 840 ? 13.770 2.994 -35.566 1.00 95.50 840 ASP A C 1
ATOM 6392 O O . ASP A 1 840 ? 13.809 1.881 -36.107 1.00 95.50 840 ASP A O 1
ATOM 6396 N N . VAL A 1 841 ? 14.581 3.300 -34.552 1.00 97.88 841 VAL A N 1
ATOM 6397 C CA . VAL A 1 841 ? 15.321 2.284 -33.797 1.00 97.88 841 VAL A CA 1
ATOM 6398 C C . VAL A 1 841 ? 14.357 1.635 -32.809 1.00 97.88 841 VAL A C 1
ATOM 6400 O O . VAL A 1 841 ? 13.685 2.327 -32.049 1.00 97.88 841 VAL A O 1
ATOM 6403 N N . ILE A 1 842 ? 14.318 0.307 -32.784 1.00 98.19 842 ILE A N 1
ATOM 6404 C CA . ILE A 1 842 ? 13.533 -0.453 -31.812 1.00 98.19 842 ILE A CA 1
ATOM 6405 C C . ILE A 1 842 ? 14.464 -1.056 -30.770 1.00 98.19 842 ILE A C 1
ATOM 6407 O O . ILE A 1 842 ? 15.419 -1.749 -31.119 1.00 98.19 842 ILE A O 1
ATOM 6411 N N . LEU A 1 843 ? 14.160 -0.850 -29.497 1.00 97.69 843 LEU A N 1
ATOM 6412 C CA . LEU A 1 843 ? 14.673 -1.645 -28.392 1.00 97.69 843 LEU A CA 1
ATOM 6413 C C . LEU A 1 843 ? 13.690 -2.785 -28.108 1.00 97.69 843 LEU A C 1
ATOM 6415 O O . LEU A 1 843 ? 12.493 -2.563 -27.952 1.00 97.69 843 LEU A O 1
ATOM 6419 N N . ALA A 1 844 ? 14.177 -4.020 -28.066 1.00 96.12 844 ALA A N 1
ATOM 6420 C CA . ALA A 1 844 ? 13.363 -5.144 -27.622 1.00 96.12 844 ALA A CA 1
ATOM 6421 C C . ALA A 1 844 ? 13.309 -5.147 -26.087 1.00 96.12 844 ALA A C 1
ATOM 6423 O O . ALA A 1 844 ? 14.335 -5.431 -25.472 1.00 96.12 844 ALA A O 1
ATOM 6424 N N . GLY A 1 845 ? 12.150 -4.855 -25.489 1.00 92.19 845 GLY A N 1
ATOM 6425 C CA . GLY A 1 845 ? 11.971 -4.757 -24.026 1.00 92.19 845 GLY A CA 1
ATOM 6426 C C . GLY A 1 845 ? 11.343 -5.988 -23.362 1.00 92.19 845 GLY A C 1
ATOM 6427 O O . GLY A 1 845 ? 11.387 -6.135 -22.141 1.00 92.19 845 GLY A O 1
ATOM 6428 N N . GLY A 1 846 ? 10.806 -6.913 -24.164 1.00 90.75 846 GLY A N 1
ATOM 6429 C CA . GLY A 1 846 ? 10.151 -8.128 -23.680 1.00 90.75 846 GLY A CA 1
ATOM 6430 C C . GLY A 1 846 ? 11.109 -9.169 -23.082 1.00 90.75 846 GLY A C 1
ATOM 6431 O O . GLY A 1 846 ? 12.325 -8.978 -22.992 1.00 90.75 846 GLY A O 1
ATOM 6432 N N . GLN A 1 847 ? 10.550 -10.325 -22.705 1.00 91.62 847 GLN A N 1
ATOM 6433 C CA . GLN A 1 847 ? 11.287 -11.505 -22.217 1.00 91.62 847 GLN A CA 1
ATOM 6434 C C . GLN A 1 847 ? 12.119 -11.249 -20.942 1.00 91.62 847 GLN A C 1
ATOM 6436 O O . GLN A 1 847 ? 13.189 -11.840 -20.758 1.00 91.62 847 GLN A O 1
ATOM 6441 N N . GLY A 1 848 ? 11.603 -10.400 -20.047 1.00 88.25 848 GLY A N 1
ATOM 6442 C CA . GLY A 1 848 ? 12.184 -10.132 -18.728 1.00 88.25 848 GLY A CA 1
ATOM 6443 C C . GLY A 1 848 ? 13.487 -9.331 -18.780 1.00 88.25 848 GLY A C 1
ATOM 6444 O O . GLY A 1 848 ? 14.414 -9.637 -18.040 1.00 88.25 848 GLY A O 1
ATOM 6445 N N . GLN A 1 849 ? 13.605 -8.374 -19.707 1.00 88.94 849 GLN A N 1
ATOM 6446 C CA . GLN A 1 849 ? 14.779 -7.495 -19.801 1.00 88.94 849 GLN A CA 1
ATOM 6447 C C . GLN A 1 849 ? 14.688 -6.274 -18.877 1.00 88.94 849 GLN A C 1
ATOM 6449 O O . GLN A 1 849 ? 15.720 -5.805 -18.405 1.00 88.94 849 GLN A O 1
ATOM 6454 N N . PHE A 1 850 ? 13.480 -5.785 -18.588 1.00 89.00 850 PHE A N 1
ATOM 6455 C CA . PHE A 1 850 ? 13.264 -4.692 -17.642 1.00 89.00 850 PHE A CA 1
ATOM 6456 C C . PHE A 1 850 ? 13.818 -5.048 -16.249 1.00 89.00 850 PHE A C 1
ATOM 6458 O O . PHE A 1 850 ? 13.576 -6.151 -15.756 1.00 89.00 850 PHE A O 1
ATOM 6465 N N . ASN A 1 851 ? 14.601 -4.147 -15.641 1.00 84.75 851 ASN A N 1
ATOM 6466 C CA . ASN A 1 851 ? 15.318 -4.335 -14.366 1.00 84.75 851 ASN A CA 1
ATOM 6467 C C . ASN A 1 851 ? 16.278 -5.543 -14.280 1.00 84.75 851 ASN A C 1
ATOM 6469 O O . ASN A 1 851 ? 16.871 -5.797 -13.227 1.00 84.75 851 ASN A O 1
ATOM 6473 N N . ALA A 1 852 ? 16.497 -6.291 -15.366 1.00 87.62 852 ALA A N 1
ATOM 6474 C CA . ALA A 1 852 ? 17.416 -7.419 -15.356 1.00 87.62 852 ALA A CA 1
ATOM 6475 C C . ALA A 1 852 ? 18.867 -6.943 -15.498 1.00 87.62 852 ALA A C 1
ATOM 6477 O O . ALA A 1 852 ? 19.224 -6.232 -16.439 1.00 87.62 852 ALA A O 1
ATOM 6478 N N . ALA A 1 853 ? 19.749 -7.404 -14.606 1.00 88.25 853 ALA A N 1
ATOM 6479 C CA . ALA A 1 853 ? 21.168 -7.059 -14.655 1.00 88.25 853 ALA A CA 1
ATOM 6480 C C . ALA A 1 853 ? 21.773 -7.328 -16.047 1.00 88.25 853 ALA A C 1
ATOM 6482 O O . ALA A 1 853 ? 21.638 -8.417 -16.609 1.00 88.25 853 ALA A O 1
ATOM 6483 N N . GLY A 1 854 ? 22.459 -6.326 -16.605 1.00 90.94 854 GLY A N 1
ATOM 6484 C CA . GLY A 1 854 ? 23.080 -6.425 -17.926 1.00 90.94 854 GLY A CA 1
ATOM 6485 C C . GLY A 1 854 ? 22.099 -6.430 -19.107 1.00 90.94 854 GLY A C 1
ATOM 6486 O O . GLY A 1 854 ? 22.491 -6.863 -20.197 1.00 90.94 854 GLY A O 1
ATOM 6487 N N . SER A 1 855 ? 20.883 -5.929 -18.894 1.00 94.62 855 SER A N 1
ATOM 6488 C CA . SER A 1 855 ? 19.840 -5.722 -19.903 1.00 94.62 855 SER A CA 1
ATOM 6489 C C . SER A 1 855 ? 19.411 -4.255 -19.951 1.00 94.62 855 SER A C 1
ATOM 6491 O O . SER A 1 855 ? 19.833 -3.474 -19.105 1.00 94.62 855 SER A O 1
ATOM 6493 N N . LEU A 1 856 ? 18.623 -3.885 -20.961 1.00 94.44 856 LEU A N 1
ATOM 6494 C CA . LEU A 1 856 ? 18.070 -2.545 -21.139 1.00 94.44 856 LEU A CA 1
ATOM 6495 C C . LEU A 1 856 ? 16.589 -2.609 -21.494 1.00 94.44 856 LEU A C 1
ATOM 6497 O O . LEU A 1 856 ? 16.167 -3.456 -22.287 1.00 94.44 856 LEU A O 1
ATOM 6501 N N . SER A 1 857 ? 15.864 -1.627 -20.982 1.00 94.81 857 SER A N 1
ATOM 6502 C CA . SER A 1 857 ? 14.555 -1.169 -21.429 1.00 94.81 857 SER A CA 1
ATOM 6503 C C . SER A 1 857 ? 14.641 0.285 -21.905 1.00 94.81 857 SER A C 1
ATOM 6505 O O . SER A 1 857 ? 15.691 0.929 -21.809 1.00 94.81 857 SER A O 1
ATOM 6507 N N . LEU A 1 858 ? 13.549 0.812 -22.459 1.00 95.94 858 LEU A N 1
ATOM 6508 C CA . LEU A 1 858 ? 13.501 2.208 -22.900 1.00 95.94 858 LEU A CA 1
ATOM 6509 C C . LEU A 1 858 ? 13.642 3.181 -21.724 1.00 95.94 858 LEU A C 1
ATOM 6511 O O . LEU A 1 858 ? 14.222 4.252 -21.904 1.00 95.94 858 LEU A O 1
ATOM 6515 N N . GLU A 1 859 ? 13.184 2.771 -20.537 1.00 94.00 859 GLU A N 1
ATOM 6516 C CA . GLU A 1 859 ? 13.338 3.523 -19.287 1.00 94.00 859 GLU A CA 1
ATOM 6517 C C . GLU A 1 859 ? 14.813 3.692 -18.887 1.00 94.00 859 GLU A C 1
ATOM 6519 O O . GLU A 1 859 ? 15.137 4.633 -18.179 1.00 94.00 859 GLU A O 1
ATOM 6524 N N . ASP A 1 860 ? 15.722 2.854 -19.401 1.00 94.88 860 ASP A N 1
ATOM 6525 C CA . ASP A 1 860 ? 17.166 2.940 -19.136 1.00 94.88 860 ASP A CA 1
ATOM 6526 C C . ASP A 1 860 ? 17.924 3.791 -20.181 1.00 94.88 860 ASP A C 1
ATOM 6528 O O . ASP A 1 860 ? 19.156 3.762 -20.239 1.00 94.88 860 ASP A O 1
ATOM 6532 N N . CYS A 1 861 ? 17.216 4.477 -21.089 1.00 96.06 861 CYS A N 1
ATOM 6533 C CA . CYS A 1 861 ? 17.798 5.033 -22.318 1.00 96.06 861 CYS A CA 1
ATOM 6534 C C . CYS A 1 861 ? 17.466 6.516 -22.584 1.00 96.06 861 CYS A C 1
ATOM 6536 O O . CYS A 1 861 ? 17.691 6.985 -23.711 1.00 96.06 861 CYS A O 1
ATOM 6538 N N . LYS A 1 862 ? 16.962 7.303 -21.617 1.00 94.00 862 LYS A N 1
ATOM 6539 C CA . LYS A 1 862 ? 16.365 8.632 -21.909 1.00 94.00 862 LYS A CA 1
ATOM 6540 C C . LYS A 1 862 ? 17.326 9.623 -22.575 1.00 94.00 862 LYS A C 1
ATOM 6542 O O . LYS A 1 862 ? 16.930 10.436 -23.415 1.00 94.00 862 LYS A O 1
ATOM 6547 N N . TYR A 1 863 ? 18.622 9.533 -22.272 1.00 95.06 863 TYR A N 1
ATOM 6548 C CA . TYR A 1 863 ? 19.653 10.364 -22.904 1.00 95.06 863 TYR A CA 1
ATOM 6549 C C . TYR A 1 863 ? 19.915 9.982 -24.362 1.00 95.06 863 TYR A C 1
ATOM 6551 O O . TYR A 1 863 ? 20.149 10.868 -25.190 1.00 95.06 863 TYR A O 1
ATOM 6559 N N . TYR A 1 864 ? 19.853 8.689 -24.692 1.00 96.69 864 TYR A N 1
ATOM 6560 C CA . TYR A 1 864 ? 19.988 8.228 -26.071 1.00 96.69 864 TYR A CA 1
ATOM 6561 C C . TYR A 1 864 ? 18.724 8.524 -26.886 1.00 96.69 864 TYR A C 1
ATOM 6563 O O . TYR A 1 864 ? 18.843 8.961 -28.031 1.00 96.69 864 TYR A O 1
ATOM 6571 N N . CYS A 1 865 ? 17.533 8.424 -26.281 1.00 95.06 865 CYS A N 1
ATOM 6572 C CA . CYS A 1 865 ? 16.291 8.933 -26.875 1.00 95.06 865 CYS A CA 1
ATOM 6573 C C . CYS A 1 865 ? 16.449 10.405 -27.268 1.00 95.06 865 CYS A C 1
ATOM 6575 O O . CYS A 1 865 ? 16.240 10.774 -28.423 1.00 95.06 865 CYS A O 1
ATOM 6577 N N . ARG A 1 866 ? 16.927 11.237 -26.331 1.00 93.50 866 ARG A N 1
ATOM 6578 C CA . ARG A 1 866 ? 17.132 12.670 -26.574 1.00 93.50 866 ARG A CA 1
ATOM 6579 C C . ARG A 1 866 ? 18.191 12.963 -27.637 1.00 93.50 866 ARG A C 1
ATOM 6581 O O . ARG A 1 866 ? 18.066 13.940 -28.371 1.00 93.50 866 ARG A O 1
ATOM 6588 N N . TYR A 1 867 ? 19.237 12.141 -27.718 1.00 95.44 867 TYR A N 1
ATOM 6589 C CA . TYR A 1 867 ? 20.231 12.221 -28.787 1.00 95.44 867 TYR A CA 1
ATOM 6590 C C . TYR A 1 867 ? 19.603 11.971 -30.158 1.00 95.44 867 TYR A C 1
ATOM 6592 O O . TYR A 1 867 ? 19.797 12.790 -31.056 1.00 95.44 867 TYR A O 1
ATOM 6600 N N . LEU A 1 868 ? 18.847 10.876 -30.296 1.00 95.25 868 LEU A N 1
ATOM 6601 C CA . LEU A 1 868 ? 18.230 10.482 -31.561 1.00 95.25 868 LEU A CA 1
ATOM 6602 C C . LEU A 1 868 ? 17.261 11.550 -32.064 1.00 95.25 868 LEU A C 1
ATOM 6604 O O . LEU A 1 868 ? 17.362 11.935 -33.225 1.00 95.25 868 LEU A O 1
ATOM 6608 N N . GLU A 1 869 ? 16.432 12.120 -31.185 1.00 93.62 869 GLU A N 1
ATOM 6609 C CA . GLU A 1 869 ? 15.532 13.219 -31.558 1.00 93.62 869 GLU A CA 1
ATOM 6610 C C . GLU A 1 869 ? 16.281 14.396 -32.202 1.00 93.62 869 GLU A C 1
ATOM 6612 O O . GLU A 1 869 ? 15.799 15.006 -33.148 1.00 93.62 869 GLU A O 1
ATOM 6617 N N . GLY A 1 870 ? 17.477 14.723 -31.702 1.00 92.56 870 GLY A N 1
ATOM 6618 C CA . GLY A 1 870 ? 18.285 15.822 -32.229 1.00 92.56 870 GLY A CA 1
ATOM 6619 C C . GLY A 1 870 ? 18.968 15.528 -33.569 1.00 92.56 870 GLY A C 1
ATOM 6620 O O . GLY A 1 870 ? 19.505 16.453 -34.181 1.00 92.56 870 GLY A O 1
ATOM 6621 N N . VAL A 1 871 ? 18.985 14.269 -34.009 1.00 92.81 871 VAL A N 1
ATOM 6622 C CA . VAL A 1 871 ? 19.509 13.843 -35.316 1.00 92.81 871 VAL A CA 1
ATOM 6623 C C . VAL A 1 871 ? 18.404 13.320 -36.240 1.00 92.81 871 VAL A C 1
ATOM 6625 O O . VAL A 1 871 ? 18.706 12.588 -37.178 1.00 92.81 871 VAL A O 1
ATOM 6628 N N . ASP A 1 872 ? 17.156 13.733 -35.995 1.00 90.69 872 ASP A N 1
ATOM 6629 C CA . ASP A 1 872 ? 15.951 13.357 -36.748 1.00 90.69 872 ASP A CA 1
ATOM 6630 C C . ASP A 1 872 ? 15.643 11.848 -36.712 1.00 90.69 872 ASP A C 1
ATOM 6632 O O . ASP A 1 872 ? 15.162 11.268 -37.683 1.00 90.69 872 ASP A O 1
ATOM 6636 N N . GLU A 1 873 ? 15.917 11.206 -35.575 1.00 92.69 873 GLU A N 1
ATOM 6637 C CA . GLU A 1 873 ? 15.684 9.783 -35.328 1.00 92.69 873 GLU A CA 1
ATOM 6638 C C . GLU A 1 873 ? 14.885 9.549 -34.043 1.00 92.69 873 GLU A C 1
ATOM 6640 O O . GLU A 1 873 ? 14.745 10.434 -33.199 1.00 92.69 873 GLU A O 1
ATOM 6645 N N . ARG A 1 874 ? 14.376 8.327 -33.847 1.00 93.62 874 ARG A N 1
ATOM 6646 C CA . ARG A 1 874 ? 13.670 7.947 -32.613 1.00 93.62 874 ARG A CA 1
ATOM 6647 C C . ARG A 1 874 ? 14.075 6.561 -32.129 1.00 93.62 874 ARG A C 1
ATOM 6649 O O . ARG A 1 874 ? 14.356 5.670 -32.933 1.00 93.62 874 ARG A O 1
ATOM 6656 N N . LEU A 1 875 ? 14.074 6.390 -30.807 1.00 96.12 875 LEU A N 1
ATOM 6657 C CA . LEU A 1 875 ? 14.081 5.085 -30.148 1.00 96.12 875 LEU A CA 1
ATOM 6658 C C . LEU A 1 875 ? 12.670 4.801 -29.631 1.00 96.12 875 LEU A C 1
ATOM 6660 O O . LEU A 1 875 ? 12.086 5.647 -28.959 1.00 96.12 875 LEU A O 1
ATOM 6664 N N . ARG A 1 876 ? 12.147 3.615 -29.933 1.00 96.50 876 ARG A N 1
ATOM 6665 C CA . ARG A 1 876 ? 10.908 3.073 -29.359 1.00 96.50 876 ARG A CA 1
ATOM 6666 C C . ARG A 1 876 ? 11.153 1.679 -28.803 1.00 96.50 876 ARG A C 1
ATOM 6668 O O . ARG A 1 876 ? 12.159 1.053 -29.136 1.00 96.50 876 ARG A O 1
ATOM 6675 N N . GLN A 1 877 ? 10.219 1.177 -28.005 1.00 97.56 877 GLN A N 1
ATOM 6676 C CA . GLN A 1 877 ? 10.249 -0.191 -27.498 1.00 97.56 877 GLN A CA 1
ATOM 6677 C C . GLN A 1 877 ? 9.181 -1.071 -28.150 1.00 97.56 877 GLN A C 1
ATOM 6679 O O . GLN A 1 877 ? 8.089 -0.604 -28.462 1.00 97.56 877 GLN A O 1
ATOM 6684 N N . ILE A 1 878 ? 9.513 -2.350 -28.346 1.00 97.38 878 ILE A N 1
ATOM 6685 C CA . ILE A 1 878 ? 8.574 -3.419 -28.709 1.00 97.38 878 ILE A CA 1
ATOM 6686 C C . ILE A 1 878 ? 8.825 -4.621 -27.788 1.00 97.38 878 ILE A C 1
ATOM 6688 O O . ILE A 1 878 ? 9.969 -5.066 -27.645 1.00 97.38 878 ILE A O 1
ATOM 6692 N N . ASN A 1 879 ? 7.761 -5.177 -27.208 1.00 96.31 879 ASN A N 1
ATOM 6693 C CA . ASN A 1 879 ? 7.813 -6.359 -26.342 1.00 96.31 879 ASN A CA 1
ATOM 6694 C C . ASN A 1 879 ? 7.391 -7.646 -27.072 1.00 96.31 879 ASN A C 1
ATOM 6696 O O . ASN A 1 879 ? 7.954 -8.711 -26.796 1.00 96.31 879 ASN A O 1
ATOM 6700 N N . ASP A 1 880 ? 6.471 -7.554 -28.038 1.00 95.69 880 ASP A N 1
ATOM 6701 C CA . ASP A 1 880 ? 5.986 -8.672 -28.858 1.00 95.69 880 ASP A CA 1
ATOM 6702 C C . ASP A 1 880 ? 6.536 -8.554 -30.289 1.00 95.69 880 ASP A C 1
ATOM 6704 O O . ASP A 1 880 ? 5.922 -8.007 -31.211 1.00 95.69 880 ASP A O 1
ATOM 6708 N N . LEU A 1 881 ? 7.758 -9.062 -30.476 1.00 96.12 881 LEU A N 1
ATOM 6709 C CA . LEU A 1 881 ? 8.452 -9.004 -31.763 1.00 96.12 881 LEU A CA 1
ATOM 6710 C C . LEU A 1 881 ? 7.760 -9.858 -32.832 1.00 96.12 881 LEU A C 1
ATOM 6712 O O . LEU A 1 881 ? 7.837 -9.514 -34.011 1.00 96.12 881 LEU A O 1
ATOM 6716 N N . GLU A 1 882 ? 7.128 -10.974 -32.457 1.00 96.50 882 GLU A N 1
ATOM 6717 C CA . GLU A 1 882 ? 6.378 -11.817 -33.392 1.00 96.50 882 GLU A CA 1
ATOM 6718 C C . GLU A 1 882 ? 5.220 -11.052 -34.036 1.00 96.50 882 GLU A C 1
ATOM 6720 O O . GLU A 1 882 ? 5.035 -11.137 -35.255 1.00 96.50 882 GLU A O 1
ATOM 6725 N N . ARG A 1 883 ? 4.451 -10.319 -33.228 1.00 95.38 883 ARG A N 1
ATOM 6726 C CA . ARG A 1 883 ? 3.237 -9.641 -33.682 1.00 95.38 883 ARG A CA 1
ATOM 6727 C C . ARG A 1 883 ? 3.503 -8.249 -34.237 1.00 95.38 883 ARG A C 1
ATOM 6729 O O . ARG A 1 883 ? 2.965 -7.919 -35.287 1.00 95.38 883 ARG A O 1
ATOM 6736 N N . THR A 1 884 ? 4.298 -7.437 -33.547 1.00 96.44 884 THR A N 1
ATOM 6737 C CA . THR A 1 884 ? 4.369 -5.993 -33.817 1.00 96.44 884 THR A CA 1
ATOM 6738 C C . THR A 1 884 ? 5.381 -5.667 -34.912 1.00 96.44 884 THR A C 1
ATOM 6740 O O . THR A 1 884 ? 5.068 -4.934 -35.847 1.00 96.44 884 THR A O 1
ATOM 6743 N N . LEU A 1 885 ? 6.573 -6.274 -34.876 1.00 95.56 885 LEU A N 1
ATOM 6744 C CA . LEU A 1 885 ? 7.654 -5.959 -35.821 1.00 95.56 885 LEU A CA 1
ATOM 6745 C C . LEU A 1 885 ? 7.270 -6.124 -37.311 1.00 95.56 885 LEU A C 1
ATOM 6747 O O . LEU A 1 885 ? 7.701 -5.298 -38.119 1.00 95.56 885 LEU A O 1
ATOM 6751 N N . PRO A 1 886 ? 6.499 -7.152 -37.731 1.00 95.19 886 PRO A N 1
ATOM 6752 C CA . PRO A 1 886 ? 6.077 -7.292 -39.128 1.00 95.19 886 PRO A CA 1
ATOM 6753 C C . PRO A 1 886 ? 5.028 -6.267 -39.587 1.00 95.19 886 PRO A C 1
ATOM 6755 O O . PRO A 1 886 ? 4.884 -6.075 -40.797 1.00 95.19 886 PRO A O 1
ATOM 6758 N N . ASP A 1 887 ? 4.300 -5.656 -38.648 1.00 94.06 887 ASP A N 1
ATOM 6759 C CA . ASP A 1 887 ? 3.178 -4.746 -38.908 1.00 94.06 887 ASP A CA 1
ATOM 6760 C C . ASP A 1 887 ? 3.596 -3.262 -38.909 1.00 94.06 887 ASP A C 1
ATOM 6762 O O . ASP A 1 887 ? 2.801 -2.397 -39.290 1.00 94.06 887 ASP A O 1
ATOM 6766 N N . GLU A 1 888 ? 4.853 -2.963 -38.565 1.00 93.06 888 GLU A N 1
ATOM 6767 C CA . GLU A 1 888 ? 5.427 -1.619 -38.635 1.00 93.06 888 GLU A CA 1
ATOM 6768 C C . GLU A 1 888 ? 5.284 -1.020 -40.045 1.00 93.06 888 GLU A C 1
ATOM 6770 O O . GLU A 1 888 ? 5.737 -1.580 -41.051 1.00 93.06 888 GLU A O 1
ATOM 6775 N N . SER A 1 889 ? 4.646 0.151 -40.122 1.00 87.00 889 SER A N 1
ATOM 6776 C CA . SER A 1 889 ? 4.340 0.807 -41.401 1.00 87.00 889 SER A CA 1
ATOM 6777 C C . SER A 1 889 ? 5.592 1.248 -42.168 1.00 87.00 889 SER A C 1
ATOM 6779 O O . SER A 1 889 ? 5.625 1.175 -43.402 1.00 87.00 889 SER A O 1
ATOM 6781 N N . GLU A 1 890 ? 6.632 1.638 -41.432 1.00 91.19 890 GLU A N 1
ATOM 6782 C CA . GLU A 1 890 ? 7.979 1.889 -41.923 1.00 91.19 890 GLU A CA 1
ATOM 6783 C C . GLU A 1 890 ? 8.921 0.896 -41.235 1.00 91.19 890 GLU A C 1
ATOM 6785 O O . GLU A 1 890 ? 9.042 0.930 -40.011 1.00 91.19 890 GLU A O 1
ATOM 6790 N N . PRO A 1 891 ? 9.574 -0.019 -41.979 1.00 93.25 891 PRO A N 1
ATOM 6791 C CA . PRO A 1 891 ? 10.446 -1.012 -41.370 1.00 93.25 891 PRO A CA 1
ATOM 6792 C C . PRO A 1 891 ? 11.538 -0.341 -40.521 1.00 93.25 891 PRO A C 1
ATOM 6794 O O . PRO A 1 891 ? 12.277 0.492 -41.060 1.00 93.25 891 PRO A O 1
ATOM 6797 N N . PRO A 1 892 ? 11.694 -0.730 -39.242 1.00 96.75 892 PRO A N 1
ATOM 6798 C CA . PRO A 1 892 ? 12.713 -0.169 -38.363 1.00 96.75 892 PRO A CA 1
ATOM 6799 C C . PRO A 1 892 ? 14.115 -0.238 -38.956 1.00 96.75 892 PRO A C 1
ATOM 6801 O O . PRO A 1 892 ? 14.456 -1.218 -39.630 1.00 96.75 892 PRO A O 1
ATOM 6804 N N . ARG A 1 893 ? 14.979 0.736 -38.669 1.00 96.62 893 ARG A N 1
ATOM 6805 C CA . ARG A 1 893 ? 16.397 0.675 -39.077 1.00 96.62 893 ARG A CA 1
ATOM 6806 C C . ARG A 1 893 ? 17.189 -0.386 -38.328 1.00 96.62 893 ARG A C 1
ATOM 6808 O O . ARG A 1 893 ? 18.025 -1.082 -38.906 1.00 96.62 893 ARG A O 1
ATOM 6815 N N . ALA A 1 894 ? 16.898 -0.541 -37.042 1.00 98.31 894 ALA A N 1
ATOM 6816 C CA . ALA A 1 894 ? 17.521 -1.549 -36.210 1.00 98.31 894 ALA A CA 1
ATOM 6817 C C . ALA A 1 894 ? 16.569 -2.087 -35.154 1.00 98.31 894 ALA A C 1
ATOM 6819 O O . ALA A 1 894 ? 15.719 -1.360 -34.648 1.00 98.31 894 ALA A O 1
ATOM 6820 N N . VAL A 1 895 ? 16.809 -3.340 -34.773 1.00 98.56 895 VAL A N 1
ATOM 6821 C CA . VAL A 1 895 ? 16.380 -3.878 -33.483 1.00 98.56 895 VAL A CA 1
ATOM 6822 C C . VAL A 1 895 ? 17.612 -4.062 -32.599 1.00 98.56 895 VAL A C 1
ATOM 6824 O O . VAL A 1 895 ? 18.532 -4.815 -32.945 1.00 98.56 895 VAL A O 1
ATOM 6827 N N . LEU A 1 896 ? 17.628 -3.354 -31.473 1.00 98.56 896 LEU A N 1
ATOM 6828 C CA . LEU A 1 896 ? 18.579 -3.498 -30.380 1.00 98.56 896 LEU A CA 1
ATOM 6829 C C . LEU A 1 896 ? 18.034 -4.540 -29.408 1.00 98.56 896 LEU A C 1
ATOM 6831 O O . LEU A 1 896 ? 16.874 -4.468 -29.010 1.00 98.56 896 LEU A O 1
ATOM 6835 N N . LEU A 1 897 ? 18.854 -5.519 -29.038 1.00 97.50 897 LEU A N 1
ATOM 6836 C CA . LEU A 1 897 ? 18.439 -6.564 -28.107 1.00 97.50 897 LEU A CA 1
ATOM 6837 C C . LEU A 1 897 ? 19.550 -6.828 -27.093 1.00 97.50 897 LEU A C 1
ATOM 6839 O O . LEU A 1 897 ? 20.668 -7.200 -27.469 1.00 97.50 897 LEU A O 1
ATOM 6843 N N . SER A 1 898 ? 19.235 -6.598 -25.821 1.00 96.56 898 SER A N 1
ATOM 6844 C CA . SER A 1 898 ? 20.121 -6.861 -24.688 1.00 96.56 898 SER A CA 1
ATOM 6845 C C . SER A 1 898 ? 19.929 -8.294 -24.169 1.00 96.56 898 SER A C 1
ATOM 6847 O O . SER A 1 898 ? 19.331 -9.108 -24.863 1.00 96.56 898 SER A O 1
ATOM 6849 N N . ALA A 1 899 ? 20.502 -8.688 -23.031 1.00 94.50 899 ALA A N 1
ATOM 6850 C CA . ALA A 1 899 ? 20.510 -10.094 -22.616 1.00 94.50 899 ALA A CA 1
ATOM 6851 C C . ALA A 1 899 ? 19.167 -10.539 -21.997 1.00 94.50 899 ALA A C 1
ATOM 6853 O O . ALA A 1 899 ? 18.943 -10.276 -20.824 1.00 94.50 899 ALA A O 1
ATOM 6854 N N . PRO A 1 900 ? 18.286 -11.281 -22.701 1.00 93.88 900 PRO A N 1
ATOM 6855 C CA . PRO A 1 900 ? 16.946 -11.533 -22.188 1.00 93.88 900 PRO A CA 1
ATOM 6856 C C . PRO A 1 900 ? 16.951 -12.609 -21.099 1.00 93.88 900 PRO A C 1
ATOM 6858 O O . PRO A 1 900 ? 17.612 -13.650 -21.247 1.00 93.88 900 PRO A O 1
ATOM 6861 N N . ALA A 1 901 ? 16.175 -12.383 -20.035 1.00 91.69 901 ALA A N 1
ATOM 6862 C CA . ALA A 1 901 ? 16.030 -13.340 -18.943 1.00 91.69 901 ALA A CA 1
ATOM 6863 C C . ALA A 1 901 ? 15.363 -14.637 -19.402 1.00 91.69 901 ALA A C 1
ATOM 6865 O O . ALA A 1 901 ? 15.800 -15.741 -19.066 1.00 91.69 901 ALA A O 1
ATOM 6866 N N . HIS A 1 902 ? 14.363 -14.511 -20.271 1.00 91.00 902 HIS A N 1
ATOM 6867 C CA . HIS A 1 902 ? 13.688 -15.638 -20.896 1.00 91.00 902 HIS A CA 1
ATOM 6868 C C . HIS A 1 902 ? 14.153 -15.833 -22.341 1.00 91.00 902 HIS A C 1
ATOM 6870 O O . HIS A 1 902 ? 14.468 -14.891 -23.067 1.00 91.00 902 HIS A O 1
ATOM 6876 N N . GLU A 1 903 ? 14.221 -17.087 -22.789 1.00 91.69 903 GLU A N 1
ATOM 6877 C CA . GLU A 1 903 ? 14.575 -17.363 -24.179 1.00 91.69 903 GLU A CA 1
ATOM 6878 C C . GLU A 1 903 ? 13.462 -16.860 -25.112 1.00 91.69 903 GLU A C 1
ATOM 6880 O O . GLU A 1 903 ? 12.300 -17.216 -24.927 1.00 91.69 903 GLU A O 1
ATOM 6885 N N . LEU A 1 904 ? 13.823 -16.105 -26.157 1.00 93.44 904 LEU A N 1
ATOM 6886 C CA . LEU A 1 904 ? 12.867 -15.676 -27.180 1.00 93.44 904 LEU A CA 1
ATOM 6887 C C . LEU A 1 904 ? 12.107 -16.867 -27.777 1.00 93.44 904 LEU A C 1
ATOM 6889 O O . LEU A 1 904 ? 12.701 -17.891 -28.172 1.00 93.44 904 LEU A O 1
ATOM 6893 N N . ALA A 1 905 ? 10.796 -16.691 -27.946 1.00 93.75 905 ALA A N 1
ATOM 6894 C CA . ALA A 1 905 ? 9.954 -17.694 -28.565 1.00 93.75 905 ALA A CA 1
ATOM 6895 C C . ALA A 1 905 ? 10.376 -17.930 -30.024 1.00 93.75 905 ALA A C 1
ATOM 6897 O O . ALA A 1 905 ? 11.169 -17.205 -30.635 1.00 93.75 905 ALA A O 1
ATOM 6898 N N . PHE A 1 906 ? 9.892 -19.024 -30.611 1.00 95.12 906 PHE A N 1
ATOM 6899 C CA . PHE A 1 906 ? 10.210 -19.324 -32.008 1.00 95.12 906 PHE A CA 1
ATOM 6900 C C . PHE A 1 906 ? 9.719 -18.227 -32.963 1.00 95.12 906 PHE A C 1
ATOM 6902 O O . PHE A 1 906 ? 10.416 -17.935 -33.937 1.00 95.12 906 PHE A O 1
ATOM 6909 N N . GLY A 1 907 ? 8.553 -17.644 -32.678 1.00 96.44 907 GLY A N 1
ATOM 6910 C CA . GLY A 1 907 ? 7.964 -16.563 -33.455 1.00 96.44 907 GLY A CA 1
ATOM 6911 C C . GLY A 1 907 ? 8.816 -15.301 -33.461 1.00 96.44 907 GLY A C 1
ATOM 6912 O O . GLY A 1 907 ? 9.209 -14.865 -34.538 1.00 96.44 907 GLY A O 1
ATOM 6913 N N . ASP A 1 908 ? 9.242 -14.813 -32.293 1.00 96.69 908 ASP A N 1
ATOM 6914 C CA . ASP A 1 908 ? 10.127 -13.640 -32.182 1.00 96.69 908 ASP A CA 1
ATOM 6915 C C . ASP A 1 908 ? 11.423 -13.828 -32.979 1.00 96.69 908 ASP A C 1
ATOM 6917 O O . ASP A 1 908 ? 11.852 -12.979 -33.766 1.00 96.69 908 ASP A O 1
ATOM 6921 N N . ARG A 1 909 ? 12.046 -15.006 -32.839 1.00 96.50 909 ARG A N 1
ATOM 6922 C CA . ARG A 1 909 ? 13.279 -15.350 -33.566 1.00 96.50 909 ARG A CA 1
ATOM 6923 C C . ARG A 1 909 ? 13.045 -15.423 -35.075 1.00 96.50 909 ARG A C 1
ATOM 6925 O O . ARG A 1 909 ? 13.948 -15.101 -35.855 1.00 96.50 909 ARG A O 1
ATOM 6932 N N . LEU A 1 910 ? 11.863 -15.866 -35.504 1.00 96.75 910 LEU A N 1
ATOM 6933 C CA . LEU A 1 910 ? 11.473 -15.885 -36.910 1.00 96.75 910 LEU A CA 1
ATOM 6934 C C . LEU A 1 910 ? 11.252 -14.465 -37.441 1.00 96.75 910 LEU A C 1
ATOM 6936 O O . LEU A 1 910 ? 11.830 -14.145 -38.482 1.00 96.75 910 LEU A O 1
ATOM 6940 N N . ALA A 1 911 ? 10.506 -13.632 -36.717 1.00 97.31 911 ALA A N 1
ATOM 6941 C CA . ALA A 1 911 ? 10.237 -12.242 -37.065 1.00 97.31 911 ALA A CA 1
ATOM 6942 C C . ALA A 1 911 ? 11.543 -11.452 -37.212 1.00 97.31 911 ALA A C 1
ATOM 6944 O O . ALA A 1 911 ? 11.809 -10.912 -38.284 1.00 97.31 911 ALA A O 1
ATOM 6945 N N . LEU A 1 912 ? 12.448 -11.523 -36.228 1.00 97.50 912 LEU A N 1
ATOM 6946 C CA . LEU A 1 912 ? 13.780 -10.902 -36.303 1.00 97.50 912 LEU A CA 1
ATOM 6947 C C . LEU A 1 912 ? 14.591 -11.382 -37.511 1.00 97.50 912 LEU A C 1
ATOM 6949 O O . LEU A 1 912 ? 15.283 -10.609 -38.179 1.00 97.50 912 LEU A O 1
ATOM 6953 N N . ARG A 1 913 ? 14.529 -12.684 -37.814 1.00 97.69 913 ARG A N 1
ATOM 6954 C CA . ARG A 1 913 ? 15.242 -13.257 -38.958 1.00 97.69 913 ARG A CA 1
ATOM 6955 C C . ARG A 1 913 ? 14.707 -12.712 -40.278 1.00 97.69 913 ARG A C 1
ATOM 6957 O O . ARG A 1 913 ? 15.521 -12.483 -41.179 1.00 97.69 913 ARG A O 1
ATOM 6964 N N . GLU A 1 914 ? 13.390 -12.593 -40.410 1.00 97.06 914 GLU A N 1
ATOM 6965 C CA . GLU A 1 914 ? 12.699 -12.089 -41.601 1.00 97.06 914 GLU A CA 1
ATOM 6966 C C . GLU A 1 914 ? 12.899 -10.585 -41.773 1.00 97.06 914 GLU A C 1
ATOM 6968 O O . GLU A 1 914 ? 13.353 -10.175 -42.841 1.00 97.06 914 GLU A O 1
ATOM 6973 N N . TYR A 1 915 ? 12.712 -9.811 -40.704 1.00 97.56 915 TYR A N 1
ATOM 6974 C CA . TYR A 1 915 ? 13.031 -8.386 -40.613 1.00 97.56 915 TYR A CA 1
ATOM 6975 C C . TYR A 1 915 ? 14.457 -8.089 -41.096 1.00 97.56 915 TYR A C 1
ATOM 6977 O O . TYR A 1 915 ? 14.669 -7.344 -42.056 1.00 97.56 915 TYR A O 1
ATOM 6985 N N . ARG A 1 916 ? 15.454 -8.776 -40.529 1.00 97.12 916 ARG A N 1
ATOM 6986 C CA . ARG A 1 916 ? 16.848 -8.609 -40.951 1.00 97.12 916 ARG A CA 1
ATOM 6987 C C . ARG A 1 916 ? 17.040 -8.952 -42.427 1.00 97.12 916 ARG A C 1
ATOM 6989 O O . ARG A 1 916 ? 17.796 -8.291 -43.138 1.00 97.12 916 ARG A O 1
ATOM 6996 N N . ASN A 1 917 ? 16.397 -10.018 -42.916 1.00 96.31 917 ASN A N 1
ATOM 6997 C CA . ASN A 1 917 ? 16.499 -10.404 -44.329 1.00 96.31 917 ASN A CA 1
ATOM 6998 C C . ASN A 1 917 ? 15.875 -9.356 -45.267 1.00 96.31 917 ASN A C 1
ATOM 7000 O O . ASN A 1 917 ? 16.246 -9.324 -46.441 1.00 96.31 917 ASN A O 1
ATOM 7004 N N . ALA A 1 918 ? 14.950 -8.537 -44.763 1.00 95.81 918 ALA A N 1
ATOM 7005 C CA . ALA A 1 918 ? 14.314 -7.446 -45.490 1.00 95.81 918 ALA A CA 1
ATOM 7006 C C . ALA A 1 918 ? 15.152 -6.154 -45.529 1.00 95.81 918 ALA A C 1
ATOM 7008 O O . ALA A 1 918 ? 14.765 -5.226 -46.228 1.00 95.81 918 ALA A O 1
ATOM 7009 N N . GLY A 1 919 ? 16.308 -6.110 -44.856 1.00 96.19 919 GLY A N 1
ATOM 7010 C CA . GLY A 1 919 ? 17.228 -4.967 -44.898 1.00 96.19 919 GLY A CA 1
ATOM 7011 C C . GLY A 1 919 ? 17.555 -4.368 -43.532 1.00 96.19 919 GLY A C 1
ATOM 7012 O O . GLY A 1 919 ? 18.529 -3.628 -43.439 1.00 96.19 919 GLY A O 1
ATOM 7013 N N . GLY A 1 920 ? 16.809 -4.732 -42.487 1.00 97.62 920 GLY A N 1
ATOM 7014 C CA . GLY A 1 920 ? 17.018 -4.214 -41.137 1.00 97.62 920 GLY A CA 1
ATOM 7015 C C . GLY A 1 920 ? 18.300 -4.711 -40.463 1.00 97.62 920 GLY A C 1
ATOM 7016 O O . GLY A 1 920 ? 18.795 -5.813 -40.750 1.00 97.62 920 GLY A O 1
ATOM 7017 N N . ALA A 1 921 ? 18.835 -3.906 -39.548 1.00 98.38 921 ALA A N 1
ATOM 7018 C CA . ALA A 1 921 ? 19.985 -4.258 -38.723 1.00 98.38 921 ALA A CA 1
ATOM 7019 C C . ALA A 1 921 ? 19.556 -4.914 -37.400 1.00 98.38 921 ALA A C 1
ATOM 7021 O O . ALA A 1 921 ? 18.569 -4.527 -36.787 1.00 98.38 921 ALA A O 1
ATOM 7022 N N . VAL A 1 922 ? 20.313 -5.902 -36.918 1.00 98.75 922 VAL A N 1
ATOM 7023 C CA . VAL A 1 922 ? 20.126 -6.440 -35.559 1.00 98.75 922 VAL A CA 1
ATOM 7024 C C . VAL A 1 922 ? 21.410 -6.243 -34.769 1.00 98.75 922 VAL A C 1
ATOM 7026 O O . VAL A 1 922 ? 22.453 -6.807 -35.117 1.00 98.75 922 VAL A O 1
ATOM 7029 N N . VAL A 1 923 ? 21.340 -5.451 -33.704 1.00 98.75 923 VAL A N 1
ATOM 7030 C CA . VAL A 1 923 ? 22.481 -5.170 -32.829 1.00 98.75 923 VAL A CA 1
ATOM 7031 C C . VAL A 1 923 ? 22.224 -5.830 -31.485 1.00 98.75 923 VAL A C 1
ATOM 7033 O O . VAL A 1 923 ? 21.261 -5.522 -30.794 1.00 98.75 923 VAL A O 1
ATOM 7036 N N . LEU A 1 924 ? 23.089 -6.772 -31.128 1.00 98.69 924 LEU A N 1
ATOM 7037 C CA . LEU A 1 924 ? 23.022 -7.464 -29.851 1.00 98.69 924 LEU A CA 1
ATOM 7038 C C . LEU A 1 924 ? 23.945 -6.761 -28.858 1.00 98.69 924 LEU A C 1
ATOM 7040 O O . LEU A 1 924 ? 25.125 -6.562 -29.163 1.00 98.69 924 LEU A O 1
ATOM 7044 N N . LEU A 1 925 ? 23.428 -6.426 -27.683 1.00 98.38 925 LEU A N 1
ATOM 7045 C CA . LEU A 1 925 ? 24.159 -5.771 -26.601 1.00 98.38 925 LEU A CA 1
ATOM 7046 C C . LEU A 1 925 ? 24.406 -6.802 -25.494 1.00 98.38 925 LEU A C 1
ATOM 7048 O O . LEU A 1 925 ? 23.465 -7.401 -24.984 1.00 98.38 925 LEU A O 1
ATOM 7052 N N . GLY A 1 926 ? 25.665 -7.073 -25.159 1.00 96.56 926 GLY A N 1
ATOM 7053 C CA . GLY A 1 926 ? 26.024 -8.122 -24.204 1.00 96.56 926 GLY A CA 1
ATOM 7054 C C . GLY A 1 926 ? 26.940 -7.606 -23.110 1.00 96.56 926 GLY A C 1
ATOM 7055 O O . GLY A 1 926 ? 28.069 -7.209 -23.384 1.00 96.56 926 GLY A O 1
ATOM 7056 N N . SER A 1 927 ? 26.460 -7.677 -21.872 1.00 96.06 927 SER A N 1
ATOM 7057 C CA . SER A 1 927 ? 27.175 -7.231 -20.678 1.00 96.06 927 SER A CA 1
ATOM 7058 C C . SER A 1 927 ? 27.805 -8.399 -19.908 1.00 96.06 927 SER A C 1
ATOM 7060 O O . SER A 1 927 ? 27.319 -9.532 -19.918 1.00 96.06 927 SER A O 1
ATOM 7062 N N . ALA A 1 928 ? 28.902 -8.132 -19.206 1.00 96.00 928 ALA A N 1
ATOM 7063 C CA . ALA A 1 928 ? 29.482 -9.022 -18.205 1.00 96.00 928 ALA A CA 1
ATOM 7064 C C . ALA A 1 928 ? 28.724 -8.994 -16.865 1.00 96.00 928 ALA A C 1
ATOM 7066 O O . ALA A 1 928 ? 28.998 -9.835 -16.012 1.00 96.00 928 ALA A O 1
ATOM 7067 N N . ALA A 1 929 ? 27.790 -8.056 -16.682 1.00 94.38 929 ALA A N 1
ATOM 7068 C CA . ALA A 1 929 ? 26.876 -8.027 -15.539 1.00 94.38 929 ALA A CA 1
ATOM 7069 C C . ALA A 1 929 ? 25.670 -8.968 -15.712 1.00 94.38 929 ALA A C 1
ATOM 7071 O O . ALA A 1 929 ? 25.039 -9.323 -14.723 1.00 94.38 929 ALA A O 1
ATOM 7072 N N . ALA A 1 930 ? 25.365 -9.381 -16.948 1.00 94.00 930 ALA A N 1
ATOM 7073 C CA . ALA A 1 930 ? 24.267 -10.298 -17.228 1.00 94.00 930 ALA A CA 1
ATOM 7074 C C . ALA A 1 930 ? 24.568 -11.721 -16.753 1.00 94.00 930 ALA A C 1
ATOM 7076 O O . ALA A 1 930 ? 25.707 -12.195 -16.856 1.00 94.00 930 ALA A O 1
ATOM 7077 N N . ASP A 1 931 ? 23.518 -12.431 -16.331 1.00 92.25 931 ASP A N 1
ATOM 7078 C CA . ASP A 1 931 ? 23.608 -13.854 -16.020 1.00 92.25 931 ASP A CA 1
ATOM 7079 C C . ASP A 1 931 ? 24.112 -14.654 -17.242 1.00 92.25 931 ASP A C 1
ATOM 7081 O O . ASP A 1 931 ? 23.889 -14.313 -18.419 1.00 92.25 931 ASP A O 1
ATOM 7085 N N . ALA A 1 932 ? 24.832 -15.742 -16.968 1.00 91.31 932 ALA A N 1
ATOM 7086 C CA . ALA A 1 932 ? 25.383 -16.604 -18.004 1.00 91.31 932 ALA A CA 1
ATOM 7087 C C . ALA A 1 932 ? 24.284 -17.185 -18.913 1.00 91.31 932 ALA A C 1
ATOM 7089 O O . ALA A 1 932 ? 24.516 -17.372 -20.114 1.00 91.31 932 ALA A O 1
ATOM 7090 N N . ASP A 1 933 ? 23.095 -17.452 -18.376 1.00 93.31 933 ASP A N 1
ATOM 7091 C CA . ASP A 1 933 ? 21.938 -17.984 -19.092 1.00 93.31 933 ASP A CA 1
ATOM 7092 C C . ASP A 1 933 ? 21.367 -16.947 -20.061 1.00 93.31 933 ASP A C 1
ATOM 7094 O O . ASP A 1 933 ? 21.147 -17.265 -21.234 1.00 93.31 933 ASP A O 1
ATOM 7098 N N . HIS A 1 934 ? 21.273 -15.686 -19.637 1.00 94.44 934 HIS A N 1
ATOM 7099 C CA . HIS A 1 934 ? 20.805 -14.583 -20.481 1.00 94.44 934 HIS A CA 1
ATOM 7100 C C . HIS A 1 934 ? 21.775 -14.364 -21.655 1.00 94.44 934 HIS A C 1
ATOM 7102 O O . HIS A 1 934 ? 21.394 -14.281 -22.828 1.00 94.44 934 HIS A O 1
ATOM 7108 N N . THR A 1 935 ? 23.082 -14.407 -21.371 1.00 94.12 935 THR A N 1
ATOM 7109 C CA . THR A 1 935 ? 24.128 -14.348 -22.406 1.00 94.12 935 THR A CA 1
ATOM 7110 C C . THR A 1 935 ? 24.052 -15.549 -23.365 1.00 94.12 935 THR A C 1
ATOM 7112 O O . THR A 1 935 ? 24.332 -15.430 -24.568 1.00 94.12 935 THR A O 1
ATOM 7115 N N . ARG A 1 936 ? 23.663 -16.736 -22.876 1.00 95.00 936 ARG A N 1
ATOM 7116 C CA . ARG A 1 936 ? 23.421 -17.914 -23.727 1.00 95.00 936 ARG A CA 1
ATOM 7117 C C . ARG A 1 936 ? 22.235 -17.701 -24.668 1.00 95.00 936 ARG A C 1
ATOM 7119 O O . ARG A 1 936 ? 22.349 -18.107 -25.830 1.00 95.00 936 ARG A O 1
ATOM 7126 N N . HIS A 1 937 ? 21.159 -17.049 -24.225 1.00 96.00 937 HIS A N 1
ATOM 7127 C CA . HIS A 1 937 ? 20.018 -16.702 -25.081 1.00 96.00 937 HIS A CA 1
ATOM 7128 C C . HIS A 1 937 ? 20.443 -15.785 -26.239 1.00 96.00 937 HIS A C 1
ATOM 7130 O O . HIS A 1 937 ? 20.199 -16.121 -27.403 1.00 96.00 937 HIS A O 1
ATOM 7136 N N . LEU A 1 938 ? 21.212 -14.724 -25.963 1.00 95.38 938 LEU A N 1
ATOM 7137 C CA . LEU A 1 938 ? 21.797 -13.856 -27.001 1.00 95.38 938 LEU A CA 1
ATOM 7138 C C . LEU A 1 938 ? 22.666 -14.623 -28.001 1.00 95.38 938 LEU A C 1
ATOM 7140 O O . LEU A 1 938 ? 22.548 -14.477 -29.220 1.00 95.38 938 LEU A O 1
ATOM 7144 N N . ASN A 1 939 ? 23.544 -15.485 -27.493 1.00 96.50 939 ASN A N 1
ATOM 7145 C CA . ASN A 1 939 ? 24.428 -16.296 -28.324 1.00 96.50 939 ASN A CA 1
ATOM 7146 C C . ASN A 1 939 ? 23.667 -17.286 -29.215 1.00 96.50 939 ASN A C 1
ATOM 7148 O O . ASN A 1 939 ? 24.108 -17.588 -30.334 1.00 96.50 939 ASN A O 1
ATOM 7152 N N . ARG A 1 940 ? 22.528 -17.793 -28.743 1.00 95.94 940 ARG A N 1
ATOM 7153 C CA . ARG A 1 940 ? 21.622 -18.614 -29.541 1.00 95.94 940 ARG A CA 1
ATOM 7154 C C . ARG A 1 940 ? 20.935 -17.786 -30.620 1.00 95.94 940 ARG A C 1
ATOM 7156 O O . ARG A 1 940 ? 20.977 -18.197 -31.780 1.00 95.94 940 ARG A O 1
ATOM 7163 N N . LEU A 1 941 ? 20.406 -16.610 -30.288 1.00 97.00 941 LEU A N 1
ATOM 7164 C CA . LEU A 1 941 ? 19.821 -15.697 -31.272 1.00 97.00 941 LEU A CA 1
ATOM 7165 C C . LEU A 1 941 ? 20.835 -15.342 -32.370 1.00 97.00 941 LEU A C 1
ATOM 7167 O O . LEU A 1 941 ? 20.545 -15.508 -33.555 1.00 97.00 941 LEU A O 1
ATOM 7171 N N . ALA A 1 942 ? 22.071 -14.989 -32.005 1.00 97.62 942 ALA A N 1
ATOM 7172 C CA . ALA A 1 942 ? 23.157 -14.751 -32.958 1.00 97.62 942 ALA A CA 1
ATOM 7173 C C . ALA A 1 942 ? 23.379 -15.954 -33.903 1.00 97.62 942 ALA A C 1
ATOM 7175 O O . ALA A 1 942 ? 23.610 -15.795 -35.108 1.00 97.62 942 ALA A O 1
ATOM 7176 N N . ALA A 1 943 ? 23.278 -17.183 -33.383 1.00 96.56 943 ALA A N 1
ATOM 7177 C CA . ALA A 1 943 ? 23.382 -18.404 -34.182 1.00 96.56 943 ALA A CA 1
ATOM 7178 C C . ALA A 1 943 ? 22.250 -18.560 -35.195 1.00 96.56 943 ALA A C 1
ATOM 7180 O O . ALA A 1 943 ? 22.494 -18.987 -36.324 1.00 96.56 943 ALA A O 1
ATOM 7181 N N . GLU A 1 944 ? 21.034 -18.211 -34.804 1.00 95.88 944 GLU A N 1
ATOM 7182 C CA . GLU A 1 944 ? 19.834 -18.349 -35.627 1.00 95.88 944 GLU A CA 1
ATOM 7183 C C . GLU A 1 944 ? 19.699 -17.233 -36.664 1.00 95.88 944 GLU A C 1
ATOM 7185 O O . GLU A 1 944 ? 19.292 -17.477 -37.805 1.00 95.88 944 GLU A O 1
ATOM 7190 N N . LEU A 1 945 ? 20.190 -16.038 -36.333 1.00 97.31 945 LEU A N 1
ATOM 7191 C CA . LEU A 1 945 ? 20.488 -14.992 -37.305 1.00 97.31 945 LEU A CA 1
ATOM 7192 C C . LEU A 1 945 ? 21.632 -15.426 -38.247 1.00 97.31 945 LEU A C 1
ATOM 7194 O O . LEU A 1 945 ? 21.796 -14.898 -39.348 1.00 97.31 945 LEU A O 1
ATOM 7198 N N . GLY A 1 946 ? 22.395 -16.452 -37.879 1.00 96.19 946 GLY A N 1
ATOM 7199 C CA . GLY A 1 946 ? 23.377 -17.113 -38.731 1.00 96.19 946 GLY A CA 1
ATOM 7200 C C . GLY A 1 946 ? 24.709 -16.377 -38.853 1.00 96.19 946 GLY A C 1
ATOM 7201 O O . GLY A 1 946 ? 25.507 -16.719 -39.732 1.00 96.19 946 GLY A O 1
ATOM 7202 N N . THR A 1 947 ? 24.972 -15.419 -37.965 1.00 97.50 947 THR A N 1
ATOM 7203 C CA . THR A 1 947 ? 26.335 -14.935 -37.728 1.00 97.50 947 THR A CA 1
ATOM 7204 C C . THR A 1 947 ? 27.134 -15.999 -36.969 1.00 97.50 947 THR A C 1
ATOM 7206 O O . THR A 1 947 ? 26.594 -16.807 -36.204 1.00 97.50 947 THR A O 1
ATOM 7209 N N . ASP A 1 948 ? 28.447 -16.030 -37.185 1.00 96.88 948 ASP A N 1
ATOM 7210 C CA . ASP A 1 948 ? 29.376 -16.819 -36.373 1.00 96.88 948 ASP A CA 1
ATOM 7211 C C . ASP A 1 948 ? 29.941 -16.044 -35.175 1.00 96.88 948 ASP A C 1
ATOM 7213 O O . ASP A 1 948 ? 30.779 -16.597 -34.475 1.00 96.88 948 ASP A O 1
ATOM 7217 N N . LEU A 1 949 ? 29.520 -14.801 -34.930 1.00 98.06 949 LEU A N 1
ATOM 7218 C CA . LEU A 1 949 ? 29.939 -14.016 -33.762 1.00 98.06 949 LEU A CA 1
ATOM 7219 C C . LEU A 1 949 ? 29.173 -14.427 -32.503 1.00 98.06 949 LEU A C 1
ATOM 7221 O O . LEU A 1 949 ? 27.977 -14.705 -32.572 1.00 98.06 949 LEU A O 1
ATOM 7225 N N . ARG A 1 950 ? 29.855 -14.468 -31.360 1.00 97.56 950 ARG A N 1
ATOM 7226 C CA . ARG A 1 950 ? 29.293 -14.798 -30.045 1.00 97.56 950 ARG A CA 1
ATOM 7227 C C . ARG A 1 950 ? 29.905 -13.906 -28.976 1.00 97.56 950 ARG A C 1
ATOM 7229 O O . ARG A 1 950 ? 31.093 -13.612 -29.067 1.00 97.56 950 ARG A O 1
ATOM 7236 N N . PHE A 1 951 ? 29.150 -13.578 -27.940 1.00 97.75 951 PHE A N 1
ATOM 7237 C CA . PHE A 1 951 ? 29.717 -13.091 -26.689 1.00 97.75 951 PHE A CA 1
ATOM 7238 C C . PHE A 1 951 ? 30.569 -14.189 -26.059 1.00 97.75 951 PHE A C 1
ATOM 7240 O O . PHE A 1 951 ? 30.213 -15.378 -26.077 1.00 97.75 951 PHE A O 1
ATOM 7247 N N . ASN A 1 952 ? 31.738 -13.801 -25.575 1.00 96.56 952 ASN A N 1
ATOM 7248 C CA . ASN A 1 952 ? 32.671 -14.689 -24.917 1.00 96.56 952 ASN A CA 1
ATOM 7249 C C . ASN A 1 952 ? 32.280 -14.894 -23.446 1.00 96.56 952 ASN A C 1
ATOM 7251 O O . ASN A 1 952 ? 31.587 -14.077 -22.851 1.00 96.56 952 ASN A O 1
ATOM 7255 N N . ALA A 1 953 ? 32.705 -16.009 -22.860 1.00 95.00 953 ALA A N 1
ATOM 7256 C CA . ALA A 1 953 ? 32.545 -16.240 -21.428 1.00 95.00 953 ALA A CA 1
ATOM 7257 C C . ALA A 1 953 ? 33.729 -15.587 -20.697 1.00 95.00 953 ALA A C 1
ATOM 7259 O O . ALA A 1 953 ? 34.750 -16.227 -20.450 1.00 95.00 953 ALA A O 1
ATOM 7260 N N . ASP A 1 954 ? 33.651 -14.275 -20.494 1.00 96.62 954 ASP A N 1
ATOM 7261 C CA . ASP A 1 954 ? 34.667 -13.460 -19.841 1.00 96.62 954 ASP A CA 1
ATOM 7262 C C . ASP A 1 954 ? 34.109 -12.137 -19.298 1.00 96.62 954 ASP A C 1
ATOM 7264 O O . ASP A 1 954 ? 32.977 -11.749 -19.579 1.00 96.62 954 ASP A O 1
ATOM 7268 N N . ARG A 1 955 ? 34.958 -11.438 -18.551 1.00 96.81 955 ARG A N 1
ATOM 7269 C CA . ARG A 1 955 ? 34.849 -10.016 -18.238 1.00 96.81 955 ARG A CA 1
ATOM 7270 C C . ARG A 1 955 ? 36.122 -9.322 -18.711 1.00 96.81 955 ARG A C 1
ATOM 7272 O O . ARG A 1 955 ? 37.213 -9.867 -18.543 1.00 96.81 955 ARG A O 1
ATOM 7279 N N . VAL A 1 956 ? 36.000 -8.132 -19.284 1.00 97.94 956 VAL A N 1
ATOM 7280 C CA . VAL A 1 956 ? 37.138 -7.275 -19.636 1.00 97.94 956 VAL A CA 1
ATOM 7281 C C . VAL A 1 956 ? 37.149 -6.083 -18.688 1.00 97.94 956 VAL A C 1
ATOM 7283 O O . VAL A 1 956 ? 36.124 -5.427 -18.523 1.00 97.94 956 VAL A O 1
ATOM 7286 N N . VAL A 1 957 ? 38.288 -5.835 -18.047 1.00 97.75 957 VAL A N 1
ATOM 7287 C CA . VAL A 1 957 ? 38.481 -4.724 -17.103 1.00 97.75 957 VAL A CA 1
ATOM 7288 C C . VAL A 1 957 ? 39.729 -3.931 -17.465 1.00 97.75 957 VAL A C 1
ATOM 7290 O O . VAL A 1 957 ? 40.639 -4.473 -18.090 1.00 97.75 957 VAL A O 1
ATOM 7293 N N . ASP A 1 958 ? 39.812 -2.670 -17.058 1.00 97.44 958 ASP A N 1
ATOM 7294 C CA . ASP A 1 958 ? 41.023 -1.862 -17.226 1.00 97.44 958 ASP A CA 1
ATOM 7295 C C . ASP A 1 958 ? 41.259 -0.991 -15.987 1.00 97.44 958 ASP A C 1
ATOM 7297 O O . ASP A 1 958 ? 40.530 -0.041 -15.723 1.00 97.44 958 ASP A O 1
ATOM 7301 N N . ALA A 1 959 ? 42.285 -1.320 -15.199 1.00 96.62 959 ALA A N 1
ATOM 7302 C CA . ALA A 1 959 ? 42.617 -0.569 -13.987 1.00 96.62 959 ALA A CA 1
ATOM 7303 C C . ALA A 1 959 ? 43.297 0.784 -14.273 1.00 96.62 959 ALA A C 1
ATOM 7305 O O . ALA A 1 959 ? 43.352 1.629 -13.382 1.00 96.62 959 ALA A O 1
ATOM 7306 N N . ASP A 1 960 ? 43.820 0.986 -15.488 1.00 96.31 960 ASP A N 1
ATOM 7307 C CA . ASP A 1 960 ? 44.553 2.193 -15.879 1.00 96.31 960 ASP A CA 1
ATOM 7308 C C . ASP A 1 960 ? 43.672 3.189 -16.656 1.00 96.31 960 ASP A C 1
ATOM 7310 O O . ASP A 1 960 ? 43.913 4.397 -16.594 1.00 96.31 960 ASP A O 1
ATOM 7314 N N . ARG A 1 961 ? 42.697 2.692 -17.430 1.00 95.94 961 ARG A N 1
ATOM 7315 C CA . ARG A 1 961 ? 41.786 3.486 -18.274 1.00 95.94 961 ARG A CA 1
ATOM 7316 C C . ARG A 1 961 ? 40.330 3.139 -17.980 1.00 95.94 961 ARG A C 1
ATOM 7318 O O . ARG A 1 961 ? 39.744 2.286 -18.649 1.00 95.94 961 ARG A O 1
ATOM 7325 N N . ASN A 1 962 ? 39.770 3.795 -16.976 1.00 96.75 962 ASN A N 1
ATOM 7326 C CA . ASN A 1 962 ? 38.390 3.615 -16.558 1.00 96.75 962 ASN A CA 1
ATOM 7327 C C . ASN A 1 962 ? 37.772 4.915 -16.046 1.00 96.75 962 ASN A C 1
ATOM 7329 O O . ASN A 1 962 ? 38.468 5.876 -15.710 1.00 96.75 962 ASN A O 1
ATOM 7333 N N . LEU A 1 963 ? 36.447 4.896 -15.956 1.00 96.19 963 LEU A N 1
ATOM 7334 C CA . LEU A 1 963 ? 35.642 5.965 -15.391 1.00 96.19 963 LEU A CA 1
ATOM 7335 C C . LEU A 1 963 ? 35.264 5.682 -13.937 1.00 96.19 963 LEU A C 1
ATOM 7337 O O . LEU A 1 963 ? 35.067 4.533 -13.552 1.00 96.19 963 LEU A O 1
ATOM 7341 N N . ALA A 1 964 ? 35.121 6.758 -13.157 1.00 94.31 964 ALA A N 1
ATOM 7342 C CA . ALA A 1 964 ? 34.659 6.728 -11.765 1.00 94.31 964 ALA A CA 1
ATOM 7343 C C . ALA A 1 964 ? 35.451 5.772 -10.841 1.00 94.31 964 ALA A C 1
ATOM 7345 O O . ALA A 1 964 ? 34.900 5.237 -9.886 1.00 94.31 964 ALA A O 1
ATOM 7346 N N . ASP A 1 965 ? 36.744 5.563 -11.123 1.00 94.31 965 ASP A N 1
ATOM 7347 C CA . ASP A 1 965 ? 37.610 4.608 -10.416 1.00 94.31 965 ASP A CA 1
ATOM 7348 C C . ASP A 1 965 ? 37.072 3.152 -10.422 1.00 94.31 965 ASP A C 1
ATOM 7350 O O . ASP A 1 965 ? 37.461 2.339 -9.576 1.00 94.31 965 ASP A O 1
ATOM 7354 N N . ASP A 1 966 ? 36.212 2.795 -11.389 1.00 96.62 966 ASP A N 1
ATOM 7355 C CA . ASP A 1 966 ? 35.667 1.447 -11.580 1.00 96.62 966 ASP A CA 1
ATOM 7356 C C . ASP A 1 966 ? 36.285 0.759 -12.813 1.00 96.62 966 ASP A C 1
ATOM 7358 O O . ASP A 1 966 ? 35.873 1.016 -13.948 1.00 96.62 966 ASP A O 1
ATOM 7362 N N . PRO A 1 967 ? 37.206 -0.211 -12.633 1.00 96.69 967 PRO A N 1
ATOM 7363 C CA . PRO A 1 967 ? 37.820 -0.952 -13.734 1.00 96.69 967 PRO A CA 1
ATOM 7364 C C . PRO A 1 967 ? 36.842 -1.687 -14.662 1.00 96.69 967 PRO A C 1
ATOM 7366 O O . PRO A 1 967 ? 37.253 -2.115 -15.743 1.00 96.69 967 PRO A O 1
ATOM 7369 N N . ALA A 1 968 ? 35.583 -1.897 -14.260 1.00 96.25 968 ALA A N 1
ATOM 7370 C CA . ALA A 1 968 ? 34.556 -2.492 -15.110 1.00 96.25 968 ALA A CA 1
ATOM 7371 C C . ALA A 1 968 ? 33.967 -1.508 -16.138 1.00 96.25 968 ALA A C 1
ATOM 7373 O O . ALA A 1 968 ? 33.334 -1.962 -17.092 1.00 96.25 968 ALA A O 1
ATOM 7374 N N . VAL A 1 969 ? 34.187 -0.197 -15.989 1.00 97.06 969 VAL A N 1
ATOM 7375 C CA . VAL A 1 969 ? 33.758 0.845 -16.935 1.00 97.06 969 VAL A CA 1
ATOM 7376 C C . VAL A 1 969 ? 34.973 1.369 -17.695 1.00 97.06 969 VAL A C 1
ATOM 7378 O O . VAL A 1 969 ? 35.487 2.456 -17.437 1.00 97.06 969 VAL A O 1
ATOM 7381 N N . LEU A 1 970 ? 35.469 0.546 -18.620 1.00 96.88 970 LEU A N 1
ATOM 7382 C CA . LEU A 1 970 ? 36.720 0.815 -19.329 1.00 96.88 970 LEU A CA 1
ATOM 7383 C C . LEU A 1 970 ? 36.560 1.875 -20.420 1.00 96.88 970 LEU A C 1
ATOM 7385 O O . LEU A 1 970 ? 35.509 1.981 -21.053 1.00 96.88 970 LEU A O 1
ATOM 7389 N N . GLU A 1 971 ? 37.651 2.574 -20.717 1.00 97.81 971 GLU A N 1
ATOM 7390 C CA . GLU A 1 971 ? 37.756 3.516 -21.833 1.00 97.81 971 GLU A CA 1
ATOM 7391 C C . GLU A 1 971 ? 38.615 2.948 -22.970 1.00 97.81 971 GLU A C 1
ATOM 7393 O O . GLU A 1 971 ? 39.642 2.294 -22.750 1.00 97.81 971 GLU A O 1
ATOM 7398 N N . THR A 1 972 ? 38.249 3.234 -24.220 1.00 97.81 972 THR A N 1
ATOM 7399 C CA . THR A 1 972 ? 39.041 2.824 -25.381 1.00 97.81 972 THR A CA 1
ATOM 7400 C C . THR A 1 972 ? 38.996 3.815 -26.541 1.00 97.81 972 THR A C 1
ATOM 7402 O O . THR A 1 972 ? 37.941 4.245 -27.000 1.00 97.81 972 THR A O 1
ATOM 7405 N N . ALA A 1 973 ? 40.183 4.090 -27.085 1.00 97.38 973 ALA A N 1
ATOM 7406 C CA . ALA A 1 973 ? 40.396 4.774 -28.361 1.00 97.38 973 ALA A CA 1
ATOM 7407 C C . ALA A 1 973 ? 40.931 3.811 -29.446 1.00 97.38 973 ALA A C 1
ATOM 7409 O O . ALA A 1 973 ? 41.450 4.234 -30.482 1.00 97.38 973 ALA A O 1
ATOM 7410 N N . ALA A 1 974 ? 40.861 2.491 -29.217 1.00 96.94 974 ALA A N 1
ATOM 7411 C CA . ALA A 1 974 ? 41.299 1.473 -30.175 1.00 96.94 974 ALA A CA 1
ATOM 7412 C C . ALA A 1 974 ? 40.219 1.222 -31.249 1.00 96.94 974 ALA A C 1
ATOM 7414 O O . ALA A 1 974 ? 39.583 0.164 -31.303 1.00 96.94 974 ALA A O 1
ATOM 7415 N N . LEU A 1 975 ? 40.025 2.235 -32.099 1.00 97.81 975 LEU A N 1
ATOM 7416 C CA . LEU A 1 975 ? 38.997 2.302 -33.137 1.00 97.81 975 LEU A CA 1
ATOM 7417 C C . LEU A 1 975 ? 39.546 1.843 -34.498 1.00 97.81 975 LEU A C 1
ATOM 7419 O O . LEU A 1 975 ? 40.596 2.298 -34.965 1.00 97.81 975 LEU A O 1
ATOM 7423 N N . ASN A 1 976 ? 38.835 0.941 -35.176 1.00 97.19 976 ASN A N 1
ATOM 7424 C CA . ASN A 1 976 ? 39.225 0.453 -36.496 1.00 97.19 976 ASN A CA 1
ATOM 7425 C C . ASN A 1 976 ? 38.628 1.322 -37.613 1.00 97.19 976 ASN A C 1
ATOM 7427 O O . ASN A 1 976 ? 37.620 0.962 -38.216 1.00 97.19 976 ASN A O 1
ATOM 7431 N N . HIS A 1 977 ? 39.308 2.415 -37.969 1.00 95.50 977 HIS A N 1
ATOM 7432 C CA . HIS A 1 977 ? 38.890 3.367 -39.017 1.00 95.50 977 HIS A CA 1
ATOM 7433 C C . HIS A 1 977 ? 38.776 2.796 -40.451 1.00 95.50 977 HIS A C 1
ATOM 7435 O O . HIS A 1 977 ? 38.616 3.553 -41.408 1.00 95.50 977 HIS A O 1
ATOM 7441 N N . SER A 1 978 ? 38.888 1.476 -40.646 1.00 95.31 978 SER A N 1
ATOM 7442 C CA . SER A 1 978 ? 38.401 0.851 -41.883 1.00 95.31 978 SER A CA 1
ATOM 7443 C C . SER A 1 978 ? 36.869 0.791 -41.955 1.00 95.31 978 SER A C 1
ATOM 7445 O O . SER A 1 978 ? 36.336 0.693 -43.060 1.00 95.31 978 SER A O 1
ATOM 7447 N N . PHE A 1 979 ? 36.180 0.903 -40.812 1.00 96.19 979 PHE A N 1
ATOM 7448 C CA . PHE A 1 979 ? 34.734 1.098 -40.727 1.00 96.19 979 PHE A CA 1
ATOM 7449 C C . PHE A 1 979 ? 34.376 2.595 -40.758 1.00 96.19 979 PHE A C 1
ATOM 7451 O O . PHE A 1 979 ? 35.058 3.391 -40.108 1.00 96.19 979 PHE A O 1
ATOM 7458 N N . PRO A 1 980 ? 33.299 2.993 -41.459 1.00 93.19 980 PRO A N 1
ATOM 7459 C CA . PRO A 1 980 ? 32.863 4.386 -41.563 1.00 93.19 980 PRO A CA 1
ATOM 7460 C C . PRO A 1 980 ? 31.943 4.791 -40.392 1.00 93.19 980 PRO A C 1
ATOM 7462 O O . PRO A 1 980 ? 30.879 5.345 -40.618 1.00 93.19 980 PRO A O 1
ATOM 7465 N N . MET A 1 981 ? 32.312 4.459 -39.148 1.00 94.31 981 MET A N 1
ATOM 7466 C CA . MET A 1 981 ? 31.417 4.590 -37.979 1.00 94.31 981 MET A CA 1
ATOM 7467 C C . MET A 1 981 ? 31.867 5.626 -36.938 1.00 94.31 981 MET A C 1
ATOM 7469 O O . MET A 1 981 ? 31.280 5.709 -35.862 1.00 94.31 981 MET A O 1
ATOM 7473 N N . PHE A 1 982 ? 32.939 6.371 -37.223 1.00 97.44 982 PHE A N 1
ATOM 7474 C CA . PHE A 1 982 ? 33.634 7.196 -36.226 1.00 97.44 982 PHE A CA 1
ATOM 7475 C C . PHE A 1 982 ? 33.576 8.703 -36.500 1.00 97.44 982 PHE A C 1
ATOM 7477 O O . PHE A 1 982 ? 34.213 9.475 -35.792 1.00 97.44 982 PHE A O 1
ATOM 7484 N N . ASP A 1 983 ? 32.839 9.132 -37.519 1.00 95.94 983 ASP A N 1
ATOM 7485 C CA . ASP A 1 983 ? 32.524 10.546 -37.722 1.00 95.94 983 ASP A CA 1
ATOM 7486 C C . ASP A 1 983 ? 31.261 10.921 -36.921 1.00 95.94 983 ASP A C 1
ATOM 7488 O O . ASP A 1 983 ? 30.588 10.050 -36.364 1.00 95.94 983 ASP A O 1
ATOM 7492 N N . ALA A 1 984 ? 30.941 12.215 -36.843 1.00 95.62 984 ALA A N 1
ATOM 7493 C CA . ALA A 1 984 ? 29.624 12.650 -36.378 1.00 95.62 984 ALA A CA 1
ATOM 7494 C C . ALA A 1 984 ? 28.533 11.983 -37.233 1.00 95.62 984 ALA A C 1
ATOM 7496 O O . ALA A 1 984 ? 28.725 11.823 -38.442 1.00 95.62 984 ALA A O 1
ATOM 7497 N N . TYR A 1 985 ? 27.407 11.596 -36.631 1.00 95.00 985 TYR A N 1
ATOM 7498 C CA . TYR A 1 985 ? 26.311 11.007 -37.395 1.00 95.00 985 TYR A CA 1
ATOM 7499 C C . TYR A 1 985 ? 25.653 12.090 -38.253 1.00 95.00 985 TYR A C 1
ATOM 7501 O O . TYR A 1 985 ? 25.192 13.114 -37.745 1.00 95.00 985 TYR A O 1
ATOM 7509 N N . GLU A 1 986 ? 25.616 11.862 -39.559 1.00 87.75 986 GLU A N 1
ATOM 7510 C CA . GLU A 1 986 ? 24.821 12.641 -40.500 1.00 87.75 986 GLU A CA 1
ATOM 7511 C C . GLU A 1 986 ? 23.787 11.688 -41.110 1.00 87.75 986 GLU A C 1
ATOM 7513 O O . GLU A 1 986 ? 24.191 10.678 -41.699 1.00 87.75 986 GLU A O 1
ATOM 7518 N N . PRO A 1 987 ? 22.476 11.975 -40.992 1.00 75.12 987 PRO A N 1
ATOM 7519 C CA . PRO A 1 987 ? 21.444 11.162 -41.618 1.00 75.12 987 PRO A CA 1
ATOM 7520 C C . PRO A 1 987 ? 21.735 11.018 -43.109 1.00 75.12 987 PRO A C 1
ATOM 7522 O O . PRO A 1 987 ? 22.020 11.994 -43.812 1.00 75.12 987 PRO A O 1
ATOM 7525 N N . SER A 1 988 ? 21.713 9.788 -43.610 1.00 62.25 988 SER A N 1
ATOM 7526 C CA . SER A 1 988 ? 22.062 9.555 -45.003 1.00 62.25 988 SER A CA 1
ATOM 7527 C C . SER A 1 988 ? 20.948 10.075 -45.931 1.00 62.25 988 SER A C 1
ATOM 7529 O O . SER A 1 988 ? 19.812 9.617 -45.881 1.00 62.25 988 SER A O 1
ATOM 7531 N N . ASP A 1 989 ? 21.273 11.024 -46.824 1.00 51.00 989 ASP A N 1
ATOM 7532 C CA . ASP A 1 989 ? 20.387 11.549 -47.885 1.00 51.00 989 ASP A CA 1
ATOM 7533 C C . ASP A 1 989 ? 20.080 10.450 -48.943 1.00 51.00 989 ASP A C 1
ATOM 7535 O O . ASP A 1 989 ? 20.467 10.524 -50.114 1.00 51.00 989 ASP A O 1
ATOM 7539 N N . ARG A 1 990 ? 19.406 9.354 -48.567 1.00 50.12 990 ARG A N 1
ATOM 7540 C CA . ARG A 1 990 ? 19.140 8.216 -49.474 1.00 50.12 990 ARG A CA 1
ATOM 7541 C C . ARG A 1 990 ? 17.963 8.453 -50.429 1.00 50.12 990 ARG A C 1
ATOM 7543 O O . ARG A 1 990 ? 17.712 7.629 -51.310 1.00 50.12 990 ARG A O 1
ATOM 7550 N N . THR A 1 991 ? 17.297 9.611 -50.372 1.00 37.75 991 THR A N 1
ATOM 7551 C CA . THR A 1 991 ? 16.180 9.952 -51.280 1.00 37.75 991 THR A CA 1
ATOM 7552 C C . THR A 1 991 ? 16.596 10.498 -52.651 1.00 37.75 991 THR A C 1
ATOM 7554 O O . THR A 1 991 ? 15.731 10.805 -53.480 1.00 37.75 991 THR A O 1
ATOM 7557 N N . GLY A 1 992 ? 17.888 10.539 -52.994 1.00 36.38 992 GLY A N 1
ATOM 7558 C CA . GLY A 1 992 ? 18.249 10.945 -54.347 1.00 36.38 992 GLY A CA 1
ATOM 7559 C C . GLY A 1 992 ? 19.689 10.749 -54.768 1.00 36.38 992 GLY A C 1
ATOM 7560 O O . GLY A 1 992 ? 20.365 11.742 -54.953 1.00 36.38 992 GLY A O 1
ATOM 7561 N N . GLU A 1 993 ? 20.112 9.525 -55.102 1.00 32.75 993 GLU A N 1
ATOM 7562 C CA . GLU A 1 993 ? 21.134 9.363 -56.149 1.00 32.75 993 GLU A CA 1
ATOM 7563 C C . GLU A 1 993 ? 21.184 7.950 -56.753 1.00 32.75 993 GLU A C 1
ATOM 7565 O O . GLU A 1 993 ? 21.883 7.039 -56.314 1.00 32.75 993 GLU A O 1
ATOM 7570 N N . ALA A 1 994 ? 20.480 7.781 -57.876 1.00 34.72 994 ALA A N 1
ATOM 7571 C CA . ALA A 1 994 ? 20.828 6.761 -58.852 1.00 34.72 994 ALA A CA 1
ATOM 7572 C C . ALA A 1 994 ? 22.077 7.215 -59.632 1.00 34.72 994 ALA A C 1
ATOM 7574 O O . ALA A 1 994 ? 21.968 7.768 -60.724 1.00 34.72 994 ALA A O 1
ATOM 7575 N N . GLY A 1 995 ? 23.250 6.910 -59.076 1.00 33.59 995 GLY A N 1
ATOM 7576 C CA . GLY A 1 995 ? 24.494 6.685 -59.808 1.00 33.59 995 GLY A CA 1
ATOM 7577 C C . GLY A 1 995 ? 25.417 7.885 -60.017 1.00 33.59 995 GLY A C 1
ATOM 7578 O O . GLY A 1 995 ? 25.201 8.675 -60.922 1.00 33.59 995 GLY A O 1
ATOM 7579 N N . GLU A 1 996 ? 26.567 7.864 -59.342 1.00 30.62 996 GLU A N 1
ATOM 7580 C CA . GLU A 1 996 ? 27.893 7.821 -59.975 1.00 30.62 996 GLU A CA 1
ATOM 7581 C C . GLU A 1 996 ? 28.975 7.474 -58.931 1.00 30.62 996 GLU A C 1
ATOM 7583 O O . GLU A 1 996 ? 28.956 7.925 -57.794 1.00 30.62 996 GLU A O 1
ATOM 7588 N N . ALA A 1 997 ? 29.921 6.615 -59.315 1.00 27.50 997 ALA A N 1
ATOM 7589 C CA . ALA A 1 997 ? 31.081 6.236 -58.505 1.00 27.50 997 ALA A CA 1
ATOM 7590 C C . ALA A 1 997 ? 32.207 7.307 -58.618 1.00 27.50 997 ALA A C 1
ATOM 7592 O O . ALA A 1 997 ? 32.141 8.179 -59.484 1.00 27.50 997 ALA A O 1
ATOM 7593 N N . PRO A 1 998 ? 33.279 7.248 -57.801 1.00 40.34 998 PRO A N 1
ATOM 7594 C CA . PRO A 1 998 ? 33.717 8.345 -56.940 1.00 40.34 998 PRO A CA 1
ATOM 7595 C C . PRO A 1 998 ? 34.706 9.318 -57.601 1.00 40.34 998 PRO A C 1
ATOM 7597 O O . PRO A 1 998 ? 35.538 8.936 -58.430 1.00 40.34 998 PRO A O 1
ATOM 7600 N N . GLY A 1 999 ? 34.678 10.580 -57.155 1.00 25.09 999 GLY A N 1
ATOM 7601 C CA . GLY A 1 999 ? 35.489 11.651 -57.730 1.00 25.09 999 GLY A CA 1
ATOM 7602 C C . GLY A 1 999 ? 35.855 12.793 -56.780 1.00 25.09 999 GLY A C 1
ATOM 7603 O O . GLY A 1 999 ? 35.382 13.901 -56.955 1.00 25.09 999 GLY A O 1
ATOM 7604 N N . ASN A 1 1000 ? 36.845 12.537 -55.923 1.00 27.56 1000 ASN A N 1
ATOM 7605 C CA . ASN A 1 1000 ? 37.928 13.460 -55.554 1.00 27.56 1000 ASN A CA 1
ATOM 7606 C C . ASN A 1 1000 ? 37.663 14.664 -54.611 1.00 27.56 1000 ASN A C 1
ATOM 7608 O O . ASN A 1 1000 ? 36.853 15.551 -54.842 1.00 27.56 1000 ASN A O 1
ATOM 7612 N N . SER A 1 1001 ? 38.539 14.708 -53.607 1.00 38.47 1001 SER A N 1
ATOM 7613 C CA . SER A 1 1001 ? 38.787 15.717 -52.575 1.00 38.47 1001 SER A CA 1
ATOM 7614 C C . SER A 1 1001 ? 38.761 17.204 -52.975 1.00 38.47 1001 SER A C 1
ATOM 7616 O O . SER A 1 1001 ? 39.351 17.617 -53.976 1.00 38.47 1001 SER A O 1
ATOM 7618 N N . GLY A 1 1002 ? 38.256 18.011 -52.032 1.00 27.16 1002 GLY A N 1
ATOM 7619 C CA . GLY A 1 1002 ? 38.882 19.263 -51.604 1.00 27.16 1002 GLY A CA 1
ATOM 7620 C C . GLY A 1 1002 ? 38.081 20.543 -51.844 1.00 27.16 1002 GLY A C 1
ATOM 7621 O O . GLY A 1 1002 ? 38.027 21.002 -52.976 1.00 27.16 1002 GLY A O 1
ATOM 7622 N N . HIS A 1 1003 ? 37.630 21.196 -50.765 1.00 27.86 1003 HIS A N 1
ATOM 7623 C CA . HIS A 1 1003 ? 37.895 22.613 -50.434 1.00 27.86 1003 HIS A CA 1
ATOM 7624 C C . HIS A 1 1003 ? 36.947 23.117 -49.330 1.00 27.86 1003 HIS A C 1
ATOM 7626 O O . HIS A 1 1003 ? 35.775 23.370 -49.582 1.00 27.86 1003 HIS A O 1
ATOM 7632 N N . ALA A 1 1004 ? 37.497 23.407 -48.146 1.00 31.47 1004 ALA A N 1
ATOM 7633 C CA . ALA A 1 1004 ? 36.993 24.501 -47.310 1.00 31.47 1004 ALA A CA 1
ATOM 7634 C C . ALA A 1 1004 ? 37.148 25.828 -48.088 1.00 31.47 1004 ALA A C 1
ATOM 7636 O O . ALA A 1 1004 ? 38.106 25.951 -48.867 1.00 31.47 1004 ALA A O 1
ATOM 7637 N N . PRO A 1 1005 ? 36.282 26.848 -47.899 1.00 37.56 1005 PRO A N 1
ATOM 7638 C CA . PRO A 1 1005 ? 36.545 27.787 -46.798 1.00 37.56 1005 PRO A CA 1
ATOM 7639 C C . PRO A 1 1005 ? 35.333 28.579 -46.243 1.00 37.56 1005 PRO A C 1
ATOM 7641 O O . PRO A 1 1005 ? 34.476 29.052 -46.984 1.00 37.56 1005 PRO A O 1
ATOM 7644 N N . GLY A 1 1006 ? 35.450 28.990 -44.976 1.00 25.95 1006 GLY A N 1
ATOM 7645 C CA . GLY A 1 1006 ? 35.416 30.426 -44.669 1.00 25.95 1006 GLY A CA 1
ATOM 7646 C C . GLY A 1 1006 ? 34.302 30.942 -43.756 1.00 25.95 1006 GLY A C 1
ATOM 7647 O O . GLY A 1 1006 ? 33.207 31.263 -44.207 1.00 25.95 1006 GLY A O 1
ATOM 7648 N N . HIS A 1 1007 ? 34.691 31.202 -42.505 1.00 31.64 1007 HIS A N 1
ATOM 7649 C CA . HIS A 1 1007 ? 34.091 32.170 -41.584 1.00 31.64 1007 HIS A CA 1
ATOM 7650 C C . HIS A 1 1007 ? 33.535 33.435 -42.261 1.00 31.64 1007 HIS A C 1
ATOM 7652 O O . HIS A 1 1007 ? 34.214 34.063 -43.083 1.00 31.64 1007 HIS A O 1
ATOM 7658 N N . ARG A 1 1008 ? 32.387 33.927 -41.774 1.00 29.08 1008 ARG A N 1
ATOM 7659 C CA . ARG A 1 1008 ? 32.024 35.348 -41.873 1.00 29.08 1008 ARG A CA 1
ATOM 7660 C C . ARG A 1 1008 ? 31.427 35.874 -40.577 1.00 29.08 1008 ARG A C 1
ATOM 7662 O O . ARG A 1 1008 ? 30.425 35.374 -40.088 1.00 29.08 1008 ARG A O 1
ATOM 7669 N N . GLY A 1 1009 ? 32.073 36.922 -40.073 1.00 28.45 1009 GLY A N 1
ATOM 7670 C CA . GLY A 1 1009 ? 31.596 37.754 -38.983 1.00 28.45 1009 GLY A CA 1
ATOM 7671 C C . GLY A 1 1009 ? 30.574 38.811 -39.411 1.00 28.45 1009 GLY A C 1
ATOM 7672 O O . GLY A 1 1009 ? 30.365 39.094 -40.593 1.00 28.45 1009 GLY A O 1
ATOM 7673 N N . ASN A 1 1010 ? 29.987 39.396 -38.370 1.00 31.42 1010 ASN A N 1
ATOM 7674 C CA . ASN A 1 1010 ? 28.967 40.438 -38.338 1.00 31.42 1010 ASN A CA 1
ATOM 7675 C C . ASN A 1 1010 ? 29.328 41.755 -39.050 1.00 31.42 1010 ASN A C 1
ATOM 7677 O O . ASN A 1 1010 ? 30.458 42.239 -38.977 1.00 31.42 1010 ASN A O 1
ATOM 7681 N N . GLY A 1 1011 ? 28.300 42.407 -39.610 1.00 26.97 1011 GLY A N 1
ATOM 7682 C CA . GLY A 1 1011 ? 28.314 43.821 -40.005 1.00 26.97 1011 GLY A CA 1
ATOM 7683 C C . GLY A 1 1011 ? 27.139 44.211 -40.925 1.00 26.97 1011 GLY A C 1
ATOM 7684 O O . GLY A 1 1011 ? 27.084 43.706 -42.045 1.00 26.97 1011 GLY A O 1
ATOM 7685 N N . PRO A 1 1012 ? 26.206 45.098 -40.511 1.00 38.38 1012 PRO A N 1
ATOM 7686 C CA . PRO A 1 1012 ? 24.930 45.311 -41.199 1.00 38.38 1012 PRO A CA 1
ATOM 7687 C C . PRO A 1 1012 ? 24.916 46.488 -42.194 1.00 38.38 1012 PRO A C 1
ATOM 7689 O O . PRO A 1 1012 ? 25.611 47.484 -42.017 1.00 38.38 1012 PRO A O 1
ATOM 7692 N N . GLY A 1 1013 ? 24.005 46.384 -43.173 1.00 27.08 1013 GLY A N 1
ATOM 7693 C CA . GLY A 1 1013 ? 23.242 47.482 -43.787 1.00 27.08 1013 GLY A CA 1
ATOM 7694 C C . GLY A 1 1013 ? 23.968 48.464 -44.718 1.00 27.08 1013 GLY A C 1
ATOM 7695 O O . GLY A 1 1013 ? 24.764 49.276 -44.271 1.00 27.08 1013 GLY A O 1
ATOM 7696 N N . ASN A 1 1014 ? 23.561 48.529 -45.995 1.00 28.94 1014 ASN A N 1
ATOM 7697 C CA . ASN A 1 1014 ? 22.749 49.647 -46.506 1.00 28.94 1014 ASN A CA 1
ATOM 7698 C C . ASN A 1 1014 ? 22.273 49.422 -47.960 1.00 28.94 1014 ASN A C 1
ATOM 7700 O O . ASN A 1 1014 ? 22.968 48.865 -48.800 1.00 28.94 1014 ASN A O 1
ATOM 7704 N N . SER A 1 1015 ? 21.068 49.938 -48.185 1.00 31.11 1015 SER A N 1
ATOM 7705 C CA . SER A 1 1015 ? 20.262 50.173 -49.389 1.00 31.11 1015 SER A CA 1
ATOM 7706 C C . SER A 1 1015 ? 20.913 50.293 -50.781 1.00 31.11 1015 SER A C 1
ATOM 7708 O O . SER A 1 1015 ? 21.967 50.894 -50.968 1.00 31.11 1015 SER A O 1
ATOM 7710 N N . GLY A 1 1016 ? 20.127 49.921 -51.807 1.00 28.62 1016 GLY A N 1
ATOM 7711 C CA . GLY A 1 1016 ? 20.174 50.637 -53.085 1.00 28.62 1016 GLY A CA 1
ATOM 7712 C C . GLY A 1 1016 ? 19.635 49.936 -54.336 1.00 28.62 1016 GLY A C 1
ATOM 7713 O O . GLY A 1 1016 ? 20.405 49.345 -55.076 1.00 28.62 1016 GLY A O 1
ATOM 7714 N N . ARG A 1 1017 ? 18.369 50.237 -54.663 1.00 31.34 1017 ARG A N 1
ATOM 7715 C CA . ARG A 1 1017 ? 17.799 50.399 -56.025 1.00 31.34 1017 ARG A CA 1
ATOM 7716 C C . ARG A 1 1017 ? 17.408 49.162 -56.855 1.00 31.34 1017 ARG A C 1
ATOM 7718 O O . ARG A 1 1017 ? 18.219 48.535 -57.523 1.00 31.34 1017 ARG A O 1
ATOM 7725 N N . ALA A 1 1018 ? 16.087 49.008 -56.981 1.00 31.34 1018 ALA A N 1
ATOM 7726 C CA . ALA A 1 1018 ? 15.394 48.522 -58.179 1.00 31.34 1018 ALA A CA 1
ATOM 7727 C C . ALA A 1 1018 ? 15.590 49.495 -59.380 1.00 31.34 1018 ALA A C 1
ATOM 7729 O O . ALA A 1 1018 ? 16.005 50.642 -59.170 1.00 31.34 1018 ALA A O 1
ATOM 7730 N N . PRO A 1 1019 ? 15.270 49.094 -60.629 1.00 43.19 1019 PRO A N 1
ATOM 7731 C CA . PRO A 1 1019 ? 13.869 49.053 -61.063 1.00 43.19 1019 PRO A CA 1
ATOM 7732 C C . PRO A 1 1019 ? 13.500 47.822 -61.907 1.00 43.19 1019 PRO A C 1
ATOM 7734 O O . PRO A 1 1019 ? 14.313 47.260 -62.636 1.00 43.19 1019 PRO A O 1
ATOM 7737 N N . GLY A 1 1020 ? 12.227 47.437 -61.814 1.00 31.70 1020 GLY A N 1
ATOM 7738 C CA . GLY A 1 1020 ? 11.659 46.303 -62.530 1.00 31.70 1020 GLY A CA 1
ATOM 7739 C C . GLY A 1 1020 ? 11.375 46.541 -64.012 1.00 31.70 1020 GLY A C 1
ATOM 7740 O O . GLY A 1 1020 ? 11.363 47.667 -64.507 1.00 31.70 1020 GLY A O 1
ATOM 7741 N N . HIS A 1 1021 ? 11.040 45.446 -64.690 1.00 33.72 1021 HIS A N 1
ATOM 7742 C CA . HIS A 1 1021 ? 10.205 45.468 -65.881 1.00 33.72 1021 HIS A CA 1
ATOM 7743 C C . HIS A 1 1021 ? 9.363 44.189 -65.962 1.00 33.72 1021 HIS A C 1
ATOM 7745 O O . HIS A 1 1021 ? 9.858 43.080 -65.801 1.00 33.72 1021 HIS A O 1
ATOM 7751 N N . ARG A 1 1022 ? 8.064 44.398 -66.193 1.00 35.44 1022 ARG A N 1
ATOM 7752 C CA . ARG A 1 1022 ? 7.029 43.396 -66.465 1.00 35.44 1022 ARG A CA 1
ATOM 7753 C C . ARG A 1 1022 ? 7.300 42.615 -67.756 1.00 35.44 1022 ARG A C 1
ATOM 7755 O O . ARG A 1 1022 ? 7.627 43.239 -68.762 1.00 35.44 1022 ARG A O 1
ATOM 7762 N N . GLY A 1 1023 ? 6.863 41.355 -67.760 1.00 30.98 1023 GLY A N 1
ATOM 7763 C CA . GLY A 1 1023 ? 5.807 40.917 -68.681 1.00 30.98 1023 GLY A CA 1
ATOM 7764 C C . GLY A 1 1023 ? 6.144 39.770 -69.634 1.00 30.98 1023 GLY A C 1
ATOM 7765 O O . GLY A 1 1023 ? 7.043 39.901 -70.455 1.00 30.98 1023 GLY A O 1
ATOM 7766 N N . GLY A 1 1024 ? 5.283 38.746 -69.620 1.00 32.69 1024 GLY A N 1
ATOM 7767 C CA . GLY A 1 1024 ? 4.845 38.059 -70.840 1.00 32.69 1024 GLY A CA 1
ATOM 7768 C C . GLY A 1 1024 ? 5.233 36.589 -70.975 1.00 32.69 1024 GLY A C 1
ATOM 7769 O O . GLY A 1 1024 ? 6.352 36.285 -71.361 1.00 32.69 1024 GLY A O 1
ATOM 7770 N N . GLU A 1 1025 ? 4.243 35.735 -70.713 1.00 41.56 1025 GLU A N 1
ATOM 7771 C CA . GLU A 1 1025 ? 4.008 34.370 -71.212 1.00 41.56 1025 GLU A CA 1
ATOM 7772 C C . GLU A 1 1025 ? 4.943 33.830 -72.313 1.00 41.56 1025 GLU A C 1
ATOM 7774 O O . GLU A 1 1025 ? 5.013 34.375 -73.421 1.00 41.56 1025 GLU A O 1
ATOM 7779 N N . LYS A 1 1026 ? 5.498 32.640 -72.058 1.00 35.22 1026 LYS A N 1
ATOM 7780 C CA . LYS A 1 1026 ? 5.157 31.415 -72.796 1.00 35.22 1026 LYS A CA 1
ATOM 7781 C C . LYS A 1 1026 ? 5.538 30.168 -72.018 1.00 35.22 1026 LYS A C 1
ATOM 7783 O O . LYS A 1 1026 ? 6.593 30.219 -71.352 1.00 35.22 1026 LYS A O 1
#

Solvent-accessible surface area (backbone atoms only — not comparable to full-atom values): 55033 Å² total; per-residue (Å²): 145,83,80,91,77,94,78,85,91,81,82,82,62,81,74,70,72,72,57,81,84,83,85,78,95,73,92,78,88,78,86,74,79,88,70,82,84,74,93,71,94,70,97,73,92,62,47,58,68,38,35,41,29,48,50,13,14,32,47,24,21,67,83,75,42,75,47,77,64,66,91,34,37,46,30,26,45,48,93,77,43,46,65,46,66,50,102,60,33,50,58,70,88,79,39,74,70,60,91,90,52,66,45,31,39,26,34,44,49,92,55,35,37,41,33,19,20,50,38,31,51,23,65,89,50,13,27,42,84,32,34,31,59,38,35,53,50,41,44,37,56,72,62,59,37,83,68,32,38,32,36,32,46,40,54,37,65,28,81,62,32,64,84,49,21,51,43,48,48,54,54,39,40,78,72,41,31,47,73,42,75,28,70,64,85,40,57,62,40,52,48,40,71,41,58,42,21,10,37,47,22,23,72,89,71,49,81,47,46,73,70,56,40,77,71,31,98,52,38,47,72,49,24,35,51,48,95,80,42,48,55,45,63,88,75,82,64,95,42,76,72,71,53,100,89,54,71,50,37,38,24,37,35,42,75,40,36,37,43,31,19,21,67,69,50,34,62,92,54,87,62,60,51,37,44,47,35,53,49,32,47,43,70,75,36,37,86,61,43,34,34,33,34,45,51,56,34,66,36,83,64,41,71,90,46,27,54,63,46,52,53,52,43,42,73,76,59,37,47,78,42,81,22,76,36,52,52,36,38,57,70,61,42,62,63,78,89,89,59,98,71,62,74,63,61,22,26,38,38,39,42,48,30,73,43,75,79,50,77,65,43,51,50,32,50,42,50,31,45,75,74,57,28,16,40,37,39,24,34,53,19,30,71,95,75,45,79,31,46,63,42,57,36,52,49,29,61,67,64,67,42,75,46,31,66,34,52,17,34,39,34,24,78,83,59,32,94,41,46,41,35,25,43,26,62,57,52,54,63,88,30,37,58,89,90,68,54,53,76,8,60,66,77,35,35,28,41,37,41,41,49,41,72,54,76,80,51,75,65,50,52,50,46,53,48,48,31,47,72,77,58,28,26,40,38,41,22,31,42,17,8,70,92,49,44,84,32,40,67,52,61,36,49,55,29,56,76,66,68,38,67,47,31,66,30,39,26,30,36,32,13,92,82,50,41,66,29,53,40,43,19,26,34,26,70,51,69,35,89,90,56,86,38,44,64,61,73,89,62,75,41,81,89,83,53,63,90,42,79,45,44,27,30,26,24,28,38,68,37,53,40,34,34,28,34,32,29,81,51,98,64,48,48,64,47,48,36,37,32,53,55,43,38,54,40,40,45,82,92,50,79,52,66,36,60,76,41,82,37,38,47,85,84,40,45,69,58,38,28,57,29,16,55,49,19,25,50,50,33,39,72,69,39,38,49,95,86,66,57,76,64,40,68,84,39,81,22,24,30,35,36,38,34,46,46,91,61,43,63,63,50,47,91,52,50,34,35,33,24,45,44,17,27,33,92,91,39,58,77,40,52,86,91,77,44,74,44,77,41,50,47,48,59,46,43,22,45,61,11,42,28,48,63,41,56,53,35,39,73,64,43,54,62,46,48,52,30,32,50,57,11,47,79,64,37,28,57,64,29,59,62,44,46,44,89,78,44,66,61,49,61,52,50,57,39,69,38,34,59,34,38,37,15,14,36,45,28,19,55,63,59,99,79,37,39,79,61,56,73,97,29,38,48,31,28,44,34,94,78,44,45,78,46,76,38,97,85,35,79,86,64,100,60,82,40,33,30,24,37,51,36,75,95,56,20,36,35,41,32,20,16,58,62,51,47,39,67,56,28,48,92,59,46,43,75,36,81,51,71,85,39,16,37,62,17,30,55,51,28,50,34,57,74,37,25,75,37,85,31,44,37,31,37,44,15,23,49,53,9,42,95,31,61,37,34,44,27,60,79,39,22,36,67,50,38,50,29,28,31,16,62,82,41,46,64,46,66,40,47,52,42,51,71,50,62,81,66,47,92,55,54,40,16,25,41,39,37,39,26,25,66,40,72,77,52,73,53,33,56,46,36,53,43,50,48,35,74,74,29,17,15,39,40,37,31,36,30,45,62,27,53,72,67,16,50,47,38,44,38,48,50,32,48,74,59,61,45,54,57,29,77,38,42,31,37,38,33,10,89,89,41,45,50,66,89,35,33,41,31,20,44,26,64,45,64,38,80,89,50,92,32,45,50,43,65,67,78,78,78,77,90,72,76,95,77,80,85,89,82,84,87,88,80,88,85,80,91,81,83,90,85,84,88,83,88,85,82,84,85,87,83,86,86,83,90,131

Mean predicted aligned error: 15.15 Å